Protein AF-A0A951SKN6-F1 (afdb_monomer)

Mean predicted aligned error: 19.15 Å

Sequence (991 aa):
MGFTPLGQYPLPTGVQTASGVGGSKLGESAAPRDVTASQDKLKFALVDSGMGGGMTAAFLKGEVRQLGSYFCLPIGDKQPAVAEAYTAAMALWPLIMPLADDSGATDGRVAENVIIACNSASVRKEGAVALMVDFVLNAKKNEFNEIDVGGERLKIPESVKNGLTALYAAVQEKHSDVSEKVLTDHFDEHVKEIVSITAQKGAQDAVGLLSARGAGDDPLLVRIDSTNGTAGSRSYPEKMLAALRNELGKENAARLATMRTATAGEPSYTITHDVIALTIKGVERTLVIEGRGNPPWVGAIEAGEKDKKPLVEESNAKSVEALENAINNVTLQDGNGETAKKALTALQSRERKAPDLTMLCCTHYPAMTAAMKESYGADARFLNQATVVEEIVDQLGAKNSGPLRLVLTVGSMNYGGAAGTIRPSIADGDATAEALGKVLEQTMNSQGSNVERSLGSVKVFAQGGPRGATQPEIDAYDNLDTHQRSFELLHRMMVTAEKARSTFYADQNLKANPSFTPGSDEPPFLFAANERRKEPVRPDLSRLSPRAQEIRKTLTDNLGQKLERLGVLMTLGETRGIDRIAPLNDQGAQLTAATAHLMDVIKSNEEKEEGAKQRVGILTGFTVVNADRKRVQGENDGPPGAVIMGKAIAEQGSPVVFVTDRSAEASLVCSLVGGGLAEIKPGSINKLWRDLTAEDVEPVEGVPIQILIADVQVPAEPPKALSTDNPGERARTISKRHEETRGKVLELVGKLQTANVGTMISIERPSVTQLDGGIYSMIGVDVAPYNPDLSPALGFFDKEDFKEGPAPDFRPFTIGIGDGGNELGTGGIQFMTAEGRDHKLLPFVHGGSVIGASTSRSTDVMLLSSVSNNGGVAVAMALQAGLAGEKNRDLETKLTDTIIGYNEIIVKLHENGMSIDGVNKKNLLTVDGRALGEWEDPRQPGNKTAPVPPGVEPSPGAVADGKPKDGEHTHNDTFLKFWNALRETPAGRQL

pLDDT: mean 70.31, std 23.69, range [24.89, 98.81]

Nearest PDB structures (foldseek):
  5lt2-assembly5_E  TM=2.999E-01  e=6.293E-01  Homo sapiens
  5hnx-assembly1_K  TM=2.688E-01  e=7.909E-01  Drosophila melanogaster
  5hnz-assembly1_K  TM=2.255E-01  e=1.369E+00  Drosophila melanogaster
  3ako-assembly4_G  TM=4.112E-01  e=8.520E+00  Plant transformation vector pSITEII-4C1
  6h01-assembly2_D  TM=4.173E-01  e=9.772E+00  Aequorea victoria

Foldseek 3Di:
DDDDDDDDDDDDDDDDDDDDDDDDDDDDDDDDDDPPDPPVVPPPDQAQAQLCPLVVVCVVVPNDFDDSQPDDDDLVPDDQLRLLLVLLCQLLVCLLVFDQDPVRDGDSPLSNQPSLQASCQPDRNQSNLLVNLVLLVCLVVVVQCFDQQPNDTHGAFVSNSVSSVSSNVVLCVVPVDSDSVSSSCVSVVSNLVLLLLLLLVVLVVLLVVVVPDDLDDAAAEEEEEGALVCLVPCSNVVSNQVSLCVVQNVVFKAWLDKDKDDQPPDPQWIKIWIWMWGQRPNGIHIYIYIYIHHFPLVVCLSVVPDDSQVSVVVVVVSVLVRLVVVLVPQDCVPVSSVVVNVNSVSCNPPPQNAGQEYEYRHRSPPSVVVSSCVRRHVNYHYDYVSVSSVVVSVVVVSDDDDDHQDDNPPDDDPPDDDPPPDDDDDDDRPDDPVNVVVQVVVLSPDPDDPVVSVVDDDDDDDPDDDPPDDVVNVVVCVVVVSVVVSVVSSVVSVCVLVVVVVVVCVVLVFDDFCVLRPDDPDDDDDQPDVVVDVAAAAFQPVPADPQLVVLLVVCCVFPQQLLQLLLLLQAAQFDQFVPVNSVRHSSSRLLSSLLSRLLVLLVVQVVDDPQPRAEEEEEFWDFFADPVRDTLAIAQFTLLLSLLLLCLSQVSVHAYEYEYEPRCQLLNVLNCVLLQQKDFDPVCPPPQSRPDGLVRIDGDPSRRYHYDYLHDDQDPDRDDFQDSPDLPSNLVVLVVLLVVSVVSLLVRLVVCVVSNHQEYEYFHAFAQAQRRRFTADLSLRTRCSSHPHNLVVQVLDDPVCCVDGPCNPNHHQYEYEEAQQRTQASLSCLCLQQNNADPSRARSRHVSVRRHHHVSRHGSRYRYGNTRSSVSLSSSLSNLLSVQGDDHPCSLVSLLVSLVSSLSSLVSCLVSFRNQASCLRGSDCAHVLAHQDDDDSCPDDPPPPPDPDPPQHADDDHDNPSDDDDRNQHNNNSSVSSSCSSNDDPVPPDD

Secondary structure (DSSP, 8-state):
-----------------------------------TTSGGG-S-SS-SSTTHHHHHHHHHHT---SGGGS-----TT--HHHHHHHHHHHHHHHHHSPPB-TTS-B-HHHHHHHHHHHHHTSS-HHHHHHHHHHHHHHHHTT-TTEEEETTEEEEPPHHHHHHHHHHHHHHHHH-S---HHHHHHHHHHHHHHHHHHHHHHHHHHHHHHHHTS-TTPPPEEEEEE--HHHHHT-HHHHHHHHHHHHHH-GGGEEEEEEEEEEPTT-TT-EEEEEEEEEEETTEEEEEEEEEE---HHHHHHHTT-S--HHHHHHHHHHHHHHHHHHHHH---TTSHHHHHHHHHHHHHH-SS---SEEEE-SS-HHHHHHHHHHHH-TT--EE-HHHHHHHHHHHTT----SPP----------S-PPTT-----PPPTT--HHHHHHHHHHHHT----HHHHTT-----------S---HHHHHGGGGTHHHHHHHHHHHHHHHHHHHHHHHHHHHTT----TT--TTSSS-TT----TTTTSS-B---GGGS-HHHHHHHHHHHHHHHHHHHHHHHHTTTT--SSHHHHGGGB-HHHHHHHHHHHHHHHHHHHHTS-GGGPPEEEEEE--EEE-TT--EEEE-SSSHHHHHHHHHHHHTTT--EEEEEETTTHHHHHHHHHHTTSEEE-TTTTTS-GGG--TTSEEEPTT--EEEEEE-PPPPSSPPPPP-SS-HHHHHHHHHHHHHHHHHHHHHHHHHHHHTTEEEEEEES-B-BBTTTS-BB-TTS-B-TTTS---GGGGT---TTHHHH-S-TT---EEEEEESSS-BTBBGGGHHHHHT-B-TTS-BSSTTHHHHSBPGGGB-SEEEE-SSHHHHHHHHHHHHHHHHH-TT-TTHHHHHHHHHHHHHHHHHHHHHTT--B-TTT-SB-SEETTEE------TTSTT-------TT-PPPS---TTSPPPTT---HHHHHHHHHHHHH--GGG---

Radius of gyration: 37.58 Å; Cα contacts (8 Å, |Δi|>4): 1492; chains: 1; bounding box: 78×112×114 Å

Structure (mmCIF, N/CA/C/O backbone):
data_AF-A0A951SKN6-F1
#
_entry.id   AF-A0A951SKN6-F1
#
loop_
_atom_site.group_PDB
_atom_site.id
_atom_site.type_symbol
_atom_site.label_atom_id
_atom_site.label_alt_id
_atom_site.label_comp_id
_atom_site.label_asym_id
_atom_site.label_entity_id
_atom_site.label_seq_id
_atom_site.pdbx_PDB_ins_code
_atom_site.Cartn_x
_atom_site.Cartn_y
_atom_site.Cartn_z
_atom_site.occupancy
_atom_site.B_iso_or_equiv
_atom_site.auth_seq_id
_atom_site.auth_comp_id
_atom_site.auth_asym_id
_atom_site.auth_atom_id
_atom_site.pdbx_PDB_model_num
ATOM 1 N N . MET A 1 1 ? 26.639 -48.464 12.535 1.00 32.00 1 MET A N 1
ATOM 2 C CA . MET A 1 1 ? 26.993 -49.879 12.801 1.00 32.00 1 MET A CA 1
ATOM 3 C C . MET A 1 1 ? 25.678 -50.619 13.019 1.00 32.00 1 MET A C 1
ATOM 5 O O . MET A 1 1 ? 24.885 -50.097 13.785 1.00 32.00 1 MET A O 1
ATOM 9 N N . GLY A 1 2 ? 25.344 -51.729 12.356 1.00 29.44 2 GLY A N 1
ATOM 10 C CA . GLY A 1 2 ? 26.024 -52.451 11.267 1.00 29.44 2 GLY A CA 1
ATOM 11 C C . GLY A 1 2 ? 25.008 -53.215 10.386 1.00 29.44 2 GLY A C 1
ATOM 12 O O . GLY A 1 2 ? 23.815 -53.171 10.664 1.00 29.44 2 GLY A O 1
ATOM 13 N N . PHE A 1 3 ? 25.476 -53.870 9.317 1.00 32.69 3 PHE A N 1
ATOM 14 C CA . PHE A 1 3 ? 24.664 -54.720 8.414 1.00 32.69 3 PHE A CA 1
ATOM 15 C C . PHE A 1 3 ? 24.357 -56.092 9.085 1.00 32.69 3 PHE A C 1
ATOM 17 O O . PHE A 1 3 ? 24.809 -56.317 10.205 1.00 32.69 3 PHE A O 1
ATOM 24 N N . THR A 1 4 ? 23.599 -57.073 8.561 1.00 35.28 4 THR A N 1
ATOM 25 C CA . THR A 1 4 ? 23.628 -57.835 7.269 1.00 35.28 4 THR A CA 1
ATOM 26 C C . THR A 1 4 ? 22.553 -58.974 7.378 1.00 35.28 4 THR A C 1
ATOM 28 O O . THR A 1 4 ? 21.972 -59.075 8.459 1.00 35.28 4 THR A O 1
ATOM 31 N N . PRO A 1 5 ? 22.345 -59.947 6.445 1.00 56.03 5 PRO A N 1
ATOM 32 C CA . PRO A 1 5 ? 22.453 -59.984 4.973 1.00 56.03 5 PRO A CA 1
ATOM 33 C C . PRO A 1 5 ? 21.266 -60.691 4.223 1.00 56.03 5 PRO A C 1
ATOM 35 O O . PRO A 1 5 ? 20.368 -61.281 4.809 1.00 56.03 5 PRO A O 1
ATOM 38 N N . LEU A 1 6 ? 21.368 -60.658 2.886 1.00 35.06 6 LEU A N 1
ATOM 39 C CA . LEU A 1 6 ? 20.820 -61.493 1.784 1.00 35.06 6 LEU A CA 1
ATOM 40 C C . LEU A 1 6 ? 20.207 -62.907 2.024 1.00 35.06 6 LEU A C 1
ATOM 42 O O . LEU A 1 6 ? 20.683 -63.687 2.843 1.00 35.06 6 LEU A O 1
ATOM 46 N N . GLY A 1 7 ? 19.304 -63.296 1.100 1.00 26.56 7 GLY A N 1
ATOM 47 C CA . GLY A 1 7 ? 18.894 -64.675 0.744 1.00 26.56 7 GLY A CA 1
ATOM 48 C C . GLY A 1 7 ? 18.439 -64.768 -0.737 1.00 26.56 7 GLY A C 1
ATOM 49 O O . GLY A 1 7 ? 18.127 -63.733 -1.323 1.00 26.56 7 GLY A O 1
ATOM 50 N N . GLN A 1 8 ? 18.448 -65.953 -1.379 1.00 29.39 8 GLN A N 1
ATOM 51 C CA . GLN A 1 8 ? 18.344 -66.115 -2.855 1.00 29.39 8 GLN A CA 1
ATOM 52 C C . GLN A 1 8 ? 17.224 -67.063 -3.372 1.00 29.39 8 GLN A C 1
ATOM 54 O O . GLN A 1 8 ? 16.643 -67.836 -2.618 1.00 29.39 8 GLN A O 1
ATOM 59 N N . TYR A 1 9 ? 16.972 -66.977 -4.692 1.00 30.19 9 TYR A N 1
ATOM 60 C CA . TYR A 1 9 ? 16.092 -67.785 -5.573 1.00 30.19 9 TYR A CA 1
ATOM 61 C C . TYR A 1 9 ? 16.214 -69.326 -5.454 1.00 30.19 9 TYR A C 1
ATOM 63 O O . TYR A 1 9 ? 17.263 -69.827 -5.047 1.00 30.19 9 TYR A O 1
ATOM 71 N N . PRO A 1 10 ? 15.192 -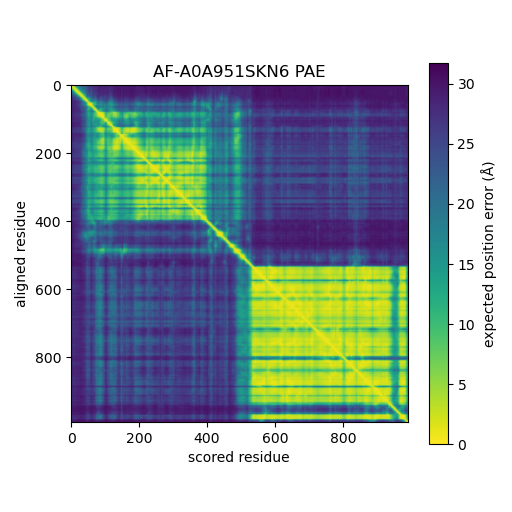70.092 -5.915 1.00 45.06 10 PRO A N 1
ATOM 72 C CA . PRO A 1 10 ? 15.306 -70.756 -7.238 1.00 45.06 10 PRO A CA 1
ATOM 73 C C . PRO A 1 10 ? 14.012 -70.825 -8.105 1.00 45.06 10 PRO A C 1
ATOM 75 O O . PRO A 1 10 ? 12.921 -70.480 -7.661 1.00 45.06 10 PRO A O 1
ATOM 78 N N . LEU A 1 11 ? 14.163 -71.291 -9.359 1.00 34.41 11 LEU A N 1
ATOM 79 C CA . LEU A 1 11 ? 13.118 -71.575 -10.377 1.00 34.41 11 LEU A CA 1
ATOM 80 C C . LEU A 1 11 ? 12.686 -73.064 -10.390 1.00 34.41 11 LEU A C 1
ATOM 82 O O . LEU A 1 11 ? 13.401 -73.902 -9.837 1.00 34.41 11 LEU A O 1
ATOM 86 N N . PRO A 1 12 ? 11.549 -73.409 -11.038 1.00 43.09 12 PRO A N 1
ATOM 87 C CA . PRO A 1 12 ? 11.559 -74.200 -12.302 1.00 43.09 12 PRO A CA 1
ATOM 88 C C . PRO A 1 12 ? 10.517 -73.682 -13.349 1.00 43.09 12 PRO A C 1
ATOM 90 O O . PRO A 1 12 ? 9.553 -73.030 -12.966 1.00 43.09 12 PRO A O 1
ATOM 93 N N . THR A 1 13 ? 10.687 -73.705 -14.689 1.00 31.55 13 THR A N 1
ATOM 94 C CA . THR A 1 13 ? 10.673 -74.822 -15.691 1.00 31.55 13 THR A CA 1
ATOM 95 C C . THR A 1 13 ? 9.455 -75.773 -15.586 1.00 31.55 13 THR A C 1
ATOM 97 O O . THR A 1 13 ? 9.144 -76.216 -14.491 1.00 31.55 13 THR A O 1
ATOM 100 N N . GLY A 1 14 ? 8.692 -76.174 -16.625 1.00 31.94 14 GLY A N 1
ATOM 101 C CA . GLY A 1 14 ? 8.595 -75.938 -18.096 1.00 31.94 14 GLY A CA 1
ATOM 102 C C . GLY A 1 14 ? 7.346 -76.717 -18.641 1.00 31.94 14 GLY A C 1
ATOM 103 O O . GLY A 1 14 ? 6.537 -77.106 -17.807 1.00 31.94 14 GLY A O 1
ATOM 104 N N . VAL A 1 15 ? 7.042 -77.058 -19.917 1.00 30.16 15 VAL A N 1
ATOM 105 C CA . VAL A 1 15 ? 7.544 -76.878 -21.317 1.00 30.16 15 VAL A CA 1
ATOM 106 C C . VAL A 1 15 ? 6.343 -77.201 -22.293 1.00 30.16 15 VAL A C 1
ATOM 108 O O . VAL A 1 15 ? 5.303 -77.622 -21.803 1.00 30.16 15 VAL A O 1
ATOM 111 N N . GLN A 1 16 ? 6.501 -77.116 -23.637 1.00 28.02 16 GLN A N 1
ATOM 112 C CA . GLN A 1 16 ? 5.636 -77.659 -24.745 1.00 28.02 16 GLN A CA 1
ATOM 113 C C . GLN A 1 16 ? 4.350 -76.855 -25.125 1.00 28.02 16 GLN A C 1
ATOM 115 O O . GLN A 1 16 ? 3.588 -76.511 -24.234 1.00 28.02 16 GLN A O 1
ATOM 120 N N . THR A 1 17 ? 4.036 -76.366 -26.356 1.00 30.95 17 THR A N 1
ATOM 121 C CA . THR A 1 17 ? 4.117 -76.748 -27.817 1.00 30.95 17 THR A CA 1
ATOM 122 C C . THR A 1 17 ? 2.807 -77.353 -28.379 1.00 30.95 17 THR A C 1
ATOM 124 O O . THR A 1 17 ? 2.241 -78.198 -27.704 1.00 30.95 17 THR A O 1
ATOM 127 N N . ALA A 1 18 ? 2.304 -77.084 -29.606 1.00 31.78 18 ALA A N 1
ATOM 128 C CA . ALA A 1 18 ? 2.609 -76.089 -30.668 1.00 31.78 18 ALA A CA 1
ATOM 129 C C . ALA A 1 18 ? 1.544 -76.109 -31.823 1.00 31.78 18 ALA A C 1
ATOM 131 O O . ALA A 1 18 ? 0.764 -77.053 -31.907 1.00 31.78 18 ALA A O 1
ATOM 132 N N . SER A 1 19 ? 1.621 -75.153 -32.776 1.00 31.72 19 SER A N 1
ATOM 133 C CA . SER A 1 19 ? 0.962 -75.089 -34.123 1.00 31.72 19 SER A CA 1
ATOM 134 C C . SER A 1 19 ? -0.575 -74.871 -34.216 1.00 31.72 19 SER A C 1
ATOM 136 O O . SER A 1 19 ? -1.301 -75.283 -33.324 1.00 31.72 19 SER A O 1
ATOM 138 N N . GLY A 1 20 ? -1.141 -74.235 -35.268 1.00 29.95 20 GLY A N 1
ATOM 139 C CA . GLY A 1 20 ? -0.523 -73.427 -36.345 1.00 29.95 20 GLY A CA 1
ATOM 140 C C . GLY A 1 20 ? -1.434 -73.048 -37.551 1.00 29.95 20 GLY A C 1
ATOM 141 O O . GLY A 1 20 ? -2.481 -73.646 -37.745 1.00 29.95 20 GLY A O 1
ATOM 142 N N . VAL A 1 21 ? -0.936 -72.114 -38.390 1.00 33.25 21 VAL A N 1
ATOM 143 C CA . VAL A 1 21 ? -1.123 -71.951 -39.869 1.00 33.25 21 VAL A CA 1
ATOM 144 C C . VAL A 1 21 ? -2.480 -71.505 -40.493 1.00 33.25 21 VAL A C 1
ATOM 146 O O . VAL A 1 21 ? -3.486 -72.193 -40.392 1.00 33.25 21 VAL A O 1
ATOM 149 N N . GLY A 1 22 ? -2.422 -70.448 -41.337 1.00 27.84 22 GLY A N 1
ATOM 150 C CA . GLY A 1 22 ? -3.359 -70.140 -42.454 1.00 27.84 22 GLY A CA 1
ATOM 151 C C . GLY A 1 22 ? -4.082 -68.771 -42.381 1.00 27.84 22 GLY A C 1
ATOM 152 O O . GLY A 1 22 ? -4.514 -68.386 -41.305 1.00 27.84 22 GLY A O 1
ATOM 153 N N . GLY A 1 23 ? -4.264 -67.977 -43.457 1.00 28.20 23 GLY A N 1
ATOM 154 C CA . GLY A 1 23 ? -3.710 -68.064 -44.824 1.00 28.20 23 GLY A CA 1
ATOM 155 C C . GLY A 1 23 ? -4.190 -66.964 -45.818 1.00 28.20 23 GLY A C 1
ATOM 156 O O . GLY A 1 23 ? -5.344 -66.565 -45.796 1.00 28.20 23 GLY A O 1
ATOM 157 N N . SER A 1 24 ? -3.285 -66.531 -46.714 1.00 30.38 24 SER A N 1
ATOM 158 C CA . SER A 1 24 ? -3.466 -65.985 -48.093 1.00 30.38 24 SER A CA 1
ATOM 159 C C . SER A 1 24 ? -4.473 -64.864 -48.493 1.00 30.38 24 SER A C 1
ATOM 161 O O . SER A 1 24 ? -5.677 -65.075 -48.482 1.00 30.38 24 SER A O 1
ATOM 163 N N . LYS A 1 25 ? -3.909 -63.838 -49.172 1.00 33.56 25 LYS A N 1
ATOM 164 C CA . LYS A 1 25 ? -4.378 -63.108 -50.393 1.00 33.56 25 LYS A CA 1
ATOM 165 C C . LYS A 1 25 ? -5.675 -62.261 -50.407 1.00 33.56 25 LYS A C 1
ATOM 167 O O . LYS A 1 25 ? -6.766 -62.807 -50.350 1.00 33.56 25 LYS A O 1
ATOM 172 N N . LEU A 1 26 ? -5.509 -60.975 -50.763 1.00 30.52 26 LEU A N 1
ATOM 173 C CA . LEU A 1 26 ? -6.216 -60.133 -51.775 1.00 30.52 26 LEU A CA 1
ATOM 174 C C . LEU A 1 26 ? -5.571 -58.712 -51.728 1.00 30.52 26 LEU A C 1
ATOM 176 O O . LEU A 1 26 ? -4.857 -58.429 -50.771 1.00 30.52 26 LEU A O 1
ATOM 180 N N . GLY A 1 27 ? -5.705 -57.783 -52.686 1.00 29.48 27 GLY A N 1
ATOM 181 C CA . GLY A 1 27 ? -6.326 -57.836 -54.016 1.00 29.48 27 GLY A CA 1
ATOM 182 C C . GLY A 1 27 ? -6.710 -56.439 -54.561 1.00 29.48 27 GLY A C 1
ATOM 183 O O . GLY A 1 27 ? -7.672 -55.866 -54.080 1.00 29.48 27 GLY A O 1
ATOM 184 N N . GLU A 1 28 ? -5.987 -55.962 -55.584 1.00 30.98 28 GLU A N 1
ATOM 185 C CA . GLU A 1 28 ? -6.382 -54.954 -56.607 1.00 30.98 28 GLU A CA 1
ATOM 186 C C . GLU A 1 28 ? -6.587 -53.439 -56.284 1.00 30.98 28 GLU A C 1
ATOM 188 O O . GLU A 1 28 ? -7.466 -53.014 -55.548 1.00 30.98 28 GLU A O 1
ATOM 193 N N . SER A 1 29 ? -5.800 -52.627 -57.015 1.00 31.67 29 SER A N 1
ATOM 194 C CA . SER A 1 29 ? -6.116 -51.353 -57.711 1.00 31.67 29 SER A CA 1
ATOM 195 C C . SER A 1 29 ? -6.759 -50.125 -57.026 1.00 31.67 29 SER A C 1
ATOM 197 O O . SER A 1 29 ? -7.933 -50.129 -56.669 1.00 31.67 29 SER A O 1
ATOM 199 N N . ALA A 1 30 ? -6.070 -48.979 -57.156 1.00 29.48 30 ALA A N 1
ATOM 200 C CA . ALA A 1 30 ? -6.651 -47.701 -57.603 1.00 29.48 30 ALA A CA 1
ATOM 201 C C . ALA A 1 30 ? -5.574 -46.823 -58.294 1.00 29.48 30 ALA A C 1
ATOM 203 O O . ALA A 1 30 ? -4.381 -47.015 -58.068 1.00 29.48 30 ALA A O 1
ATOM 204 N N . ALA A 1 31 ? -5.989 -45.893 -59.162 1.00 32.25 31 ALA A N 1
ATOM 205 C CA . ALA A 1 31 ? -5.108 -45.026 -59.963 1.00 32.25 31 ALA A CA 1
ATOM 206 C C . ALA A 1 31 ? -4.565 -43.804 -59.175 1.00 32.25 31 ALA A C 1
ATOM 208 O O . ALA A 1 31 ? -5.192 -43.401 -58.190 1.00 32.25 31 ALA A O 1
ATOM 209 N N . PRO A 1 32 ? -3.440 -43.181 -59.594 1.00 37.31 32 PRO A N 1
ATOM 210 C CA . PRO A 1 32 ? -2.909 -41.985 -58.936 1.00 37.31 32 PRO A CA 1
ATOM 211 C C . PRO A 1 32 ? -3.858 -40.784 -59.060 1.00 37.31 32 PRO A C 1
ATOM 213 O O . PRO A 1 32 ? -4.588 -40.646 -60.042 1.00 37.31 32 PRO A O 1
ATOM 216 N N . ARG A 1 33 ? -3.803 -39.885 -58.072 1.00 31.06 33 ARG A N 1
ATOM 217 C CA . ARG A 1 33 ? -4.414 -38.549 -58.117 1.00 31.06 33 ARG A CA 1
ATOM 218 C C . ARG A 1 33 ? -3.352 -37.486 -57.874 1.00 31.06 33 ARG A C 1
ATOM 220 O O . ARG A 1 33 ? -2.438 -37.704 -57.081 1.00 31.06 33 ARG A O 1
ATOM 227 N N . ASP A 1 34 ? -3.501 -36.357 -58.554 1.00 43.56 34 ASP A N 1
ATOM 228 C CA . ASP A 1 34 ? -2.598 -35.214 -58.479 1.00 43.56 34 ASP A CA 1
ATOM 229 C C . ASP A 1 34 ? -2.379 -34.690 -57.057 1.00 43.56 34 ASP A C 1
ATOM 231 O O . ASP A 1 34 ? -3.322 -34.493 -56.289 1.00 43.56 34 ASP A O 1
ATOM 235 N N . VAL A 1 35 ? -1.120 -34.361 -56.755 1.00 31.11 35 VAL A N 1
ATOM 236 C CA . VAL A 1 35 ? -0.733 -33.511 -55.616 1.00 31.11 35 VAL A CA 1
ATOM 237 C C . VAL A 1 35 ? 0.167 -32.368 -56.110 1.00 31.11 35 VAL A C 1
ATOM 239 O O . VAL A 1 35 ? 1.162 -31.994 -55.498 1.00 31.11 35 VAL A O 1
ATOM 242 N N . THR A 1 36 ? -0.207 -31.760 -57.234 1.00 36.97 36 THR A N 1
ATOM 243 C CA . THR A 1 36 ? 0.401 -30.543 -57.808 1.00 36.97 36 THR A CA 1
ATOM 244 C C . THR A 1 36 ? -0.108 -29.254 -57.135 1.00 36.97 36 THR A C 1
ATOM 246 O O . THR A 1 36 ? -0.149 -28.195 -57.752 1.00 36.97 36 THR A O 1
ATOM 249 N N . ALA A 1 37 ? -0.517 -29.335 -55.860 1.00 38.69 37 ALA A N 1
ATOM 250 C CA . ALA A 1 37 ? -1.223 -28.264 -55.144 1.00 38.69 37 ALA A CA 1
ATOM 251 C C . ALA A 1 37 ? -0.799 -28.049 -53.670 1.00 38.69 37 ALA A C 1
ATOM 253 O O . ALA A 1 37 ? -1.414 -27.238 -52.977 1.00 38.69 37 ALA A O 1
ATOM 254 N N . SER A 1 38 ? 0.222 -28.755 -53.159 1.00 32.03 38 SER A N 1
ATOM 255 C CA . SER A 1 38 ? 0.662 -28.642 -51.751 1.00 32.03 38 SER A CA 1
ATOM 256 C C . SER A 1 38 ? 1.982 -27.887 -51.535 1.00 32.03 38 SER A C 1
ATOM 258 O O . SER A 1 38 ? 2.203 -27.377 -50.437 1.00 32.03 38 SER A O 1
ATOM 260 N N . GLN A 1 39 ? 2.842 -27.757 -52.553 1.00 31.48 39 GLN A N 1
ATOM 261 C CA . GLN A 1 39 ? 4.179 -27.161 -52.387 1.00 31.48 39 GLN A CA 1
ATOM 262 C C . GLN A 1 39 ? 4.166 -25.645 -52.101 1.00 31.48 39 GLN A C 1
ATOM 264 O O . GLN A 1 39 ? 5.071 -25.146 -51.435 1.00 31.48 39 GLN A O 1
ATOM 269 N N . ASP A 1 40 ? 3.126 -24.908 -52.503 1.00 32.03 40 ASP A N 1
ATOM 270 C CA . ASP A 1 40 ? 3.053 -23.453 -52.278 1.00 32.03 40 ASP A CA 1
ATOM 271 C C . ASP A 1 40 ? 2.521 -23.018 -50.905 1.00 32.03 40 ASP A C 1
ATOM 273 O O . ASP A 1 40 ? 2.492 -21.823 -50.612 1.00 32.03 40 ASP A O 1
ATOM 277 N N . LYS A 1 41 ? 2.147 -23.956 -50.023 1.00 31.39 41 LYS A N 1
ATOM 278 C CA . LYS A 1 41 ? 1.677 -23.633 -48.661 1.00 31.39 41 LYS A CA 1
ATOM 279 C C . LYS A 1 41 ? 2.689 -23.915 -47.547 1.00 31.39 41 LYS A C 1
ATOM 281 O O . LYS A 1 41 ? 2.402 -23.607 -46.396 1.00 31.39 41 LYS A O 1
ATOM 286 N N . LEU A 1 42 ? 3.889 -24.407 -47.869 1.00 31.17 42 LEU A N 1
ATOM 287 C CA . LEU A 1 42 ? 4.931 -24.737 -46.882 1.00 31.17 42 LEU A CA 1
ATOM 288 C C . LEU A 1 42 ? 5.999 -23.634 -46.686 1.00 31.17 42 LEU A C 1
ATOM 290 O O . LEU A 1 42 ? 7.143 -23.925 -46.354 1.00 31.17 42 LEU A O 1
ATOM 294 N N . LYS A 1 43 ? 5.640 -22.359 -46.900 1.00 30.88 43 LYS A N 1
ATOM 295 C CA . LYS A 1 43 ? 6.542 -21.189 -46.762 1.00 30.88 43 LYS A CA 1
ATOM 296 C C . LYS A 1 43 ? 6.318 -20.368 -45.473 1.00 30.88 43 LYS A C 1
ATOM 298 O O . LYS A 1 43 ? 6.939 -19.326 -45.305 1.00 30.88 43 LYS A O 1
ATOM 303 N N . PHE A 1 44 ? 5.444 -20.822 -44.568 1.00 34.62 44 PHE A N 1
ATOM 304 C CA . PHE A 1 44 ? 5.032 -20.100 -43.351 1.00 34.62 44 PHE A CA 1
ATOM 305 C C . PHE A 1 44 ? 5.159 -20.976 -42.088 1.00 34.62 44 PHE A C 1
ATOM 307 O O . PHE A 1 44 ? 4.181 -21.569 -41.639 1.00 34.62 44 PHE A O 1
ATOM 314 N N . ALA A 1 45 ? 6.372 -21.061 -41.523 1.00 28.72 45 ALA A N 1
ATOM 315 C CA . ALA A 1 45 ? 6.626 -21.673 -40.204 1.00 28.72 45 ALA A CA 1
ATOM 316 C C . ALA A 1 45 ? 7.943 -21.231 -39.507 1.00 28.72 45 ALA A C 1
ATOM 318 O O . ALA A 1 45 ? 8.280 -21.775 -38.462 1.00 28.72 45 ALA A O 1
ATOM 319 N N . LEU A 1 46 ? 8.706 -20.279 -40.069 1.00 29.16 46 LEU A N 1
ATOM 320 C CA . LEU A 1 46 ? 10.043 -19.877 -39.580 1.00 29.16 46 LEU A CA 1
ATOM 321 C C . LEU A 1 46 ? 10.236 -18.345 -39.558 1.00 29.16 46 LEU A C 1
ATOM 323 O O . LEU A 1 46 ? 11.301 -17.827 -39.883 1.00 29.16 46 LEU A O 1
ATOM 327 N N . VAL A 1 47 ? 9.184 -17.598 -39.207 1.00 32.44 47 VAL A N 1
ATOM 328 C CA . VAL A 1 47 ? 9.220 -16.126 -39.133 1.00 32.44 47 VAL A CA 1
ATOM 329 C C . VAL A 1 47 ? 8.493 -15.646 -37.878 1.00 32.44 47 VAL A C 1
ATOM 331 O O . VAL A 1 47 ? 7.324 -15.287 -37.948 1.00 32.44 47 VAL A O 1
ATOM 334 N N . ASP A 1 48 ? 9.204 -15.634 -36.749 1.00 29.28 48 ASP A N 1
ATOM 335 C CA . ASP A 1 48 ? 8.772 -14.920 -35.531 1.00 29.28 48 ASP A CA 1
ATOM 336 C C . ASP A 1 48 ? 9.953 -14.299 -34.748 1.00 29.28 48 ASP A C 1
ATOM 338 O O . ASP A 1 48 ? 9.891 -14.028 -33.556 1.00 29.28 48 ASP A O 1
ATOM 342 N N . SER A 1 49 ? 11.081 -14.065 -35.432 1.00 33.75 49 SER A N 1
ATOM 343 C CA . SER A 1 49 ? 12.111 -13.108 -35.004 1.00 33.75 49 SER A CA 1
ATOM 344 C C . SER A 1 49 ? 12.859 -12.561 -36.228 1.00 33.75 49 SER A C 1
ATOM 346 O O . SER A 1 49 ? 13.235 -13.311 -37.132 1.00 33.75 49 SER A O 1
ATOM 348 N N . GLY A 1 50 ? 13.040 -11.236 -36.302 1.00 38.72 50 GLY A N 1
ATOM 349 C CA . GLY A 1 50 ? 13.427 -10.546 -37.547 1.00 38.72 50 GLY A CA 1
ATOM 350 C C . GLY A 1 50 ? 14.769 -10.974 -38.155 1.00 38.72 50 GLY A C 1
ATOM 351 O O . GLY A 1 50 ? 14.908 -11.056 -39.374 1.00 38.72 50 GLY A O 1
ATOM 352 N N . MET A 1 51 ? 15.752 -11.318 -37.318 1.00 38.03 51 MET A N 1
ATOM 353 C CA . MET A 1 51 ? 17.100 -11.699 -37.773 1.00 38.03 51 MET A CA 1
ATOM 354 C C . MET A 1 51 ? 17.120 -13.007 -38.582 1.00 38.03 51 MET A C 1
ATOM 356 O O . MET A 1 51 ? 18.003 -13.194 -39.420 1.00 38.03 51 MET A O 1
ATOM 360 N N . GLY A 1 52 ? 16.139 -13.896 -38.381 1.00 38.59 52 GLY A N 1
ATOM 361 C CA . GLY A 1 52 ? 16.114 -15.206 -39.032 1.00 38.59 52 GLY A CA 1
ATOM 362 C C . GLY A 1 52 ? 16.040 -15.136 -40.561 1.00 38.59 52 GLY A C 1
ATOM 363 O O . GLY A 1 52 ? 16.649 -15.963 -41.231 1.00 38.59 52 GLY A O 1
ATOM 364 N N . GLY A 1 53 ? 15.347 -14.141 -41.130 1.00 38.16 53 GLY A N 1
ATOM 365 C CA . GLY A 1 53 ? 15.047 -14.092 -42.568 1.00 38.16 53 GLY A CA 1
ATOM 366 C C . GLY A 1 53 ? 16.284 -13.997 -43.468 1.00 38.16 53 GLY A C 1
ATOM 367 O O . GLY A 1 53 ? 16.509 -14.871 -44.304 1.00 38.16 53 GLY A O 1
ATOM 368 N N . GLY A 1 54 ? 17.102 -12.955 -43.281 1.00 38.56 54 GLY A N 1
ATOM 369 C CA . GLY A 1 54 ? 18.308 -12.740 -44.093 1.00 38.56 54 GLY A CA 1
ATOM 370 C C . GLY A 1 54 ? 19.378 -13.808 -43.854 1.00 38.56 54 GLY A C 1
ATOM 371 O O . GLY A 1 54 ? 19.973 -14.318 -44.801 1.00 38.56 54 GLY A O 1
ATOM 372 N N . MET A 1 55 ? 19.569 -14.221 -42.597 1.00 42.41 55 MET A N 1
ATOM 373 C CA . MET A 1 55 ? 20.567 -15.241 -42.265 1.00 42.41 55 MET A CA 1
ATOM 374 C C . MET A 1 55 ? 20.167 -16.631 -42.776 1.00 42.41 55 MET A C 1
ATOM 376 O O . MET A 1 55 ? 21.034 -17.372 -43.227 1.00 42.41 55 MET A O 1
ATOM 380 N N . THR A 1 56 ? 18.871 -16.965 -42.804 1.00 39.88 56 THR A N 1
ATOM 381 C CA . THR A 1 56 ? 18.379 -18.215 -43.414 1.00 39.88 56 THR A CA 1
ATOM 382 C C . THR A 1 56 ? 18.554 -18.207 -44.932 1.00 39.88 56 THR A C 1
ATOM 384 O O . THR A 1 56 ? 18.955 -19.225 -45.489 1.00 39.88 56 THR A O 1
ATOM 387 N N . ALA A 1 57 ? 18.323 -17.078 -45.614 1.00 39.28 57 ALA A N 1
ATOM 388 C CA . ALA A 1 57 ? 18.581 -16.968 -47.054 1.00 39.28 57 ALA A CA 1
ATOM 389 C C . ALA A 1 57 ? 20.063 -17.229 -47.387 1.00 39.28 57 ALA A C 1
ATOM 391 O O . ALA A 1 57 ? 20.366 -18.029 -48.273 1.00 39.28 57 ALA A O 1
ATOM 392 N N . ALA A 1 58 ? 20.979 -16.640 -46.613 1.00 42.09 58 ALA A N 1
ATOM 393 C CA . ALA A 1 58 ? 22.417 -16.854 -46.752 1.00 42.09 58 ALA A CA 1
ATOM 394 C C . ALA A 1 58 ? 22.868 -18.289 -46.394 1.00 42.09 58 ALA A C 1
ATOM 396 O O . ALA A 1 58 ? 23.695 -18.872 -47.099 1.00 42.09 58 ALA A O 1
ATOM 397 N N . PHE A 1 59 ? 22.301 -18.891 -45.339 1.00 39.94 59 PHE A N 1
ATOM 398 C CA . PHE A 1 59 ? 22.580 -20.284 -44.957 1.00 39.94 59 PHE A CA 1
ATOM 399 C C . PHE A 1 59 ? 22.082 -21.290 -46.003 1.00 39.94 59 PHE A C 1
ATOM 401 O O . PHE A 1 59 ? 22.786 -22.253 -46.296 1.00 39.94 59 PHE A O 1
ATOM 408 N N . LEU A 1 60 ? 20.899 -21.073 -46.591 1.00 38.84 60 LEU A N 1
ATOM 409 C CA . LEU A 1 60 ? 20.317 -21.972 -47.598 1.00 38.84 60 LEU A CA 1
ATOM 410 C C . LEU A 1 60 ? 21.058 -21.942 -48.945 1.00 38.84 60 LEU A C 1
ATOM 412 O O . LEU A 1 60 ? 20.962 -22.911 -49.697 1.00 38.84 60 LEU A O 1
ATOM 416 N N . LYS A 1 61 ? 21.805 -20.872 -49.241 1.00 40.06 61 LYS A N 1
ATOM 417 C CA . LYS A 1 61 ? 22.753 -20.824 -50.370 1.00 40.06 61 LYS A CA 1
ATOM 418 C C . LYS A 1 61 ? 24.139 -21.389 -50.021 1.00 40.06 61 LYS A C 1
ATOM 420 O O . LYS A 1 61 ? 24.852 -21.834 -50.913 1.00 40.06 61 LYS A O 1
ATOM 425 N N . GLY A 1 62 ? 24.502 -21.410 -48.735 1.00 37.75 62 GLY A N 1
ATOM 426 C CA . GLY A 1 62 ? 25.792 -21.906 -48.234 1.00 37.75 62 GLY A CA 1
ATOM 427 C C . GLY A 1 62 ? 26.933 -20.880 -48.261 1.00 37.75 62 GLY A C 1
ATOM 428 O O . GLY A 1 62 ? 28.095 -21.267 -48.163 1.00 37.75 62 GLY A O 1
ATOM 429 N N . GLU A 1 63 ? 26.622 -19.588 -48.405 1.00 42.53 63 GLU A N 1
ATOM 430 C CA . GLU A 1 63 ? 27.597 -18.562 -48.821 1.00 42.53 63 GLU A CA 1
ATOM 431 C C . GLU A 1 63 ? 28.110 -17.658 -47.681 1.00 42.53 63 GLU A C 1
ATOM 433 O O . GLU A 1 63 ? 29.149 -17.020 -47.833 1.00 42.53 63 GLU A O 1
ATOM 438 N N . VAL A 1 64 ? 27.468 -17.645 -46.502 1.00 40.41 64 VAL A N 1
ATOM 439 C CA . VAL A 1 64 ? 27.973 -16.917 -45.316 1.00 40.41 64 VAL A CA 1
ATOM 440 C C . VAL A 1 64 ? 28.646 -17.873 -44.331 1.00 40.41 64 VAL A C 1
ATOM 442 O O . VAL A 1 64 ? 27.994 -18.654 -43.637 1.00 40.41 64 VAL A O 1
ATOM 445 N N . ARG A 1 65 ? 29.977 -17.779 -44.235 1.00 42.50 65 ARG A N 1
ATOM 446 C CA . ARG A 1 65 ? 30.787 -18.527 -43.263 1.00 42.50 65 ARG A CA 1
ATOM 447 C C . ARG A 1 65 ? 30.689 -17.902 -41.861 1.00 42.50 65 ARG A C 1
ATOM 449 O O . ARG A 1 65 ? 30.890 -16.703 -41.702 1.00 42.50 65 ARG A O 1
ATOM 456 N N . GLN A 1 66 ? 30.440 -18.745 -40.853 1.00 37.84 66 GLN A N 1
ATOM 457 C CA . GLN A 1 66 ? 30.564 -18.521 -39.393 1.00 37.84 66 GLN A CA 1
ATOM 458 C C . GLN A 1 66 ? 29.747 -17.396 -38.711 1.00 37.84 66 GLN A C 1
ATOM 460 O O . GLN A 1 66 ? 29.276 -17.612 -37.596 1.00 37.84 66 GLN A O 1
ATOM 465 N N . LEU A 1 67 ? 29.548 -16.223 -39.320 1.00 37.66 67 LEU A N 1
ATOM 466 C CA . LEU A 1 67 ? 29.026 -15.028 -38.630 1.00 37.66 67 LEU A CA 1
ATOM 467 C C . LEU A 1 67 ? 27.580 -15.157 -38.111 1.00 37.66 67 LEU A C 1
ATOM 469 O O . LEU A 1 67 ? 27.280 -14.710 -37.005 1.00 37.66 67 LEU A O 1
ATOM 473 N N . GLY A 1 68 ? 26.678 -15.763 -38.889 1.00 36.59 68 GLY A N 1
ATOM 474 C CA . GLY A 1 68 ? 25.234 -15.706 -38.611 1.00 36.59 68 GLY A CA 1
ATOM 475 C C . GLY A 1 68 ? 24.727 -16.589 -37.461 1.00 36.59 68 GLY A C 1
ATOM 476 O O . GLY A 1 68 ? 23.644 -16.345 -36.938 1.00 36.59 68 GLY A O 1
ATOM 477 N N . SER A 1 69 ? 25.471 -17.619 -37.046 1.00 35.06 69 SER A N 1
ATOM 478 C CA . SER A 1 69 ? 24.975 -18.622 -36.085 1.00 35.06 69 SER A CA 1
ATOM 479 C C . SER A 1 69 ? 25.192 -18.279 -34.607 1.00 35.06 69 SER A C 1
ATOM 481 O O . SER A 1 69 ? 24.654 -18.976 -33.752 1.00 35.06 69 SER A O 1
ATOM 483 N N . TYR A 1 70 ? 25.961 -17.232 -34.292 1.00 32.62 70 TYR A N 1
ATOM 484 C CA . TYR A 1 70 ? 26.300 -16.865 -32.906 1.00 32.62 70 TYR A CA 1
ATOM 485 C C . TYR A 1 70 ? 25.405 -15.776 -32.294 1.00 32.62 70 TYR A C 1
ATOM 487 O O . TYR A 1 70 ? 25.355 -15.643 -31.073 1.00 32.62 70 TYR A O 1
ATOM 495 N N . PHE A 1 71 ? 24.689 -15.000 -33.113 1.00 41.69 71 PHE A N 1
ATOM 496 C CA . PHE A 1 71 ? 24.047 -13.759 -32.671 1.00 41.69 71 PHE A CA 1
ATOM 497 C C . PHE A 1 71 ? 22.555 -13.709 -33.023 1.00 41.69 71 PHE A C 1
ATOM 499 O O . PHE A 1 71 ? 22.143 -13.137 -34.028 1.00 41.69 71 PHE A O 1
ATOM 506 N N . CYS A 1 72 ? 21.729 -14.287 -32.148 1.00 34.66 72 CYS A N 1
ATOM 507 C CA . CYS A 1 72 ? 20.272 -14.139 -32.165 1.00 34.66 72 CYS A CA 1
ATOM 508 C C . CYS A 1 72 ? 19.739 -13.896 -30.747 1.00 34.66 72 CYS A C 1
ATOM 510 O O . CYS A 1 72 ? 19.435 -14.834 -30.016 1.00 34.66 72 CYS A O 1
ATOM 512 N N . LEU A 1 73 ? 19.595 -12.624 -30.368 1.00 37.53 73 LEU A N 1
ATOM 513 C CA . LEU A 1 73 ? 18.821 -12.198 -29.198 1.00 37.53 73 LEU A CA 1
ATOM 514 C C . LEU A 1 73 ? 17.874 -11.063 -29.610 1.00 37.53 73 LEU A C 1
ATOM 516 O O . LEU A 1 73 ? 18.340 -10.135 -30.273 1.00 37.53 73 LEU A O 1
ATOM 520 N N . PRO A 1 74 ? 16.587 -11.077 -29.216 1.00 37.19 74 PRO A N 1
ATOM 521 C CA . PRO A 1 74 ? 15.691 -9.960 -29.492 1.00 37.19 74 PRO A CA 1
ATOM 522 C C . PRO A 1 74 ? 16.251 -8.665 -28.882 1.00 37.19 74 PRO A C 1
ATOM 524 O O . PRO A 1 74 ? 16.802 -8.656 -27.775 1.00 37.19 74 PRO A O 1
ATOM 527 N N . ILE A 1 75 ? 16.161 -7.575 -29.646 1.00 39.22 75 ILE A N 1
ATOM 528 C CA . ILE A 1 75 ? 16.567 -6.227 -29.218 1.00 39.22 75 ILE A CA 1
ATOM 529 C C . ILE A 1 75 ? 15.338 -5.360 -28.891 1.00 39.22 75 ILE A C 1
ATOM 531 O O . ILE A 1 75 ? 15.463 -4.450 -28.076 1.00 39.22 75 ILE A O 1
ATOM 535 N N . GLY A 1 76 ? 14.159 -5.679 -29.446 1.00 34.50 76 GLY A N 1
ATOM 536 C CA . GLY A 1 76 ? 12.922 -4.903 -29.269 1.00 34.50 76 GLY A CA 1
ATOM 537 C C . GLY A 1 76 ? 12.526 -4.666 -27.807 1.00 34.50 76 GLY A C 1
ATOM 538 O O . GLY A 1 76 ? 12.154 -3.553 -27.453 1.00 34.50 76 GLY A O 1
ATOM 539 N N . ASP A 1 77 ? 12.711 -5.668 -26.944 1.00 34.16 77 ASP A N 1
ATOM 540 C CA . ASP A 1 77 ? 12.250 -5.638 -25.546 1.00 34.16 77 ASP A CA 1
ATOM 541 C C . ASP A 1 77 ? 13.295 -5.100 -24.544 1.00 34.16 77 ASP A C 1
ATOM 543 O O . ASP A 1 77 ? 13.123 -5.209 -23.328 1.00 34.16 77 ASP A O 1
ATOM 547 N N . LYS A 1 78 ? 14.429 -4.559 -25.018 1.00 36.47 78 LYS A N 1
ATOM 548 C CA . LYS A 1 78 ? 15.544 -4.135 -24.150 1.00 36.47 78 LYS A CA 1
ATOM 549 C C . LYS A 1 78 ? 15.445 -2.660 -23.752 1.00 36.47 78 LYS A C 1
ATOM 551 O O . LYS A 1 78 ? 15.199 -1.784 -24.578 1.00 36.47 78 LYS A O 1
ATOM 556 N N . GLN A 1 79 ? 15.715 -2.379 -22.473 1.00 42.03 79 GLN A N 1
ATOM 557 C CA . GLN A 1 79 ? 15.771 -1.015 -21.927 1.00 42.03 79 GLN A CA 1
ATOM 558 C C . GLN A 1 79 ? 16.735 -0.100 -22.712 1.00 42.03 79 GLN A C 1
ATOM 560 O O . GLN A 1 79 ? 17.743 -0.604 -23.199 1.00 42.03 79 GLN A O 1
ATOM 565 N N . PRO A 1 80 ? 16.511 1.233 -22.744 1.00 45.16 80 PRO A N 1
ATOM 566 C CA . PRO A 1 80 ? 17.352 2.231 -23.420 1.00 45.16 80 PRO A CA 1
ATOM 567 C C . PRO A 1 80 ? 18.865 1.954 -23.421 1.00 45.16 80 PRO A C 1
ATOM 569 O O . PRO A 1 80 ? 19.411 1.514 -24.434 1.00 45.16 80 PRO A O 1
ATOM 572 N N . ALA A 1 81 ? 19.513 2.107 -22.262 1.00 44.25 81 ALA A N 1
ATOM 573 C CA . ALA A 1 81 ? 20.952 1.917 -22.102 1.00 44.25 81 ALA A CA 1
ATOM 574 C C . ALA A 1 81 ? 21.401 0.464 -22.344 1.00 44.25 81 ALA A C 1
ATOM 576 O O . ALA A 1 81 ? 22.546 0.221 -22.713 1.00 44.25 81 ALA A O 1
ATOM 577 N N . VAL A 1 82 ? 20.506 -0.516 -22.174 1.00 45.88 82 VAL A N 1
ATOM 578 C CA . VAL A 1 82 ? 20.793 -1.932 -22.446 1.00 45.88 82 VAL A CA 1
ATOM 579 C C . VAL A 1 82 ? 20.800 -2.189 -23.954 1.00 45.88 82 VAL A C 1
ATOM 581 O O . VAL A 1 82 ? 21.720 -2.828 -24.447 1.00 45.88 82 VAL A O 1
ATOM 584 N N . ALA A 1 83 ? 19.837 -1.664 -24.712 1.00 50.28 83 ALA A N 1
ATOM 585 C CA . ALA A 1 83 ? 19.823 -1.742 -26.172 1.00 50.28 83 ALA A CA 1
ATOM 586 C C . ALA A 1 83 ? 21.014 -0.986 -26.790 1.00 50.28 83 ALA A C 1
ATOM 588 O O . ALA A 1 83 ? 21.641 -1.490 -27.722 1.00 50.28 83 ALA A O 1
ATOM 589 N N . GLU A 1 84 ? 21.370 0.174 -26.233 1.00 53.00 84 GLU A N 1
ATOM 590 C CA . GLU A 1 84 ? 22.554 0.959 -26.610 1.00 53.00 84 GLU A CA 1
ATOM 591 C C . GLU A 1 84 ? 23.858 0.195 -26.317 1.00 53.00 84 GLU A C 1
ATOM 593 O O . GLU A 1 84 ? 24.688 0.045 -27.215 1.00 53.00 84 GLU A O 1
ATOM 598 N N . ALA A 1 85 ? 24.010 -0.389 -25.122 1.00 52.69 85 ALA A N 1
ATOM 599 C CA . ALA A 1 85 ? 25.185 -1.183 -24.750 1.00 52.69 85 ALA A CA 1
ATOM 600 C C . ALA A 1 85 ? 25.301 -2.507 -25.525 1.00 52.69 85 ALA A C 1
ATOM 602 O O . ALA A 1 85 ? 26.395 -2.848 -25.968 1.00 52.69 85 ALA A O 1
ATOM 603 N N . TYR A 1 86 ? 24.199 -3.234 -25.753 1.00 56.12 86 TYR A N 1
ATOM 604 C CA . TYR A 1 86 ? 24.190 -4.411 -26.635 1.00 56.12 86 TYR A CA 1
ATOM 605 C C . TYR A 1 86 ? 24.564 -4.022 -28.073 1.00 56.12 86 TYR A C 1
ATOM 607 O O . TYR A 1 86 ? 25.330 -4.739 -28.712 1.00 56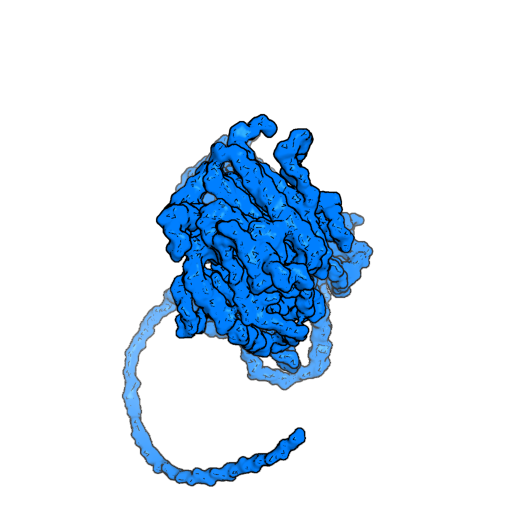.12 86 TYR A O 1
ATOM 615 N N . THR A 1 87 ? 24.065 -2.888 -28.578 1.00 56.19 87 THR A N 1
ATOM 616 C CA . THR A 1 87 ? 24.391 -2.393 -29.926 1.00 56.19 87 THR A CA 1
ATOM 617 C C . THR A 1 87 ? 25.870 -2.042 -30.046 1.00 56.19 87 THR A C 1
ATOM 619 O O . THR A 1 87 ? 26.519 -2.518 -30.974 1.00 56.19 87 THR A O 1
ATOM 622 N N . ALA A 1 88 ? 26.417 -1.279 -29.096 1.00 57.62 88 ALA A N 1
ATOM 623 C CA . ALA A 1 88 ? 27.836 -0.934 -29.051 1.00 57.62 88 ALA A CA 1
ATOM 624 C C . ALA A 1 88 ? 28.725 -2.181 -28.907 1.00 57.62 88 ALA A C 1
ATOM 626 O O . ALA A 1 88 ? 29.668 -2.347 -29.674 1.00 57.62 88 ALA A O 1
ATOM 627 N N . ALA A 1 89 ? 28.397 -3.103 -27.996 1.00 58.09 89 ALA A N 1
ATOM 628 C CA . ALA A 1 89 ? 29.151 -4.343 -27.813 1.00 58.09 89 ALA A CA 1
ATOM 629 C C . ALA A 1 89 ? 29.133 -5.226 -29.072 1.00 58.09 89 ALA A C 1
ATOM 631 O O . ALA A 1 89 ? 30.179 -5.725 -29.478 1.00 58.09 89 ALA A O 1
ATOM 632 N N . MET A 1 90 ? 27.977 -5.381 -29.728 1.00 56.50 90 MET A N 1
ATOM 633 C CA . MET A 1 90 ? 27.873 -6.134 -30.983 1.00 56.50 90 MET A CA 1
ATOM 634 C C . MET A 1 90 ? 28.581 -5.445 -32.152 1.00 56.50 90 MET A C 1
ATOM 636 O O . MET A 1 90 ? 29.152 -6.142 -32.978 1.00 56.50 90 MET A O 1
ATOM 640 N N . ALA A 1 91 ? 28.567 -4.113 -32.240 1.00 56.72 91 ALA A N 1
ATOM 641 C CA . ALA A 1 91 ? 29.265 -3.375 -33.296 1.00 56.72 91 ALA A CA 1
ATOM 642 C C . ALA A 1 91 ? 30.792 -3.338 -33.091 1.00 56.72 91 ALA A C 1
ATOM 644 O O . ALA A 1 91 ? 31.537 -3.324 -34.066 1.00 56.72 91 ALA A O 1
ATOM 645 N N . LEU A 1 92 ? 31.266 -3.375 -31.840 1.00 58.25 92 LEU A N 1
ATOM 646 C CA . LEU A 1 92 ? 32.691 -3.438 -31.503 1.00 58.25 92 LEU A CA 1
ATOM 647 C C . LEU A 1 92 ? 33.274 -4.848 -31.580 1.00 58.25 92 LEU A C 1
ATOM 649 O O . LEU A 1 92 ? 34.417 -4.999 -32.000 1.00 58.25 92 LEU A O 1
ATOM 653 N N . TRP A 1 93 ? 32.530 -5.884 -31.180 1.00 59.38 93 TRP A N 1
ATOM 654 C CA . TRP A 1 93 ? 33.023 -7.269 -31.148 1.00 59.38 93 TRP A CA 1
ATOM 655 C C . TRP A 1 93 ? 33.764 -7.724 -32.425 1.00 59.38 93 TRP A C 1
ATOM 657 O O . TRP A 1 93 ? 34.825 -8.323 -32.274 1.00 59.38 93 TRP A O 1
ATOM 667 N N . PRO A 1 94 ? 33.324 -7.407 -33.661 1.00 53.16 94 PRO A N 1
ATOM 668 C CA . PRO A 1 94 ? 33.997 -7.837 -34.888 1.00 53.16 94 PRO A CA 1
ATOM 669 C C . PRO A 1 94 ? 35.235 -6.994 -35.230 1.00 53.16 94 PRO A C 1
ATOM 671 O O . PRO A 1 94 ? 36.130 -7.468 -35.923 1.00 53.16 94 PRO A O 1
ATOM 674 N N . LEU A 1 95 ? 35.303 -5.761 -34.718 1.00 53.22 95 LEU A N 1
ATOM 675 C CA . LEU A 1 95 ? 36.477 -4.884 -34.795 1.00 53.22 95 LEU A CA 1
ATOM 676 C C . LEU A 1 95 ? 37.543 -5.294 -33.765 1.00 53.22 95 LEU A C 1
ATOM 678 O O . LEU A 1 95 ? 38.739 -5.115 -33.981 1.00 53.22 95 LEU A O 1
ATOM 682 N N . ILE A 1 96 ? 37.094 -5.851 -32.637 1.00 52.91 96 ILE A N 1
ATOM 683 C CA . ILE A 1 96 ? 37.924 -6.333 -31.531 1.00 52.91 96 ILE A CA 1
ATOM 684 C C . ILE A 1 96 ? 38.436 -7.762 -31.784 1.00 52.91 96 ILE A C 1
ATOM 686 O O . ILE A 1 96 ? 39.570 -8.089 -31.440 1.00 52.91 96 ILE A O 1
ATOM 690 N N . MET A 1 97 ? 37.605 -8.617 -32.377 1.00 54.72 97 MET A N 1
ATOM 691 C CA . MET A 1 97 ? 37.907 -10.005 -32.737 1.00 54.72 97 MET A CA 1
ATOM 692 C C . MET A 1 97 ? 37.846 -10.150 -34.266 1.00 54.72 97 MET A C 1
ATOM 694 O O . MET A 1 97 ? 36.908 -10.764 -34.782 1.00 54.72 97 MET A O 1
ATOM 698 N N . PRO A 1 98 ? 38.806 -9.561 -35.009 1.00 51.81 98 PRO A N 1
ATOM 699 C CA . PRO A 1 98 ? 38.805 -9.625 -36.463 1.00 51.81 98 PRO A CA 1
ATOM 700 C C . PRO A 1 98 ? 38.972 -11.074 -36.922 1.00 51.81 98 PRO A C 1
ATOM 702 O O . PRO A 1 98 ? 39.857 -11.796 -36.456 1.00 51.81 98 PRO A O 1
ATOM 705 N N . LEU A 1 99 ? 38.108 -11.502 -37.841 1.00 50.25 99 LEU A N 1
ATOM 706 C CA . LEU A 1 99 ? 38.092 -12.876 -38.325 1.00 50.25 99 LEU A CA 1
ATOM 707 C C . LEU A 1 99 ? 39.345 -13.152 -39.158 1.00 50.25 99 LEU A C 1
ATOM 709 O O . LEU A 1 99 ? 39.598 -12.487 -40.163 1.00 50.25 99 LEU A O 1
ATOM 713 N N . ALA A 1 100 ? 40.122 -14.144 -38.732 1.00 44.78 100 ALA A N 1
ATOM 714 C CA . ALA A 1 100 ? 41.191 -14.703 -39.540 1.00 44.78 100 ALA A CA 1
ATOM 715 C C . ALA A 1 100 ? 40.596 -15.576 -40.656 1.00 44.78 100 ALA A C 1
ATOM 717 O O . ALA A 1 100 ? 39.709 -16.394 -40.404 1.00 44.78 100 ALA A O 1
ATOM 718 N N . ASP A 1 101 ? 41.089 -15.401 -41.878 1.00 48.44 101 ASP A N 1
ATOM 719 C CA . ASP A 1 101 ? 40.766 -16.258 -43.013 1.00 48.44 101 ASP A CA 1
ATOM 720 C C . ASP A 1 101 ? 41.439 -17.642 -42.903 1.00 48.44 101 ASP A C 1
ATOM 722 O O . ASP A 1 101 ? 42.178 -17.937 -41.958 1.00 48.44 101 ASP A O 1
ATOM 726 N N . ASP A 1 102 ? 41.224 -18.498 -43.907 1.00 42.19 102 ASP A N 1
ATOM 727 C CA . ASP A 1 102 ? 41.809 -19.847 -43.965 1.00 42.19 102 ASP A CA 1
ATOM 728 C C . ASP A 1 102 ? 43.365 -19.848 -44.001 1.00 42.19 102 ASP A C 1
ATOM 730 O O . ASP A 1 102 ? 43.977 -20.913 -43.893 1.00 42.19 102 ASP A O 1
ATOM 734 N N . SER A 1 103 ? 44.017 -18.684 -44.155 1.00 45.91 103 SER A N 1
ATOM 735 C CA . SER A 1 103 ? 45.477 -18.497 -44.112 1.00 45.91 103 SER A CA 1
ATOM 736 C C . SER A 1 103 ? 45.996 -17.900 -42.793 1.00 45.91 103 SER A C 1
ATOM 738 O O . SER A 1 103 ? 47.210 -17.848 -42.581 1.00 45.91 103 SER A O 1
ATOM 740 N N . GLY A 1 104 ? 45.102 -17.480 -41.892 1.00 45.50 104 GLY A N 1
ATOM 741 C CA . GLY A 1 104 ? 45.439 -16.769 -40.657 1.00 45.50 104 GLY A CA 1
ATOM 742 C C . GLY A 1 104 ? 45.500 -15.242 -40.803 1.00 45.50 104 GLY A C 1
ATOM 743 O O . GLY A 1 104 ? 45.882 -14.563 -39.850 1.00 45.50 104 GLY A O 1
ATOM 744 N N . ALA A 1 105 ? 45.140 -14.687 -41.964 1.00 47.00 105 ALA A N 1
ATOM 745 C CA . ALA A 1 105 ? 45.126 -13.249 -42.211 1.00 47.00 105 ALA A CA 1
ATOM 746 C C . ALA A 1 105 ? 43.785 -12.639 -41.776 1.00 47.00 105 ALA A C 1
ATOM 748 O O . ALA A 1 105 ? 42.718 -13.100 -42.166 1.00 47.00 105 ALA A O 1
ATOM 749 N N . THR A 1 106 ? 43.830 -11.591 -40.956 1.00 45.34 106 THR A N 1
ATOM 750 C CA . THR A 1 106 ? 42.636 -10.938 -40.399 1.00 45.34 106 THR A CA 1
ATOM 751 C C . THR A 1 106 ? 41.948 -10.027 -41.418 1.00 45.34 106 THR A C 1
ATOM 753 O O . THR A 1 106 ? 42.450 -8.930 -41.679 1.00 45.34 106 THR A O 1
ATOM 756 N N . ASP A 1 107 ? 40.778 -10.419 -41.933 1.00 49.66 107 ASP A N 1
ATOM 757 C CA . ASP A 1 107 ? 39.911 -9.520 -42.708 1.00 49.66 107 ASP A CA 1
ATOM 758 C C . ASP A 1 107 ? 38.816 -8.917 -41.818 1.00 49.66 107 ASP A C 1
ATOM 760 O O . ASP A 1 107 ? 37.712 -9.445 -41.668 1.00 49.66 107 ASP A O 1
ATOM 764 N N . GLY A 1 108 ? 39.126 -7.763 -41.225 1.00 47.16 108 GLY A N 1
ATOM 765 C CA . GLY A 1 108 ? 38.156 -7.005 -40.434 1.00 47.16 108 GLY A CA 1
ATOM 766 C C . GLY A 1 108 ? 36.977 -6.455 -41.248 1.00 47.16 108 GLY A C 1
ATOM 767 O O . GLY A 1 108 ? 35.918 -6.204 -40.675 1.00 47.16 108 GLY A O 1
ATOM 768 N N . ARG A 1 109 ? 37.107 -6.295 -42.575 1.00 49.31 109 ARG A N 1
ATOM 769 C CA . ARG A 1 109 ? 36.187 -5.476 -43.391 1.00 49.31 109 ARG A CA 1
ATOM 770 C C . ARG A 1 109 ? 34.809 -6.106 -43.555 1.00 49.31 109 ARG A C 1
ATOM 772 O O . ARG A 1 109 ? 33.803 -5.396 -43.553 1.00 49.31 109 ARG A O 1
ATOM 779 N N . VAL A 1 110 ? 34.747 -7.432 -43.680 1.00 44.94 110 VAL A N 1
ATOM 780 C CA . VAL A 1 110 ? 33.475 -8.173 -43.775 1.00 44.94 110 VAL A CA 1
ATOM 781 C C . VAL A 1 110 ? 32.687 -8.043 -42.469 1.00 44.94 110 VAL A C 1
ATOM 783 O O . VAL A 1 110 ? 31.477 -7.816 -42.476 1.00 44.94 110 VAL A O 1
ATOM 786 N N . ALA A 1 111 ? 33.382 -8.158 -41.338 1.00 48.00 111 ALA A N 1
ATOM 787 C CA . ALA A 1 111 ? 32.774 -8.208 -40.016 1.00 48.00 111 ALA A CA 1
ATOM 788 C C . ALA A 1 111 ? 32.340 -6.807 -39.523 1.00 48.00 111 ALA A C 1
ATOM 790 O O . ALA A 1 111 ? 31.260 -6.659 -38.948 1.00 48.00 111 ALA A O 1
ATOM 791 N N . GLU A 1 112 ? 33.141 -5.783 -39.841 1.00 48.25 112 GLU A N 1
ATOM 792 C CA . GLU A 1 112 ? 32.861 -4.347 -39.689 1.00 48.25 112 GLU A CA 1
ATOM 793 C C . GLU A 1 112 ? 31.548 -3.942 -40.383 1.00 48.25 112 GLU A C 1
ATOM 795 O O . GLU A 1 112 ? 30.644 -3.397 -39.748 1.00 48.25 112 GLU A O 1
ATOM 800 N N . ASN A 1 113 ? 31.380 -4.281 -41.665 1.00 47.34 113 ASN A N 1
ATOM 801 C CA . ASN A 1 113 ? 30.218 -3.837 -42.443 1.00 47.34 113 ASN A CA 1
ATOM 802 C C . ASN A 1 113 ? 28.902 -4.548 -42.072 1.00 47.34 113 ASN A C 1
ATOM 804 O O . ASN A 1 113 ? 27.850 -3.909 -42.015 1.00 47.34 113 ASN A O 1
ATOM 808 N N . VAL A 1 114 ? 28.924 -5.861 -41.812 1.00 47.03 114 VAL A N 1
ATOM 809 C CA . VAL A 1 114 ? 27.685 -6.653 -41.655 1.00 47.03 114 VAL A CA 1
ATOM 810 C C . VAL A 1 114 ? 26.964 -6.389 -40.327 1.00 47.03 114 VAL A C 1
ATOM 812 O O . VAL A 1 114 ? 25.732 -6.356 -40.298 1.00 47.03 114 VAL A O 1
ATOM 815 N N . ILE A 1 115 ? 27.689 -6.185 -39.222 1.00 50.19 115 ILE A N 1
ATOM 816 C CA . ILE A 1 115 ? 27.062 -6.088 -37.888 1.00 50.19 115 ILE A CA 1
ATOM 817 C C . ILE A 1 115 ? 26.724 -4.639 -37.507 1.00 50.19 115 ILE A C 1
ATOM 819 O O . ILE A 1 115 ? 25.700 -4.403 -36.857 1.00 50.19 115 ILE A O 1
ATOM 823 N N . ILE A 1 116 ? 27.476 -3.653 -38.013 1.00 49.53 116 ILE A N 1
ATOM 824 C CA . ILE A 1 116 ? 27.059 -2.244 -37.954 1.00 49.53 116 ILE A CA 1
ATOM 825 C C . ILE A 1 116 ? 25.702 -2.067 -38.666 1.00 49.53 116 ILE A C 1
ATOM 827 O O . ILE A 1 116 ? 24.837 -1.355 -38.148 1.00 49.53 116 ILE A O 1
ATOM 831 N N . ALA A 1 117 ? 25.466 -2.762 -39.788 1.00 47.31 117 ALA A N 1
ATOM 832 C CA . ALA A 1 117 ? 24.256 -2.623 -40.606 1.00 47.31 117 ALA A CA 1
ATOM 833 C C . ALA A 1 117 ? 22.940 -2.874 -39.850 1.00 47.31 117 ALA A C 1
ATOM 835 O O . ALA A 1 117 ? 22.007 -2.080 -39.964 1.00 47.31 117 ALA A O 1
ATOM 836 N N . CYS A 1 118 ? 22.854 -3.963 -39.078 1.00 49.44 118 CYS A N 1
ATOM 837 C CA . CYS A 1 118 ? 21.591 -4.373 -38.456 1.00 49.44 118 CYS A CA 1
ATOM 838 C C . CYS A 1 118 ? 21.224 -3.534 -37.225 1.00 49.44 118 CYS A C 1
ATOM 840 O O . CYS A 1 118 ? 20.060 -3.171 -37.058 1.00 49.44 118 CYS A O 1
ATOM 842 N N . ASN A 1 119 ? 22.195 -3.210 -36.365 1.00 48.16 119 ASN A N 1
ATOM 843 C CA . ASN A 1 119 ? 21.890 -2.592 -35.071 1.00 48.16 119 ASN A CA 1
ATOM 844 C C . ASN A 1 119 ? 21.871 -1.054 -35.127 1.00 48.16 119 ASN A C 1
ATOM 846 O O . ASN A 1 119 ? 21.043 -0.423 -34.473 1.00 48.16 119 ASN A O 1
ATOM 850 N N . SER A 1 120 ? 22.731 -0.421 -35.933 1.00 44.44 120 SER A N 1
ATOM 851 C CA . SER A 1 120 ? 22.852 1.050 -35.953 1.00 44.44 120 SER A CA 1
ATOM 852 C C . SER A 1 120 ? 21.687 1.784 -36.638 1.00 44.44 120 SER A C 1
ATOM 854 O O . SER A 1 120 ? 21.488 2.977 -36.407 1.00 44.44 120 SER A O 1
ATOM 856 N N . ALA A 1 121 ? 20.881 1.077 -37.439 1.00 43.38 121 ALA A N 1
ATOM 857 C CA . ALA A 1 121 ? 19.634 1.590 -38.014 1.00 43.38 121 ALA A CA 1
ATOM 858 C C . ALA A 1 121 ? 18.460 1.620 -37.005 1.00 43.38 121 ALA A C 1
ATOM 860 O O . ALA A 1 121 ? 17.400 2.184 -37.298 1.00 43.38 121 ALA A O 1
ATOM 861 N N . SER A 1 122 ? 18.634 1.015 -35.822 1.00 51.19 122 SER A N 1
ATOM 862 C CA . SER A 1 122 ? 17.575 0.778 -34.839 1.00 51.19 122 SER A CA 1
ATOM 863 C C . SER A 1 122 ? 17.571 1.807 -33.702 1.00 51.19 122 SER A C 1
ATOM 865 O O . SER A 1 122 ? 18.126 1.576 -32.631 1.00 51.19 122 SER A O 1
ATOM 867 N N . VAL A 1 123 ? 16.844 2.912 -33.912 1.00 44.34 123 VAL A N 1
ATOM 868 C CA . VAL A 1 123 ? 16.265 3.811 -32.880 1.00 44.34 123 VAL A CA 1
ATOM 869 C C . VAL A 1 123 ? 17.238 4.607 -31.977 1.00 44.34 123 VAL A C 1
ATOM 871 O O . VAL A 1 123 ? 16.850 5.676 -31.514 1.00 44.34 123 VAL A O 1
ATOM 874 N N . ARG A 1 124 ? 18.465 4.139 -31.706 1.00 56.41 124 ARG A N 1
ATOM 875 C CA . ARG A 1 124 ? 19.354 4.643 -30.630 1.00 56.41 124 ARG A CA 1
ATOM 876 C C . ARG A 1 124 ? 20.822 4.791 -31.063 1.00 56.41 124 ARG A C 1
ATOM 878 O O . ARG A 1 124 ? 21.742 4.429 -30.326 1.00 56.41 124 ARG A O 1
ATOM 885 N N . LYS A 1 125 ? 21.049 5.284 -32.284 1.00 62.72 125 LYS A N 1
ATOM 886 C CA . LYS A 1 125 ? 22.383 5.352 -32.908 1.00 62.72 125 LYS A CA 1
ATOM 887 C C . LYS A 1 125 ? 23.382 6.142 -32.057 1.00 62.72 125 LYS A C 1
ATOM 889 O O . LYS A 1 125 ? 24.518 5.713 -31.887 1.00 62.72 125 LYS A O 1
ATOM 894 N N . GLU A 1 126 ? 22.959 7.284 -31.534 1.00 63.91 126 GLU A N 1
ATOM 895 C CA . GLU A 1 126 ? 23.810 8.282 -30.889 1.00 63.91 126 GLU A CA 1
ATOM 896 C C . GLU A 1 126 ? 24.410 7.753 -29.579 1.00 63.91 126 GLU A C 1
ATOM 898 O O . GLU A 1 126 ? 25.617 7.860 -29.374 1.00 63.91 126 GLU A O 1
ATOM 903 N N . GLY A 1 127 ? 23.595 7.111 -28.732 1.00 61.47 127 GLY A N 1
ATOM 904 C CA . GLY A 1 127 ? 24.055 6.499 -27.479 1.00 61.47 127 GLY A CA 1
ATOM 905 C C . GLY A 1 127 ? 24.999 5.317 -27.711 1.00 61.47 127 GLY A C 1
ATOM 906 O O . GLY A 1 127 ? 26.015 5.190 -27.031 1.00 61.47 127 GLY A O 1
ATOM 907 N N . ALA A 1 128 ? 24.726 4.494 -28.729 1.00 61.41 128 ALA A N 1
ATOM 908 C CA . ALA A 1 128 ? 25.635 3.418 -29.110 1.00 61.41 128 ALA A CA 1
ATOM 909 C C . ALA A 1 128 ? 26.970 3.948 -29.666 1.00 61.41 128 ALA A C 1
ATOM 911 O O . ALA A 1 128 ? 28.022 3.438 -29.289 1.00 61.41 128 ALA A O 1
ATOM 912 N N . VAL A 1 129 ? 26.957 4.984 -30.515 1.00 70.19 129 VAL A N 1
ATOM 913 C CA . VAL A 1 129 ? 28.190 5.620 -31.016 1.00 70.19 129 VAL A CA 1
ATOM 914 C C . VAL A 1 129 ? 28.993 6.236 -29.871 1.00 70.19 129 VAL A C 1
ATOM 916 O O . VAL A 1 129 ? 30.190 5.979 -29.802 1.00 70.19 129 VAL A O 1
ATOM 919 N N . ALA A 1 130 ? 28.362 6.956 -28.939 1.00 70.00 130 ALA A N 1
ATOM 920 C CA . ALA A 1 130 ? 29.044 7.510 -27.766 1.00 70.00 130 ALA A CA 1
ATOM 921 C C . ALA A 1 130 ? 29.753 6.418 -26.941 1.00 70.00 130 ALA A C 1
ATOM 923 O O . ALA A 1 130 ? 30.947 6.530 -26.671 1.00 70.00 130 ALA A O 1
ATOM 924 N N . LEU A 1 131 ? 29.067 5.304 -26.652 1.00 63.06 131 LEU A N 1
ATOM 925 C CA . LEU A 1 131 ? 29.675 4.153 -25.974 1.00 63.06 131 LEU A CA 1
ATOM 926 C C . LEU A 1 131 ? 30.863 3.573 -26.761 1.00 63.06 131 LEU A C 1
ATOM 928 O O . LEU A 1 131 ? 31.888 3.254 -26.164 1.00 63.06 131 LEU A O 1
ATOM 932 N N . MET A 1 132 ? 30.774 3.457 -28.092 1.00 74.62 132 MET A N 1
ATOM 933 C CA . MET A 1 132 ? 31.900 2.988 -28.917 1.00 74.62 132 MET A CA 1
ATOM 934 C C . MET A 1 132 ? 33.096 3.946 -28.897 1.00 74.62 132 MET A C 1
ATOM 936 O O . MET A 1 132 ? 34.243 3.497 -28.858 1.00 74.62 132 MET A O 1
ATOM 940 N N . VAL A 1 133 ? 32.844 5.255 -28.880 1.00 78.38 133 VAL A N 1
ATOM 941 C CA . VAL A 1 133 ? 33.878 6.289 -28.740 1.00 78.38 133 VAL A CA 1
ATOM 942 C C . VAL A 1 133 ? 34.565 6.171 -27.379 1.00 78.38 133 VAL A C 1
ATOM 944 O O . VAL A 1 133 ? 35.794 6.114 -27.334 1.00 78.38 133 VAL A O 1
ATOM 947 N N . ASP A 1 134 ? 33.808 6.024 -26.289 1.00 73.50 134 ASP A N 1
ATOM 948 C CA . ASP A 1 134 ? 34.352 5.780 -24.947 1.00 73.50 134 ASP A CA 1
ATOM 949 C C . ASP A 1 134 ? 35.178 4.486 -24.877 1.00 73.50 134 ASP A C 1
ATOM 951 O O . ASP A 1 134 ? 36.261 4.471 -24.281 1.00 73.50 134 ASP A O 1
ATOM 955 N N . PHE A 1 135 ? 34.726 3.404 -25.520 1.00 72.69 135 PHE A N 1
ATOM 956 C CA . PHE A 1 135 ? 35.479 2.147 -25.579 1.00 72.69 135 PHE A CA 1
ATOM 957 C C . PHE A 1 135 ? 36.815 2.278 -26.336 1.00 72.69 135 PHE A C 1
ATOM 959 O O . PHE A 1 135 ? 37.779 1.589 -26.001 1.00 72.69 135 PHE A O 1
ATOM 966 N N . VAL A 1 136 ? 36.936 3.178 -27.313 1.00 75.81 136 VAL A N 1
ATOM 967 C CA . VAL A 1 136 ? 38.209 3.394 -28.027 1.00 75.81 136 VAL A CA 1
ATOM 968 C C . VAL A 1 136 ? 39.093 4.444 -27.335 1.00 75.81 136 VAL A C 1
ATOM 970 O O . VAL A 1 136 ? 40.310 4.263 -27.233 1.00 75.81 136 VAL A O 1
ATOM 973 N N . LEU A 1 137 ? 38.512 5.506 -26.768 1.00 79.56 137 LEU A N 1
ATOM 974 C CA . LEU A 1 137 ? 39.255 6.531 -26.022 1.00 79.56 137 LEU A CA 1
ATOM 975 C C . LEU A 1 137 ? 39.855 6.008 -24.715 1.00 79.56 137 LEU A C 1
ATOM 977 O O . LEU A 1 137 ? 40.978 6.377 -24.373 1.00 79.56 137 LEU A O 1
ATOM 981 N N . ASN A 1 138 ? 39.149 5.156 -23.973 1.00 70.31 138 ASN A N 1
ATOM 982 C CA . ASN A 1 138 ? 39.671 4.621 -22.711 1.00 70.31 138 ASN A CA 1
ATOM 983 C C . ASN A 1 138 ? 40.688 3.482 -22.936 1.00 70.31 138 ASN A C 1
ATOM 985 O O . ASN A 1 138 ? 41.582 3.285 -22.108 1.00 70.31 138 ASN A O 1
ATOM 989 N N . ALA A 1 139 ? 40.657 2.826 -24.106 1.00 68.06 139 ALA A N 1
ATOM 990 C CA . ALA A 1 139 ? 41.733 1.944 -24.563 1.00 68.06 139 ALA A CA 1
ATOM 991 C C . ALA A 1 139 ? 43.027 2.725 -24.861 1.00 68.06 139 ALA A C 1
ATOM 993 O O . ALA A 1 139 ? 44.081 2.376 -24.331 1.00 68.06 139 ALA A O 1
ATOM 994 N N . LYS A 1 140 ? 42.945 3.841 -25.608 1.00 73.75 140 LYS A N 1
ATOM 995 C CA . LYS A 1 140 ? 44.078 4.751 -25.912 1.00 73.75 140 LYS A CA 1
ATOM 996 C C . LYS A 1 140 ? 44.870 5.174 -24.667 1.00 73.75 140 LYS A C 1
ATOM 998 O O . LYS A 1 140 ? 46.091 5.298 -24.729 1.00 73.75 140 LYS A O 1
ATOM 1003 N N . LYS A 1 141 ? 44.189 5.411 -23.542 1.00 76.25 141 LYS A N 1
ATOM 1004 C CA . LYS A 1 141 ? 44.812 5.833 -22.272 1.00 76.25 141 LYS A CA 1
ATOM 1005 C C . LYS A 1 141 ? 45.513 4.698 -21.511 1.00 76.25 141 LYS A C 1
ATOM 1007 O O . LYS A 1 141 ? 46.208 4.968 -20.538 1.00 76.25 141 LYS A O 1
ATOM 1012 N N . ASN A 1 142 ? 45.316 3.441 -21.918 1.00 61.94 142 ASN A N 1
ATOM 1013 C CA . ASN A 1 142 ? 45.740 2.239 -21.188 1.00 61.94 142 ASN A CA 1
ATOM 1014 C C . ASN A 1 142 ? 45.102 2.094 -19.780 1.00 61.94 142 ASN A C 1
ATOM 1016 O O . ASN A 1 142 ? 45.567 1.320 -18.942 1.00 61.94 142 ASN A O 1
ATOM 1020 N N . GLU A 1 143 ? 44.009 2.825 -19.520 1.00 61.12 143 GLU A N 1
ATOM 1021 C CA . GLU A 1 143 ? 43.246 2.795 -18.259 1.00 61.12 143 GLU A CA 1
ATOM 1022 C C . GLU A 1 143 ? 42.387 1.522 -18.140 1.00 61.12 143 GLU A C 1
ATOM 1024 O O . GLU A 1 143 ? 42.087 1.057 -17.040 1.00 61.12 143 GLU A O 1
ATOM 1029 N N . PHE A 1 144 ? 42.081 0.895 -19.278 1.00 62.09 144 PHE A N 1
ATOM 1030 C CA . PHE A 1 144 ? 41.295 -0.331 -19.442 1.00 62.09 144 PHE A CA 1
ATOM 1031 C C . PHE A 1 144 ? 41.997 -1.632 -18.998 1.00 62.09 144 PHE A C 1
ATOM 1033 O O . PHE A 1 144 ? 41.926 -2.680 -19.642 1.00 62.09 144 PHE A O 1
ATOM 1040 N N . ASN A 1 145 ? 42.629 -1.605 -17.826 1.00 61.34 145 ASN A N 1
ATOM 1041 C CA . ASN A 1 145 ? 42.907 -2.838 -17.091 1.00 61.34 145 ASN A CA 1
ATOM 1042 C C . ASN A 1 145 ? 41.633 -3.413 -16.457 1.00 61.34 145 ASN A C 1
ATOM 1044 O O . ASN A 1 145 ? 41.493 -4.633 -16.401 1.00 61.34 145 ASN A O 1
ATOM 1048 N N . GLU A 1 146 ? 40.702 -2.552 -16.036 1.00 63.38 146 GLU A N 1
ATOM 1049 C CA . GLU A 1 146 ? 39.421 -2.896 -15.407 1.00 63.38 146 GLU A CA 1
ATOM 1050 C C . GLU A 1 146 ? 38.305 -1.965 -15.921 1.00 63.38 146 GLU A C 1
ATOM 1052 O O . GLU A 1 146 ? 38.563 -0.796 -16.202 1.00 63.38 146 GLU A O 1
ATOM 1057 N N . ILE A 1 147 ? 37.068 -2.464 -16.018 1.00 55.09 147 ILE A N 1
ATOM 1058 C CA . ILE A 1 147 ? 35.851 -1.659 -16.235 1.00 55.09 147 ILE A CA 1
ATOM 1059 C C . ILE A 1 147 ? 35.045 -1.656 -14.943 1.00 55.09 147 ILE A C 1
ATOM 1061 O O . ILE A 1 147 ? 34.779 -2.721 -14.390 1.00 55.09 147 ILE A O 1
ATOM 1065 N N . ASP A 1 148 ? 34.634 -0.478 -14.483 1.00 48.19 148 ASP A N 1
ATOM 1066 C CA . ASP A 1 148 ? 33.674 -0.341 -13.389 1.00 48.19 148 ASP A CA 1
ATOM 1067 C C . ASP A 1 148 ? 32.254 -0.613 -13.912 1.00 48.19 148 ASP A C 1
ATOM 1069 O O . ASP A 1 148 ? 31.724 0.147 -14.725 1.00 48.19 148 ASP A O 1
ATOM 1073 N N . VAL A 1 149 ? 31.654 -1.728 -13.489 1.00 47.44 149 VAL A N 1
ATOM 1074 C CA . VAL A 1 149 ? 30.285 -2.116 -13.854 1.00 47.44 149 VAL A CA 1
ATOM 1075 C C . VAL A 1 149 ? 29.438 -2.155 -12.586 1.00 47.44 149 VAL A C 1
ATOM 1077 O O . VAL A 1 149 ? 29.277 -3.195 -11.949 1.00 47.44 149 VAL A O 1
ATOM 1080 N N . GLY A 1 150 ? 28.915 -0.990 -12.199 1.00 43.19 150 GLY A N 1
ATOM 1081 C CA . GLY A 1 150 ? 28.067 -0.842 -11.011 1.00 43.19 150 GLY A CA 1
ATOM 1082 C C . GLY A 1 150 ? 28.820 -0.977 -9.682 1.00 43.19 150 GLY A C 1
ATOM 1083 O O . GLY A 1 150 ? 28.231 -1.417 -8.698 1.00 43.19 150 GLY A O 1
ATOM 1084 N N . GLY A 1 151 ? 30.108 -0.628 -9.647 1.00 48.53 151 GLY A N 1
ATOM 1085 C CA . GLY A 1 151 ? 30.987 -0.730 -8.480 1.00 48.53 151 GLY A CA 1
ATOM 1086 C C . GLY A 1 151 ? 31.888 -1.970 -8.465 1.00 48.53 151 GLY A C 1
ATOM 1087 O O . GLY A 1 151 ? 32.849 -2.001 -7.696 1.00 48.53 151 GLY A O 1
ATOM 1088 N N . GLU A 1 152 ? 31.641 -2.980 -9.311 1.00 42.19 152 GLU A N 1
ATOM 1089 C CA . GLU A 1 152 ? 32.584 -4.092 -9.501 1.00 42.19 152 GLU A CA 1
ATOM 1090 C C . GLU A 1 152 ? 33.555 -3.778 -10.648 1.00 42.19 152 GLU A C 1
ATOM 1092 O O . GLU A 1 152 ? 33.145 -3.576 -11.791 1.00 42.19 152 GLU A O 1
ATOM 1097 N N . ARG A 1 153 ? 34.860 -3.771 -10.348 1.00 58.66 153 ARG A N 1
ATOM 1098 C CA . ARG A 1 153 ? 35.931 -3.569 -11.333 1.00 58.66 153 ARG A CA 1
ATOM 1099 C C . ARG A 1 153 ? 36.330 -4.884 -12.002 1.00 58.66 153 ARG A C 1
ATOM 1101 O O . ARG A 1 153 ? 37.005 -5.723 -11.408 1.00 58.66 153 ARG A O 1
ATOM 1108 N N . LEU A 1 154 ? 35.910 -5.062 -13.251 1.00 55.78 154 LEU A N 1
ATOM 1109 C CA . LEU A 1 154 ? 36.058 -6.300 -14.018 1.00 55.78 154 LEU A CA 1
ATOM 1110 C C . LEU A 1 154 ? 37.221 -6.205 -15.010 1.00 55.78 154 LEU A C 1
ATOM 1112 O O . LEU A 1 154 ? 37.240 -5.326 -15.870 1.00 55.78 154 LEU A O 1
ATOM 1116 N N . LYS A 1 155 ? 38.197 -7.116 -14.903 1.00 65.19 155 LYS A N 1
ATOM 1117 C CA . LYS A 1 155 ? 39.410 -7.109 -15.740 1.00 65.19 155 LYS A CA 1
ATOM 1118 C C . LYS A 1 155 ? 39.131 -7.497 -17.187 1.00 65.19 155 LYS A C 1
ATOM 1120 O O . LYS A 1 155 ? 38.645 -8.596 -17.438 1.00 65.19 155 LYS A O 1
ATOM 1125 N N . ILE A 1 156 ? 39.509 -6.632 -18.126 1.00 61.31 156 ILE A N 1
ATOM 1126 C CA . ILE A 1 156 ? 39.328 -6.870 -19.565 1.00 61.31 156 ILE A CA 1
ATOM 1127 C C . ILE A 1 156 ? 40.324 -7.943 -20.057 1.00 61.31 156 ILE A C 1
ATOM 1129 O O . ILE A 1 156 ? 41.503 -7.868 -19.693 1.00 61.31 156 ILE A O 1
ATOM 1133 N N . PRO A 1 157 ? 39.911 -8.913 -20.901 1.00 66.69 157 PRO A N 1
ATOM 1134 C CA . PRO A 1 157 ? 40.813 -9.898 -21.492 1.00 66.69 157 PRO A CA 1
ATOM 1135 C C . PRO A 1 157 ? 41.814 -9.237 -22.441 1.00 66.69 157 PRO A C 1
ATOM 1137 O O . PRO A 1 157 ? 41.461 -8.326 -23.189 1.00 66.69 157 PRO A O 1
ATOM 1140 N N . GLU A 1 158 ? 43.047 -9.737 -22.486 1.00 68.69 158 GLU A N 1
ATOM 1141 C CA . GLU A 1 158 ? 44.095 -9.130 -23.318 1.00 68.69 158 GLU A CA 1
ATOM 1142 C C . GLU A 1 158 ? 43.756 -9.166 -24.820 1.00 68.69 158 GLU A C 1
ATOM 1144 O O . GLU A 1 158 ? 44.087 -8.236 -25.546 1.00 68.69 158 GLU A O 1
ATOM 1149 N N . SER A 1 159 ? 43.004 -10.174 -25.282 1.00 62.19 159 SER A N 1
ATOM 1150 C CA . SER A 1 159 ? 42.450 -10.218 -26.645 1.00 62.19 159 SER A CA 1
ATOM 1151 C C . SER A 1 159 ? 41.518 -9.037 -26.941 1.00 62.19 159 SER A C 1
ATOM 1153 O O . SER A 1 159 ? 41.613 -8.439 -28.010 1.00 62.19 159 SER A O 1
ATOM 1155 N N . VAL A 1 160 ? 40.681 -8.638 -25.978 1.00 63.66 160 VAL A N 1
ATOM 1156 C CA . VAL A 1 160 ? 39.767 -7.493 -26.115 1.00 63.66 160 VAL A CA 1
ATOM 1157 C C . VAL A 1 160 ? 40.533 -6.166 -26.106 1.00 63.66 160 VAL A C 1
ATOM 1159 O O . VAL A 1 160 ? 40.236 -5.283 -26.911 1.00 63.66 160 VAL A O 1
ATOM 1162 N N . LYS A 1 161 ? 41.569 -6.034 -25.265 1.00 70.12 161 LYS A N 1
ATOM 1163 C CA . LYS A 1 161 ? 42.461 -4.858 -25.287 1.00 70.12 161 LYS A CA 1
ATOM 1164 C C . LYS A 1 161 ? 43.223 -4.745 -26.607 1.00 70.12 161 LYS A C 1
ATOM 1166 O O . LYS A 1 161 ? 43.289 -3.657 -27.177 1.00 70.12 161 LYS A O 1
ATOM 1171 N N . ASN A 1 162 ? 43.770 -5.855 -27.105 1.00 72.19 162 ASN A N 1
ATOM 1172 C CA . ASN A 1 162 ? 44.499 -5.905 -28.372 1.00 72.19 162 ASN A CA 1
ATOM 1173 C C . ASN A 1 162 ? 43.592 -5.512 -29.543 1.00 72.19 162 ASN A C 1
ATOM 1175 O O . ASN A 1 162 ? 44.003 -4.715 -30.380 1.00 72.19 162 ASN A O 1
ATOM 1179 N N . GLY A 1 163 ? 42.346 -5.990 -29.553 1.00 70.94 163 GLY A N 1
ATOM 1180 C CA . GLY A 1 163 ? 41.328 -5.596 -30.523 1.00 70.94 163 GLY A CA 1
ATOM 1181 C C . GLY A 1 163 ? 40.994 -4.102 -30.493 1.00 70.94 163 GLY A C 1
ATOM 1182 O O . GLY A 1 163 ? 41.086 -3.428 -31.515 1.00 70.94 163 GLY A O 1
ATOM 1183 N N . LEU A 1 164 ? 40.691 -3.546 -29.314 1.00 69.44 164 LEU A N 1
ATOM 1184 C CA . LEU A 1 164 ? 40.459 -2.100 -29.154 1.00 69.44 164 LEU A CA 1
ATOM 1185 C C . LEU A 1 164 ? 41.687 -1.259 -29.548 1.00 69.44 164 LEU A C 1
ATOM 1187 O O . LEU A 1 164 ? 41.540 -0.179 -30.118 1.00 69.44 164 LEU A O 1
ATOM 1191 N N . THR A 1 165 ? 42.897 -1.761 -29.288 1.00 74.44 165 THR A N 1
ATOM 1192 C CA . THR A 1 165 ? 44.160 -1.109 -29.673 1.00 74.44 165 THR A CA 1
ATOM 1193 C C . THR A 1 165 ? 44.394 -1.168 -31.186 1.00 74.44 165 THR A C 1
ATOM 1195 O O . THR A 1 165 ? 44.833 -0.181 -31.772 1.00 74.44 165 THR A O 1
ATOM 1198 N N . ALA A 1 166 ? 44.060 -2.286 -31.839 1.00 73.62 166 ALA A N 1
ATOM 1199 C CA . ALA A 1 166 ? 44.129 -2.432 -33.291 1.00 73.62 166 ALA A CA 1
ATOM 1200 C C . ALA A 1 166 ? 43.106 -1.530 -34.000 1.00 73.62 166 ALA A C 1
ATOM 1202 O O . ALA A 1 166 ? 43.465 -0.833 -34.946 1.00 73.62 166 ALA A O 1
ATOM 1203 N N . LEU A 1 167 ? 41.870 -1.464 -33.493 1.00 72.81 167 LEU A N 1
ATOM 1204 C CA . LEU A 1 167 ? 40.846 -0.525 -33.957 1.00 72.81 167 LEU A CA 1
ATOM 1205 C C . LEU A 1 167 ? 41.312 0.930 -33.799 1.00 72.81 167 LEU A C 1
ATOM 1207 O O . LEU A 1 167 ? 41.254 1.701 -34.755 1.00 72.81 167 LEU A O 1
ATOM 1211 N N . TYR A 1 168 ? 41.847 1.299 -32.630 1.00 79.25 168 TYR A N 1
ATOM 1212 C CA . TYR A 1 168 ? 42.427 2.625 -32.407 1.00 79.25 168 TYR A CA 1
ATOM 1213 C C . TYR A 1 168 ? 43.534 2.950 -33.427 1.00 79.25 168 TYR A C 1
ATOM 1215 O O . TYR A 1 168 ? 43.536 4.035 -34.010 1.00 79.25 168 TYR A O 1
ATOM 1223 N N . ALA A 1 169 ? 44.443 2.005 -33.690 1.00 77.81 169 ALA A N 1
ATOM 1224 C CA . ALA A 1 169 ? 45.519 2.169 -34.667 1.00 77.81 169 ALA A CA 1
ATOM 1225 C C . ALA A 1 169 ? 44.999 2.295 -36.113 1.00 77.81 169 ALA A C 1
ATOM 1227 O O . ALA A 1 169 ? 45.496 3.133 -36.861 1.00 77.81 169 ALA A O 1
ATOM 1228 N N . ALA A 1 170 ? 43.965 1.539 -36.495 1.00 75.06 170 ALA A N 1
ATOM 1229 C CA . ALA A 1 170 ? 43.337 1.622 -37.818 1.00 75.06 170 ALA A CA 1
ATOM 1230 C C . ALA A 1 170 ? 42.602 2.958 -38.047 1.00 75.06 170 ALA A C 1
ATOM 1232 O O . ALA A 1 170 ? 42.581 3.479 -39.165 1.00 75.06 170 ALA A O 1
ATOM 1233 N N . VAL A 1 171 ? 42.034 3.557 -36.992 1.00 77.19 171 VAL A N 1
ATOM 1234 C CA . VAL A 1 171 ? 41.537 4.943 -37.043 1.00 77.19 171 VAL A CA 1
ATOM 1235 C C . VAL A 1 171 ? 42.711 5.924 -37.136 1.00 77.19 171 VAL A C 1
ATOM 1237 O O . VAL A 1 171 ? 42.650 6.849 -37.941 1.00 77.19 171 VAL A O 1
ATOM 1240 N N . GLN A 1 172 ? 43.798 5.708 -36.386 1.00 82.69 172 GLN A N 1
ATOM 1241 C CA . GLN A 1 172 ? 44.982 6.580 -36.386 1.00 82.69 172 GLN A CA 1
ATOM 1242 C C . GLN A 1 172 ? 45.759 6.581 -37.717 1.00 82.69 172 GLN A C 1
ATOM 1244 O O . GLN A 1 172 ? 46.358 7.591 -38.077 1.00 82.69 172 GLN A O 1
ATOM 1249 N N . GLU A 1 173 ? 45.739 5.484 -38.478 1.00 83.38 173 GLU A N 1
ATOM 1250 C CA . GLU A 1 173 ? 46.308 5.437 -39.834 1.00 83.38 173 GLU A CA 1
ATOM 1251 C C . GLU A 1 173 ? 45.516 6.324 -40.811 1.00 83.38 173 GLU A C 1
ATOM 1253 O O . GLU A 1 173 ? 46.097 6.997 -41.663 1.00 83.38 173 GLU A O 1
ATOM 1258 N N . LYS A 1 174 ? 44.185 6.369 -40.656 1.00 81.12 174 LYS A N 1
ATOM 1259 C CA . LYS A 1 174 ? 43.278 7.199 -41.465 1.00 81.12 174 LYS A CA 1
ATOM 1260 C C . LYS A 1 174 ? 43.240 8.669 -41.000 1.00 81.12 174 LYS A C 1
ATOM 1262 O O . LYS A 1 174 ? 42.982 9.546 -41.821 1.00 81.12 174 LYS A O 1
ATOM 1267 N N . HIS A 1 175 ? 43.488 8.946 -39.714 1.00 83.81 175 HIS A N 1
ATOM 1268 C CA . HIS A 1 175 ? 43.306 10.263 -39.082 1.00 83.81 175 HIS A CA 1
ATOM 1269 C C . HIS A 1 175 ? 44.478 10.629 -38.153 1.00 83.81 175 HIS A C 1
ATOM 1271 O O . HIS A 1 175 ? 44.731 9.961 -37.153 1.00 83.81 175 HIS A O 1
ATOM 1277 N N . SER A 1 176 ? 45.175 11.737 -38.440 1.00 79.75 176 SER A N 1
ATOM 1278 C CA . SER A 1 176 ? 46.401 12.145 -37.720 1.00 79.75 176 SER A CA 1
ATOM 1279 C C . SER A 1 176 ? 46.201 12.556 -36.252 1.00 79.75 176 SER A C 1
ATOM 1281 O O . SER A 1 176 ? 47.172 12.640 -35.502 1.00 79.75 176 SER A O 1
ATOM 1283 N N . ASP A 1 177 ? 44.961 12.826 -35.848 1.00 85.56 177 ASP A N 1
ATOM 1284 C CA . ASP A 1 177 ? 44.524 12.843 -34.453 1.00 85.56 177 ASP A CA 1
ATOM 1285 C C . ASP A 1 177 ? 43.327 11.898 -34.309 1.00 85.56 177 ASP A C 1
ATOM 1287 O O . ASP A 1 177 ? 42.525 11.753 -35.228 1.00 85.56 177 ASP A O 1
ATOM 1291 N N . VAL A 1 178 ? 43.201 11.285 -33.135 1.00 85.81 178 VAL A N 1
ATOM 1292 C CA . VAL A 1 178 ? 42.086 10.408 -32.769 1.00 85.81 178 VAL A CA 1
ATOM 1293 C C . VAL A 1 178 ? 41.489 10.935 -31.468 1.00 85.81 178 VAL A C 1
ATOM 1295 O O . VAL A 1 178 ? 41.768 10.440 -30.368 1.00 85.81 178 VAL A O 1
ATOM 1298 N N . SER A 1 179 ? 40.730 12.014 -31.609 1.00 90.00 179 SER A N 1
ATOM 1299 C CA . SER A 1 179 ? 39.907 12.627 -30.570 1.00 90.00 179 SER A CA 1
ATOM 1300 C C . SER A 1 179 ? 38.483 12.062 -30.583 1.00 90.00 179 SER A C 1
ATOM 1302 O O . SER A 1 179 ? 38.068 11.386 -31.524 1.00 90.00 179 SER A O 1
ATOM 1304 N N . GLU A 1 180 ? 37.719 12.364 -29.532 1.00 87.12 180 GLU A N 1
ATOM 1305 C CA . GLU A 1 180 ? 36.304 11.995 -29.376 1.00 87.12 180 GLU A CA 1
ATOM 1306 C C . GLU A 1 180 ? 35.471 12.328 -30.619 1.00 87.12 180 GLU A C 1
ATOM 1308 O O . GLU A 1 180 ? 34.738 11.479 -31.126 1.00 87.12 180 GLU A O 1
ATOM 1313 N N . LYS A 1 181 ? 35.661 13.533 -31.176 1.00 89.38 181 LYS A N 1
ATOM 1314 C CA . LYS A 1 181 ? 34.975 13.955 -32.398 1.00 89.38 181 LYS A CA 1
ATOM 1315 C C . LYS A 1 181 ? 35.373 13.099 -33.601 1.00 89.38 181 LYS A C 1
ATOM 1317 O O . LYS A 1 181 ? 34.488 12.664 -34.321 1.00 89.38 181 LYS A O 1
ATOM 1322 N N . VAL A 1 182 ? 36.665 12.818 -33.800 1.00 88.38 182 VAL A N 1
ATOM 1323 C CA . VAL A 1 182 ? 37.134 11.999 -34.934 1.00 88.38 182 VAL A CA 1
ATOM 1324 C C . VAL A 1 182 ? 36.565 10.583 -34.859 1.00 88.38 182 VAL A C 1
ATOM 1326 O O . VAL A 1 182 ? 36.108 10.067 -35.870 1.00 88.38 182 VAL A O 1
ATOM 1329 N N . LEU A 1 183 ? 36.526 9.967 -33.675 1.00 82.12 183 LEU A N 1
ATOM 1330 C CA . LEU A 1 183 ? 35.903 8.650 -33.492 1.00 82.12 183 LEU A CA 1
ATOM 1331 C C . LEU A 1 183 ? 34.383 8.697 -33.699 1.00 82.12 183 LEU A C 1
ATOM 1333 O O . LEU A 1 183 ? 33.828 7.806 -34.339 1.00 82.12 183 LEU A O 1
ATOM 1337 N N . THR A 1 184 ? 33.719 9.747 -33.207 1.00 81.31 184 THR A N 1
ATOM 1338 C CA . THR A 1 184 ? 32.279 9.967 -33.418 1.00 81.31 184 THR A CA 1
ATOM 1339 C C . THR A 1 184 ? 31.971 10.083 -34.907 1.00 81.31 184 THR A C 1
ATOM 1341 O O . THR A 1 184 ? 31.121 9.349 -35.404 1.00 81.31 184 THR A O 1
ATOM 1344 N N . ASP A 1 185 ? 32.700 10.948 -35.620 1.00 81.25 185 ASP A N 1
ATOM 1345 C CA . ASP A 1 185 ? 32.599 11.134 -37.068 1.00 81.25 185 ASP A CA 1
ATOM 1346 C C . ASP A 1 185 ? 32.851 9.800 -37.793 1.00 81.25 185 ASP A C 1
ATOM 1348 O O . ASP A 1 185 ? 32.056 9.407 -38.638 1.00 81.25 185 ASP A O 1
ATOM 1352 N N . HIS A 1 186 ? 33.901 9.060 -37.419 1.00 81.88 186 HIS A N 1
ATOM 1353 C CA . HIS A 1 186 ? 34.298 7.797 -38.047 1.00 81.88 186 HIS A CA 1
ATOM 1354 C C . HIS A 1 186 ? 33.223 6.706 -37.946 1.00 81.88 186 HIS A C 1
ATOM 1356 O O . HIS A 1 186 ? 32.888 6.068 -38.947 1.00 81.88 186 HIS A O 1
ATOM 1362 N N . PHE A 1 187 ? 32.664 6.483 -36.753 1.00 77.38 187 PHE A N 1
ATOM 1363 C CA . PHE A 1 187 ? 31.591 5.503 -36.558 1.00 77.38 187 PHE A CA 1
ATOM 1364 C C . PHE A 1 187 ? 30.269 5.980 -37.178 1.00 77.38 187 PHE A C 1
ATOM 1366 O O . PHE A 1 187 ? 29.549 5.190 -37.791 1.00 77.38 187 PHE A O 1
ATOM 1373 N N . ASP A 1 188 ? 29.950 7.273 -37.076 1.00 72.44 188 ASP A N 1
ATOM 1374 C CA . ASP A 1 188 ? 28.780 7.874 -37.721 1.00 72.44 188 ASP A CA 1
ATOM 1375 C C . ASP A 1 188 ? 28.851 7.747 -39.256 1.00 72.44 188 ASP A C 1
ATOM 1377 O O . ASP A 1 188 ? 27.835 7.416 -39.879 1.00 72.44 188 ASP A O 1
ATOM 1381 N N . GLU A 1 189 ? 30.039 7.919 -39.848 1.00 73.06 189 GLU A N 1
ATOM 1382 C CA . GLU A 1 189 ? 30.331 7.729 -41.274 1.00 73.06 189 GLU A CA 1
ATOM 1383 C C . GLU A 1 189 ? 30.188 6.274 -41.731 1.00 73.06 189 GLU A C 1
ATOM 1385 O O . GLU A 1 189 ? 29.484 6.060 -42.715 1.00 73.06 189 GLU A O 1
ATOM 1390 N N . HIS A 1 190 ? 30.717 5.272 -41.014 1.00 69.44 190 HIS A N 1
ATOM 1391 C CA . HIS A 1 190 ? 30.518 3.856 -41.390 1.00 69.44 190 HIS A CA 1
ATOM 1392 C C . HIS A 1 190 ? 29.030 3.460 -41.355 1.00 69.44 190 HIS A C 1
ATOM 1394 O O . HIS A 1 190 ? 28.519 2.823 -42.278 1.00 69.44 190 HIS A O 1
ATOM 1400 N N . VAL A 1 191 ? 28.270 3.934 -40.359 1.00 63.72 191 VAL A N 1
ATOM 1401 C CA . VAL A 1 191 ? 26.805 3.756 -40.345 1.00 63.72 191 VAL A CA 1
ATOM 1402 C C . VAL A 1 191 ? 26.140 4.465 -41.537 1.00 63.72 191 VAL A C 1
ATOM 1404 O O . VAL A 1 191 ? 25.202 3.942 -42.142 1.00 63.72 191 VAL A O 1
ATOM 1407 N N . LYS A 1 192 ? 26.615 5.661 -41.909 1.00 67.06 192 LYS A N 1
ATOM 1408 C CA . LYS A 1 192 ? 26.136 6.391 -43.096 1.00 67.06 192 LYS A CA 1
ATOM 1409 C C . LYS A 1 192 ? 26.553 5.715 -44.408 1.00 67.06 192 LYS A C 1
ATOM 1411 O O . LYS A 1 192 ? 25.871 5.933 -45.409 1.00 67.06 192 LYS A O 1
ATOM 1416 N N . GLU A 1 193 ? 27.628 4.934 -44.450 1.00 68.31 193 GLU A N 1
ATOM 1417 C CA . GLU A 1 193 ? 28.112 4.229 -45.644 1.00 68.31 193 GLU A CA 1
ATOM 1418 C C . GLU A 1 193 ? 27.173 3.082 -46.029 1.00 68.31 193 GLU A C 1
ATOM 1420 O O . GLU A 1 193 ? 26.702 3.030 -47.162 1.00 68.31 193 GLU A O 1
ATOM 1425 N N . ILE A 1 194 ? 26.735 2.269 -45.070 1.00 62.00 194 ILE A N 1
ATOM 1426 C CA . ILE A 1 194 ? 25.761 1.187 -45.310 1.00 62.00 194 ILE A CA 1
ATOM 1427 C C . ILE A 1 194 ? 24.396 1.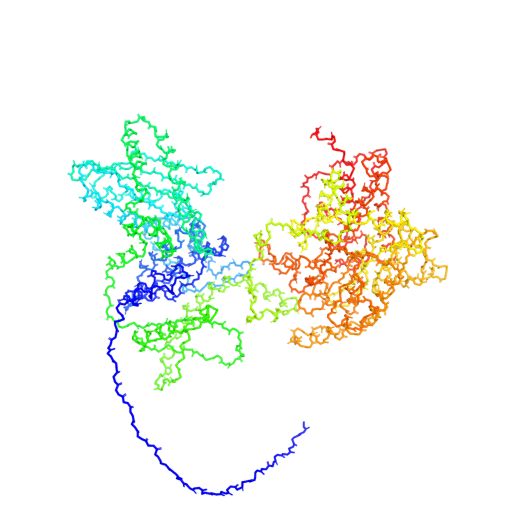744 -45.771 1.00 62.00 194 ILE A C 1
ATOM 1429 O O . ILE A 1 194 ? 23.760 1.215 -46.693 1.00 62.00 194 ILE A O 1
ATOM 1433 N N . VAL A 1 195 ? 23.972 2.883 -45.206 1.00 64.62 195 VAL A N 1
ATOM 1434 C CA . VAL A 1 195 ? 22.813 3.654 -45.703 1.00 64.62 195 VAL A CA 1
ATOM 1435 C C . VAL A 1 195 ? 23.065 4.197 -47.118 1.00 64.62 195 VAL A C 1
ATOM 1437 O O . VAL A 1 195 ? 22.129 4.277 -47.912 1.00 64.62 195 VAL A O 1
ATOM 1440 N N . SER A 1 196 ? 24.316 4.518 -47.474 1.00 69.38 196 SER A N 1
ATOM 1441 C CA . SER A 1 196 ? 24.693 4.936 -48.835 1.00 69.38 196 SER A CA 1
ATOM 1442 C C . SER A 1 196 ? 24.533 3.806 -49.838 1.00 69.38 196 SER A C 1
ATOM 1444 O O . SER A 1 196 ? 23.946 4.046 -50.883 1.00 69.38 196 SER A O 1
ATOM 1446 N N . ILE A 1 197 ? 24.988 2.590 -49.524 1.00 70.94 197 ILE A N 1
ATOM 1447 C CA . ILE A 1 197 ? 24.882 1.438 -50.436 1.00 70.94 197 ILE A CA 1
ATOM 1448 C C . ILE A 1 197 ? 23.405 1.059 -50.638 1.00 70.94 197 ILE A C 1
ATOM 1450 O O . ILE A 1 197 ? 22.945 0.891 -51.767 1.00 70.94 197 ILE A O 1
ATOM 1454 N N . THR A 1 198 ? 22.618 1.047 -49.555 1.00 70.12 198 THR A N 1
ATOM 1455 C CA . THR A 1 198 ? 21.162 0.814 -49.617 1.00 70.12 198 THR A CA 1
ATOM 1456 C C . THR A 1 198 ? 20.450 1.882 -50.462 1.00 70.12 198 THR A C 1
ATOM 1458 O O . THR A 1 198 ? 19.586 1.564 -51.280 1.00 70.12 198 THR A O 1
ATOM 1461 N N . ALA A 1 199 ? 20.828 3.157 -50.309 1.00 73.62 199 ALA A N 1
ATOM 1462 C CA . ALA A 1 199 ? 20.295 4.250 -51.120 1.00 73.62 199 ALA A CA 1
ATOM 1463 C C . ALA A 1 199 ? 20.795 4.220 -52.576 1.00 73.62 199 ALA A C 1
ATOM 1465 O O . ALA A 1 199 ? 20.038 4.567 -53.476 1.00 73.62 199 ALA A O 1
ATOM 1466 N N . GLN A 1 200 ? 22.025 3.767 -52.828 1.00 79.38 200 GLN A N 1
ATOM 1467 C CA . GLN A 1 200 ? 22.586 3.613 -54.169 1.00 79.38 200 GLN A CA 1
ATOM 1468 C C . GLN A 1 200 ? 21.844 2.542 -54.960 1.00 79.38 200 GLN A C 1
ATOM 1470 O O . GLN A 1 200 ? 21.458 2.794 -56.100 1.00 79.38 200 GLN A O 1
ATOM 1475 N N . LYS A 1 201 ? 21.551 1.392 -54.344 1.00 79.75 201 LYS A N 1
ATOM 1476 C CA . LYS A 1 201 ? 20.729 0.368 -54.991 1.00 79.75 201 LYS A CA 1
ATOM 1477 C C . LYS A 1 201 ? 19.316 0.879 -55.288 1.00 79.75 201 LYS A C 1
ATOM 1479 O O . LYS A 1 201 ? 18.828 0.715 -56.402 1.00 79.75 201 LYS A O 1
ATOM 1484 N N . GLY A 1 202 ? 18.699 1.589 -54.338 1.00 80.06 202 GLY A N 1
ATOM 1485 C CA . GLY A 1 202 ? 17.402 2.243 -54.552 1.00 80.06 202 GLY A CA 1
ATOM 1486 C C . GLY A 1 202 ? 17.421 3.282 -55.683 1.00 80.06 202 GLY A C 1
ATOM 1487 O O . GLY A 1 202 ? 16.457 3.375 -56.441 1.00 80.06 202 GLY A O 1
ATOM 1488 N N . ALA A 1 203 ? 18.526 4.017 -55.848 1.00 81.19 203 ALA A N 1
ATOM 1489 C CA . ALA A 1 203 ? 18.718 4.967 -56.943 1.00 81.19 203 ALA A CA 1
ATOM 1490 C C . ALA A 1 203 ? 18.831 4.257 -58.297 1.00 81.19 203 ALA A C 1
ATOM 1492 O O . ALA A 1 203 ? 18.193 4.680 -59.260 1.00 81.19 203 ALA A O 1
ATOM 1493 N N . GLN A 1 204 ? 19.593 3.165 -58.367 1.00 84.38 204 GLN A N 1
ATOM 1494 C CA . GLN A 1 204 ? 19.764 2.362 -59.580 1.00 84.38 204 GLN A CA 1
ATOM 1495 C C . GLN A 1 204 ? 18.450 1.697 -60.010 1.00 84.38 204 GLN A C 1
ATOM 1497 O O . GLN A 1 204 ? 18.063 1.804 -61.176 1.00 84.38 204 GLN A O 1
ATOM 1502 N N . ASP A 1 205 ? 17.700 1.116 -59.071 1.00 83.88 205 ASP A N 1
ATOM 1503 C CA . ASP A 1 205 ? 16.372 0.552 -59.337 1.00 83.88 205 ASP A CA 1
ATOM 1504 C C . ASP A 1 205 ? 15.378 1.639 -59.797 1.00 83.88 205 ASP A C 1
ATOM 1506 O O . ASP A 1 205 ? 14.624 1.429 -60.752 1.00 83.88 205 ASP A O 1
ATOM 1510 N N . ALA A 1 206 ? 15.407 2.831 -59.187 1.00 83.06 206 ALA A N 1
ATOM 1511 C CA . ALA A 1 206 ? 14.583 3.973 -59.594 1.00 83.06 206 ALA A CA 1
ATOM 1512 C C . ALA A 1 206 ? 14.951 4.512 -60.992 1.00 83.06 206 ALA A C 1
ATOM 1514 O O . ALA A 1 206 ? 14.059 4.797 -61.796 1.00 83.06 206 ALA A O 1
ATOM 1515 N N . VAL A 1 207 ? 16.243 4.608 -61.322 1.00 84.25 207 VAL A N 1
ATOM 1516 C CA . VAL A 1 207 ? 16.733 4.992 -62.660 1.00 84.25 207 VAL A CA 1
ATOM 1517 C C . VAL A 1 207 ? 16.367 3.937 -63.702 1.00 84.25 207 VAL A C 1
ATOM 1519 O O . VAL A 1 207 ? 15.965 4.300 -64.809 1.00 84.25 207 VAL A O 1
ATOM 1522 N N . GLY A 1 208 ? 16.431 2.648 -63.360 1.00 85.06 208 GLY A N 1
ATOM 1523 C CA . GLY A 1 208 ? 15.973 1.549 -64.212 1.00 85.06 208 GLY A CA 1
ATOM 1524 C C . GLY A 1 208 ? 14.471 1.627 -64.502 1.00 85.06 208 GLY A C 1
ATOM 1525 O O . GLY A 1 208 ? 14.064 1.572 -65.664 1.00 85.06 208 GLY A O 1
ATOM 1526 N N . LEU A 1 209 ? 13.652 1.843 -63.467 1.00 84.38 209 LEU A N 1
ATOM 1527 C CA . LEU A 1 209 ? 12.202 2.045 -63.585 1.00 84.38 209 LEU A CA 1
ATOM 1528 C C . LEU A 1 209 ? 11.856 3.266 -64.452 1.00 84.38 209 LEU A C 1
ATOM 1530 O O . LEU A 1 209 ? 11.041 3.156 -65.367 1.00 84.38 209 LEU A O 1
ATOM 1534 N N . LEU A 1 210 ? 12.499 4.414 -64.221 1.00 81.69 210 LEU A N 1
ATOM 1535 C CA . LEU A 1 210 ? 12.291 5.635 -65.011 1.00 81.69 210 LEU A CA 1
ATOM 1536 C C . LEU A 1 210 ? 12.807 5.516 -66.453 1.00 81.69 210 LEU A C 1
ATOM 1538 O O . LEU A 1 210 ? 12.212 6.093 -67.362 1.00 81.69 210 LEU A O 1
ATOM 1542 N N . SER A 1 211 ? 13.876 4.746 -66.681 1.00 82.69 211 SER A N 1
ATOM 1543 C CA . SER A 1 211 ? 14.430 4.465 -68.015 1.00 82.69 211 SER A CA 1
ATOM 1544 C C . SER A 1 211 ? 13.544 3.558 -68.871 1.00 82.69 211 SER A C 1
ATOM 1546 O O . SER A 1 211 ? 13.726 3.526 -70.089 1.00 82.69 211 SER A O 1
ATOM 1548 N N . ALA A 1 212 ? 12.624 2.819 -68.247 1.00 82.94 212 ALA A N 1
ATOM 1549 C CA . ALA A 1 212 ? 11.616 1.998 -68.914 1.00 82.94 212 ALA A CA 1
ATOM 1550 C C . ALA A 1 212 ? 10.287 2.745 -69.160 1.00 82.94 212 ALA A C 1
ATOM 1552 O O . ALA A 1 212 ? 9.426 2.220 -69.864 1.00 82.94 212 ALA A O 1
ATOM 1553 N N . ARG A 1 213 ? 10.117 3.954 -68.598 1.00 82.06 213 ARG A N 1
ATOM 1554 C CA . ARG A 1 213 ? 8.907 4.783 -68.729 1.00 82.06 213 ARG A CA 1
ATOM 1555 C C . ARG A 1 213 ? 8.927 5.695 -69.956 1.00 82.06 213 ARG A C 1
ATOM 1557 O O . ARG A 1 213 ? 9.961 6.272 -70.318 1.00 82.06 213 ARG A O 1
ATOM 1564 N N . GLY A 1 214 ? 7.753 5.864 -70.555 1.00 78.06 214 GLY A N 1
ATOM 1565 C CA . GLY A 1 214 ? 7.491 6.753 -71.680 1.00 78.06 214 GLY A CA 1
ATOM 1566 C C . GLY A 1 214 ? 7.747 8.228 -71.361 1.00 78.06 214 GLY A C 1
ATOM 1567 O O . GLY A 1 214 ? 7.948 8.640 -70.219 1.00 78.06 214 GLY A O 1
ATOM 1568 N N . ALA A 1 215 ? 7.790 9.051 -72.411 1.00 70.12 215 ALA A N 1
ATOM 1569 C CA . ALA A 1 215 ? 8.179 10.462 -72.323 1.00 70.12 215 ALA A CA 1
ATOM 1570 C C . ALA A 1 215 ? 7.119 11.397 -71.700 1.00 70.12 215 ALA A C 1
ATOM 1572 O O . ALA A 1 215 ? 7.346 12.602 -71.658 1.00 70.12 215 ALA A O 1
ATOM 1573 N N . GLY A 1 216 ? 5.991 10.858 -71.227 1.00 68.38 216 GLY A N 1
ATOM 1574 C CA . GLY A 1 216 ? 4.918 11.602 -70.558 1.00 68.38 216 GLY A CA 1
ATOM 1575 C C . GLY A 1 216 ? 4.288 10.839 -69.389 1.00 68.38 216 GLY A C 1
ATOM 1576 O O . GLY A 1 216 ? 3.145 11.115 -69.043 1.00 68.38 216 GLY A O 1
ATOM 1577 N N . ASP A 1 217 ? 5.000 9.856 -68.832 1.00 71.81 217 ASP A N 1
ATOM 1578 C CA . ASP A 1 217 ? 4.508 9.005 -67.746 1.00 71.81 217 ASP A CA 1
ATOM 1579 C C . ASP A 1 217 ? 4.580 9.718 -66.383 1.00 71.81 217 ASP A C 1
ATOM 1581 O O . ASP A 1 217 ? 5.420 10.595 -66.165 1.00 71.81 217 ASP A O 1
ATOM 1585 N N . ASP A 1 218 ? 3.739 9.279 -65.441 1.00 76.50 218 ASP A N 1
ATOM 1586 C CA . ASP A 1 218 ? 3.684 9.805 -64.074 1.00 76.50 218 ASP A CA 1
ATOM 1587 C C . ASP A 1 218 ? 5.042 9.772 -63.337 1.00 76.50 218 ASP A C 1
ATOM 1589 O O . ASP A 1 218 ? 5.847 8.845 -63.538 1.00 76.50 218 ASP A O 1
ATOM 1593 N N . PRO A 1 219 ? 5.269 10.718 -62.399 1.00 81.62 219 PRO A N 1
ATOM 1594 C CA . PRO A 1 219 ? 6.424 10.694 -61.506 1.00 81.62 219 PRO A CA 1
ATOM 1595 C C . PRO A 1 219 ? 6.546 9.363 -60.752 1.00 81.62 219 PRO A C 1
ATOM 1597 O O . PRO A 1 219 ? 5.551 8.748 -60.351 1.00 81.62 219 PRO A O 1
ATOM 1600 N N . LEU A 1 220 ? 7.790 8.925 -60.544 1.00 85.38 220 LEU A N 1
ATOM 1601 C CA . LEU A 1 220 ? 8.082 7.718 -59.773 1.00 85.38 220 LEU A CA 1
ATOM 1602 C C . LEU A 1 220 ? 7.957 8.022 -58.277 1.00 85.38 220 LEU A C 1
ATOM 1604 O O . LEU A 1 220 ? 8.602 8.950 -57.789 1.00 85.38 220 LEU A O 1
ATOM 1608 N N . LEU A 1 221 ? 7.177 7.225 -57.549 1.00 83.56 221 LEU A N 1
ATOM 1609 C CA . LEU A 1 221 ? 7.082 7.279 -56.092 1.00 83.56 221 LEU A CA 1
ATOM 1610 C C . LEU A 1 221 ? 7.944 6.176 -55.468 1.00 83.56 221 LEU A C 1
ATOM 1612 O O . LEU A 1 221 ? 7.605 4.994 -55.550 1.00 83.56 221 LEU A O 1
ATOM 1616 N N . VAL A 1 222 ? 9.031 6.573 -54.808 1.00 84.19 222 VAL A N 1
ATOM 1617 C CA . VAL A 1 222 ? 9.826 5.704 -53.930 1.00 84.19 222 VAL A CA 1
ATOM 1618 C C . VAL A 1 222 ? 9.381 5.955 -52.492 1.00 84.19 222 VAL A C 1
ATOM 1620 O O . VAL A 1 222 ? 9.468 7.079 -52.007 1.00 84.19 222 VAL A O 1
ATOM 1623 N N . ARG A 1 223 ? 8.911 4.923 -51.792 1.00 83.81 223 ARG A N 1
ATOM 1624 C CA . ARG A 1 223 ? 8.531 5.001 -50.373 1.00 83.81 223 ARG A CA 1
ATOM 1625 C C . ARG A 1 223 ? 9.613 4.372 -49.508 1.00 83.81 223 ARG A C 1
ATOM 1627 O O . ARG A 1 223 ? 10.071 3.274 -49.804 1.00 83.81 223 ARG A O 1
ATOM 1634 N N . ILE A 1 224 ? 10.004 5.054 -48.439 1.00 79.56 224 ILE A N 1
ATOM 1635 C CA . ILE A 1 224 ? 10.996 4.596 -47.466 1.00 79.56 224 ILE A CA 1
ATOM 1636 C C . ILE A 1 224 ? 10.296 4.485 -46.111 1.00 79.56 224 ILE A C 1
ATOM 1638 O O . ILE A 1 224 ? 10.060 5.488 -45.436 1.00 79.56 224 ILE A O 1
ATOM 1642 N N . ASP A 1 225 ? 9.944 3.256 -45.739 1.00 71.69 225 ASP A N 1
ATOM 1643 C CA . ASP A 1 225 ? 9.366 2.936 -44.434 1.00 71.69 225 ASP A CA 1
ATOM 1644 C C . ASP A 1 225 ? 10.512 2.669 -43.442 1.00 71.69 225 ASP A C 1
ATOM 1646 O O . ASP A 1 225 ? 11.351 1.784 -43.653 1.00 71.69 225 ASP A O 1
ATOM 1650 N N . SER A 1 226 ? 10.593 3.492 -42.390 1.00 65.06 226 SER A N 1
ATOM 1651 C CA . SER A 1 226 ? 11.761 3.556 -41.505 1.00 65.06 226 SER A CA 1
ATOM 1652 C C . SER A 1 226 ? 11.422 3.829 -40.040 1.00 65.06 226 SER A C 1
ATOM 1654 O O . SER A 1 226 ? 10.377 4.391 -39.717 1.00 65.06 226 SER A O 1
ATOM 1656 N N . THR A 1 227 ? 12.334 3.461 -39.135 1.00 58.09 227 THR A N 1
ATOM 1657 C CA . THR A 1 227 ? 12.207 3.829 -37.718 1.00 58.09 227 THR A CA 1
ATOM 1658 C C . THR A 1 227 ? 12.400 5.341 -37.532 1.00 58.09 227 THR A C 1
ATOM 1660 O O . THR A 1 227 ? 13.028 6.022 -38.348 1.00 58.09 227 THR A O 1
ATOM 1663 N N . ASN A 1 228 ? 11.867 5.905 -36.443 1.00 51.69 228 ASN A N 1
ATOM 1664 C CA . ASN A 1 228 ? 11.808 7.363 -36.256 1.00 51.69 228 ASN A CA 1
ATOM 1665 C C . ASN A 1 228 ? 13.173 8.078 -36.304 1.00 51.69 228 ASN A C 1
ATOM 1667 O O . ASN A 1 228 ? 13.247 9.206 -36.794 1.00 51.69 228 ASN A O 1
ATOM 1671 N N . GLY A 1 229 ? 14.257 7.418 -35.880 1.00 51.50 229 GLY A N 1
ATOM 1672 C CA . GLY A 1 229 ? 15.614 7.970 -35.979 1.00 51.50 229 GLY A CA 1
ATOM 1673 C C . GLY A 1 229 ? 16.112 8.131 -37.425 1.00 51.50 229 GLY A C 1
ATOM 1674 O O . GLY A 1 229 ? 16.828 9.083 -37.740 1.00 51.50 229 GLY A O 1
ATOM 1675 N N . THR A 1 230 ? 15.704 7.251 -38.347 1.00 54.53 230 THR A N 1
ATOM 1676 C CA . THR A 1 230 ? 16.121 7.333 -39.758 1.00 54.53 230 THR A CA 1
ATOM 1677 C C . THR A 1 230 ? 15.258 8.292 -40.574 1.00 54.53 230 THR A C 1
ATOM 1679 O O . THR A 1 230 ? 15.812 9.044 -41.377 1.00 54.53 230 THR A O 1
ATOM 1682 N N . ALA A 1 231 ? 13.947 8.359 -40.317 1.00 47.44 231 ALA A N 1
ATOM 1683 C CA . ALA A 1 231 ? 13.066 9.353 -40.941 1.00 47.44 231 ALA A CA 1
ATOM 1684 C C . ALA A 1 231 ? 13.443 10.796 -40.551 1.00 47.44 231 ALA A C 1
ATOM 1686 O O . ALA A 1 231 ? 13.480 11.691 -41.396 1.00 47.44 231 ALA A O 1
ATOM 1687 N N . GLY A 1 232 ? 13.779 11.030 -39.276 1.00 52.88 232 GLY A N 1
ATOM 1688 C CA . GLY A 1 232 ? 14.153 12.358 -38.779 1.00 52.88 232 GLY A CA 1
ATOM 1689 C C . GLY A 1 232 ? 15.483 12.897 -39.325 1.00 52.88 232 GLY A C 1
ATOM 1690 O O . GLY A 1 232 ? 15.628 14.110 -39.473 1.00 52.88 232 GLY A O 1
ATOM 1691 N N . SER A 1 233 ? 16.444 12.025 -39.654 1.00 59.62 233 SER A N 1
ATOM 1692 C CA . SER A 1 233 ? 17.825 12.427 -39.977 1.00 59.62 233 SER A CA 1
ATOM 1693 C C . SER A 1 233 ? 18.075 12.824 -41.439 1.00 59.62 233 SER A C 1
ATOM 1695 O O . SER A 1 233 ? 19.197 13.197 -41.775 1.00 59.62 233 SER A O 1
ATOM 1697 N N . ARG A 1 234 ? 17.072 12.722 -42.329 1.00 68.12 234 ARG A N 1
ATOM 1698 C CA . ARG A 1 234 ? 17.187 12.904 -43.801 1.00 68.12 234 ARG A CA 1
ATOM 1699 C C . ARG A 1 234 ? 18.224 12.011 -44.508 1.00 68.12 234 ARG A C 1
ATOM 1701 O O . ARG A 1 234 ? 18.433 12.161 -45.712 1.00 68.12 234 ARG A O 1
ATOM 1708 N N . SER A 1 235 ? 18.847 11.061 -43.806 1.00 70.19 235 SER A N 1
ATOM 1709 C CA . SER A 1 235 ? 19.997 10.301 -44.319 1.00 70.19 235 SER A CA 1
ATOM 1710 C C . SER A 1 235 ? 19.692 9.575 -45.634 1.00 70.19 235 SER A C 1
ATOM 1712 O O . SER A 1 235 ? 20.484 9.653 -46.570 1.00 70.19 235 SER A O 1
ATOM 1714 N N . TYR A 1 236 ? 18.526 8.927 -45.742 1.00 74.25 236 TYR A N 1
ATOM 1715 C CA . TYR A 1 236 ? 18.124 8.230 -46.967 1.00 74.25 236 TYR A CA 1
ATOM 1716 C C . TYR A 1 236 ? 17.871 9.184 -48.156 1.00 74.25 236 TYR A C 1
ATOM 1718 O O . TYR A 1 236 ? 18.539 8.999 -49.173 1.00 74.25 236 TYR A O 1
ATOM 1726 N N . PRO A 1 237 ? 17.007 10.223 -48.076 1.00 79.69 237 PRO A N 1
ATOM 1727 C CA . PRO A 1 237 ? 16.833 11.185 -49.173 1.00 79.69 237 PRO A CA 1
ATOM 1728 C C . PRO A 1 237 ? 18.117 11.885 -49.643 1.00 79.69 237 PRO A C 1
ATOM 1730 O O . PRO A 1 237 ? 18.282 12.103 -50.844 1.00 79.69 237 PRO A O 1
ATOM 1733 N N . GLU A 1 238 ? 19.047 12.219 -48.739 1.00 83.50 238 GLU A N 1
ATOM 1734 C CA . GLU A 1 238 ? 20.319 12.846 -49.131 1.00 83.50 238 GLU A CA 1
ATOM 1735 C C . GLU A 1 238 ? 21.277 11.858 -49.810 1.00 83.50 238 GLU A C 1
ATOM 1737 O O . GLU A 1 238 ? 21.866 12.184 -50.843 1.00 83.50 238 GLU A O 1
ATOM 1742 N N . LYS A 1 239 ? 21.407 10.627 -49.293 1.00 81.94 239 LYS A N 1
ATOM 1743 C CA . LYS A 1 239 ? 22.232 9.589 -49.933 1.00 81.94 239 LYS A CA 1
ATOM 1744 C C . LYS A 1 239 ? 21.636 9.117 -51.266 1.00 81.94 239 LYS A C 1
ATOM 1746 O O . LYS A 1 239 ? 22.391 8.884 -52.204 1.00 81.94 239 LYS A O 1
ATOM 1751 N N . MET A 1 240 ? 20.308 9.077 -51.389 1.00 83.56 240 MET A N 1
ATOM 1752 C CA . MET A 1 240 ? 19.594 8.798 -52.641 1.00 83.56 240 MET A CA 1
ATOM 1753 C C . MET A 1 240 ? 19.897 9.869 -53.698 1.00 83.56 240 MET A C 1
ATOM 1755 O O . MET A 1 240 ? 20.307 9.544 -54.809 1.00 83.56 240 MET A O 1
ATOM 1759 N N . LEU A 1 241 ? 19.789 11.157 -53.345 1.00 88.31 241 LEU A N 1
ATOM 1760 C CA . LEU A 1 241 ? 20.148 12.264 -54.240 1.00 88.31 241 LEU A CA 1
ATOM 1761 C C . LEU A 1 241 ? 21.638 12.250 -54.624 1.00 88.31 241 LEU A C 1
ATOM 1763 O O . LEU A 1 241 ? 21.976 12.571 -55.763 1.00 88.31 241 LEU A O 1
ATOM 1767 N N . ALA A 1 242 ? 22.532 11.879 -53.703 1.00 86.44 242 ALA A N 1
ATOM 1768 C CA . ALA A 1 242 ? 23.956 11.723 -53.998 1.00 86.44 242 ALA A CA 1
ATOM 1769 C C . ALA A 1 242 ? 24.217 10.574 -54.988 1.00 86.44 242 ALA A C 1
ATOM 1771 O O . ALA A 1 242 ? 24.931 10.771 -55.969 1.00 86.44 242 ALA A O 1
ATOM 1772 N N . ALA A 1 243 ? 23.591 9.411 -54.791 1.00 83.75 243 ALA A N 1
ATOM 1773 C CA . ALA A 1 243 ? 23.706 8.283 -55.710 1.00 83.75 243 ALA A CA 1
ATOM 1774 C C . ALA A 1 243 ? 23.150 8.608 -57.107 1.00 83.75 243 ALA A C 1
ATOM 1776 O O . ALA A 1 243 ? 23.829 8.364 -58.098 1.00 83.75 243 ALA A O 1
ATOM 1777 N N . LEU A 1 244 ? 21.980 9.250 -57.197 1.00 87.62 244 LEU A N 1
ATOM 1778 C CA . LEU A 1 244 ? 21.392 9.692 -58.472 1.00 87.62 244 LEU A CA 1
ATOM 1779 C C . LEU A 1 244 ? 22.312 10.657 -59.240 1.00 87.62 244 LEU A C 1
ATOM 1781 O O . LEU A 1 244 ? 22.407 10.574 -60.461 1.00 87.62 244 LEU A O 1
ATOM 1785 N N . ARG A 1 245 ? 23.033 11.538 -58.533 1.00 91.69 245 ARG A N 1
ATOM 1786 C CA . ARG A 1 245 ? 24.041 12.440 -59.124 1.00 91.69 245 ARG A CA 1
ATOM 1787 C C . ARG A 1 245 ? 25.305 11.722 -59.590 1.00 91.69 245 ARG A C 1
ATOM 1789 O O . ARG A 1 245 ? 25.925 12.183 -60.543 1.00 91.69 245 ARG A O 1
ATOM 1796 N N . ASN A 1 246 ? 25.683 10.626 -58.940 1.00 88.38 246 ASN A N 1
ATOM 1797 C CA . ASN A 1 246 ? 26.817 9.802 -59.360 1.00 88.38 246 ASN A CA 1
ATOM 1798 C C . ASN A 1 246 ? 26.454 8.933 -60.579 1.00 88.38 246 ASN A C 1
ATOM 1800 O O . ASN A 1 246 ? 27.262 8.801 -61.490 1.00 88.38 246 ASN A O 1
ATOM 1804 N N . GLU A 1 247 ? 25.234 8.389 -60.610 1.00 86.31 247 GLU A N 1
ATOM 1805 C CA . GLU A 1 247 ? 24.724 7.509 -61.672 1.00 86.31 247 GLU A CA 1
ATOM 1806 C C . GLU A 1 247 ? 24.372 8.278 -62.964 1.00 86.31 247 GLU A C 1
ATOM 1808 O O . GLU A 1 247 ? 24.598 7.778 -64.064 1.00 86.31 247 GLU A O 1
ATOM 1813 N N . LEU A 1 248 ? 23.829 9.501 -62.853 1.00 88.69 248 LEU A N 1
ATOM 1814 C CA . LEU A 1 248 ? 23.356 10.298 -64.000 1.00 88.69 248 LEU A CA 1
ATOM 1815 C C . LEU A 1 248 ? 24.231 11.511 -64.355 1.00 88.69 248 LEU A C 1
ATOM 1817 O O . LEU A 1 248 ? 24.050 12.083 -65.428 1.00 88.69 248 LEU A O 1
ATOM 1821 N N . GLY A 1 249 ? 25.134 11.944 -63.475 1.00 91.31 249 GLY A N 1
ATOM 1822 C CA . GLY A 1 249 ? 25.786 13.257 -63.548 1.00 91.31 249 GLY A CA 1
ATOM 1823 C C . GLY A 1 249 ? 25.112 14.294 -62.639 1.00 91.31 249 GLY A C 1
ATOM 1824 O O . GLY A 1 249 ? 23.903 14.267 -62.394 1.00 91.31 249 GLY A O 1
ATOM 1825 N N . LYS A 1 250 ? 25.906 15.225 -62.098 1.00 90.12 250 LYS A N 1
ATOM 1826 C CA . LYS A 1 250 ? 25.484 16.148 -61.025 1.00 90.12 250 LYS A CA 1
ATOM 1827 C C . LYS A 1 250 ? 24.431 17.157 -61.491 1.00 90.12 250 LYS A C 1
ATOM 1829 O O . LYS A 1 250 ? 23.565 17.552 -60.713 1.00 90.12 250 LYS A O 1
ATOM 1834 N N . GLU A 1 251 ? 24.533 17.568 -62.745 1.00 90.12 251 GLU A N 1
ATOM 1835 C CA . GLU A 1 251 ? 23.616 18.444 -63.471 1.00 90.12 251 GLU A CA 1
ATOM 1836 C C . GLU A 1 251 ? 22.298 17.753 -63.854 1.00 90.12 251 GLU A C 1
ATOM 1838 O O . GLU A 1 251 ? 21.283 18.426 -64.002 1.00 90.12 251 GLU A O 1
ATOM 1843 N N . ASN A 1 252 ? 22.288 16.418 -63.928 1.00 90.88 252 ASN A N 1
ATOM 1844 C CA . ASN A 1 252 ? 21.125 15.615 -64.318 1.00 90.88 252 ASN A CA 1
ATOM 1845 C C . ASN A 1 252 ? 20.295 15.122 -63.119 1.00 90.88 252 ASN A C 1
ATOM 1847 O O . ASN A 1 252 ? 19.374 14.330 -63.311 1.00 90.88 252 ASN A O 1
ATOM 1851 N N . ALA A 1 253 ? 20.596 15.574 -61.894 1.00 91.88 253 ALA A N 1
ATOM 1852 C CA . ALA A 1 253 ? 19.823 15.254 -60.693 1.00 91.88 253 ALA A CA 1
ATOM 1853 C C . ALA A 1 253 ? 19.782 16.421 -59.682 1.00 91.88 253 ALA A C 1
ATOM 1855 O O . ALA A 1 253 ? 20.767 16.745 -59.003 1.00 91.88 253 ALA A O 1
ATOM 1856 N N . ALA A 1 254 ? 18.610 17.045 -59.539 1.00 91.00 254 ALA A N 1
ATOM 1857 C CA . ALA A 1 254 ? 18.394 18.227 -58.705 1.00 91.00 254 ALA A CA 1
ATOM 1858 C C . ALA A 1 254 ? 17.132 18.101 -57.839 1.00 91.00 254 ALA A C 1
ATOM 1860 O O . ALA A 1 254 ? 16.042 17.844 -58.339 1.00 91.00 254 ALA A O 1
ATOM 1861 N N . ARG A 1 255 ? 17.260 18.328 -56.526 1.00 91.69 255 ARG A N 1
ATOM 1862 C CA . ARG A 1 255 ? 16.104 18.453 -55.627 1.00 91.69 255 ARG A CA 1
ATOM 1863 C C . ARG A 1 255 ? 15.361 19.758 -55.927 1.00 91.69 255 ARG A C 1
ATOM 1865 O O . ARG A 1 255 ? 15.972 20.821 -55.885 1.00 91.69 255 ARG A O 1
ATOM 1872 N N . LEU A 1 256 ? 14.059 19.661 -56.187 1.00 87.06 256 LEU A N 1
ATOM 1873 C CA . LEU A 1 256 ? 13.157 20.797 -56.395 1.00 87.06 256 LEU A CA 1
ATOM 1874 C C . LEU A 1 256 ? 12.537 21.292 -55.081 1.00 87.06 256 LEU A C 1
ATOM 1876 O O . LEU A 1 256 ? 12.357 22.493 -54.911 1.00 87.06 256 LEU A O 1
ATOM 1880 N N . ALA A 1 257 ? 12.195 20.376 -54.166 1.00 86.44 257 ALA A N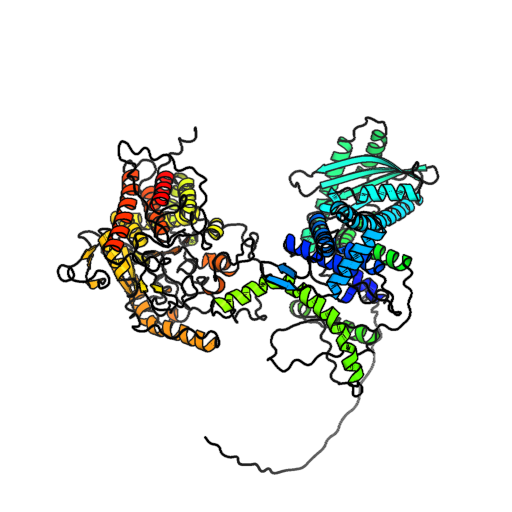 1
ATOM 1881 C CA . ALA A 1 257 ? 11.567 20.696 -52.883 1.00 86.44 257 ALA A CA 1
ATOM 1882 C C . ALA A 1 257 ? 11.779 19.579 -51.843 1.00 86.44 257 ALA A C 1
ATOM 1884 O O . ALA A 1 257 ? 11.843 18.405 -52.203 1.00 86.44 257 ALA A O 1
ATOM 1885 N N . THR A 1 258 ? 11.794 19.949 -50.558 1.00 85.81 258 THR A N 1
ATOM 1886 C CA . THR A 1 258 ? 11.577 19.040 -49.417 1.00 85.81 258 THR A CA 1
ATOM 1887 C C . THR A 1 258 ? 10.402 19.577 -48.608 1.00 85.81 258 THR A C 1
ATOM 1889 O O . THR A 1 258 ? 10.413 20.745 -48.221 1.00 85.81 258 THR A O 1
ATOM 1892 N N . MET A 1 259 ? 9.418 18.737 -48.304 1.00 85.88 259 MET A N 1
ATOM 1893 C CA . MET A 1 259 ? 8.296 19.052 -47.418 1.00 85.88 259 MET A CA 1
ATOM 1894 C C . MET A 1 259 ? 8.298 18.092 -46.229 1.00 85.88 259 MET A C 1
ATOM 1896 O O . MET A 1 259 ? 8.668 16.926 -46.360 1.00 85.88 259 MET A O 1
ATOM 1900 N N . ARG A 1 260 ? 7.896 18.585 -45.056 1.00 80.75 260 ARG A N 1
ATOM 1901 C CA . ARG A 1 260 ? 7.746 17.795 -43.828 1.00 80.75 260 ARG A CA 1
ATOM 1902 C C . ARG A 1 260 ? 6.364 18.070 -43.253 1.00 80.75 260 ARG A C 1
ATOM 1904 O O . ARG A 1 260 ? 6.112 19.194 -42.826 1.00 80.75 260 ARG A O 1
ATOM 1911 N N . THR A 1 261 ? 5.521 17.047 -43.192 1.00 75.38 261 THR A N 1
ATOM 1912 C CA . THR A 1 261 ? 4.201 17.123 -42.562 1.00 75.38 261 THR A CA 1
ATOM 1913 C C . THR A 1 261 ? 4.224 16.282 -41.288 1.00 75.38 261 THR A C 1
ATOM 1915 O O . THR A 1 261 ? 4.496 15.081 -41.322 1.00 75.38 261 THR A O 1
ATOM 1918 N N . ALA A 1 262 ? 3.960 16.920 -40.148 1.00 66.62 262 ALA A N 1
ATOM 1919 C CA . ALA A 1 262 ? 3.590 16.216 -38.925 1.00 66.62 262 ALA A CA 1
ATOM 1920 C C . ALA A 1 262 ? 2.090 15.909 -38.991 1.00 66.62 262 ALA A C 1
ATOM 1922 O O . ALA A 1 262 ? 1.304 16.809 -39.291 1.00 66.62 262 ALA A O 1
ATOM 1923 N N . THR A 1 263 ? 1.686 14.668 -38.730 1.00 65.38 263 THR A N 1
ATOM 1924 C CA . THR A 1 263 ? 0.261 14.322 -38.629 1.00 65.38 263 THR A CA 1
ATOM 1925 C C . THR A 1 263 ? -0.324 14.878 -37.335 1.00 65.38 263 THR A C 1
ATOM 1927 O O . THR A 1 263 ? 0.331 14.853 -36.290 1.00 65.38 263 THR A O 1
ATOM 1930 N N . ALA A 1 264 ? -1.557 15.384 -37.384 1.00 48.66 264 ALA A N 1
ATOM 1931 C CA . ALA A 1 264 ? -2.184 16.009 -36.225 1.00 48.66 264 ALA A CA 1
ATOM 1932 C C . ALA A 1 264 ? -2.343 15.014 -35.055 1.00 48.66 264 ALA A C 1
ATOM 1934 O O . ALA A 1 264 ? -2.973 13.971 -35.198 1.00 48.66 264 ALA A O 1
ATOM 1935 N N . GLY A 1 265 ? -1.785 15.361 -33.890 1.00 56.88 265 GLY A N 1
ATOM 1936 C CA . GLY A 1 265 ? -1.942 14.618 -32.631 1.00 56.88 265 GLY A CA 1
ATOM 1937 C C . GLY A 1 265 ? -0.766 13.724 -32.215 1.00 56.88 265 GLY A C 1
ATOM 1938 O O . GLY A 1 265 ? -0.615 13.478 -31.022 1.00 56.88 265 GLY A O 1
ATOM 1939 N N . GLU A 1 266 ? 0.105 13.296 -33.136 1.00 60.09 266 GLU A N 1
ATOM 1940 C CA . GLU A 1 266 ? 1.171 12.313 -32.856 1.00 60.09 266 GLU A CA 1
ATOM 1941 C C . GLU A 1 266 ? 2.572 12.876 -33.192 1.00 60.09 266 GLU A C 1
ATOM 1943 O O . GLU A 1 266 ? 3.033 12.733 -34.325 1.00 60.09 266 GLU A O 1
ATOM 1948 N N . PRO A 1 267 ? 3.307 13.488 -32.232 1.00 55.12 267 PRO A N 1
ATOM 1949 C CA . PRO A 1 267 ? 4.639 14.067 -32.481 1.00 55.12 267 PRO A CA 1
ATOM 1950 C C . PRO A 1 267 ? 5.694 13.067 -32.982 1.00 55.12 267 PRO A C 1
ATOM 1952 O O . PRO A 1 267 ? 6.715 13.462 -33.546 1.00 55.12 267 PRO A O 1
ATOM 1955 N N . SER A 1 268 ? 5.458 11.774 -32.756 1.00 59.78 268 SER A N 1
ATOM 1956 C CA . SER A 1 268 ? 6.301 10.656 -33.176 1.00 59.78 268 SER A CA 1
ATOM 1957 C C . SER A 1 268 ? 6.112 10.256 -34.642 1.00 59.78 268 SER A C 1
ATOM 1959 O O . SER A 1 268 ? 7.043 9.694 -35.213 1.00 59.78 268 SER A O 1
ATOM 1961 N N . TYR A 1 269 ? 4.966 10.541 -35.273 1.00 70.50 269 TYR A N 1
ATOM 1962 C CA . TYR A 1 269 ? 4.695 10.150 -36.661 1.00 70.50 269 TYR A CA 1
ATOM 1963 C C . TYR A 1 269 ? 4.891 11.351 -37.600 1.00 70.50 269 TYR A C 1
ATOM 1965 O O . TYR A 1 269 ? 4.084 12.275 -37.687 1.00 70.50 269 TYR A O 1
ATOM 1973 N N . THR A 1 270 ? 6.035 11.369 -38.288 1.00 74.38 270 THR A N 1
ATOM 1974 C CA . THR A 1 270 ? 6.365 12.374 -39.311 1.00 74.38 270 THR A CA 1
ATOM 1975 C C . THR A 1 270 ? 6.401 11.717 -40.688 1.00 74.38 270 THR A C 1
ATOM 1977 O O . THR A 1 270 ? 7.007 10.654 -40.843 1.00 74.38 270 THR A O 1
ATOM 1980 N N . ILE A 1 271 ? 5.851 12.398 -41.696 1.00 84.38 271 ILE A N 1
ATOM 1981 C CA . ILE A 1 271 ? 6.031 12.057 -43.112 1.00 84.38 271 ILE A CA 1
ATOM 1982 C C . ILE A 1 271 ? 6.797 13.191 -43.815 1.00 84.38 271 ILE A C 1
ATOM 1984 O O . ILE A 1 271 ? 6.572 14.377 -43.556 1.00 84.38 271 ILE A O 1
ATOM 1988 N N . THR A 1 272 ? 7.733 12.833 -44.692 1.00 84.81 272 THR A N 1
ATOM 1989 C CA . THR A 1 272 ? 8.536 13.771 -45.491 1.00 84.81 272 THR A CA 1
ATOM 1990 C C . THR A 1 272 ? 8.473 13.427 -46.969 1.00 84.81 272 THR A C 1
ATOM 1992 O O . THR A 1 272 ? 8.672 12.268 -47.326 1.00 84.81 272 THR A O 1
ATOM 1995 N N . HIS A 1 273 ? 8.299 14.435 -47.823 1.00 89.88 273 HIS A N 1
ATOM 1996 C CA . HIS A 1 273 ? 8.336 14.295 -49.280 1.00 89.88 273 HIS A CA 1
ATOM 1997 C C . HIS A 1 273 ? 9.526 15.067 -49.852 1.00 89.88 273 HIS A C 1
ATOM 1999 O O . HIS A 1 273 ? 9.615 16.283 -49.691 1.00 89.88 273 HIS A O 1
ATOM 2005 N N . ASP A 1 274 ? 10.420 14.376 -50.551 1.00 87.88 274 ASP A N 1
ATOM 2006 C CA . ASP A 1 274 ? 11.552 14.955 -51.278 1.00 87.88 274 ASP A CA 1
ATOM 2007 C C . ASP A 1 274 ? 11.329 14.799 -52.785 1.00 87.88 274 ASP A C 1
ATOM 2009 O O . ASP A 1 274 ? 11.259 13.683 -53.297 1.00 87.88 274 ASP A O 1
ATOM 2013 N N . VAL A 1 275 ? 11.213 15.915 -53.506 1.00 89.38 275 VAL A N 1
ATOM 2014 C CA . VAL A 1 275 ? 10.964 15.933 -54.956 1.00 89.38 275 VAL A CA 1
ATOM 2015 C C . VAL A 1 275 ? 12.267 16.214 -55.693 1.00 89.38 275 VAL A C 1
ATOM 2017 O O . VAL A 1 275 ? 12.916 17.233 -55.448 1.00 89.38 275 VAL A O 1
ATOM 2020 N N . ILE A 1 276 ? 12.641 15.333 -56.618 1.00 88.81 276 ILE A N 1
ATOM 2021 C CA . ILE A 1 276 ? 13.896 15.371 -57.374 1.00 88.81 276 ILE A CA 1
ATOM 2022 C C . ILE A 1 276 ? 13.586 15.352 -58.875 1.00 88.81 276 ILE A C 1
ATOM 2024 O O . ILE A 1 276 ? 12.982 14.408 -59.383 1.00 88.81 276 ILE A O 1
ATOM 2028 N N . ALA A 1 277 ? 14.025 16.384 -59.594 1.00 89.56 277 ALA A N 1
ATOM 2029 C CA . ALA A 1 277 ? 14.100 16.383 -61.049 1.00 89.56 277 ALA A CA 1
ATOM 2030 C C . ALA A 1 277 ? 15.311 15.567 -61.513 1.00 89.56 277 ALA A C 1
ATOM 2032 O O . ALA A 1 277 ? 16.402 15.684 -60.945 1.00 89.56 277 ALA A O 1
ATOM 2033 N N . LEU A 1 278 ? 15.107 14.757 -62.550 1.00 89.31 278 LEU A N 1
ATOM 2034 C CA . LEU A 1 278 ? 16.112 13.878 -63.141 1.00 89.31 278 LEU A CA 1
ATOM 2035 C C . LEU A 1 278 ? 16.106 14.037 -64.665 1.00 89.31 278 LEU A C 1
ATOM 2037 O O . LEU A 1 278 ? 15.038 14.035 -65.273 1.00 89.31 278 LEU A O 1
ATOM 2041 N N . THR A 1 279 ? 17.280 14.103 -65.289 1.00 88.62 279 THR A N 1
ATOM 2042 C CA . THR A 1 279 ? 17.425 14.128 -66.754 1.00 88.62 279 THR A CA 1
ATOM 2043 C C . THR A 1 279 ? 17.969 12.787 -67.218 1.00 88.62 279 THR A C 1
ATOM 2045 O O . THR A 1 279 ? 19.155 12.499 -67.079 1.00 88.62 279 THR A O 1
ATOM 2048 N N . ILE A 1 280 ? 17.107 11.939 -67.778 1.00 88.12 280 ILE A N 1
ATOM 2049 C CA . ILE A 1 280 ? 17.473 10.581 -68.197 1.00 88.12 280 ILE A CA 1
ATOM 2050 C C . ILE A 1 280 ? 17.418 10.517 -69.722 1.00 88.12 280 ILE A C 1
ATOM 2052 O O . ILE A 1 280 ? 16.368 10.715 -70.330 1.00 88.12 280 ILE A O 1
ATOM 2056 N N . LYS A 1 281 ? 18.574 10.261 -70.353 1.00 86.69 281 LYS A N 1
ATOM 2057 C CA . LYS A 1 281 ? 18.743 10.205 -71.823 1.00 86.69 281 LYS A CA 1
ATOM 2058 C C . LYS A 1 281 ? 18.223 11.465 -72.546 1.00 86.69 281 LYS A C 1
ATOM 2060 O O . LYS A 1 281 ? 17.696 11.379 -73.651 1.00 86.69 281 LYS A O 1
ATOM 2065 N N . GLY A 1 282 ? 18.372 12.632 -71.913 1.00 85.00 282 GLY A N 1
ATOM 2066 C CA . GLY A 1 282 ? 17.929 13.924 -72.451 1.00 85.00 282 GLY A CA 1
ATOM 2067 C C . GLY A 1 282 ? 16.433 14.220 -72.293 1.00 85.00 282 GLY A C 1
ATOM 2068 O O . GLY A 1 282 ? 15.956 15.180 -72.890 1.00 85.00 282 GLY A O 1
ATOM 2069 N N . VAL A 1 283 ? 15.692 13.428 -71.508 1.00 85.19 283 VAL A N 1
ATOM 2070 C CA . VAL A 1 283 ? 14.280 13.690 -71.190 1.00 85.19 283 VAL A CA 1
ATOM 2071 C C . VAL A 1 283 ? 14.123 13.922 -69.690 1.00 85.19 283 VAL A C 1
ATOM 2073 O O . VAL A 1 283 ? 14.651 13.157 -68.880 1.00 85.19 283 VAL A O 1
ATOM 2076 N N . GLU A 1 284 ? 13.386 14.966 -69.320 1.00 86.75 284 GLU A N 1
ATOM 2077 C CA . GLU A 1 284 ? 13.078 15.260 -67.921 1.00 86.75 284 GLU A CA 1
ATOM 2078 C C . GLU A 1 284 ? 12.150 14.194 -67.313 1.00 86.75 284 GLU A C 1
ATOM 2080 O O . GLU A 1 284 ? 11.287 13.600 -67.975 1.00 86.75 284 GLU A O 1
ATOM 2085 N N . ARG A 1 285 ? 12.356 13.934 -66.026 1.00 89.38 285 ARG A N 1
ATOM 2086 C CA . ARG A 1 285 ? 11.591 13.032 -65.164 1.00 89.38 285 ARG A CA 1
ATOM 2087 C C . ARG A 1 285 ? 11.505 13.638 -63.769 1.00 89.38 285 ARG A C 1
ATOM 2089 O O . ARG A 1 285 ? 12.328 14.469 -63.382 1.00 89.38 285 ARG A O 1
ATOM 2096 N N . THR A 1 286 ? 10.546 13.172 -62.978 1.00 89.69 286 THR A N 1
ATOM 2097 C CA . THR A 1 286 ? 10.480 13.505 -61.554 1.00 89.69 286 THR A CA 1
ATOM 2098 C C . THR A 1 286 ? 10.368 12.240 -60.716 1.00 89.69 286 THR A C 1
ATOM 2100 O O . THR A 1 286 ? 9.582 11.338 -61.007 1.00 89.69 286 THR A O 1
ATOM 2103 N N . LEU A 1 287 ? 11.186 12.197 -59.674 1.00 89.19 287 LEU A N 1
ATOM 2104 C CA . LEU A 1 287 ? 11.173 11.227 -58.594 1.00 89.19 287 LEU A CA 1
ATOM 2105 C C . LEU A 1 287 ? 10.632 11.928 -57.344 1.00 89.19 287 LEU A C 1
ATOM 2107 O O . LEU A 1 287 ? 11.036 13.051 -57.040 1.00 89.19 287 LEU A O 1
ATOM 2111 N N . VAL A 1 288 ? 9.754 11.261 -56.605 1.00 89.75 288 VAL A N 1
ATOM 2112 C CA . VAL A 1 288 ? 9.330 11.679 -55.267 1.00 89.75 288 VAL A CA 1
ATOM 2113 C C . VAL A 1 288 ? 9.716 10.585 -54.284 1.00 89.75 288 VAL A C 1
ATOM 2115 O O . VAL A 1 288 ? 9.360 9.423 -54.470 1.00 89.75 288 VAL A O 1
ATOM 2118 N N . ILE A 1 289 ? 10.453 10.964 -53.245 1.00 88.62 289 ILE A N 1
ATOM 2119 C CA . ILE A 1 289 ? 10.815 10.096 -52.129 1.00 88.62 289 ILE A CA 1
ATOM 2120 C C . ILE A 1 289 ? 9.883 10.432 -50.966 1.00 88.62 289 ILE A C 1
ATOM 2122 O O . ILE A 1 289 ? 9.908 11.555 -50.466 1.00 88.62 289 ILE A O 1
ATOM 2126 N N . GLU A 1 290 ? 9.072 9.475 -50.528 1.00 88.75 290 GLU A N 1
ATOM 2127 C CA . GLU A 1 290 ? 8.250 9.591 -49.323 1.00 88.75 290 GLU A CA 1
ATOM 2128 C C . GLU A 1 290 ? 8.910 8.826 -48.173 1.00 88.75 290 GLU A C 1
ATOM 2130 O O . GLU A 1 290 ? 8.902 7.597 -48.149 1.00 88.75 290 GLU A O 1
ATOM 2135 N N . GLY A 1 291 ? 9.491 9.550 -47.220 1.00 85.56 291 GLY A N 1
ATOM 2136 C CA . GLY A 1 291 ? 9.996 8.987 -45.968 1.00 85.56 291 GLY A CA 1
ATOM 2137 C C . GLY A 1 291 ? 8.902 8.962 -44.904 1.00 85.56 291 GLY A C 1
ATOM 2138 O O . GLY A 1 291 ? 8.287 9.998 -44.642 1.00 85.56 291 GLY A O 1
ATOM 2139 N N . ARG A 1 292 ? 8.674 7.808 -44.270 1.00 82.62 292 ARG A N 1
ATOM 2140 C CA . ARG A 1 292 ? 7.759 7.666 -43.126 1.00 82.62 292 ARG A CA 1
ATOM 2141 C C . ARG A 1 292 ? 8.540 7.252 -41.879 1.00 82.62 292 ARG A C 1
ATOM 2143 O O . ARG A 1 292 ? 9.341 6.314 -41.928 1.00 82.62 292 ARG A O 1
ATOM 2150 N N . GLY A 1 293 ? 8.320 7.978 -40.780 1.00 71.25 293 GLY A N 1
ATOM 2151 C CA . GLY A 1 293 ? 8.667 7.520 -39.431 1.00 71.25 293 GLY A CA 1
ATOM 2152 C C . GLY A 1 293 ? 7.745 6.381 -38.992 1.00 71.25 293 GLY A C 1
ATOM 2153 O O . GLY A 1 293 ? 6.717 6.168 -39.622 1.00 71.25 293 GLY A O 1
ATOM 2154 N N . ASN A 1 294 ? 8.117 5.665 -37.931 1.00 69.06 294 ASN A N 1
ATOM 2155 C CA . ASN A 1 294 ? 7.588 4.359 -37.530 1.00 69.06 294 ASN A CA 1
ATOM 2156 C C . ASN A 1 294 ? 6.042 4.330 -37.491 1.00 69.06 294 ASN A C 1
ATOM 2158 O O . ASN A 1 294 ? 5.462 4.849 -36.532 1.00 69.06 294 ASN A O 1
ATOM 2162 N N . PRO A 1 295 ? 5.357 3.768 -38.510 1.00 68.81 295 PRO A N 1
ATOM 2163 C CA . PRO A 1 295 ? 3.900 3.791 -38.554 1.00 68.81 295 PRO A CA 1
ATOM 2164 C C . PRO A 1 295 ? 3.274 2.799 -37.556 1.00 68.81 295 PRO A C 1
ATOM 2166 O O . PRO A 1 295 ? 3.888 1.772 -37.258 1.00 68.81 295 PRO A O 1
ATOM 2169 N N . PRO A 1 296 ? 2.027 3.031 -37.088 1.00 70.38 296 PRO A N 1
ATOM 2170 C CA . PRO A 1 296 ? 1.377 2.184 -36.077 1.00 70.38 296 PRO A CA 1
ATOM 2171 C C . PRO A 1 296 ? 1.333 0.685 -36.417 1.00 70.38 296 PRO A C 1
ATOM 2173 O O . PRO A 1 296 ? 1.473 -0.158 -35.532 1.00 70.38 296 PRO A O 1
ATOM 2176 N N . TRP A 1 297 ? 1.222 0.335 -37.705 1.00 76.25 297 TRP A N 1
ATOM 2177 C CA . TRP A 1 297 ? 1.224 -1.060 -38.157 1.00 76.25 297 TRP A CA 1
ATOM 2178 C C . TRP A 1 297 ? 2.551 -1.798 -37.931 1.00 76.25 297 TRP A C 1
ATOM 2180 O O . TRP A 1 297 ? 2.550 -3.026 -37.951 1.00 76.25 297 TRP A O 1
ATOM 2190 N N . VAL A 1 298 ? 3.673 -1.105 -37.698 1.00 69.38 298 VAL A N 1
ATOM 2191 C CA . VAL A 1 298 ? 4.949 -1.760 -37.356 1.00 69.38 298 VAL A CA 1
ATOM 2192 C C . VAL A 1 298 ? 4.896 -2.308 -35.933 1.00 69.38 298 VAL A C 1
ATOM 2194 O O . VAL A 1 298 ? 5.156 -3.491 -35.741 1.00 69.38 298 VAL A O 1
ATOM 2197 N N . GLY A 1 299 ? 4.430 -1.503 -34.972 1.00 67.12 299 GLY A N 1
ATOM 2198 C CA . GLY A 1 299 ? 4.226 -1.951 -33.591 1.00 67.12 299 GLY A CA 1
ATOM 2199 C C . GLY A 1 299 ? 3.213 -3.097 -33.494 1.00 67.12 299 GLY A C 1
ATOM 2200 O O . GLY A 1 299 ? 3.469 -4.084 -32.816 1.00 67.12 299 GLY A O 1
ATOM 2201 N N . ALA A 1 300 ? 2.115 -3.040 -34.255 1.00 69.81 300 ALA A N 1
ATOM 2202 C CA . ALA A 1 300 ? 1.154 -4.148 -34.346 1.00 69.81 300 ALA A CA 1
ATOM 2203 C C . ALA A 1 300 ? 1.728 -5.403 -35.045 1.00 69.81 300 ALA A C 1
ATOM 2205 O O . ALA A 1 300 ? 1.325 -6.533 -34.755 1.00 69.81 300 ALA A O 1
ATOM 2206 N N . ILE A 1 301 ? 2.691 -5.240 -35.965 1.00 63.03 301 ILE A N 1
ATOM 2207 C CA . ILE A 1 301 ? 3.437 -6.367 -36.538 1.00 63.03 301 ILE A CA 1
ATOM 2208 C C . ILE A 1 301 ? 4.328 -7.025 -35.487 1.00 63.03 301 ILE A C 1
ATOM 2210 O O . ILE A 1 301 ? 4.330 -8.255 -35.424 1.00 63.03 301 ILE A O 1
ATOM 2214 N N . GLU A 1 302 ? 5.042 -6.217 -34.705 1.00 57.53 302 GLU A N 1
ATOM 2215 C CA . GLU A 1 302 ? 5.962 -6.625 -33.636 1.00 57.53 302 GLU A CA 1
ATOM 2216 C C . GLU A 1 302 ? 5.209 -7.257 -32.450 1.00 57.53 302 GLU A C 1
ATOM 2218 O O . GLU A 1 302 ? 5.659 -8.260 -31.908 1.00 57.53 302 GLU A O 1
ATOM 2223 N N . ALA A 1 303 ? 4.006 -6.769 -32.131 1.00 63.06 303 ALA A N 1
ATOM 2224 C CA . ALA A 1 303 ? 3.101 -7.326 -31.119 1.00 63.06 303 ALA A CA 1
ATOM 2225 C C . ALA A 1 303 ? 2.320 -8.584 -31.572 1.00 63.06 303 ALA A C 1
ATOM 2227 O O . ALA A 1 303 ? 1.482 -9.098 -30.828 1.00 63.06 303 ALA A O 1
ATOM 2228 N N . GLY A 1 304 ? 2.555 -9.090 -32.789 1.00 66.62 304 GLY A N 1
ATOM 2229 C CA . GLY A 1 304 ? 1.936 -10.329 -33.280 1.00 66.62 304 GLY A CA 1
ATOM 2230 C C . GLY A 1 304 ? 0.434 -10.239 -33.599 1.00 66.62 304 GLY A C 1
ATOM 2231 O O . GLY A 1 304 ? -0.237 -11.273 -33.673 1.00 66.62 304 GLY A O 1
ATOM 2232 N N . GLU A 1 305 ? -0.118 -9.037 -33.802 1.00 74.69 305 GLU A N 1
ATOM 2233 C CA . GLU A 1 305 ? -1.549 -8.850 -34.086 1.00 74.69 305 GLU A CA 1
ATOM 2234 C C . GLU A 1 305 ? -1.985 -9.543 -35.387 1.00 74.69 305 GLU A C 1
ATOM 2236 O O . GLU A 1 305 ? -1.216 -9.664 -36.337 1.00 74.69 305 GLU A O 1
ATOM 2241 N N . LYS A 1 306 ? -3.230 -10.030 -35.455 1.00 65.81 306 LYS A N 1
ATOM 2242 C CA . LYS A 1 306 ? -3.659 -10.930 -36.545 1.00 65.81 306 LYS A CA 1
ATOM 2243 C C . LYS A 1 306 ? -4.244 -10.238 -37.773 1.00 65.81 306 LYS A C 1
ATOM 2245 O O . LYS A 1 306 ? -4.177 -10.827 -38.848 1.00 65.81 306 LYS A O 1
ATOM 2250 N N . ASP A 1 307 ? -4.787 -9.030 -37.634 1.00 73.06 307 ASP A N 1
ATOM 2251 C CA . ASP A 1 307 ? -5.328 -8.257 -38.756 1.00 73.06 307 ASP A CA 1
ATOM 2252 C C . ASP A 1 307 ? -4.541 -6.954 -38.935 1.00 73.06 307 ASP A C 1
ATOM 2254 O O . ASP A 1 307 ? -4.778 -5.942 -38.282 1.00 73.06 307 ASP A O 1
ATOM 2258 N N . LYS A 1 308 ? -3.534 -7.024 -39.805 1.00 74.69 308 LYS A N 1
ATOM 2259 C CA . LYS A 1 308 ? -2.534 -5.967 -40.011 1.00 74.69 308 LYS A CA 1
ATOM 2260 C C . LYS A 1 308 ? -2.949 -4.978 -41.105 1.00 74.69 308 LYS A C 1
ATOM 2262 O O . LYS A 1 308 ? -2.348 -3.912 -41.237 1.00 74.69 308 LYS A O 1
ATOM 2267 N N . LYS A 1 309 ? -3.963 -5.324 -41.904 1.00 78.19 309 LYS A N 1
ATOM 2268 C CA . LYS A 1 309 ? -4.341 -4.598 -43.120 1.00 78.19 309 LYS A CA 1
ATOM 2269 C C . LYS A 1 309 ? -5.002 -3.237 -42.840 1.00 78.19 309 LYS A C 1
ATOM 2271 O O . LYS A 1 309 ? -4.523 -2.262 -43.422 1.00 78.19 309 LYS A O 1
ATOM 2276 N N . PRO A 1 310 ? -5.984 -3.100 -41.921 1.00 81.69 310 PRO A N 1
ATOM 2277 C CA . PRO A 1 310 ? -6.582 -1.800 -41.601 1.00 81.69 310 PRO A CA 1
ATOM 2278 C C . PRO A 1 310 ? -5.556 -0.756 -41.146 1.00 81.69 310 PRO A C 1
ATOM 2280 O O . PRO A 1 310 ? -5.664 0.412 -41.502 1.00 81.69 310 PRO A O 1
ATOM 2283 N N . LEU A 1 311 ? -4.516 -1.176 -40.419 1.00 77.19 311 LEU A N 1
ATOM 2284 C CA . LEU A 1 311 ? -3.463 -0.288 -39.914 1.00 77.19 311 LEU A CA 1
ATOM 2285 C C . LEU A 1 311 ? -2.507 0.185 -41.030 1.00 77.19 311 LEU A C 1
ATOM 2287 O O . LEU A 1 311 ? -2.009 1.314 -40.998 1.00 77.19 311 LEU A O 1
ATOM 2291 N N . VAL A 1 312 ? -2.267 -0.650 -42.050 1.00 78.94 312 VAL A N 1
ATOM 2292 C CA . VAL A 1 312 ? -1.546 -0.246 -43.272 1.00 78.94 312 VAL A CA 1
ATOM 2293 C C . VAL A 1 312 ? -2.413 0.696 -44.116 1.00 78.94 312 VAL A C 1
ATOM 2295 O O . VAL A 1 312 ? -1.909 1.696 -44.630 1.00 78.94 312 VAL A O 1
ATOM 2298 N N . GLU A 1 313 ? -3.716 0.433 -44.226 1.00 82.38 313 GLU A N 1
ATOM 2299 C CA . GLU A 1 313 ? -4.681 1.305 -44.911 1.00 82.38 313 GLU A CA 1
ATOM 2300 C C . GLU A 1 313 ? -4.814 2.679 -44.218 1.00 82.38 313 GLU A C 1
ATOM 2302 O O . GLU A 1 313 ? -4.752 3.704 -44.900 1.00 82.38 313 GLU A O 1
ATOM 2307 N N . GLU A 1 314 ? -4.857 2.738 -42.883 1.00 82.19 314 GLU A N 1
ATOM 2308 C CA . GLU A 1 314 ? -4.835 3.987 -42.099 1.00 82.19 314 GLU A CA 1
ATOM 2309 C C . GLU A 1 314 ? -3.521 4.764 -42.288 1.00 82.19 314 GLU A C 1
ATOM 2311 O O . GLU A 1 314 ? -3.532 5.964 -42.572 1.00 82.19 314 GLU A O 1
ATOM 2316 N N . SER A 1 315 ? -2.368 4.088 -42.205 1.00 80.94 315 SER A N 1
ATOM 2317 C CA . SER A 1 315 ? -1.057 4.705 -42.463 1.00 80.94 315 SER A CA 1
ATOM 2318 C C . SER A 1 315 ? -0.965 5.277 -43.883 1.00 80.94 315 SER A C 1
ATOM 2320 O O . SER A 1 315 ? -0.389 6.352 -44.083 1.00 80.94 315 SER A O 1
ATOM 2322 N N . ASN A 1 316 ? -1.589 4.621 -44.867 1.00 82.62 316 ASN A N 1
ATOM 2323 C CA . ASN A 1 316 ? -1.720 5.144 -46.225 1.00 82.62 316 ASN A CA 1
ATOM 2324 C C . ASN A 1 316 ? -2.673 6.347 -46.302 1.00 82.62 316 ASN A C 1
ATOM 2326 O O . ASN A 1 316 ? -2.333 7.313 -46.981 1.00 82.62 316 ASN A O 1
ATOM 2330 N N . ALA A 1 317 ? -3.795 6.359 -45.577 1.00 83.50 317 ALA A N 1
ATOM 2331 C CA . ALA A 1 317 ? -4.679 7.527 -45.492 1.00 83.50 317 ALA A CA 1
ATOM 2332 C C . ALA A 1 317 ? -3.956 8.752 -44.894 1.00 83.50 317 ALA A C 1
ATOM 2334 O O . ALA A 1 317 ? -3.950 9.817 -45.512 1.00 83.50 317 ALA A O 1
ATOM 2335 N N . LYS A 1 318 ? -3.226 8.574 -43.782 1.00 81.69 318 LYS A N 1
ATOM 2336 C CA . LYS A 1 318 ? -2.340 9.605 -43.202 1.00 81.69 318 LYS A CA 1
ATOM 2337 C C . LYS A 1 318 ? -1.242 10.059 -44.186 1.00 81.69 318 LYS A C 1
ATOM 2339 O O . LYS A 1 318 ? -0.843 11.220 -44.176 1.00 81.69 318 LYS A O 1
ATOM 2344 N N . SER A 1 319 ? -0.779 9.178 -45.082 1.00 81.81 319 SER A N 1
ATOM 2345 C CA . SER A 1 319 ? 0.178 9.534 -46.151 1.00 81.81 319 SER A CA 1
ATOM 2346 C C . SER A 1 319 ? -0.460 10.402 -47.250 1.00 81.81 319 SER A C 1
ATOM 2348 O O . SER A 1 319 ? 0.189 11.310 -47.766 1.00 81.81 319 SER A O 1
ATOM 2350 N N . VAL A 1 320 ? -1.743 10.188 -47.576 1.00 83.69 320 VAL A N 1
ATOM 2351 C CA . VAL A 1 320 ? -2.504 11.055 -48.500 1.00 83.69 320 VAL A CA 1
ATOM 2352 C C . VAL A 1 320 ? -2.710 12.445 -47.904 1.00 83.69 320 VAL A C 1
ATOM 2354 O O . VAL A 1 320 ? -2.432 13.434 -48.576 1.00 83.69 320 VAL A O 1
ATOM 2357 N N . GLU A 1 321 ? -3.120 12.528 -46.638 1.00 83.81 321 GLU A N 1
ATOM 2358 C CA . GLU A 1 321 ? -3.248 13.801 -45.917 1.00 83.81 321 GLU A CA 1
ATOM 2359 C C . GLU A 1 321 ? -1.903 14.553 -45.869 1.00 83.81 321 GLU A C 1
ATOM 2361 O O . GLU A 1 321 ? -1.838 15.765 -46.098 1.00 83.81 321 GLU A O 1
ATOM 2366 N N . ALA A 1 322 ? -0.796 13.837 -45.641 1.00 82.12 322 ALA A N 1
ATOM 2367 C CA . ALA A 1 322 ? 0.542 14.419 -45.669 1.00 82.12 322 ALA A CA 1
ATOM 2368 C C . ALA A 1 322 ? 0.929 14.972 -47.053 1.00 82.12 322 ALA A C 1
ATOM 2370 O O . ALA A 1 322 ? 1.514 16.056 -47.119 1.00 82.12 322 ALA A O 1
ATOM 2371 N N . LEU A 1 323 ? 0.577 14.266 -48.136 1.00 83.06 323 LEU A N 1
ATOM 2372 C CA . LEU A 1 323 ? 0.792 14.691 -49.525 1.00 83.06 323 LEU A CA 1
ATOM 2373 C C . LEU A 1 323 ? -0.054 15.922 -49.894 1.00 83.06 323 LEU A C 1
ATOM 2375 O O . LEU A 1 323 ? 0.444 16.838 -50.544 1.00 83.06 323 LEU A O 1
ATOM 2379 N N . GLU A 1 324 ? -1.308 15.991 -49.451 1.00 84.75 324 GLU A N 1
ATOM 2380 C CA . GLU A 1 324 ? -2.188 17.147 -49.680 1.00 84.75 324 GLU A CA 1
ATOM 2381 C C . GLU A 1 324 ? -1.676 18.396 -48.952 1.00 84.75 324 GLU A C 1
ATOM 2383 O O . GLU A 1 324 ? -1.588 19.482 -49.534 1.00 84.75 324 GLU A O 1
ATOM 2388 N N . ASN A 1 325 ? -1.214 18.229 -47.713 1.00 81.81 325 ASN A N 1
ATOM 2389 C CA . ASN A 1 325 ? -0.505 19.275 -46.985 1.00 81.81 325 ASN A CA 1
ATOM 2390 C C . ASN A 1 325 ? 0.815 19.673 -47.671 1.00 81.81 325 ASN A C 1
ATOM 2392 O O . ASN A 1 325 ? 1.128 20.864 -47.723 1.00 81.81 325 ASN A O 1
ATOM 2396 N N . ALA A 1 326 ? 1.562 18.735 -48.262 1.00 81.56 326 ALA A N 1
ATOM 2397 C CA . ALA A 1 326 ? 2.764 19.049 -49.037 1.00 81.56 326 ALA A CA 1
ATOM 2398 C C . ALA A 1 326 ? 2.436 19.903 -50.280 1.00 81.56 326 ALA A C 1
ATOM 2400 O O . ALA A 1 326 ? 3.027 20.968 -50.456 1.00 81.56 326 ALA A O 1
ATOM 2401 N N . ILE A 1 327 ? 1.434 19.512 -51.082 1.00 84.69 327 ILE A N 1
ATOM 2402 C CA . ILE A 1 327 ? 0.947 20.248 -52.271 1.00 84.69 327 ILE A CA 1
ATOM 2403 C C . ILE A 1 327 ? 0.546 21.688 -51.926 1.00 84.69 327 ILE A C 1
ATOM 2405 O O . ILE A 1 327 ? 0.815 22.618 -52.696 1.00 84.69 327 ILE A O 1
ATOM 2409 N N . ASN A 1 328 ? -0.098 21.891 -50.777 1.00 83.44 328 ASN A N 1
ATOM 2410 C CA . ASN A 1 328 ? -0.533 23.211 -50.326 1.00 83.44 328 ASN A CA 1
ATOM 2411 C C . ASN A 1 328 ? 0.626 24.095 -49.842 1.00 83.44 328 ASN A C 1
ATOM 2413 O O . ASN A 1 328 ? 0.587 25.302 -50.073 1.00 83.44 328 ASN A O 1
ATOM 2417 N N . ASN A 1 329 ? 1.673 23.507 -49.256 1.00 79.88 329 ASN A N 1
ATOM 2418 C CA . ASN A 1 329 ? 2.809 24.233 -48.679 1.00 79.88 329 ASN A CA 1
ATOM 2419 C C . ASN A 1 329 ? 4.024 24.405 -49.622 1.00 79.88 329 ASN A C 1
ATOM 2421 O O . ASN A 1 329 ? 5.042 24.948 -49.193 1.00 79.88 329 ASN A O 1
ATOM 2425 N N . VAL A 1 330 ? 3.948 23.998 -50.899 1.00 81.81 330 VAL A N 1
ATOM 2426 C CA . VAL A 1 330 ? 5.021 24.269 -51.882 1.00 81.81 330 VAL A CA 1
ATOM 2427 C C . VAL A 1 330 ? 5.165 25.777 -52.128 1.00 81.81 330 VAL A C 1
ATOM 2429 O O . VAL A 1 330 ? 4.353 26.387 -52.829 1.00 81.81 330 VAL A O 1
ATOM 2432 N N . THR A 1 331 ? 6.229 26.386 -51.604 1.00 73.25 331 THR A N 1
ATOM 2433 C CA . THR A 1 331 ? 6.588 27.781 -51.888 1.00 73.25 331 THR A CA 1
ATOM 2434 C C . THR A 1 331 ? 7.147 27.922 -53.308 1.00 73.25 331 THR A C 1
ATOM 2436 O O . THR A 1 331 ? 8.133 27.299 -53.687 1.00 73.25 331 THR A O 1
ATOM 2439 N N . LEU A 1 332 ? 6.521 28.776 -54.123 1.00 66.56 332 LEU A N 1
ATOM 2440 C CA . LEU A 1 332 ? 6.829 28.922 -55.556 1.00 66.56 332 LEU A CA 1
ATOM 2441 C C . LEU A 1 332 ? 8.027 29.850 -55.866 1.00 66.56 332 LEU A C 1
ATOM 2443 O O . LEU A 1 332 ? 8.167 30.301 -57.000 1.00 66.56 332 LEU A O 1
ATOM 2447 N N . GLN A 1 333 ? 8.863 30.185 -54.877 1.00 48.75 333 GLN A N 1
ATOM 2448 C CA . GLN A 1 333 ? 9.743 31.365 -54.943 1.00 48.75 333 GLN A CA 1
ATOM 2449 C C . GLN A 1 333 ? 10.841 31.296 -56.022 1.00 48.75 333 GLN A C 1
ATOM 2451 O O . GLN A 1 333 ? 11.148 32.330 -56.608 1.00 48.75 333 GLN A O 1
ATOM 2456 N N . ASP A 1 334 ? 11.342 30.102 -56.355 1.00 56.25 334 ASP A N 1
ATOM 2457 C CA . ASP A 1 334 ? 12.446 29.907 -57.315 1.00 56.25 334 ASP A CA 1
ATOM 2458 C C . ASP A 1 334 ? 12.011 29.241 -58.641 1.00 56.25 334 ASP A C 1
ATOM 2460 O O . ASP A 1 334 ? 12.816 28.610 -59.326 1.00 56.25 334 ASP A O 1
ATOM 2464 N N . GLY A 1 335 ? 10.719 29.296 -58.996 1.00 64.75 335 GLY A N 1
ATOM 2465 C CA . GLY A 1 335 ? 10.151 28.705 -60.226 1.00 64.75 335 GLY A CA 1
ATOM 2466 C C . GLY A 1 335 ? 10.020 27.172 -60.212 1.00 64.75 335 GLY A C 1
ATOM 2467 O O . GLY A 1 335 ? 8.976 26.634 -60.580 1.00 64.75 335 GLY A O 1
ATOM 2468 N N . ASN A 1 336 ? 11.017 26.465 -59.672 1.00 77.75 336 ASN A N 1
ATOM 2469 C CA . ASN A 1 336 ? 11.038 25.007 -59.469 1.00 77.75 336 ASN A CA 1
ATOM 2470 C C . ASN A 1 336 ? 9.819 24.468 -58.692 1.00 77.75 336 ASN A C 1
ATOM 2472 O O . ASN A 1 336 ? 9.425 23.311 -58.865 1.00 77.75 336 ASN A O 1
ATOM 2476 N N . GLY A 1 337 ? 9.199 25.311 -57.859 1.00 80.12 337 GLY A N 1
ATOM 2477 C CA . GLY A 1 337 ? 8.004 24.969 -57.089 1.00 80.12 337 GLY A CA 1
ATOM 2478 C C . GLY A 1 337 ? 6.786 24.612 -57.950 1.00 80.12 337 GLY A C 1
ATOM 2479 O O . GLY A 1 337 ? 5.978 23.790 -57.524 1.00 80.12 337 GLY A O 1
ATOM 2480 N N . GLU A 1 338 ? 6.648 25.146 -59.171 1.00 82.25 338 GLU A N 1
ATOM 2481 C CA . GLU A 1 338 ? 5.521 24.775 -60.042 1.00 82.25 338 GLU A CA 1
ATOM 2482 C C . GLU A 1 338 ? 5.668 23.332 -60.553 1.00 82.25 338 GLU A C 1
ATOM 2484 O O . GLU A 1 338 ? 4.712 22.556 -60.511 1.00 82.25 338 GLU A O 1
ATOM 2489 N N . THR A 1 339 ? 6.879 22.938 -60.958 1.00 82.88 339 THR A N 1
ATOM 2490 C CA . THR A 1 339 ? 7.204 21.559 -61.360 1.00 82.88 339 THR A CA 1
ATOM 2491 C C . THR A 1 339 ? 7.037 20.587 -60.191 1.00 82.88 339 THR A C 1
ATOM 2493 O O . THR A 1 339 ? 6.411 19.538 -60.351 1.00 82.88 339 THR A O 1
ATOM 2496 N N . ALA A 1 340 ? 7.499 20.959 -58.991 1.00 84.69 340 ALA A N 1
ATOM 2497 C CA . ALA A 1 340 ? 7.294 20.149 -57.790 1.00 84.69 340 ALA A CA 1
ATOM 2498 C C . ALA A 1 340 ? 5.802 19.976 -57.453 1.00 84.69 340 ALA A C 1
ATOM 2500 O O . ALA A 1 340 ? 5.344 18.857 -57.218 1.00 84.69 340 ALA A O 1
ATOM 2501 N N . LYS A 1 341 ? 5.016 21.060 -57.500 1.00 85.75 341 LYS A N 1
ATOM 2502 C CA . LYS A 1 341 ? 3.571 21.015 -57.238 1.00 85.75 341 LYS A CA 1
ATOM 2503 C C . LYS A 1 341 ? 2.820 20.179 -58.278 1.00 85.75 341 LYS A C 1
ATOM 2505 O O . LYS A 1 341 ? 1.944 19.407 -57.894 1.00 85.75 341 LYS A O 1
ATOM 2510 N N . LYS A 1 342 ? 3.188 20.257 -59.564 1.00 86.06 342 LYS A N 1
ATOM 2511 C CA . LYS A 1 342 ? 2.643 19.389 -60.628 1.00 86.06 342 LYS A CA 1
ATOM 2512 C C . LYS A 1 342 ? 2.908 17.909 -60.348 1.00 86.06 342 LYS A C 1
ATOM 2514 O O . LYS A 1 342 ? 1.969 17.121 -60.397 1.00 86.06 342 LYS A O 1
ATOM 2519 N N . ALA A 1 343 ? 4.140 17.539 -59.993 1.00 85.31 343 ALA A N 1
ATOM 2520 C CA . ALA A 1 343 ? 4.492 16.149 -59.699 1.00 85.31 343 ALA A CA 1
ATOM 2521 C C . ALA A 1 343 ? 3.724 15.585 -58.488 1.00 85.31 343 ALA A C 1
ATOM 2523 O O . ALA A 1 343 ? 3.178 14.485 -58.557 1.00 85.31 343 ALA A O 1
ATOM 2524 N N . LEU A 1 344 ? 3.616 16.351 -57.398 1.00 85.81 344 LEU A N 1
ATOM 2525 C CA . LEU A 1 344 ? 2.850 15.934 -56.217 1.00 85.81 344 LEU A CA 1
ATOM 2526 C C . LEU A 1 344 ? 1.342 15.827 -56.519 1.00 85.81 344 LEU A C 1
ATOM 2528 O O . LEU A 1 344 ? 0.698 14.876 -56.083 1.00 85.81 344 LEU A O 1
ATOM 2532 N N . THR A 1 345 ? 0.794 16.745 -57.325 1.00 86.94 345 THR A N 1
ATOM 2533 C CA . THR A 1 345 ? -0.611 16.695 -57.776 1.00 86.94 345 THR A CA 1
ATOM 2534 C C . THR A 1 345 ? -0.884 15.451 -58.631 1.00 86.94 345 THR A C 1
ATOM 2536 O O . THR A 1 345 ? -1.891 14.780 -58.421 1.00 86.94 345 THR A O 1
ATOM 2539 N N . ALA A 1 346 ? 0.031 15.089 -59.540 1.00 86.00 346 ALA A N 1
ATOM 2540 C CA . ALA A 1 346 ? -0.080 13.868 -60.341 1.00 86.00 346 ALA A CA 1
ATOM 2541 C C . ALA A 1 346 ? -0.098 12.601 -59.462 1.00 86.00 346 ALA A C 1
ATOM 2543 O O . ALA A 1 346 ? -0.939 11.724 -59.657 1.00 86.00 346 ALA A O 1
ATOM 2544 N N . LEU A 1 347 ? 0.752 12.532 -58.426 1.00 84.75 347 LEU A N 1
ATOM 2545 C CA . LEU A 1 347 ? 0.703 11.437 -57.446 1.00 84.75 347 LEU A CA 1
ATOM 2546 C C . LEU A 1 347 ? -0.621 11.391 -56.670 1.00 84.75 347 LEU A C 1
ATOM 2548 O O . LEU A 1 347 ? -1.145 10.302 -56.436 1.00 84.75 347 LEU A O 1
ATOM 2552 N N . GLN A 1 348 ? -1.189 12.543 -56.300 1.00 84.75 348 GLN A N 1
ATOM 2553 C CA . GLN A 1 348 ? -2.485 12.604 -55.614 1.00 84.75 348 GLN A CA 1
ATOM 2554 C C . GLN A 1 348 ? -3.621 12.032 -56.482 1.00 84.75 348 GLN A C 1
ATOM 2556 O O . GLN A 1 348 ? -4.532 11.401 -55.939 1.00 84.75 348 GLN A O 1
ATOM 2561 N N . SER A 1 349 ? -3.555 12.217 -57.808 1.00 81.38 349 SER A N 1
ATOM 2562 C CA . SER A 1 349 ? -4.563 11.748 -58.770 1.00 81.38 349 SER A CA 1
ATOM 2563 C C . SER A 1 349 ? -4.405 10.296 -59.241 1.00 81.38 349 SER A C 1
ATOM 2565 O O . SER A 1 349 ? -5.282 9.807 -59.953 1.00 81.38 349 SER A O 1
ATOM 2567 N N . ARG A 1 350 ? -3.334 9.579 -58.864 1.00 80.50 350 ARG A N 1
ATOM 2568 C CA . ARG A 1 350 ? -3.154 8.164 -59.244 1.00 80.50 350 ARG A CA 1
ATOM 2569 C C . ARG A 1 350 ? -4.222 7.282 -58.583 1.00 80.50 350 ARG A C 1
ATOM 2571 O O . ARG A 1 350 ? -4.312 7.210 -57.359 1.00 80.50 350 ARG A O 1
ATOM 2578 N N . GLU A 1 351 ? -4.985 6.559 -59.408 1.00 64.38 351 GLU A N 1
ATOM 2579 C CA . GLU A 1 351 ? -6.089 5.671 -58.991 1.00 64.38 351 GLU A CA 1
ATOM 2580 C C . GLU A 1 351 ? -5.639 4.579 -57.998 1.00 64.38 351 GLU A C 1
ATOM 2582 O O . GLU A 1 351 ? -6.374 4.215 -57.081 1.00 64.38 351 GLU A O 1
ATOM 2587 N N . ARG A 1 352 ? -4.383 4.122 -58.112 1.00 60.62 352 ARG A N 1
ATOM 2588 C CA . ARG A 1 352 ? -3.675 3.387 -57.054 1.00 60.62 352 ARG A CA 1
ATOM 2589 C C . ARG A 1 352 ? -2.535 4.236 -56.498 1.00 60.62 352 ARG A C 1
ATOM 2591 O O . ARG A 1 352 ? -1.535 4.451 -57.180 1.00 60.62 352 ARG A O 1
ATOM 2598 N N . LYS A 1 353 ? -2.637 4.613 -55.222 1.00 67.00 353 LYS A N 1
ATOM 2599 C CA . LYS A 1 353 ? -1.608 5.352 -54.460 1.00 67.00 353 LYS A CA 1
ATOM 2600 C C . LYS A 1 353 ? -0.521 4.435 -53.867 1.00 67.00 353 LYS A C 1
ATOM 2602 O O . LYS A 1 353 ? 0.001 4.686 -52.783 1.00 67.00 353 LYS A O 1
ATOM 2607 N N . ALA A 1 354 ? -0.226 3.335 -54.561 1.00 77.75 354 ALA A N 1
ATOM 2608 C CA . ALA A 1 354 ? 0.850 2.418 -54.205 1.00 77.75 354 ALA A CA 1
ATOM 2609 C C . ALA A 1 354 ? 2.204 2.989 -54.672 1.00 77.75 354 ALA A C 1
ATOM 2611 O O . ALA A 1 354 ? 2.261 3.588 -55.750 1.00 77.75 354 ALA A O 1
ATOM 2612 N N . PRO A 1 355 ? 3.290 2.809 -53.901 1.00 83.00 355 PRO A N 1
ATOM 2613 C CA . PRO A 1 355 ? 4.626 3.192 -54.339 1.00 83.00 355 PRO A CA 1
ATOM 2614 C C . PRO A 1 355 ? 5.105 2.301 -55.492 1.00 83.00 355 PRO A C 1
ATOM 2616 O O . PRO A 1 355 ? 4.802 1.110 -55.548 1.00 83.00 355 PRO A O 1
ATOM 2619 N N . ASP A 1 356 ? 5.896 2.876 -56.395 1.00 86.19 356 ASP A N 1
ATOM 2620 C CA . ASP A 1 356 ? 6.521 2.145 -57.502 1.00 86.19 356 ASP A CA 1
ATOM 2621 C C . ASP A 1 356 ? 7.735 1.316 -57.028 1.00 86.19 356 ASP A C 1
ATOM 2623 O O . ASP A 1 356 ? 8.104 0.319 -57.654 1.00 86.19 356 ASP A O 1
ATOM 2627 N N . LEU A 1 357 ? 8.336 1.724 -55.904 1.00 83.88 357 LEU A N 1
ATOM 2628 C CA . LEU A 1 357 ? 9.380 1.011 -55.167 1.00 83.88 357 LEU A CA 1
ATOM 2629 C C . LEU A 1 357 ? 9.241 1.304 -53.664 1.00 83.88 357 LEU A C 1
ATOM 2631 O O . LEU A 1 357 ? 9.190 2.466 -53.263 1.00 83.88 357 LEU A O 1
ATOM 2635 N N . THR A 1 358 ? 9.234 0.264 -52.833 1.00 82.44 358 THR A N 1
ATOM 2636 C CA . THR A 1 358 ? 9.286 0.371 -51.368 1.00 82.44 358 THR A CA 1
ATOM 2637 C C . THR A 1 358 ? 10.663 -0.048 -50.864 1.00 82.44 358 THR A C 1
ATOM 2639 O O . THR A 1 358 ? 11.145 -1.132 -51.191 1.00 82.44 358 THR A O 1
ATOM 2642 N N . MET A 1 359 ? 11.278 0.778 -50.025 1.00 79.62 359 MET A N 1
ATOM 2643 C CA . MET A 1 359 ? 12.494 0.471 -49.276 1.00 79.62 359 MET A CA 1
ATOM 2644 C C . MET A 1 359 ? 12.141 0.256 -47.803 1.00 79.62 359 MET A C 1
ATOM 2646 O O . MET A 1 359 ? 11.429 1.070 -47.212 1.00 79.62 359 MET A O 1
ATOM 2650 N N . LEU A 1 360 ? 12.655 -0.823 -47.211 1.00 71.00 360 LEU A N 1
ATOM 2651 C CA . LEU A 1 360 ? 12.498 -1.145 -45.788 1.00 71.00 360 LEU A CA 1
ATOM 2652 C C . LEU A 1 360 ? 13.838 -0.998 -45.058 1.00 71.00 360 LEU A C 1
ATOM 2654 O O . LEU A 1 360 ? 14.841 -1.546 -45.514 1.00 71.00 360 LEU A O 1
ATOM 2658 N N . CYS A 1 361 ? 13.859 -0.279 -43.929 1.00 59.03 361 CYS A N 1
ATOM 2659 C CA . CYS A 1 361 ? 15.108 0.049 -43.224 1.00 59.03 361 CYS A CA 1
ATOM 2660 C C . CYS A 1 361 ? 15.511 -0.910 -42.082 1.00 59.03 361 CYS A C 1
ATOM 2662 O O . CYS A 1 361 ? 16.557 -0.685 -41.468 1.00 59.03 361 CYS A O 1
ATOM 2664 N N . CYS A 1 362 ? 14.682 -1.899 -41.732 1.00 55.50 362 CYS A N 1
ATOM 2665 C CA . CYS A 1 362 ? 14.848 -2.717 -40.525 1.00 55.50 362 CYS A CA 1
ATOM 2666 C C . CYS A 1 362 ? 14.358 -4.170 -40.689 1.00 55.50 362 CYS A C 1
ATOM 2668 O O . CYS A 1 362 ? 13.674 -4.526 -41.646 1.00 55.50 362 CYS A O 1
ATOM 2670 N N . THR A 1 363 ? 14.738 -5.025 -39.736 1.00 49.44 363 THR A N 1
ATOM 2671 C CA . THR A 1 363 ? 14.822 -6.490 -39.867 1.00 49.44 363 THR A CA 1
ATOM 2672 C C . THR A 1 363 ? 13.503 -7.274 -39.893 1.00 49.44 363 THR A C 1
ATOM 2674 O O . THR A 1 363 ? 13.539 -8.481 -40.122 1.00 49.44 363 THR A O 1
ATOM 2677 N N . HIS A 1 364 ? 12.328 -6.660 -39.738 1.00 53.75 364 HIS A N 1
ATOM 2678 C CA . HIS A 1 364 ? 11.029 -7.367 -39.662 1.00 53.75 364 HIS A CA 1
ATOM 2679 C C . HIS A 1 364 ? 10.467 -7.814 -41.039 1.00 53.75 364 HIS A C 1
ATOM 2681 O O . HIS A 1 364 ? 9.257 -7.901 -41.274 1.00 53.75 364 HIS A O 1
ATOM 2687 N N . TYR A 1 365 ? 11.374 -8.148 -41.963 1.00 62.06 365 TYR A N 1
ATOM 2688 C CA . TYR A 1 365 ? 11.162 -8.204 -43.408 1.00 62.06 365 TYR A CA 1
ATOM 2689 C C . TYR A 1 365 ? 9.969 -9.036 -43.905 1.00 62.06 365 TYR A C 1
ATOM 2691 O O . TYR A 1 365 ? 9.181 -8.481 -44.678 1.00 62.06 365 TYR A O 1
ATOM 2699 N N . PRO A 1 366 ? 9.779 -10.325 -43.548 1.00 59.50 366 PRO A N 1
ATOM 2700 C CA . PRO A 1 366 ? 8.797 -11.144 -44.260 1.00 59.50 366 PRO A CA 1
ATOM 2701 C C . PRO A 1 366 ? 7.357 -10.805 -43.853 1.00 59.50 366 PRO A C 1
ATOM 2703 O O . PRO A 1 366 ? 6.479 -10.759 -44.712 1.00 59.50 366 PRO A O 1
ATOM 2706 N N . ALA A 1 367 ? 7.125 -10.486 -42.574 1.00 58.62 367 ALA A N 1
ATOM 2707 C CA . ALA A 1 367 ? 5.814 -10.082 -42.066 1.00 58.62 367 ALA A CA 1
ATOM 2708 C C . ALA A 1 367 ? 5.377 -8.716 -42.627 1.00 58.62 367 ALA A C 1
ATOM 2710 O O . ALA A 1 367 ? 4.248 -8.582 -43.101 1.00 58.62 367 ALA A O 1
ATOM 2711 N N . MET A 1 368 ? 6.285 -7.731 -42.651 1.00 67.25 368 MET A N 1
ATOM 2712 C CA . MET A 1 368 ? 6.032 -6.422 -43.272 1.00 67.25 368 MET A CA 1
ATOM 2713 C C . MET A 1 368 ? 5.784 -6.556 -44.780 1.00 67.25 368 MET A C 1
ATOM 2715 O O . MET A 1 368 ? 4.824 -5.995 -45.306 1.00 67.25 368 MET A O 1
ATOM 2719 N N . THR A 1 369 ? 6.606 -7.343 -45.482 1.00 72.06 369 THR A N 1
ATOM 2720 C CA . THR A 1 369 ? 6.462 -7.561 -46.932 1.00 72.06 369 THR A CA 1
ATOM 2721 C C . THR A 1 369 ? 5.148 -8.267 -47.275 1.00 72.06 369 THR A C 1
ATOM 2723 O O . THR A 1 369 ? 4.530 -7.925 -48.280 1.00 72.06 369 THR A O 1
ATOM 2726 N N . ALA A 1 370 ? 4.687 -9.216 -46.454 1.00 71.44 370 ALA A N 1
ATOM 2727 C CA . ALA A 1 370 ? 3.400 -9.883 -46.650 1.00 71.44 370 ALA A CA 1
ATOM 2728 C C . ALA A 1 370 ? 2.222 -8.902 -46.512 1.00 71.44 370 ALA A C 1
ATOM 2730 O O . ALA A 1 370 ? 1.453 -8.748 -47.461 1.00 71.44 370 ALA A O 1
ATOM 2731 N N . ALA A 1 371 ? 2.134 -8.175 -45.391 1.00 69.62 371 ALA A N 1
ATOM 2732 C CA . ALA A 1 371 ? 1.061 -7.204 -45.144 1.00 69.62 371 ALA A CA 1
ATOM 2733 C C . ALA A 1 371 ? 1.026 -6.083 -46.202 1.00 69.62 371 ALA A C 1
ATOM 2735 O O . ALA A 1 371 ? -0.041 -5.676 -46.668 1.00 69.62 371 ALA A O 1
ATOM 2736 N N . MET A 1 372 ? 2.195 -5.616 -46.653 1.00 74.44 372 MET A N 1
ATOM 2737 C CA . MET A 1 372 ? 2.283 -4.619 -47.721 1.00 74.44 372 MET A CA 1
ATOM 2738 C C . MET A 1 372 ? 1.937 -5.175 -49.109 1.00 74.44 372 MET A C 1
ATOM 2740 O O . MET A 1 372 ? 1.321 -4.456 -49.889 1.00 74.44 372 MET A O 1
ATOM 2744 N N . LYS A 1 373 ? 2.267 -6.432 -49.438 1.00 79.88 373 LYS A N 1
ATOM 2745 C CA . LYS A 1 373 ? 1.826 -7.060 -50.703 1.00 79.88 373 LYS A CA 1
ATOM 2746 C C . LYS A 1 373 ? 0.324 -7.317 -50.738 1.00 79.88 373 LYS A C 1
ATOM 2748 O O . LYS A 1 373 ? -0.283 -7.193 -51.797 1.00 79.88 373 LYS A O 1
ATOM 2753 N N . GLU A 1 374 ? -0.284 -7.622 -49.596 1.00 78.38 374 GLU A N 1
ATOM 2754 C CA . GLU A 1 374 ? -1.742 -7.709 -49.477 1.00 78.38 374 GLU A CA 1
ATOM 2755 C C . GLU A 1 374 ? -2.419 -6.337 -49.661 1.00 78.38 374 GLU A C 1
ATOM 2757 O O . GLU A 1 374 ? -3.473 -6.249 -50.289 1.00 78.38 374 GLU A O 1
ATOM 2762 N N . SER A 1 375 ? -1.789 -5.266 -49.167 1.00 73.31 375 SER A N 1
ATOM 2763 C CA . SER A 1 375 ? -2.346 -3.904 -49.190 1.00 73.31 375 SER A CA 1
ATOM 2764 C C . SER A 1 375 ? -2.118 -3.154 -50.512 1.00 73.31 375 SER A C 1
ATOM 2766 O O . SER A 1 375 ? -3.010 -2.457 -50.989 1.00 73.31 375 SER A O 1
ATOM 2768 N N . TYR A 1 376 ? -0.935 -3.278 -51.125 1.00 76.06 376 TYR A N 1
ATOM 2769 C CA . TYR A 1 376 ? -0.582 -2.599 -52.384 1.00 76.06 376 TYR A CA 1
ATOM 2770 C C . TYR A 1 376 ? -0.826 -3.459 -53.638 1.00 76.06 376 TYR A C 1
ATOM 2772 O O . TYR A 1 376 ? -0.852 -2.930 -54.751 1.00 76.06 376 TYR A O 1
ATOM 2780 N N . GLY A 1 377 ? -1.000 -4.774 -53.472 1.00 74.88 377 GLY A N 1
ATOM 2781 C CA . GLY A 1 377 ? -1.050 -5.754 -54.556 1.00 74.88 377 GLY A CA 1
ATOM 2782 C C . GLY A 1 377 ? 0.302 -6.425 -54.837 1.00 74.88 377 GLY A C 1
ATOM 2783 O O . GLY A 1 377 ? 1.364 -5.980 -54.398 1.00 74.88 377 GLY A O 1
ATOM 2784 N N . ALA A 1 378 ? 0.254 -7.524 -55.596 1.00 76.06 378 ALA A N 1
ATOM 2785 C CA . ALA A 1 378 ? 1.410 -8.385 -55.862 1.00 76.06 378 ALA A CA 1
ATOM 2786 C C . ALA A 1 378 ? 2.544 -7.702 -56.654 1.00 76.06 378 ALA A C 1
ATOM 2788 O O . ALA A 1 378 ? 3.696 -8.124 -56.546 1.00 76.06 378 ALA A O 1
ATOM 2789 N N . ASP A 1 379 ? 2.223 -6.650 -57.413 1.00 71.69 379 ASP A N 1
ATOM 2790 C CA . ASP A 1 379 ? 3.146 -5.921 -58.294 1.00 71.69 379 ASP A CA 1
ATOM 2791 C C . ASP A 1 379 ? 4.128 -5.003 -57.538 1.00 71.69 379 ASP A C 1
ATOM 2793 O O . ASP A 1 379 ? 5.093 -4.505 -58.124 1.00 71.69 379 ASP A O 1
ATOM 2797 N N . ALA A 1 380 ? 3.893 -4.766 -56.241 1.00 75.06 380 ALA A N 1
ATOM 2798 C CA . ALA A 1 380 ? 4.724 -3.895 -55.419 1.00 75.06 380 ALA A CA 1
ATOM 2799 C C . ALA A 1 380 ? 6.164 -4.435 -55.294 1.00 75.06 380 ALA A C 1
ATOM 2801 O O . ALA A 1 380 ? 6.402 -5.578 -54.882 1.00 75.06 380 ALA A O 1
ATOM 2802 N N . ARG A 1 381 ? 7.140 -3.587 -55.642 1.00 80.69 381 ARG A N 1
ATOM 2803 C CA . ARG A 1 381 ? 8.575 -3.898 -55.584 1.00 80.69 381 ARG A CA 1
ATOM 2804 C C . ARG A 1 381 ? 9.143 -3.517 -54.224 1.00 80.69 381 ARG A C 1
ATOM 2806 O O . ARG A 1 381 ? 8.916 -2.406 -53.757 1.00 80.69 381 ARG A O 1
ATOM 2813 N N . PHE A 1 382 ? 9.907 -4.422 -53.617 1.00 79.44 382 PHE A N 1
ATOM 2814 C CA . PHE A 1 382 ? 10.514 -4.222 -52.301 1.00 79.44 382 PHE A CA 1
ATOM 2815 C C . PHE A 1 382 ? 12.024 -4.394 -52.390 1.00 79.44 382 PHE A C 1
ATOM 2817 O O . PHE A 1 382 ? 12.495 -5.496 -52.671 1.00 79.44 382 PHE A O 1
ATOM 2824 N N . LEU A 1 383 ? 12.763 -3.327 -52.097 1.00 74.94 383 LEU A N 1
ATOM 2825 C CA . LEU A 1 383 ? 14.189 -3.397 -51.813 1.00 74.94 383 LEU A CA 1
ATOM 2826 C C . LEU A 1 383 ? 14.362 -3.568 -50.299 1.00 74.94 383 LEU A C 1
ATOM 2828 O O . LEU A 1 383 ? 14.012 -2.686 -49.511 1.00 74.94 383 LEU A O 1
ATOM 2832 N N . ASN A 1 384 ? 14.864 -4.732 -49.895 1.00 67.56 384 ASN A N 1
ATOM 2833 C CA . ASN A 1 384 ? 15.184 -5.056 -48.507 1.00 67.56 384 ASN A CA 1
ATOM 2834 C C . ASN A 1 384 ? 16.709 -5.075 -48.314 1.00 67.56 384 ASN A C 1
ATOM 2836 O O . ASN A 1 384 ? 17.452 -5.312 -49.267 1.00 67.56 384 ASN A O 1
ATOM 2840 N N . GLN A 1 385 ? 17.189 -4.854 -47.085 1.00 60.09 385 GLN A N 1
ATOM 2841 C CA . GLN A 1 385 ? 18.635 -4.849 -46.831 1.00 60.09 385 GLN A CA 1
ATOM 2842 C C . GLN A 1 385 ? 19.282 -6.228 -47.009 1.00 60.09 385 GLN A C 1
ATOM 2844 O O . GLN A 1 385 ? 20.481 -6.270 -47.239 1.00 60.09 385 GLN A O 1
ATOM 2849 N N . ALA A 1 386 ? 18.543 -7.345 -46.953 1.00 56.81 386 ALA A N 1
ATOM 2850 C CA . ALA A 1 386 ? 19.137 -8.663 -47.199 1.00 56.81 386 ALA A CA 1
ATOM 2851 C C . ALA A 1 386 ? 19.655 -8.778 -48.644 1.00 56.81 386 ALA A C 1
ATOM 2853 O O . ALA A 1 386 ? 20.794 -9.178 -48.842 1.00 56.81 386 ALA A O 1
ATOM 2854 N N . THR A 1 387 ? 18.894 -8.303 -49.637 1.00 61.34 387 THR A N 1
ATOM 2855 C CA . THR A 1 387 ? 19.352 -8.208 -51.036 1.00 61.34 387 THR A CA 1
ATOM 2856 C C . THR A 1 387 ? 20.568 -7.286 -51.189 1.00 61.34 387 THR A C 1
ATOM 2858 O O . THR A 1 387 ? 21.471 -7.586 -51.961 1.00 61.34 387 THR A O 1
ATOM 2861 N N . VAL A 1 388 ? 20.628 -6.191 -50.424 1.00 59.72 388 VAL A N 1
ATOM 2862 C CA . VAL A 1 388 ? 21.781 -5.271 -50.430 1.00 59.72 388 VAL A CA 1
ATOM 2863 C C . VAL A 1 388 ? 23.016 -5.915 -49.785 1.00 59.72 388 VAL A C 1
ATOM 2865 O O . VAL A 1 388 ? 24.117 -5.765 -50.300 1.00 59.72 388 VAL A O 1
ATOM 2868 N N . VAL A 1 389 ? 22.850 -6.670 -48.694 1.00 56.50 389 VAL A N 1
ATOM 2869 C CA . VAL A 1 389 ? 23.935 -7.416 -48.032 1.00 56.50 389 VAL A CA 1
ATOM 2870 C C . VAL A 1 389 ? 24.437 -8.564 -48.911 1.00 56.50 389 VAL A C 1
ATOM 2872 O O . VAL A 1 389 ? 25.646 -8.753 -48.999 1.00 56.50 389 VAL A O 1
ATOM 2875 N N . GLU A 1 390 ? 23.552 -9.277 -49.615 1.00 59.72 390 GLU A N 1
ATOM 2876 C CA . GLU A 1 390 ? 23.939 -10.271 -50.627 1.00 59.72 390 GLU A CA 1
ATOM 2877 C C . GLU A 1 390 ? 24.814 -9.628 -51.724 1.00 59.72 390 GLU A C 1
ATOM 2879 O O . GLU A 1 390 ? 25.916 -10.109 -51.982 1.00 59.72 390 GLU A O 1
ATOM 2884 N N . GLU A 1 391 ? 24.407 -8.483 -52.288 1.00 59.38 391 GLU A N 1
ATOM 2885 C CA . GLU A 1 391 ? 25.207 -7.776 -53.304 1.00 59.38 391 GLU A CA 1
ATOM 2886 C C . GLU A 1 391 ? 26.517 -7.167 -52.764 1.00 59.38 391 GLU A C 1
ATOM 2888 O O . GLU A 1 391 ? 27.474 -7.028 -53.528 1.00 59.38 391 GLU A O 1
ATOM 2893 N N . ILE A 1 392 ? 26.603 -6.824 -51.472 1.00 55.44 392 ILE A N 1
ATOM 2894 C CA . ILE A 1 392 ? 27.861 -6.412 -50.818 1.00 55.44 392 ILE A CA 1
ATOM 2895 C C . ILE A 1 392 ? 28.820 -7.606 -50.698 1.00 55.44 392 ILE A C 1
ATOM 2897 O O . ILE A 1 392 ? 29.999 -7.476 -51.024 1.00 55.44 392 ILE A O 1
ATOM 2901 N N . VAL A 1 393 ? 28.330 -8.776 -50.274 1.00 52.50 393 VAL A N 1
ATOM 2902 C CA . VAL A 1 393 ? 29.143 -10.002 -50.159 1.00 52.50 393 VAL A CA 1
ATOM 2903 C C . VAL A 1 393 ? 29.667 -10.452 -51.529 1.00 52.50 393 VAL A C 1
ATOM 2905 O O . VAL A 1 393 ? 30.846 -10.795 -51.646 1.00 52.50 393 VAL A O 1
ATOM 2908 N N . ASP A 1 394 ? 28.844 -10.363 -52.579 1.00 56.19 394 ASP A N 1
ATOM 2909 C CA . ASP A 1 394 ? 29.266 -10.616 -53.964 1.00 56.19 394 ASP A CA 1
ATOM 2910 C C . ASP A 1 394 ? 30.357 -9.635 -54.436 1.00 56.19 394 ASP A C 1
ATOM 2912 O O . ASP A 1 394 ? 31.354 -10.055 -55.031 1.00 56.19 394 ASP A O 1
ATOM 2916 N N . GLN A 1 395 ? 30.208 -8.335 -54.149 1.00 56.84 395 GLN A N 1
ATOM 2917 C CA . GLN A 1 395 ? 31.189 -7.300 -54.517 1.00 56.84 395 GLN A CA 1
ATOM 2918 C C . GLN A 1 395 ? 32.529 -7.445 -53.783 1.00 56.84 395 GLN A C 1
ATOM 2920 O O . GLN A 1 395 ? 33.574 -7.136 -54.357 1.00 56.84 395 GLN A O 1
ATOM 2925 N N . LEU A 1 396 ? 32.517 -7.957 -52.549 1.00 51.59 396 LEU A N 1
ATOM 2926 C CA . LEU A 1 396 ? 33.727 -8.293 -51.790 1.00 51.59 396 LEU A CA 1
ATOM 2927 C C . LEU A 1 396 ? 34.446 -9.547 -52.331 1.00 51.59 396 LEU A C 1
ATOM 2929 O O . LEU A 1 396 ? 35.576 -9.824 -51.936 1.00 51.59 396 LEU A O 1
ATOM 2933 N N . GLY A 1 397 ? 33.837 -10.287 -53.266 1.00 46.31 397 GLY A N 1
ATOM 2934 C CA . GLY A 1 397 ? 34.507 -11.342 -54.031 1.00 46.31 397 GLY A CA 1
ATOM 2935 C C . GLY A 1 397 ? 34.811 -12.622 -53.247 1.00 46.31 397 GLY A C 1
ATOM 2936 O O . GLY A 1 397 ? 35.687 -13.383 -53.660 1.00 46.31 397 GLY A O 1
ATOM 2937 N N . ALA A 1 398 ? 34.094 -12.879 -52.148 1.00 49.00 398 ALA A N 1
ATOM 2938 C CA . ALA A 1 398 ? 34.360 -13.925 -51.149 1.00 49.00 398 ALA A CA 1
ATOM 2939 C C . ALA A 1 398 ? 34.094 -15.383 -51.617 1.00 49.00 398 ALA A C 1
ATOM 2941 O O . ALA A 1 398 ? 33.450 -16.179 -50.933 1.00 49.00 398 ALA A O 1
ATOM 2942 N N . LYS A 1 399 ? 34.602 -15.772 -52.792 1.00 41.47 399 LYS A N 1
ATOM 2943 C CA . LYS A 1 399 ? 34.423 -17.107 -53.388 1.00 41.47 399 LYS A CA 1
ATOM 2944 C C . LYS A 1 399 ? 35.476 -18.090 -52.884 1.00 41.47 399 LYS A C 1
ATOM 2946 O O . LYS A 1 399 ? 36.593 -18.117 -53.395 1.00 41.47 399 LYS A O 1
ATOM 2951 N N . ASN A 1 400 ? 35.112 -18.934 -51.919 1.00 40.12 400 ASN A N 1
ATOM 2952 C CA . ASN A 1 400 ? 36.029 -19.913 -51.331 1.00 40.12 400 ASN A CA 1
ATOM 2953 C C . ASN A 1 400 ? 35.345 -21.282 -51.108 1.00 40.12 400 ASN A C 1
ATOM 2955 O O . ASN A 1 400 ? 34.375 -21.397 -50.359 1.00 40.12 400 ASN A O 1
ATOM 2959 N N . SER A 1 401 ? 35.865 -22.322 -51.767 1.00 34.34 401 SER A N 1
ATOM 2960 C CA . SER A 1 401 ? 35.176 -23.589 -52.076 1.00 34.34 401 SER A CA 1
ATOM 2961 C C . SER A 1 401 ? 35.555 -24.801 -51.203 1.00 34.34 401 SER A C 1
ATOM 2963 O O . SER A 1 401 ? 35.305 -25.943 -51.591 1.00 34.34 401 SER A O 1
ATOM 2965 N N . GLY A 1 402 ? 36.154 -24.581 -50.029 1.00 36.72 402 GLY A N 1
ATOM 2966 C CA . GLY A 1 402 ? 36.416 -25.639 -49.041 1.00 36.72 402 GLY A CA 1
ATOM 2967 C C . GLY A 1 402 ? 35.175 -26.058 -48.222 1.00 36.72 402 GLY A C 1
ATOM 2968 O O . GLY A 1 402 ? 34.256 -25.253 -48.056 1.00 36.72 402 GLY A O 1
ATOM 2969 N N . PRO A 1 403 ? 35.131 -27.293 -47.679 1.00 30.89 403 PRO A N 1
ATOM 2970 C CA . PRO A 1 403 ? 34.044 -27.751 -46.810 1.00 30.89 403 PRO A CA 1
ATOM 2971 C C . PRO A 1 403 ? 34.022 -26.996 -45.468 1.00 30.89 403 PRO A C 1
ATOM 2973 O O . PRO A 1 403 ? 35.064 -26.783 -44.846 1.00 30.89 403 PRO A O 1
ATOM 2976 N N . LEU A 1 404 ? 32.829 -26.613 -44.999 1.00 29.91 404 LEU A N 1
ATOM 2977 C CA . LEU A 1 404 ? 32.663 -25.866 -43.747 1.00 29.91 404 LEU A CA 1
ATOM 2978 C C . LEU A 1 404 ? 32.961 -26.721 -42.506 1.00 29.91 404 LEU A C 1
ATOM 2980 O O . LEU A 1 404 ? 32.253 -27.684 -42.225 1.00 29.91 404 LEU A O 1
ATOM 2984 N N . ARG A 1 405 ? 33.906 -26.270 -41.673 1.00 31.02 405 ARG A N 1
ATOM 2985 C CA . ARG A 1 405 ? 33.998 -26.678 -40.260 1.00 31.02 405 ARG A CA 1
ATOM 2986 C C . ARG A 1 405 ? 33.038 -25.834 -39.417 1.00 31.02 405 ARG A C 1
ATOM 2988 O O . ARG A 1 405 ? 33.405 -24.775 -38.909 1.00 31.02 405 ARG A O 1
ATOM 2995 N N . LEU A 1 406 ? 31.790 -26.286 -39.318 1.00 30.39 406 LEU A N 1
ATOM 2996 C CA . LEU A 1 406 ? 30.707 -25.565 -38.645 1.00 30.39 406 LEU A CA 1
ATOM 2997 C C . LEU A 1 406 ? 30.636 -25.909 -37.144 1.00 30.39 406 LEU A C 1
ATOM 2999 O O . LEU A 1 406 ? 29.967 -26.860 -36.746 1.00 30.39 406 LEU A O 1
ATOM 3003 N N . VAL A 1 407 ? 31.290 -25.114 -36.292 1.00 30.06 407 VAL A N 1
ATOM 3004 C CA . VAL A 1 407 ? 31.136 -25.228 -34.829 1.00 30.06 407 VAL A CA 1
ATOM 3005 C C . VAL A 1 407 ? 29.840 -24.528 -34.402 1.00 30.06 407 VAL A C 1
ATOM 3007 O O . VAL A 1 407 ? 29.797 -23.313 -34.236 1.00 30.06 407 VAL A O 1
ATOM 3010 N N . LEU A 1 408 ? 28.760 -25.299 -34.257 1.00 26.94 408 LEU A N 1
ATOM 3011 C CA . LEU A 1 408 ? 27.447 -24.816 -33.813 1.00 26.94 408 LEU A CA 1
ATOM 3012 C C . LEU A 1 408 ? 27.312 -24.893 -32.281 1.00 26.94 408 LEU A C 1
ATOM 3014 O O . LEU A 1 408 ? 26.845 -25.893 -31.734 1.00 26.94 408 LEU A O 1
ATOM 3018 N N . THR A 1 409 ? 27.681 -23.824 -31.574 1.00 29.33 409 THR A N 1
ATOM 3019 C CA . THR A 1 409 ? 27.521 -23.732 -30.108 1.00 29.33 409 THR A CA 1
ATOM 3020 C C . THR A 1 409 ? 26.093 -23.310 -29.719 1.00 29.33 409 THR A C 1
ATOM 3022 O O . THR A 1 409 ? 25.861 -22.194 -29.258 1.00 29.33 409 THR A O 1
ATOM 3025 N N . VAL A 1 410 ? 25.106 -24.196 -29.900 1.00 25.52 410 VAL A N 1
ATOM 3026 C CA . VAL A 1 410 ? 23.701 -23.932 -29.517 1.00 25.52 410 VAL A CA 1
ATOM 3027 C C . VAL A 1 410 ? 23.510 -24.116 -28.006 1.00 25.52 410 VAL A C 1
ATOM 3029 O O . VAL A 1 410 ? 23.263 -25.216 -27.512 1.00 25.52 410 VAL A O 1
ATOM 3032 N N . GLY A 1 411 ? 23.634 -23.024 -27.251 1.00 25.64 411 GLY A N 1
ATOM 3033 C CA . GLY A 1 411 ? 23.530 -23.031 -25.791 1.00 25.64 411 GLY A CA 1
ATOM 3034 C C . GLY A 1 411 ? 22.096 -23.009 -25.253 1.00 25.64 411 GLY A C 1
ATOM 3035 O O . GLY A 1 411 ? 21.565 -21.939 -24.976 1.00 25.64 411 GLY A O 1
ATOM 3036 N N . SER A 1 412 ? 21.496 -24.176 -24.991 1.00 28.58 412 SER A N 1
ATOM 3037 C CA . SER A 1 412 ? 20.304 -24.290 -24.129 1.00 28.58 412 SER A CA 1
ATOM 3038 C C . SER A 1 412 ? 20.688 -24.747 -22.712 1.00 28.58 412 SER A C 1
ATOM 3040 O O . SER A 1 412 ? 20.647 -25.942 -22.400 1.00 28.58 412 SER A O 1
ATOM 3042 N N . MET A 1 413 ? 21.079 -23.817 -21.834 1.00 28.41 413 MET A N 1
ATOM 3043 C CA . MET A 1 413 ? 21.398 -24.140 -20.434 1.00 28.41 413 MET A CA 1
ATOM 3044 C C . MET A 1 413 ? 20.137 -24.288 -19.570 1.00 28.41 413 MET A C 1
ATOM 3046 O O . MET A 1 413 ? 19.762 -23.393 -18.816 1.00 28.41 413 MET A O 1
ATOM 3050 N N . ASN A 1 414 ? 19.515 -25.469 -19.623 1.00 29.03 414 ASN A N 1
ATOM 3051 C CA . ASN A 1 414 ? 18.582 -25.899 -18.580 1.00 29.03 414 ASN A CA 1
ATOM 3052 C C . ASN A 1 414 ? 19.354 -26.154 -17.274 1.00 29.03 414 ASN A C 1
ATOM 3054 O O . ASN A 1 414 ? 19.996 -27.196 -17.110 1.00 29.03 414 ASN A O 1
ATOM 3058 N N . TYR A 1 415 ? 19.270 -25.218 -16.327 1.00 29.55 415 TYR A N 1
ATOM 3059 C CA . TYR A 1 415 ? 19.846 -25.349 -14.987 1.00 29.55 415 TYR A CA 1
ATOM 3060 C C . TYR A 1 415 ? 19.079 -26.380 -14.138 1.00 29.55 415 TYR A C 1
ATOM 3062 O O . TYR A 1 415 ? 18.235 -26.037 -13.317 1.00 29.55 415 TYR A O 1
ATOM 3070 N N . GLY A 1 416 ? 19.388 -27.665 -14.341 1.00 29.47 416 GLY A N 1
ATOM 3071 C CA . GLY A 1 416 ? 18.807 -28.784 -13.580 1.00 29.47 416 GLY A CA 1
ATOM 3072 C C . GLY A 1 416 ? 19.728 -29.997 -13.377 1.00 29.47 416 GLY A C 1
ATOM 3073 O O . GLY A 1 416 ? 19.303 -31.000 -12.811 1.00 29.47 416 GLY A O 1
ATOM 3074 N N . GLY A 1 417 ? 20.982 -29.939 -13.840 1.00 27.88 417 GLY A N 1
ATOM 3075 C CA . GLY A 1 417 ? 21.966 -31.010 -13.652 1.00 27.88 417 GLY A CA 1
ATOM 3076 C C . GLY A 1 417 ? 22.733 -30.871 -12.335 1.00 27.88 417 GLY A C 1
ATOM 3077 O O . GLY A 1 417 ? 23.261 -29.802 -12.038 1.00 27.88 417 GLY A O 1
ATOM 3078 N N . ALA A 1 418 ? 22.838 -31.954 -11.560 1.00 29.55 418 ALA A N 1
ATOM 3079 C CA . ALA A 1 418 ? 23.651 -31.971 -10.345 1.00 29.55 418 ALA A CA 1
ATOM 3080 C C . ALA A 1 418 ? 25.147 -31.766 -10.661 1.00 29.55 418 ALA A C 1
ATOM 3082 O O . ALA A 1 418 ? 25.668 -32.267 -11.663 1.00 29.55 418 ALA A O 1
ATOM 3083 N N . ALA A 1 419 ? 25.852 -31.039 -9.790 1.00 30.27 419 ALA A N 1
ATOM 3084 C CA . ALA A 1 419 ? 27.271 -30.745 -9.967 1.00 30.27 419 ALA A CA 1
ATOM 3085 C C . ALA A 1 419 ? 28.103 -32.041 -10.051 1.00 30.27 419 ALA A C 1
ATOM 3087 O O . ALA A 1 419 ? 28.119 -32.836 -9.113 1.00 30.27 419 ALA A O 1
ATOM 3088 N N . GLY A 1 420 ? 28.794 -32.239 -11.180 1.00 31.06 420 GLY A N 1
ATOM 3089 C CA . GLY A 1 420 ? 29.655 -33.404 -11.432 1.00 31.06 420 GLY A CA 1
ATOM 3090 C C . GLY A 1 420 ? 29.287 -34.273 -12.643 1.00 31.06 420 GLY A C 1
ATOM 3091 O O . GLY A 1 420 ? 30.039 -35.194 -12.949 1.00 31.06 420 GLY A O 1
ATOM 3092 N N . THR A 1 421 ? 28.183 -34.006 -13.358 1.00 29.78 421 THR A N 1
ATOM 3093 C CA . THR A 1 421 ? 27.767 -34.822 -14.528 1.00 29.78 421 THR A CA 1
ATOM 3094 C C . THR A 1 421 ? 27.806 -34.114 -15.887 1.00 29.78 421 THR A C 1
ATOM 3096 O O . THR A 1 421 ? 27.401 -34.707 -16.886 1.00 29.78 421 THR A O 1
ATOM 3099 N N . ILE A 1 422 ? 28.311 -32.878 -15.967 1.00 30.52 422 ILE A N 1
ATOM 3100 C CA . ILE A 1 422 ? 28.527 -32.197 -17.254 1.00 30.52 422 ILE A CA 1
ATOM 3101 C C . ILE A 1 422 ? 29.699 -32.874 -17.978 1.00 30.52 422 ILE A C 1
ATOM 3103 O O . ILE A 1 422 ? 30.823 -32.878 -17.480 1.00 30.52 422 ILE A O 1
ATOM 3107 N N . ARG A 1 423 ? 29.439 -33.434 -19.164 1.00 28.88 423 ARG A N 1
ATOM 3108 C CA . ARG A 1 423 ? 30.475 -33.814 -20.137 1.00 28.88 423 ARG A CA 1
ATOM 3109 C C . ARG A 1 423 ? 30.451 -32.805 -21.289 1.00 28.88 423 ARG A C 1
ATOM 3111 O O . ARG A 1 423 ? 29.350 -32.433 -21.695 1.00 28.88 423 ARG A O 1
ATOM 3118 N N . PRO A 1 424 ? 31.607 -32.378 -21.823 1.00 29.00 424 PRO A N 1
ATOM 3119 C CA . PRO A 1 424 ? 31.637 -31.474 -22.966 1.00 29.00 424 PRO A CA 1
ATOM 3120 C C . PRO A 1 424 ? 31.050 -32.150 -24.211 1.00 29.00 424 PRO A C 1
ATOM 3122 O O . PRO A 1 424 ? 31.286 -33.333 -24.468 1.00 29.00 424 PRO A O 1
ATOM 3125 N N . SER A 1 425 ? 30.296 -31.382 -24.993 1.00 29.44 425 SER A N 1
ATOM 3126 C CA . SER A 1 425 ? 29.859 -31.760 -26.335 1.00 29.44 425 SER A CA 1
ATOM 3127 C C . SER A 1 425 ? 31.010 -31.571 -27.322 1.00 29.44 425 SER A C 1
ATOM 3129 O O . SER A 1 425 ? 31.448 -30.445 -27.547 1.00 29.44 425 SER A O 1
ATOM 3131 N N . ILE A 1 426 ? 31.484 -32.662 -27.921 1.00 30.34 426 ILE A N 1
ATOM 3132 C CA . ILE A 1 426 ? 32.438 -32.615 -29.035 1.00 30.34 426 ILE A CA 1
ATOM 3133 C C . ILE A 1 426 ? 31.651 -32.305 -30.314 1.00 30.34 426 ILE A C 1
ATOM 3135 O O . ILE A 1 426 ? 30.638 -32.953 -30.577 1.00 30.34 426 ILE A O 1
ATOM 3139 N N . ALA A 1 427 ? 32.108 -31.328 -31.098 1.00 33.31 427 ALA A N 1
ATOM 3140 C CA . ALA A 1 427 ? 31.562 -31.070 -32.426 1.00 33.31 427 ALA A CA 1
ATOM 3141 C C . ALA A 1 427 ? 32.029 -32.162 -33.403 1.00 33.31 427 ALA A C 1
ATOM 3143 O O . ALA A 1 427 ? 33.228 -32.415 -33.516 1.00 33.31 427 ALA A O 1
ATOM 3144 N N . ASP A 1 428 ? 31.091 -32.795 -34.106 1.00 34.50 428 ASP A N 1
ATOM 3145 C CA . ASP A 1 428 ? 31.408 -33.698 -35.213 1.00 34.50 428 ASP A CA 1
ATOM 3146 C C . ASP A 1 428 ? 31.737 -32.867 -36.466 1.00 34.50 428 ASP A C 1
ATOM 3148 O O . ASP A 1 428 ? 30.995 -31.948 -36.822 1.00 34.50 428 ASP A O 1
ATOM 3152 N N . GLY A 1 429 ? 32.871 -33.159 -37.104 1.00 35.75 429 GLY A N 1
ATOM 3153 C CA . GLY A 1 429 ? 33.368 -32.412 -38.259 1.00 35.75 429 GLY A CA 1
ATOM 3154 C C . GLY A 1 429 ? 32.668 -32.752 -39.577 1.00 35.75 429 GLY A C 1
ATOM 3155 O O . GLY A 1 429 ? 32.734 -31.947 -40.504 1.00 35.75 429 GLY A O 1
ATOM 3156 N N . ASP A 1 430 ? 31.983 -33.898 -39.653 1.00 36.53 430 ASP A N 1
ATOM 3157 C CA . ASP A 1 430 ? 31.492 -34.483 -40.912 1.00 36.53 430 ASP A CA 1
ATOM 3158 C C . ASP A 1 430 ? 29.967 -34.313 -41.122 1.00 36.53 430 ASP A C 1
ATOM 3160 O O . ASP A 1 430 ? 29.342 -34.997 -41.940 1.00 36.53 430 ASP A O 1
ATOM 3164 N N . ALA A 1 431 ? 29.332 -33.384 -40.397 1.00 37.41 431 ALA A N 1
ATOM 3165 C CA . ALA A 1 431 ? 27.893 -33.123 -40.472 1.00 37.41 431 ALA A CA 1
ATOM 3166 C C . ALA A 1 431 ? 27.464 -32.516 -41.830 1.00 37.41 431 ALA A C 1
ATOM 3168 O O . ALA A 1 431 ? 27.538 -31.308 -42.056 1.00 37.41 431 ALA A O 1
ATOM 3169 N N . THR A 1 432 ? 26.976 -33.358 -42.746 1.00 45.09 432 THR A N 1
ATOM 3170 C CA . THR A 1 432 ? 26.565 -32.934 -44.098 1.00 45.09 432 THR A CA 1
ATOM 3171 C C . THR A 1 432 ? 25.238 -32.161 -44.131 1.00 45.09 432 THR A C 1
ATOM 3173 O O . THR A 1 432 ? 24.326 -32.394 -43.333 1.00 45.09 432 THR A O 1
ATOM 3176 N N . ALA A 1 433 ? 25.078 -31.291 -45.136 1.00 40.19 433 ALA A N 1
ATOM 3177 C CA . ALA A 1 433 ? 23.841 -30.535 -45.368 1.00 40.19 433 ALA A CA 1
ATOM 3178 C C . ALA A 1 433 ? 22.597 -31.433 -45.562 1.00 40.19 433 ALA A C 1
ATOM 3180 O O . ALA A 1 433 ? 21.492 -31.057 -45.173 1.00 40.19 433 ALA A O 1
ATOM 3181 N N . GLU A 1 434 ? 22.770 -32.644 -46.105 1.00 42.22 434 GLU A N 1
ATOM 3182 C CA . GLU A 1 434 ? 21.688 -33.624 -46.273 1.00 42.22 434 GLU A CA 1
ATOM 3183 C C . GLU A 1 434 ? 21.172 -34.161 -44.923 1.00 42.22 434 GLU A C 1
ATOM 3185 O O . GLU A 1 434 ? 19.970 -34.383 -44.758 1.00 42.22 434 GLU A O 1
ATOM 3190 N N . ALA A 1 435 ? 22.057 -34.336 -43.934 1.00 42.56 435 ALA A N 1
ATOM 3191 C CA . ALA A 1 435 ? 21.665 -34.736 -42.584 1.00 42.56 435 ALA A CA 1
ATOM 3192 C C . ALA A 1 435 ? 20.864 -33.625 -41.884 1.00 42.56 435 ALA A C 1
ATOM 3194 O O . ALA A 1 435 ? 19.820 -33.900 -41.290 1.00 42.56 435 ALA A O 1
ATOM 3195 N N . LEU A 1 436 ? 21.305 -32.369 -42.019 1.00 42.16 436 LEU A N 1
ATOM 3196 C CA . LEU A 1 436 ? 20.611 -31.205 -41.458 1.00 42.16 436 LEU A CA 1
ATOM 3197 C C . LEU A 1 436 ? 19.214 -31.016 -42.080 1.00 42.16 436 LEU A C 1
ATOM 3199 O O . LEU A 1 436 ? 18.239 -30.796 -41.359 1.00 42.16 436 LEU A O 1
ATOM 3203 N N . GLY A 1 437 ? 19.094 -31.185 -43.403 1.00 43.62 437 GLY A N 1
ATOM 3204 C CA . GLY A 1 437 ? 17.816 -31.106 -44.118 1.00 43.62 437 GLY A CA 1
ATOM 3205 C C . GLY A 1 437 ? 16.774 -32.114 -43.619 1.00 43.62 437 GLY A C 1
ATOM 3206 O O . GLY A 1 437 ? 15.628 -31.741 -43.372 1.00 43.62 437 GLY A O 1
ATOM 3207 N N . LYS A 1 438 ? 17.173 -33.371 -43.379 1.00 42.41 438 LYS A N 1
ATOM 3208 C CA . LYS A 1 438 ? 16.265 -34.433 -42.896 1.00 42.41 438 LYS A CA 1
ATOM 3209 C C . LYS A 1 438 ? 15.740 -34.184 -41.477 1.00 42.41 438 LYS A C 1
ATOM 3211 O O . LYS A 1 438 ? 14.594 -34.522 -41.185 1.00 42.41 438 LYS A O 1
ATOM 3216 N N . VAL A 1 439 ? 16.540 -33.567 -40.604 1.00 41.72 439 VAL A N 1
ATOM 3217 C CA . VAL A 1 439 ? 16.108 -33.185 -39.243 1.00 41.72 439 VAL A CA 1
ATOM 3218 C C . VAL A 1 439 ? 15.054 -32.072 -39.294 1.00 41.72 439 VAL A C 1
ATOM 3220 O O . VAL A 1 439 ? 14.035 -32.145 -38.600 1.00 41.72 439 VAL A O 1
ATOM 3223 N N . LEU A 1 440 ? 15.250 -31.071 -40.157 1.00 41.62 440 LEU A N 1
ATOM 3224 C CA . LEU A 1 440 ? 14.270 -30.002 -40.383 1.00 41.62 440 LEU A CA 1
ATOM 3225 C C . LEU A 1 440 ? 12.968 -30.552 -40.989 1.00 41.62 440 LEU A C 1
ATOM 3227 O O . LEU A 1 440 ? 11.879 -30.229 -40.513 1.00 41.62 440 LEU A O 1
ATOM 3231 N N . GLU A 1 441 ? 13.069 -31.441 -41.980 1.00 42.53 441 GLU A N 1
ATOM 3232 C CA . GLU A 1 441 ? 11.919 -32.085 -42.627 1.00 42.53 441 GLU A CA 1
ATOM 3233 C C . GLU A 1 441 ? 11.080 -32.922 -41.644 1.00 42.53 441 GLU A C 1
ATOM 3235 O O . GLU A 1 441 ? 9.851 -32.834 -41.655 1.00 42.53 441 GLU A O 1
ATOM 3240 N N . GLN A 1 442 ? 11.707 -33.680 -40.737 1.00 42.28 442 GLN A N 1
ATOM 3241 C CA . GLN A 1 442 ? 10.974 -34.407 -39.691 1.00 42.28 442 GLN A CA 1
ATOM 3242 C C . GLN A 1 442 ? 10.298 -33.471 -38.680 1.00 42.28 442 GLN A C 1
ATOM 3244 O O . GLN A 1 442 ? 9.166 -33.731 -38.271 1.00 42.28 442 GLN A O 1
ATOM 3249 N N . THR A 1 443 ? 10.949 -32.363 -38.313 1.00 40.31 443 THR A N 1
ATOM 3250 C CA . THR A 1 443 ? 10.412 -31.398 -37.336 1.00 40.31 443 THR A CA 1
ATOM 3251 C C . THR A 1 443 ? 9.128 -30.729 -37.849 1.00 40.31 443 THR A C 1
ATOM 3253 O O . THR A 1 443 ? 8.135 -30.644 -37.122 1.00 40.31 443 THR A O 1
ATOM 3256 N N . MET A 1 444 ? 9.103 -30.328 -39.126 1.00 41.09 444 MET A N 1
ATOM 3257 C CA . MET A 1 444 ? 7.963 -29.630 -39.743 1.00 41.09 444 MET A CA 1
ATOM 3258 C C . MET A 1 444 ? 6.716 -30.504 -39.981 1.00 41.09 444 MET A C 1
ATOM 3260 O O . MET A 1 444 ? 5.625 -29.965 -40.153 1.00 41.09 444 MET A O 1
ATOM 3264 N N . ASN A 1 445 ? 6.842 -31.835 -39.989 1.00 41.41 445 ASN A N 1
ATOM 3265 C CA . ASN A 1 445 ? 5.757 -32.754 -40.371 1.00 41.41 445 ASN A CA 1
ATOM 3266 C C . ASN A 1 445 ? 4.883 -33.263 -39.200 1.00 41.41 445 ASN A C 1
ATOM 3268 O O . ASN A 1 445 ? 3.992 -34.090 -39.404 1.00 41.41 445 ASN A O 1
ATOM 3272 N N . SER A 1 446 ? 5.097 -32.784 -37.970 1.00 38.59 446 SER A N 1
ATOM 3273 C CA . SER A 1 446 ? 4.336 -33.224 -36.789 1.00 38.59 446 SER A CA 1
ATOM 3274 C C . SER A 1 446 ? 2.968 -32.525 -36.653 1.00 38.59 446 SER A C 1
ATOM 3276 O O . SER A 1 446 ? 2.848 -31.304 -36.780 1.00 38.59 446 SER A O 1
ATOM 3278 N N . GLN A 1 447 ? 1.905 -33.290 -36.363 1.00 36.84 447 GLN A N 1
ATOM 3279 C CA . GLN A 1 447 ? 0.524 -32.783 -36.222 1.00 36.84 447 GLN A CA 1
ATOM 3280 C C . GLN A 1 447 ? 0.130 -32.439 -34.770 1.00 36.84 447 GLN A C 1
ATOM 3282 O O . GLN A 1 447 ? -1.021 -32.609 -34.377 1.00 36.84 447 GLN A O 1
ATOM 3287 N N . GLY A 1 448 ? 1.092 -31.957 -33.977 1.00 36.91 448 GLY A N 1
ATOM 3288 C CA . GLY A 1 448 ? 0.842 -31.420 -32.636 1.00 36.91 448 GLY A CA 1
ATOM 3289 C C . GLY A 1 448 ? 0.121 -30.067 -32.651 1.00 36.91 448 GLY A C 1
ATOM 3290 O O . GLY A 1 448 ? 0.054 -29.375 -33.674 1.00 36.91 448 GLY A O 1
ATOM 3291 N N . SER A 1 449 ? -0.410 -29.688 -31.494 1.00 36.25 449 SER A N 1
ATOM 3292 C CA . SER A 1 449 ? -1.065 -28.402 -31.244 1.00 36.25 449 SER A CA 1
ATOM 3293 C C . SER A 1 449 ? -0.074 -27.227 -31.253 1.00 36.25 449 SER A C 1
ATOM 3295 O O . SER A 1 449 ? 1.142 -27.404 -31.171 1.00 36.25 449 SER A O 1
ATOM 3297 N N . ASN A 1 450 ? -0.579 -25.989 -31.319 1.00 33.16 450 ASN A N 1
ATOM 3298 C CA . ASN A 1 450 ? 0.287 -24.801 -31.367 1.00 33.16 450 ASN A CA 1
ATOM 3299 C C . ASN A 1 450 ? 1.182 -24.630 -30.121 1.00 33.16 450 ASN A C 1
ATOM 3301 O O . ASN A 1 450 ? 2.244 -24.032 -30.245 1.00 33.16 450 ASN A O 1
ATOM 3305 N N . VAL A 1 451 ? 0.804 -25.190 -28.963 1.00 33.00 451 VAL A N 1
ATOM 3306 C CA . VAL A 1 451 ? 1.611 -25.149 -27.725 1.00 33.00 451 VAL A CA 1
ATOM 3307 C C . VAL A 1 451 ? 2.804 -26.115 -27.791 1.00 33.00 451 VAL A C 1
ATOM 3309 O O . VAL A 1 451 ? 3.883 -25.815 -27.287 1.00 33.00 451 VAL A O 1
ATOM 3312 N N . GLU A 1 452 ? 2.659 -27.248 -28.482 1.00 33.28 452 GLU A N 1
ATOM 3313 C CA . GLU A 1 452 ? 3.765 -28.191 -28.713 1.00 33.28 452 GLU A CA 1
ATOM 3314 C C . GLU A 1 452 ? 4.775 -27.651 -29.738 1.00 33.28 452 GLU A C 1
ATOM 3316 O O . GLU A 1 452 ? 5.952 -28.006 -29.703 1.00 33.28 452 GLU A O 1
ATOM 3321 N N . ARG A 1 453 ? 4.340 -26.755 -30.634 1.00 34.97 453 ARG A N 1
ATOM 3322 C CA . ARG A 1 453 ? 5.190 -26.162 -31.680 1.00 34.97 453 ARG A CA 1
ATOM 3323 C C . ARG A 1 453 ? 6.095 -25.038 -31.169 1.00 34.97 453 ARG A C 1
ATOM 3325 O O . ARG A 1 453 ? 7.201 -24.890 -31.680 1.00 34.97 453 ARG A O 1
ATOM 3332 N N . SER A 1 454 ? 5.696 -24.316 -30.122 1.00 32.66 454 SER A N 1
ATOM 3333 C CA . SER A 1 454 ? 6.538 -23.308 -29.452 1.00 32.66 454 SER A CA 1
ATOM 3334 C C . SER A 1 454 ? 7.681 -23.892 -28.604 1.00 32.66 454 SER A C 1
ATOM 3336 O O . SER A 1 454 ? 8.552 -23.148 -28.166 1.00 32.66 454 SER A O 1
ATOM 3338 N N . LEU A 1 455 ? 7.728 -25.216 -28.405 1.00 29.53 455 LEU A N 1
ATOM 3339 C CA . LEU A 1 455 ? 8.828 -25.926 -27.726 1.00 29.53 455 LEU A CA 1
ATOM 3340 C C . LEU A 1 455 ? 9.810 -26.604 -28.710 1.00 29.53 455 LEU A C 1
ATOM 3342 O O . LEU A 1 455 ? 10.660 -27.397 -28.305 1.00 29.53 455 LEU A O 1
ATOM 3346 N N . GLY A 1 456 ? 9.698 -26.300 -30.007 1.00 27.30 456 GLY A N 1
ATOM 3347 C CA . GLY A 1 456 ? 10.405 -26.964 -31.106 1.00 27.30 456 GLY A CA 1
ATOM 3348 C C . GLY A 1 456 ? 11.774 -26.392 -31.496 1.00 27.30 456 GLY A C 1
ATOM 3349 O O . GLY A 1 456 ? 12.041 -26.270 -32.690 1.00 27.30 456 GLY A O 1
ATOM 3350 N N . SER A 1 457 ? 12.658 -26.058 -30.548 1.00 24.89 457 SER A N 1
ATOM 3351 C CA . SER A 1 457 ? 14.082 -25.840 -30.872 1.00 24.89 457 SER A CA 1
ATOM 3352 C C . SER A 1 457 ? 14.841 -27.177 -30.906 1.00 24.89 457 SER A C 1
ATOM 3354 O O . SER A 1 457 ? 14.561 -28.104 -30.143 1.00 24.89 457 SER A O 1
ATOM 3356 N N . VAL A 1 458 ? 15.754 -27.334 -31.871 1.00 27.33 458 VAL A N 1
ATOM 3357 C CA . VAL A 1 458 ? 16.203 -28.664 -32.322 1.00 27.33 458 VAL A CA 1
ATOM 3358 C C . VAL A 1 458 ? 17.064 -29.391 -31.282 1.00 27.33 458 VAL A C 1
ATOM 3360 O O . VAL A 1 458 ? 18.211 -29.025 -31.030 1.00 27.33 458 VAL A O 1
ATOM 3363 N N . LYS A 1 459 ? 16.561 -30.524 -30.774 1.00 27.77 459 LYS A N 1
ATOM 3364 C CA . LYS A 1 459 ? 17.391 -31.571 -30.160 1.00 27.77 459 LYS A CA 1
ATOM 3365 C C . LYS A 1 459 ? 18.019 -32.446 -31.245 1.00 27.77 459 LYS A C 1
ATOM 3367 O O . LYS A 1 459 ? 17.317 -33.243 -31.861 1.00 27.77 459 LYS A O 1
ATOM 3372 N N . VAL A 1 460 ? 19.343 -32.398 -31.386 1.00 26.27 460 VAL A N 1
ATOM 3373 C CA . VAL A 1 460 ? 20.107 -33.493 -32.007 1.00 26.27 460 VAL A CA 1
ATOM 3374 C C . VAL A 1 460 ? 20.771 -34.310 -30.902 1.00 26.27 460 VAL A C 1
ATOM 3376 O O . VAL A 1 460 ? 21.678 -33.835 -30.225 1.00 26.27 460 VAL A O 1
ATOM 3379 N N . PHE A 1 461 ? 20.332 -35.557 -30.723 1.00 29.77 461 PHE A N 1
ATOM 3380 C CA . PHE A 1 461 ? 21.091 -36.560 -29.976 1.00 29.77 461 PHE A CA 1
ATOM 3381 C C . PHE A 1 461 ? 21.879 -37.426 -30.960 1.00 29.77 461 PHE A C 1
ATOM 3383 O O . PHE A 1 461 ? 21.280 -38.141 -31.759 1.00 29.77 461 PHE A O 1
ATOM 3390 N N . ALA A 1 462 ? 23.206 -37.445 -30.832 1.00 26.12 462 ALA A N 1
ATOM 3391 C CA . ALA A 1 462 ? 24.049 -38.482 -31.418 1.00 26.12 462 ALA A CA 1
ATOM 3392 C C . ALA A 1 462 ? 24.495 -39.457 -30.313 1.00 26.12 462 ALA A C 1
ATOM 3394 O O . ALA A 1 462 ? 25.415 -39.178 -29.544 1.00 26.12 462 ALA A O 1
ATOM 3395 N N . GLN A 1 463 ? 23.830 -40.613 -30.203 1.00 31.25 463 GLN A N 1
ATOM 3396 C CA . GLN A 1 463 ? 24.336 -41.720 -29.386 1.00 31.25 463 GLN A CA 1
ATOM 3397 C C . GLN A 1 463 ? 25.394 -42.499 -30.176 1.00 31.25 463 GLN A C 1
ATOM 3399 O O . GLN A 1 463 ? 25.067 -43.387 -30.958 1.00 31.25 463 GLN A O 1
ATOM 3404 N N . GLY A 1 464 ? 26.667 -42.184 -29.949 1.00 33.41 464 GLY A N 1
ATOM 3405 C CA . GLY A 1 464 ? 27.787 -42.901 -30.560 1.00 33.41 464 GLY A CA 1
ATOM 3406 C C . GLY A 1 464 ? 29.084 -42.113 -30.439 1.00 33.41 464 GLY A C 1
ATOM 3407 O O . GLY A 1 464 ? 29.347 -41.235 -31.246 1.00 33.41 464 GLY A O 1
ATOM 3408 N N . GLY A 1 465 ? 29.892 -42.404 -29.417 1.00 31.06 465 GLY A N 1
ATOM 3409 C CA . GLY A 1 465 ? 31.174 -41.719 -29.235 1.00 31.06 465 GLY A CA 1
ATOM 3410 C C . GLY A 1 465 ? 32.217 -42.171 -30.271 1.00 31.06 465 GLY A C 1
ATOM 3411 O O . GLY A 1 465 ? 32.375 -43.385 -30.453 1.00 31.06 465 GLY A O 1
ATOM 3412 N N . PRO A 1 466 ? 32.965 -41.253 -30.910 1.00 33.31 466 PRO A N 1
ATOM 3413 C CA . PRO A 1 466 ? 34.018 -41.620 -31.847 1.00 33.31 466 PRO A CA 1
ATOM 3414 C C . PRO A 1 466 ? 35.189 -42.285 -31.112 1.00 33.31 466 PRO A C 1
ATOM 3416 O O . PRO A 1 466 ? 35.859 -41.681 -30.275 1.00 33.31 466 PRO A O 1
ATOM 3419 N N . ARG A 1 467 ? 35.485 -43.541 -31.463 1.00 42.22 467 ARG A N 1
ATOM 3420 C CA . ARG A 1 467 ? 36.786 -44.157 -31.164 1.00 42.22 467 ARG A CA 1
ATOM 3421 C C . ARG A 1 467 ? 37.813 -43.597 -32.153 1.00 42.22 467 ARG A C 1
ATOM 3423 O O . ARG A 1 467 ? 37.969 -44.168 -33.227 1.00 42.22 467 ARG A O 1
ATOM 3430 N N . GLY A 1 468 ? 38.485 -42.498 -31.816 1.00 40.97 468 GLY A N 1
ATOM 3431 C CA . GLY A 1 468 ? 39.487 -41.915 -32.717 1.00 40.97 468 GLY A CA 1
ATOM 3432 C C . GLY A 1 468 ? 40.325 -40.784 -32.130 1.00 40.97 468 GLY A C 1
ATOM 3433 O O . GLY A 1 468 ? 41.546 -40.876 -32.185 1.00 40.97 468 GLY A O 1
ATOM 3434 N N . ALA A 1 469 ? 39.684 -39.760 -31.556 1.00 37.16 469 ALA A N 1
ATOM 3435 C CA . ALA A 1 469 ? 40.370 -38.541 -31.122 1.00 37.16 469 ALA A CA 1
ATOM 3436 C C . ALA A 1 469 ? 41.471 -38.813 -30.082 1.00 37.16 469 ALA A C 1
ATOM 3438 O O . ALA A 1 469 ? 41.251 -39.498 -29.077 1.00 37.16 469 ALA A O 1
ATOM 3439 N N . THR A 1 470 ? 42.654 -38.261 -30.331 1.00 48.38 470 THR A N 1
ATOM 3440 C CA . THR A 1 470 ? 43.835 -38.366 -29.473 1.00 48.38 470 THR A CA 1
ATOM 3441 C C . THR A 1 470 ? 43.939 -37.167 -28.529 1.00 48.38 470 THR A C 1
ATOM 3443 O O . THR A 1 470 ? 43.440 -36.083 -28.822 1.00 48.38 470 THR A O 1
ATOM 3446 N N . GLN A 1 471 ? 44.607 -37.338 -27.383 1.00 43.50 471 GLN A N 1
ATOM 3447 C CA . GLN A 1 471 ? 44.742 -36.255 -26.401 1.00 43.50 471 GLN A CA 1
ATOM 3448 C C . GLN A 1 471 ? 45.375 -34.972 -26.990 1.00 43.50 471 GLN A C 1
ATOM 3450 O O . GLN A 1 471 ? 44.799 -33.917 -26.762 1.00 43.50 471 GLN A O 1
ATOM 3455 N N . PRO A 1 472 ? 46.430 -35.016 -27.836 1.00 44.88 472 PRO A N 1
ATOM 3456 C CA . PRO A 1 472 ? 46.982 -33.802 -28.450 1.00 44.88 472 PRO A CA 1
ATOM 3457 C C . PRO A 1 472 ? 46.022 -33.060 -29.392 1.00 44.88 472 PRO A C 1
ATOM 3459 O O . PRO A 1 472 ? 46.182 -31.860 -29.594 1.00 44.88 472 PRO A O 1
ATOM 3462 N N . GLU A 1 473 ? 45.031 -33.744 -29.974 1.00 44.41 473 GLU A N 1
ATOM 3463 C CA . GLU A 1 473 ? 43.975 -33.079 -30.749 1.00 44.41 473 GLU A CA 1
ATOM 3464 C C . GLU A 1 473 ? 43.002 -32.347 -29.821 1.00 44.41 473 GLU A C 1
ATOM 3466 O O . GLU A 1 473 ? 42.576 -31.250 -30.157 1.00 44.41 473 GLU A O 1
ATOM 3471 N N . ILE A 1 474 ? 42.705 -32.904 -28.640 1.00 42.25 474 ILE A N 1
ATOM 3472 C CA . ILE A 1 474 ? 41.908 -32.246 -27.590 1.00 42.25 474 ILE A CA 1
ATOM 3473 C C . ILE A 1 474 ? 42.670 -31.038 -27.025 1.00 42.25 474 ILE A C 1
ATOM 3475 O O . ILE A 1 474 ? 42.115 -29.945 -26.970 1.00 42.25 474 ILE A O 1
ATOM 3479 N N . ASP A 1 475 ? 43.951 -31.209 -26.690 1.00 44.56 475 ASP A N 1
ATOM 3480 C CA . ASP A 1 475 ? 44.820 -30.157 -26.142 1.00 44.56 475 ASP A CA 1
ATOM 3481 C C . ASP A 1 475 ? 45.006 -28.983 -27.132 1.00 44.56 475 ASP A C 1
ATOM 3483 O O . ASP A 1 475 ? 45.254 -27.848 -26.728 1.00 44.56 475 ASP A O 1
ATOM 3487 N N . ALA A 1 476 ? 44.845 -29.219 -28.441 1.00 43.72 476 ALA A N 1
ATOM 3488 C CA . ALA A 1 476 ? 44.868 -28.163 -29.453 1.00 43.72 476 ALA A CA 1
ATOM 3489 C C . ALA A 1 476 ? 43.625 -27.245 -29.421 1.00 43.72 476 ALA A C 1
ATOM 3491 O O . ALA A 1 476 ? 43.709 -26.102 -29.884 1.00 43.72 476 ALA A O 1
ATOM 3492 N N . TYR A 1 477 ? 42.493 -27.697 -28.861 1.00 40.16 477 TYR A N 1
ATOM 3493 C CA . TYR A 1 477 ? 41.274 -26.884 -28.732 1.00 40.16 477 TYR A CA 1
ATOM 3494 C C . TYR A 1 477 ? 41.326 -25.871 -27.574 1.00 40.16 477 TYR A C 1
ATOM 3496 O O . TYR A 1 477 ? 40.574 -24.896 -27.619 1.00 40.16 477 TYR A O 1
ATOM 3504 N N . ASP A 1 478 ? 42.243 -26.002 -26.606 1.00 37.78 478 ASP A N 1
ATOM 3505 C CA . ASP A 1 478 ? 42.377 -25.063 -25.469 1.00 37.78 478 ASP A CA 1
ATOM 3506 C C . ASP A 1 478 ? 42.678 -23.610 -25.902 1.00 37.78 478 ASP A C 1
ATOM 3508 O O . ASP A 1 478 ? 42.440 -22.670 -25.148 1.00 37.78 478 ASP A O 1
ATOM 3512 N N . ASN A 1 479 ? 43.136 -23.369 -27.137 1.00 41.88 479 ASN A N 1
ATOM 3513 C CA . ASN A 1 479 ? 43.304 -22.001 -27.645 1.00 41.88 479 ASN A CA 1
ATOM 3514 C C . ASN A 1 479 ? 41.970 -21.289 -27.962 1.00 41.88 479 ASN A C 1
ATOM 3516 O O . ASN A 1 479 ? 41.897 -20.061 -27.857 1.00 41.88 479 ASN A O 1
ATOM 3520 N N . LEU A 1 480 ? 40.900 -22.026 -28.295 1.00 42.25 480 LEU A N 1
ATOM 3521 C CA . LEU A 1 480 ? 39.562 -21.459 -28.558 1.00 42.25 480 LEU A CA 1
ATOM 3522 C C . LEU A 1 480 ? 38.860 -20.983 -27.275 1.00 42.25 480 LEU A C 1
ATOM 3524 O O . LEU A 1 480 ? 38.028 -20.073 -27.319 1.00 42.25 480 LEU A O 1
ATOM 3528 N N . ASP A 1 481 ? 39.266 -21.523 -26.125 1.00 48.59 481 ASP A N 1
ATOM 3529 C CA . ASP A 1 481 ? 38.819 -21.135 -24.783 1.00 48.59 481 ASP A CA 1
ATOM 3530 C C . ASP A 1 481 ? 39.017 -19.626 -24.518 1.00 48.59 481 ASP A C 1
ATOM 3532 O O . ASP A 1 481 ? 38.217 -18.990 -23.839 1.00 48.59 481 ASP A O 1
ATOM 3536 N N . THR A 1 482 ? 40.023 -18.989 -25.130 1.00 49.16 482 THR A N 1
ATOM 3537 C CA . THR A 1 482 ? 40.223 -17.529 -25.019 1.00 49.16 482 THR A CA 1
ATOM 3538 C C . THR A 1 482 ? 39.081 -16.701 -25.615 1.00 49.16 482 THR A C 1
ATOM 3540 O O . THR A 1 482 ? 38.729 -15.662 -25.058 1.00 49.16 482 THR A O 1
ATOM 3543 N N . HIS A 1 483 ? 38.490 -17.144 -26.727 1.00 47.28 483 HIS A N 1
ATOM 3544 C CA . HIS A 1 483 ? 37.428 -16.411 -27.424 1.00 47.28 483 HIS A CA 1
ATOM 3545 C C . HIS A 1 483 ? 36.083 -16.649 -26.726 1.00 47.28 483 HIS A C 1
ATOM 3547 O O . HIS A 1 483 ? 35.351 -15.697 -26.445 1.00 47.28 483 HIS A O 1
ATOM 3553 N N . GLN A 1 484 ? 35.829 -17.908 -26.344 1.00 48.75 484 GLN A N 1
ATOM 3554 C CA . GLN A 1 484 ? 34.729 -18.321 -25.470 1.00 48.75 484 GLN A CA 1
ATOM 3555 C C . GLN A 1 484 ? 34.732 -17.497 -24.167 1.00 48.75 484 GLN A C 1
ATOM 3557 O O . GLN A 1 484 ? 33.735 -16.852 -23.850 1.00 48.75 484 GLN A O 1
ATOM 3562 N N . ARG A 1 485 ? 35.867 -17.416 -23.456 1.00 47.16 485 ARG A N 1
ATOM 3563 C CA . ARG A 1 485 ? 36.003 -16.638 -22.209 1.00 47.16 485 ARG A CA 1
ATOM 3564 C C . ARG A 1 485 ? 35.849 -15.133 -22.402 1.00 47.16 485 ARG A C 1
ATOM 3566 O O . ARG A 1 485 ? 35.309 -14.485 -21.510 1.00 47.16 485 ARG A O 1
ATOM 3573 N N . SER A 1 486 ? 36.288 -14.558 -23.523 1.00 48.44 486 SER A N 1
ATOM 3574 C CA . SER A 1 486 ? 36.051 -13.133 -23.809 1.00 48.44 486 SER A CA 1
ATOM 3575 C C . SER A 1 486 ? 34.567 -12.829 -24.022 1.00 48.44 486 SER A C 1
ATOM 3577 O O . SER A 1 486 ? 34.067 -11.837 -23.490 1.00 48.44 486 SER A O 1
ATOM 3579 N N . PHE A 1 487 ? 33.847 -13.706 -24.728 1.00 47.16 487 PHE A N 1
ATOM 3580 C CA . PHE A 1 487 ? 32.397 -13.601 -24.903 1.00 47.16 487 PHE A CA 1
ATOM 3581 C C . PHE A 1 487 ? 31.655 -13.815 -23.574 1.00 47.16 487 PHE A C 1
ATOM 3583 O O . PHE A 1 487 ? 30.812 -13.004 -23.194 1.00 47.16 487 PHE A O 1
ATOM 3590 N N . GLU A 1 488 ? 32.022 -14.849 -22.813 1.00 47.53 488 GLU A N 1
ATOM 3591 C CA . GLU A 1 488 ? 31.474 -15.122 -21.480 1.00 47.53 488 GLU A CA 1
ATOM 3592 C C . GLU A 1 488 ? 31.787 -14.014 -20.467 1.00 47.53 488 GLU A C 1
ATOM 3594 O O . GLU A 1 488 ? 30.987 -13.796 -19.559 1.00 47.53 488 GLU A O 1
ATOM 3599 N N . LEU A 1 489 ? 32.903 -13.284 -20.601 1.00 47.47 489 LEU A N 1
ATOM 3600 C CA . LEU A 1 489 ? 33.186 -12.134 -19.743 1.00 47.47 489 LEU A CA 1
ATOM 3601 C C . LEU A 1 489 ? 32.332 -10.918 -20.115 1.00 47.47 489 LEU A C 1
ATOM 3603 O O . LEU A 1 489 ? 31.770 -10.305 -19.214 1.00 47.47 489 LEU A O 1
ATOM 3607 N N . LEU A 1 490 ? 32.180 -10.592 -21.402 1.00 45.91 490 LEU A N 1
ATOM 3608 C CA . LEU A 1 490 ? 31.252 -9.540 -21.841 1.00 45.91 490 LEU A CA 1
ATOM 3609 C C . LEU A 1 490 ? 29.821 -9.860 -21.390 1.00 45.91 490 LEU A C 1
ATOM 3611 O O . LEU A 1 490 ? 29.182 -9.047 -20.724 1.00 45.91 490 LEU A O 1
ATOM 3615 N N . HIS A 1 491 ? 29.372 -11.097 -21.614 1.00 44.84 491 HIS A N 1
ATOM 3616 C CA . HIS A 1 491 ? 28.101 -11.594 -21.094 1.00 44.84 491 HIS A CA 1
ATOM 3617 C C . HIS A 1 491 ? 28.034 -11.515 -19.557 1.00 44.84 491 HIS A C 1
ATOM 3619 O O . HIS A 1 491 ? 27.007 -11.130 -19.006 1.00 44.84 491 HIS A O 1
ATOM 3625 N N . ARG A 1 492 ? 29.125 -11.804 -18.833 1.00 42.81 492 ARG A N 1
ATOM 3626 C CA . ARG A 1 492 ? 29.194 -11.625 -17.372 1.00 42.81 492 ARG A CA 1
ATOM 3627 C C . ARG A 1 492 ? 29.102 -10.170 -16.942 1.00 42.81 492 ARG A C 1
ATOM 3629 O O . ARG A 1 492 ? 28.380 -9.927 -15.991 1.00 42.81 492 ARG A O 1
ATOM 3636 N N . MET A 1 493 ? 29.751 -9.223 -17.620 1.00 42.97 493 MET A N 1
ATOM 3637 C CA . MET A 1 493 ? 29.593 -7.786 -17.345 1.00 42.97 493 MET A CA 1
ATOM 3638 C C . MET A 1 493 ? 28.119 -7.379 -17.471 1.00 42.97 493 MET A C 1
ATOM 3640 O O . MET A 1 493 ? 27.588 -6.695 -16.602 1.00 42.97 493 MET A O 1
ATOM 3644 N N . MET A 1 494 ? 27.432 -7.881 -18.500 1.00 43.62 494 MET A N 1
ATOM 3645 C CA . MET A 1 494 ? 25.996 -7.667 -18.717 1.00 43.62 494 MET A CA 1
ATOM 3646 C C . MET A 1 494 ? 25.117 -8.384 -17.667 1.00 43.62 494 MET A C 1
ATOM 3648 O O . MET A 1 494 ? 24.040 -7.897 -17.333 1.00 43.62 494 MET A O 1
ATOM 3652 N N . VAL A 1 495 ? 25.588 -9.499 -17.097 1.00 39.59 495 VAL A N 1
ATOM 3653 C CA . VAL A 1 495 ? 24.941 -10.265 -16.010 1.00 39.59 495 VAL A CA 1
ATOM 3654 C C . VAL A 1 495 ? 25.352 -9.781 -14.606 1.00 39.59 495 VAL A C 1
ATOM 3656 O O . VAL A 1 495 ? 24.730 -10.175 -13.621 1.00 39.59 495 VAL A O 1
ATOM 3659 N N . THR A 1 496 ? 26.322 -8.872 -14.447 1.00 40.12 496 THR A N 1
ATOM 3660 C CA . THR A 1 496 ? 26.732 -8.368 -13.118 1.00 40.12 496 THR A CA 1
ATOM 3661 C C . THR A 1 496 ? 25.593 -7.639 -12.396 1.00 40.12 496 THR A C 1
ATOM 3663 O O . THR A 1 496 ? 25.495 -7.728 -11.173 1.00 40.12 496 THR A O 1
ATOM 3666 N N . ALA A 1 497 ? 24.647 -7.044 -13.132 1.00 37.72 497 ALA A N 1
ATOM 3667 C CA . ALA A 1 497 ? 23.393 -6.524 -12.576 1.00 37.72 497 ALA A CA 1
ATOM 3668 C C . ALA A 1 497 ? 22.552 -7.607 -11.860 1.00 37.72 497 ALA A C 1
ATOM 3670 O O . ALA A 1 497 ? 21.918 -7.343 -10.841 1.00 37.72 497 ALA A O 1
ATOM 3671 N N . GLU A 1 498 ? 22.588 -8.853 -12.339 1.00 36.44 498 GLU A N 1
ATOM 3672 C CA . GLU A 1 498 ? 21.958 -10.006 -11.685 1.00 36.44 498 GLU A CA 1
ATOM 3673 C C . GLU A 1 498 ? 22.872 -10.649 -10.626 1.00 36.44 498 GLU A C 1
ATOM 3675 O O . GLU A 1 498 ? 22.406 -11.153 -9.603 1.00 36.44 498 GLU A O 1
ATOM 3680 N N . LYS A 1 499 ? 24.194 -10.567 -10.798 1.00 36.16 499 LYS A N 1
ATOM 3681 C CA . LYS A 1 499 ? 25.175 -10.991 -9.790 1.00 36.16 499 LYS A CA 1
ATOM 3682 C C . LYS A 1 499 ? 25.090 -10.140 -8.518 1.00 36.16 499 LYS A C 1
ATOM 3684 O O . LYS A 1 499 ? 25.186 -10.699 -7.430 1.00 36.16 499 LYS A O 1
ATOM 3689 N N . ALA A 1 500 ? 24.803 -8.841 -8.631 1.00 39.19 500 ALA A N 1
ATOM 3690 C CA . ALA A 1 500 ? 24.486 -7.972 -7.496 1.00 39.19 500 ALA A CA 1
ATOM 3691 C C . ALA A 1 500 ? 23.303 -8.515 -6.669 1.00 39.19 500 ALA A C 1
ATOM 3693 O O . ALA A 1 500 ? 23.371 -8.528 -5.442 1.00 39.19 500 ALA A O 1
ATOM 3694 N N . ARG A 1 501 ? 22.273 -9.077 -7.326 1.00 37.91 501 ARG A N 1
ATOM 3695 C CA . ARG A 1 501 ? 21.153 -9.786 -6.674 1.00 37.91 501 ARG A CA 1
ATOM 3696 C C . ARG A 1 501 ? 21.631 -11.032 -5.913 1.00 37.91 501 ARG A C 1
ATOM 3698 O O . ARG A 1 501 ? 21.119 -11.324 -4.837 1.00 37.91 501 ARG A O 1
ATOM 3705 N N . SER A 1 502 ? 22.620 -11.758 -6.442 1.00 37.19 502 SER A N 1
ATOM 3706 C CA . SER A 1 502 ? 23.209 -12.937 -5.784 1.00 37.19 502 SER A CA 1
ATOM 3707 C C . SER A 1 502 ? 24.084 -12.583 -4.579 1.00 37.19 502 SER A C 1
ATOM 3709 O O . SER A 1 502 ? 23.990 -13.263 -3.558 1.00 37.19 502 SER A O 1
ATOM 3711 N N . THR A 1 503 ? 24.926 -11.550 -4.680 1.00 40.47 503 THR A N 1
ATOM 3712 C CA . THR A 1 503 ? 25.749 -11.065 -3.558 1.00 40.47 503 THR A CA 1
ATOM 3713 C C . THR A 1 503 ? 24.854 -10.517 -2.450 1.00 40.47 503 THR A C 1
ATOM 3715 O O . THR A 1 503 ? 24.997 -10.918 -1.303 1.00 40.47 503 THR A O 1
ATOM 3718 N N . PHE A 1 504 ? 23.836 -9.726 -2.809 1.00 40.66 504 PHE A N 1
ATOM 3719 C CA . PHE A 1 504 ? 22.809 -9.245 -1.885 1.00 40.66 504 PHE A CA 1
ATOM 3720 C C . PHE A 1 504 ? 22.147 -10.377 -1.079 1.00 40.66 504 PHE A C 1
ATOM 3722 O O . PHE A 1 504 ? 22.093 -10.303 0.148 1.00 40.66 504 PHE A O 1
ATOM 3729 N N . TYR A 1 505 ? 21.676 -11.444 -1.740 1.00 39.72 505 TYR A N 1
ATOM 3730 C CA . TYR A 1 505 ? 21.088 -12.582 -1.026 1.00 39.72 505 TYR A CA 1
ATOM 3731 C C . TYR A 1 505 ? 22.100 -13.255 -0.082 1.00 39.72 505 TYR A C 1
ATOM 3733 O O . TYR A 1 505 ? 21.756 -13.540 1.066 1.00 39.72 505 TYR A O 1
ATOM 3741 N N . ALA A 1 506 ? 23.349 -13.448 -0.522 1.00 42.28 506 ALA A N 1
ATOM 3742 C CA . ALA A 1 506 ? 24.404 -14.041 0.302 1.00 42.28 506 ALA A CA 1
ATOM 3743 C C . ALA A 1 506 ? 24.736 -13.195 1.548 1.00 42.28 506 ALA A C 1
ATOM 3745 O O . ALA A 1 506 ? 24.794 -13.744 2.649 1.00 42.28 506 ALA A O 1
ATOM 3746 N N . ASP A 1 507 ? 24.874 -11.875 1.398 1.00 40.81 507 ASP A N 1
ATOM 3747 C CA . ASP A 1 507 ? 25.195 -10.946 2.490 1.00 40.81 507 ASP A CA 1
ATOM 3748 C C . ASP A 1 507 ? 24.065 -10.848 3.531 1.00 40.81 507 ASP A C 1
ATOM 3750 O O . ASP A 1 507 ? 24.328 -10.661 4.718 1.00 40.81 507 ASP A O 1
ATOM 3754 N N . GLN A 1 508 ? 22.806 -11.039 3.117 1.00 36.25 508 GLN A N 1
ATOM 3755 C CA . GLN A 1 508 ? 21.653 -11.144 4.027 1.00 36.25 508 GLN A CA 1
ATOM 3756 C C . GLN A 1 508 ? 21.424 -12.566 4.578 1.00 36.25 508 GLN A C 1
ATOM 3758 O O . GLN A 1 508 ? 20.472 -12.796 5.327 1.00 36.25 508 GLN A O 1
ATOM 3763 N N . ASN A 1 509 ? 22.279 -13.536 4.229 1.00 37.28 509 ASN A N 1
ATOM 3764 C CA . ASN A 1 509 ? 22.137 -14.953 4.587 1.00 37.28 509 ASN A CA 1
ATOM 3765 C C . ASN A 1 509 ? 20.769 -15.547 4.168 1.00 37.28 509 ASN A C 1
ATOM 3767 O O . ASN A 1 509 ? 20.168 -16.377 4.858 1.00 37.28 509 ASN A O 1
ATOM 3771 N N . LEU A 1 510 ? 20.269 -15.085 3.019 1.00 34.19 510 LEU A N 1
ATOM 3772 C CA . LEU A 1 510 ? 19.075 -15.565 2.334 1.00 34.19 510 LEU A CA 1
ATOM 3773 C C . LEU A 1 510 ? 19.503 -16.386 1.109 1.00 34.19 510 LEU A C 1
ATOM 3775 O O . LEU A 1 510 ? 20.528 -16.122 0.486 1.00 34.19 510 LEU A O 1
ATOM 3779 N N . LYS A 1 511 ? 18.697 -17.375 0.716 1.00 36.16 511 LYS A N 1
ATOM 3780 C CA . LYS A 1 511 ? 18.851 -18.037 -0.587 1.00 36.16 511 LYS A CA 1
ATOM 3781 C C . LYS A 1 511 ? 17.773 -17.550 -1.542 1.00 36.16 511 LYS A C 1
ATOM 3783 O O . LYS A 1 511 ? 16.639 -17.318 -1.127 1.00 36.16 511 LYS A O 1
ATOM 3788 N N . ALA A 1 512 ? 18.140 -17.402 -2.816 1.00 37.38 512 ALA A N 1
ATOM 3789 C CA . ALA A 1 512 ? 17.189 -17.091 -3.874 1.00 37.38 512 ALA A CA 1
ATOM 3790 C C . ALA A 1 512 ? 16.066 -18.144 -3.889 1.00 37.38 512 ALA A C 1
ATOM 3792 O O . ALA A 1 512 ? 16.329 -19.341 -3.755 1.00 37.38 512 ALA A O 1
ATOM 3793 N N . ASN A 1 513 ? 14.822 -17.682 -4.007 1.00 37.00 513 ASN A N 1
ATOM 3794 C CA . ASN A 1 513 ? 13.641 -18.519 -3.833 1.00 37.00 513 ASN A CA 1
ATOM 3795 C C . ASN A 1 513 ? 13.567 -19.657 -4.884 1.00 37.00 513 ASN A C 1
ATOM 3797 O O . ASN A 1 513 ? 13.480 -19.359 -6.077 1.00 37.00 513 ASN A O 1
ATOM 3801 N N . PRO A 1 514 ? 13.513 -20.941 -4.474 1.00 35.50 514 PRO A N 1
ATOM 3802 C CA . PRO A 1 514 ? 13.428 -22.066 -5.401 1.00 35.50 514 PRO A CA 1
ATOM 3803 C C . PRO A 1 514 ? 12.070 -22.227 -6.100 1.00 35.50 514 PRO A C 1
ATOM 3805 O O . PRO A 1 514 ? 12.029 -22.949 -7.094 1.00 35.50 514 PRO A O 1
ATOM 3808 N N . SER A 1 515 ? 10.979 -21.582 -5.654 1.00 35.25 515 SER A N 1
ATOM 3809 C CA . SER A 1 515 ? 9.697 -21.621 -6.387 1.00 35.25 515 SER A CA 1
ATOM 3810 C C . SER A 1 515 ? 9.664 -20.734 -7.640 1.00 35.25 515 SER A C 1
ATOM 3812 O O . SER A 1 515 ? 8.750 -20.878 -8.443 1.00 35.25 515 SER A O 1
ATOM 3814 N N . PHE A 1 516 ? 10.715 -19.945 -7.913 1.00 38.69 516 PHE A N 1
ATOM 3815 C CA . PHE A 1 516 ? 11.027 -19.472 -9.273 1.00 38.69 516 PHE A CA 1
ATOM 3816 C C . PHE A 1 516 ? 11.722 -20.575 -10.100 1.00 38.69 516 PHE A C 1
ATOM 3818 O O . PHE A 1 516 ? 12.784 -20.363 -10.686 1.00 38.69 516 PHE A O 1
ATOM 3825 N N . THR A 1 517 ? 11.154 -21.784 -10.121 1.00 34.94 517 THR A N 1
ATOM 3826 C CA . THR A 1 517 ? 11.664 -22.894 -10.939 1.00 34.94 517 THR A CA 1
ATOM 3827 C C . THR A 1 517 ? 11.120 -22.770 -12.368 1.00 34.94 517 THR A C 1
ATOM 3829 O O . THR A 1 517 ? 9.900 -22.749 -12.532 1.00 34.94 517 THR A O 1
ATOM 3832 N N . PRO A 1 518 ? 11.958 -22.726 -13.423 1.00 31.55 518 PRO A N 1
ATOM 3833 C CA . PRO A 1 518 ? 11.462 -22.714 -14.800 1.00 31.55 518 PRO A CA 1
ATOM 3834 C C . PRO A 1 518 ? 10.684 -24.003 -15.108 1.00 31.55 518 PRO A C 1
ATOM 3836 O O . PRO A 1 518 ? 11.265 -25.089 -15.110 1.00 31.55 518 PRO A O 1
ATOM 3839 N N . GLY A 1 519 ? 9.373 -23.891 -15.344 1.00 34.19 519 GLY A N 1
ATOM 3840 C CA . GLY A 1 519 ? 8.498 -25.046 -15.591 1.00 34.19 519 GLY A CA 1
ATOM 3841 C C . GLY A 1 519 ? 7.026 -24.887 -15.190 1.00 34.19 519 GLY A C 1
ATOM 3842 O O . GLY A 1 519 ? 6.239 -25.781 -15.483 1.00 34.19 519 GLY A O 1
ATOM 3843 N N . SER A 1 520 ? 6.637 -23.787 -14.540 1.00 32.78 520 SER A N 1
ATOM 3844 C CA . SER A 1 520 ? 5.232 -23.372 -14.409 1.00 32.78 520 SER A CA 1
ATOM 3845 C C . SER A 1 520 ? 4.711 -22.743 -15.706 1.00 32.78 520 SER A C 1
ATOM 3847 O O . SER A 1 520 ? 5.453 -22.022 -16.369 1.00 32.78 520 SER A O 1
ATOM 3849 N N . ASP A 1 521 ? 3.422 -22.923 -16.015 1.00 33.56 521 ASP A N 1
ATOM 3850 C CA . ASP A 1 521 ? 2.756 -22.305 -17.180 1.00 33.56 521 ASP A CA 1
ATOM 3851 C C . ASP A 1 521 ? 2.540 -20.774 -17.055 1.00 33.56 521 ASP 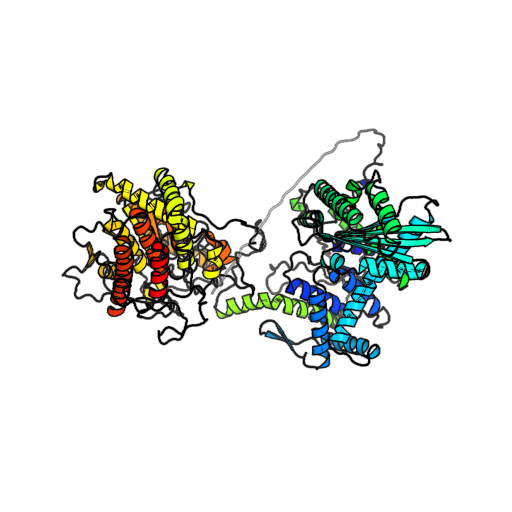A C 1
ATOM 3853 O O . ASP A 1 521 ? 1.978 -20.145 -17.951 1.00 33.56 521 ASP A O 1
ATOM 3857 N N . GLU A 1 522 ? 2.991 -20.154 -15.959 1.00 31.25 522 GLU A N 1
ATOM 3858 C CA . GLU A 1 522 ? 3.010 -18.697 -15.782 1.00 31.25 522 GLU A CA 1
ATOM 3859 C C . GLU A 1 522 ? 4.391 -18.112 -16.154 1.00 31.25 522 GLU A C 1
ATOM 3861 O O . GLU A 1 522 ? 5.412 -18.686 -15.760 1.00 31.25 522 GLU A O 1
ATOM 3866 N N . PRO A 1 523 ? 4.471 -16.985 -16.900 1.00 29.02 523 PRO A N 1
ATOM 3867 C CA . PRO A 1 523 ? 5.742 -16.513 -17.449 1.00 29.02 523 PRO A CA 1
ATOM 3868 C C . PRO A 1 523 ? 6.720 -16.007 -16.374 1.00 29.02 523 PRO A C 1
ATOM 3870 O O . PRO A 1 523 ? 6.391 -15.050 -15.665 1.00 29.02 523 PRO A O 1
ATOM 3873 N N . PRO A 1 524 ? 7.954 -16.543 -16.288 1.00 33.38 524 PRO A N 1
ATOM 3874 C CA . PRO A 1 524 ? 8.984 -15.963 -15.438 1.00 33.38 524 PRO A CA 1
ATOM 3875 C C . PRO A 1 524 ? 9.421 -14.611 -16.019 1.00 33.38 524 PRO A C 1
ATOM 3877 O O . PRO A 1 524 ? 10.073 -14.556 -17.058 1.00 33.38 524 PRO A O 1
ATOM 3880 N N . PHE A 1 525 ? 9.073 -13.531 -15.318 1.00 31.17 525 PHE A N 1
ATOM 3881 C CA . PHE A 1 525 ? 9.362 -12.137 -15.677 1.00 31.17 525 PHE A CA 1
ATOM 3882 C C . PHE A 1 525 ? 8.703 -11.646 -16.979 1.00 31.17 525 PHE A C 1
ATOM 3884 O O . PHE A 1 525 ? 9.373 -11.357 -17.969 1.00 31.17 525 PHE A O 1
ATOM 3891 N N . LEU A 1 526 ? 7.401 -11.346 -16.915 1.00 26.48 526 LEU A N 1
ATOM 3892 C CA . LEU A 1 526 ? 7.012 -10.049 -17.475 1.00 26.48 526 LEU A CA 1
ATOM 3893 C C . LEU A 1 526 ? 7.526 -8.953 -16.536 1.00 26.48 526 LEU A C 1
ATOM 3895 O O . LEU A 1 526 ? 7.427 -9.082 -15.317 1.00 26.48 526 LEU A O 1
ATOM 3899 N N . PHE A 1 527 ? 7.991 -7.834 -17.093 1.00 32.38 527 PHE A N 1
ATOM 3900 C CA . PHE A 1 527 ? 7.917 -6.584 -16.342 1.00 32.38 527 PHE A CA 1
ATOM 3901 C C . PHE A 1 527 ? 6.445 -6.353 -15.978 1.00 32.38 527 PHE A C 1
ATOM 3903 O O . PHE A 1 527 ? 5.568 -6.415 -16.847 1.00 32.38 527 PHE A O 1
ATOM 3910 N N . ALA A 1 528 ? 6.166 -6.052 -14.709 1.00 32.59 528 ALA A N 1
ATOM 3911 C CA . ALA A 1 528 ? 4.889 -5.486 -14.297 1.00 32.59 528 ALA A CA 1
ATOM 3912 C C . ALA A 1 528 ? 4.772 -4.072 -14.893 1.00 32.59 528 ALA A C 1
ATOM 3914 O O . ALA A 1 528 ? 5.078 -3.073 -14.250 1.00 32.59 528 ALA A O 1
ATOM 3915 N N . ALA A 1 529 ? 4.426 -4.007 -16.179 1.00 33.22 529 ALA A N 1
ATOM 3916 C CA . ALA A 1 529 ? 4.403 -2.772 -16.940 1.00 33.22 529 ALA A CA 1
ATOM 3917 C C . ALA A 1 529 ? 3.370 -1.797 -16.362 1.00 33.22 529 ALA A C 1
ATOM 3919 O O . ALA A 1 529 ? 2.269 -2.205 -15.987 1.00 33.22 529 ALA A O 1
ATOM 3920 N N . ASN A 1 530 ? 3.655 -0.497 -16.461 1.00 36.25 530 ASN A N 1
ATOM 3921 C CA . ASN A 1 530 ? 2.638 0.552 -16.302 1.00 36.25 530 ASN A CA 1
ATOM 3922 C C . ASN A 1 530 ? 1.499 0.423 -17.347 1.00 36.25 530 ASN A C 1
ATOM 3924 O O . ASN A 1 530 ? 0.475 1.087 -17.253 1.00 36.25 530 ASN A O 1
ATOM 3928 N N . GLU A 1 531 ? 1.657 -0.461 -18.336 1.00 38.25 531 GLU A N 1
ATOM 3929 C CA . GLU A 1 531 ? 0.625 -0.860 -19.295 1.00 38.25 531 GLU A CA 1
ATOM 3930 C C . GLU A 1 531 ? -0.263 -2.014 -18.792 1.00 38.25 531 GLU A C 1
ATOM 3932 O O . GLU A 1 531 ? -1.427 -2.100 -19.184 1.00 38.25 531 GLU A O 1
ATOM 3937 N N . ARG A 1 532 ? 0.248 -2.883 -17.898 1.00 40.38 532 ARG A N 1
ATOM 3938 C CA . ARG A 1 532 ? -0.487 -4.042 -17.343 1.00 40.38 532 ARG A CA 1
ATOM 3939 C C . ARG A 1 532 ? -1.641 -3.619 -16.433 1.00 40.38 532 ARG A C 1
ATOM 3941 O O . ARG A 1 532 ? -2.619 -4.354 -16.316 1.00 40.38 532 ARG A O 1
ATOM 3948 N N . ARG A 1 533 ? -1.565 -2.419 -15.850 1.00 47.38 533 ARG A N 1
ATOM 3949 C CA . ARG A 1 533 ? -2.741 -1.639 -15.457 1.00 47.38 533 ARG A CA 1
ATOM 3950 C C . ARG A 1 533 ? -2.549 -0.182 -15.875 1.00 47.38 533 ARG A C 1
ATOM 3952 O O . ARG A 1 533 ? -1.788 0.539 -15.244 1.00 47.38 533 ARG A O 1
ATOM 3959 N N . LYS A 1 534 ? -3.323 0.267 -16.868 1.00 56.50 534 LYS A N 1
ATOM 3960 C CA . LYS A 1 534 ? -3.484 1.698 -17.201 1.00 56.50 534 LYS A CA 1
ATOM 3961 C C . LYS A 1 534 ? -4.221 2.496 -16.109 1.00 56.50 534 LYS A C 1
ATOM 3963 O O . LYS A 1 534 ? -4.382 3.704 -16.240 1.00 56.50 534 LYS A O 1
ATOM 3968 N N . GLU A 1 535 ? -4.697 1.822 -15.061 1.00 71.81 535 GLU A N 1
ATOM 3969 C CA . GLU A 1 535 ? -5.481 2.387 -13.966 1.00 71.81 535 GLU A CA 1
ATOM 3970 C C . GLU A 1 535 ? -4.893 1.949 -12.610 1.00 71.81 535 GLU A C 1
ATOM 3972 O O . GLU A 1 535 ? -4.597 0.761 -12.444 1.00 71.81 535 GLU A O 1
ATOM 3977 N N . PRO A 1 536 ? -4.741 2.861 -11.629 1.00 85.19 536 PRO A N 1
ATOM 3978 C CA . PRO A 1 536 ? -4.309 2.510 -10.276 1.00 85.19 536 PRO A CA 1
ATOM 3979 C C . PRO A 1 536 ? -5.205 1.460 -9.598 1.00 85.19 536 PRO A C 1
ATOM 3981 O O . PRO A 1 536 ? -6.372 1.273 -9.952 1.00 85.19 536 PRO A O 1
ATOM 3984 N N . VAL A 1 537 ? -4.673 0.782 -8.578 1.00 88.12 537 VAL A N 1
ATOM 3985 C CA . VAL A 1 537 ? -5.457 -0.110 -7.709 1.00 88.12 537 VAL A CA 1
ATOM 3986 C C . VAL A 1 537 ? -6.540 0.703 -6.997 1.00 88.12 537 VAL A C 1
ATOM 3988 O O . VAL A 1 537 ? -6.263 1.759 -6.440 1.00 88.12 537 VAL A O 1
ATOM 3991 N N . ARG A 1 538 ? -7.782 0.219 -7.021 1.00 93.19 538 ARG A N 1
ATOM 3992 C CA . ARG A 1 538 ? -8.965 0.890 -6.462 1.00 93.19 538 ARG A CA 1
ATOM 3993 C C . ARG A 1 538 ? -9.678 -0.011 -5.448 1.00 93.19 538 ARG A C 1
ATOM 3995 O O . ARG A 1 538 ? -9.505 -1.227 -5.528 1.00 93.19 538 ARG A O 1
ATOM 4002 N N . PRO A 1 539 ? -10.483 0.562 -4.534 1.00 94.94 539 PRO A N 1
ATOM 4003 C CA . PRO A 1 539 ? -11.299 -0.212 -3.597 1.00 94.94 539 PRO A CA 1
ATOM 4004 C C . PRO A 1 539 ? -12.361 -1.053 -4.316 1.00 94.94 539 PRO A C 1
ATOM 4006 O O . PRO A 1 539 ? -12.886 -0.640 -5.358 1.00 94.94 539 PRO A O 1
ATOM 4009 N N . ASP A 1 540 ? -12.754 -2.179 -3.719 1.00 91.50 540 ASP A N 1
ATOM 4010 C CA . ASP A 1 540 ? -13.912 -2.952 -4.168 1.00 91.50 540 ASP A CA 1
ATOM 4011 C C . ASP A 1 540 ? -15.220 -2.264 -3.746 1.00 91.50 540 ASP A C 1
ATOM 4013 O O . ASP A 1 540 ? -15.786 -2.476 -2.671 1.00 91.50 540 ASP A O 1
ATOM 4017 N N . LEU A 1 541 ? -15.732 -1.427 -4.647 1.00 93.44 541 LEU A N 1
ATOM 4018 C CA . LEU A 1 541 ? -17.000 -0.727 -4.459 1.00 93.44 541 LEU A CA 1
ATOM 4019 C C . LEU A 1 541 ? -18.220 -1.666 -4.455 1.00 93.44 541 LEU A C 1
ATOM 4021 O O . LEU A 1 541 ? -19.284 -1.244 -4.001 1.00 93.44 541 LEU A O 1
ATOM 4025 N N . SER A 1 542 ? -18.101 -2.918 -4.922 1.00 94.31 542 SER A N 1
ATOM 4026 C CA . SER A 1 542 ? -19.212 -3.886 -4.922 1.00 94.31 542 SER A CA 1
ATOM 4027 C C . SER A 1 542 ? -19.568 -4.384 -3.519 1.00 94.31 542 SER A C 1
ATOM 4029 O O . SER A 1 542 ? -20.695 -4.819 -3.282 1.00 94.31 542 SER A O 1
ATOM 4031 N N . ARG A 1 543 ? -18.623 -4.266 -2.579 1.00 94.62 543 ARG A N 1
ATOM 4032 C CA . ARG A 1 543 ? -18.753 -4.668 -1.172 1.00 94.62 543 ARG A CA 1
ATOM 4033 C C . ARG A 1 543 ? -19.267 -3.551 -0.258 1.00 94.62 543 ARG A C 1
ATOM 4035 O O . ARG A 1 543 ? -19.662 -3.831 0.871 1.00 94.62 543 ARG A O 1
ATOM 4042 N N . LEU A 1 544 ? -19.320 -2.307 -0.746 1.00 96.56 544 LEU A N 1
ATOM 4043 C CA . LEU A 1 544 ? -19.989 -1.193 -0.065 1.00 96.56 544 LEU A CA 1
ATOM 4044 C C . LEU A 1 544 ? -21.515 -1.363 -0.107 1.00 96.56 544 LEU A C 1
ATOM 4046 O O . LEU A 1 544 ? -22.077 -1.715 -1.145 1.00 96.56 544 LEU A O 1
ATOM 4050 N N . SER A 1 545 ? -22.198 -1.019 0.989 1.00 97.06 545 SER A N 1
ATOM 4051 C CA . SER A 1 545 ? -23.665 -0.948 1.009 1.00 97.06 545 SER A CA 1
ATOM 4052 C C . SER A 1 545 ? -24.191 0.125 0.031 1.00 97.06 545 SER A C 1
ATOM 4054 O O . SER A 1 545 ? -23.472 1.082 -0.273 1.00 97.06 545 SER A O 1
ATOM 4056 N N . PRO A 1 546 ? -25.460 0.060 -0.421 1.00 98.00 546 PRO A N 1
ATOM 4057 C CA . PRO A 1 546 ? -26.050 1.120 -1.246 1.00 98.00 546 PRO A CA 1
ATOM 4058 C C . PRO A 1 546 ? -25.994 2.511 -0.588 1.00 98.00 546 PRO A C 1
ATOM 4060 O O . PRO A 1 546 ? -25.762 3.510 -1.267 1.00 98.00 546 PRO A O 1
ATOM 4063 N N . ARG A 1 547 ? -26.138 2.575 0.744 1.00 97.88 547 ARG A N 1
ATOM 4064 C CA . ARG A 1 547 ? -26.051 3.812 1.536 1.00 97.88 547 ARG A CA 1
ATOM 4065 C C . ARG A 1 547 ? -24.606 4.308 1.636 1.00 97.88 547 ARG A C 1
ATOM 4067 O O . ARG A 1 547 ? -24.360 5.499 1.464 1.00 97.88 547 ARG A O 1
ATOM 4074 N N . ALA A 1 548 ? -23.636 3.406 1.793 1.00 98.00 548 ALA A N 1
ATOM 4075 C CA . ALA A 1 548 ? -22.215 3.736 1.706 1.00 98.00 548 ALA A CA 1
ATOM 4076 C C . ALA A 1 548 ? -21.819 4.227 0.299 1.00 98.00 548 ALA A C 1
ATOM 4078 O O . ALA A 1 548 ? -21.033 5.163 0.184 1.00 98.00 548 ALA A O 1
ATOM 4079 N N . GLN A 1 549 ? -22.385 3.675 -0.780 1.00 98.00 549 GLN A N 1
ATOM 4080 C CA . GLN A 1 549 ? -22.150 4.162 -2.149 1.00 98.00 549 GLN A CA 1
ATOM 4081 C C . GLN A 1 549 ? -22.721 5.577 -2.372 1.00 98.00 549 GLN A C 1
ATOM 4083 O O . GLN A 1 549 ? -22.051 6.417 -2.979 1.00 98.00 549 GLN A O 1
ATOM 4088 N N . GLU A 1 550 ? -23.909 5.879 -1.837 1.00 98.00 550 GLU A N 1
ATOM 4089 C CA . GLU A 1 550 ? -24.491 7.231 -1.863 1.00 98.00 550 GLU A CA 1
ATOM 4090 C C . GLU A 1 550 ? -23.650 8.232 -1.051 1.00 98.00 550 GLU A C 1
ATOM 4092 O O . GLU A 1 550 ? -23.287 9.296 -1.563 1.00 98.00 550 GLU A O 1
ATOM 4097 N N . ILE A 1 551 ? -23.242 7.861 0.170 1.00 97.81 551 ILE A N 1
ATOM 4098 C CA . ILE A 1 551 ? -22.329 8.664 0.999 1.00 97.81 551 ILE A CA 1
ATOM 4099 C C . ILE A 1 551 ? -20.995 8.881 0.271 1.00 97.81 551 ILE A C 1
ATOM 4101 O O . ILE A 1 551 ? -20.513 10.011 0.225 1.00 97.81 551 ILE A O 1
ATOM 4105 N N . ARG A 1 552 ? -20.417 7.848 -0.360 1.00 97.62 552 ARG A N 1
ATOM 4106 C CA . ARG A 1 552 ? -19.170 7.952 -1.138 1.00 97.62 552 ARG A CA 1
ATOM 4107 C C . ARG A 1 552 ? -19.294 8.982 -2.257 1.00 97.62 552 ARG A C 1
ATOM 4109 O O . ARG A 1 552 ? -18.373 9.777 -2.450 1.00 97.62 552 ARG A O 1
ATOM 4116 N N . LYS A 1 553 ? -20.422 8.994 -2.975 1.00 96.94 553 LYS A N 1
ATOM 4117 C CA . LYS A 1 553 ? -20.700 10.016 -3.991 1.00 96.94 553 LYS A CA 1
ATOM 4118 C C . LYS A 1 553 ? -20.744 11.411 -3.361 1.00 96.94 553 LYS A C 1
ATOM 4120 O O . LYS A 1 553 ? -20.018 12.287 -3.810 1.00 96.94 553 LYS A O 1
ATOM 4125 N N . THR A 1 554 ? -21.498 11.596 -2.274 1.00 95.88 554 THR A N 1
ATOM 4126 C CA . THR A 1 554 ? -21.568 12.883 -1.550 1.00 95.88 554 THR A CA 1
ATOM 4127 C C . THR A 1 554 ? -20.195 13.355 -1.040 1.00 95.88 554 THR A C 1
ATOM 4129 O O . THR A 1 554 ? -19.908 14.550 -1.054 1.00 95.88 554 THR A O 1
ATOM 4132 N N . LEU A 1 555 ? -19.321 12.434 -0.621 1.00 95.00 555 LEU A N 1
ATOM 4133 C CA . LEU A 1 555 ? -17.940 12.740 -0.238 1.00 95.00 555 LEU A CA 1
ATOM 4134 C C . LEU A 1 555 ? -17.070 13.113 -1.442 1.00 95.00 555 LEU A C 1
ATOM 4136 O O . LEU A 1 555 ? -16.264 14.027 -1.326 1.00 95.00 555 LEU A O 1
ATOM 4140 N N . THR A 1 556 ? -17.246 12.466 -2.597 1.00 93.31 556 THR A N 1
ATOM 4141 C CA . THR A 1 556 ? -16.556 12.858 -3.840 1.00 93.31 556 THR A CA 1
ATOM 4142 C C . THR A 1 556 ? -16.986 14.260 -4.281 1.00 93.31 556 THR A C 1
ATOM 4144 O O . THR A 1 556 ? -16.125 15.094 -4.552 1.00 93.31 556 THR A O 1
ATOM 4147 N N . ASP A 1 557 ? -18.292 14.541 -4.269 1.00 91.19 557 ASP A N 1
ATOM 4148 C CA . ASP A 1 557 ? -18.866 15.817 -4.710 1.00 91.19 557 ASP A CA 1
ATOM 4149 C C . ASP A 1 557 ? -18.427 17.001 -3.812 1.00 91.19 557 ASP A C 1
ATOM 4151 O O . ASP A 1 557 ? -18.102 18.069 -4.329 1.00 91.19 557 ASP A O 1
ATOM 4155 N N . ASN A 1 558 ? -18.362 16.816 -2.483 1.00 89.25 558 ASN A N 1
ATOM 4156 C CA . ASN A 1 558 ? -18.080 17.902 -1.521 1.00 89.25 558 ASN A CA 1
ATOM 4157 C C . ASN A 1 558 ? -16.628 17.946 -0.997 1.00 89.25 558 ASN A C 1
ATOM 4159 O O . ASN A 1 558 ? -16.127 19.007 -0.628 1.00 89.25 558 ASN A O 1
ATOM 4163 N N . LEU A 1 559 ? -15.954 16.796 -0.893 1.00 91.94 559 LEU A N 1
ATOM 4164 C CA . LEU A 1 559 ? -14.632 16.649 -0.260 1.00 91.94 559 LEU A CA 1
ATOM 4165 C C . LEU A 1 559 ? -13.604 15.933 -1.155 1.00 91.94 559 LEU A C 1
ATOM 4167 O O . LEU A 1 559 ? -12.465 15.769 -0.722 1.00 91.94 559 LEU A O 1
ATOM 4171 N N . GLY A 1 560 ? -13.947 15.539 -2.389 1.00 91.69 560 GLY A N 1
ATOM 4172 C CA . GLY A 1 560 ? -13.124 14.660 -3.233 1.00 91.69 560 GLY A CA 1
ATOM 4173 C C . GLY A 1 560 ? -11.670 15.112 -3.370 1.00 91.69 560 GLY A C 1
ATOM 4174 O O . GLY A 1 560 ? -10.768 14.374 -2.992 1.00 91.69 560 GLY A O 1
ATOM 4175 N N . GLN A 1 561 ? -11.438 16.365 -3.778 1.00 92.06 561 GLN A N 1
ATOM 4176 C CA . GLN A 1 561 ? -10.086 16.940 -3.912 1.00 92.06 561 GLN A CA 1
ATOM 4177 C C . GLN A 1 561 ? -9.305 16.995 -2.583 1.00 92.06 561 GLN A C 1
ATOM 4179 O O . GLN A 1 561 ? -8.074 16.971 -2.576 1.00 92.06 561 GLN A O 1
ATOM 4184 N N . LYS A 1 562 ? -10.005 17.081 -1.442 1.00 93.62 562 LYS A N 1
ATOM 4185 C CA . LYS A 1 562 ? -9.386 17.085 -0.108 1.00 93.62 562 LYS A CA 1
ATOM 4186 C C . LYS A 1 562 ? -8.973 15.680 0.311 1.00 93.62 562 LYS A C 1
ATOM 4188 O O . LYS A 1 562 ? -7.880 15.515 0.839 1.00 93.62 562 LYS A O 1
ATOM 4193 N N . LEU A 1 563 ? -9.824 14.685 0.055 1.00 95.19 563 LEU A N 1
ATOM 4194 C CA . LEU A 1 563 ? -9.554 13.273 0.343 1.00 95.19 563 LEU A CA 1
ATOM 4195 C C . LEU A 1 563 ? -8.486 12.699 -0.601 1.00 95.19 563 LEU A C 1
ATOM 4197 O O . LEU A 1 563 ? -7.609 11.971 -0.152 1.00 95.19 563 LEU A O 1
ATOM 4201 N N . GLU A 1 564 ? -8.488 13.106 -1.871 1.00 93.88 564 GLU A N 1
ATOM 4202 C CA . GLU A 1 564 ? -7.419 12.848 -2.843 1.00 93.88 564 GLU A CA 1
ATOM 4203 C C . GLU A 1 564 ? -6.072 13.390 -2.345 1.00 93.88 564 GLU A C 1
ATOM 4205 O O . GLU A 1 564 ? -5.111 12.635 -2.188 1.00 93.88 564 GLU A O 1
ATOM 4210 N N . ARG A 1 565 ? -6.014 14.681 -1.991 1.00 93.31 565 ARG A N 1
ATOM 4211 C CA . ARG A 1 565 ? -4.801 15.295 -1.435 1.00 93.31 565 ARG A CA 1
ATOM 4212 C C . ARG A 1 565 ? -4.376 14.665 -0.110 1.00 93.31 565 ARG A C 1
ATOM 4214 O O . ARG A 1 565 ? -3.183 14.478 0.094 1.00 93.31 565 ARG A O 1
ATOM 4221 N N . LEU A 1 566 ? -5.311 14.330 0.778 1.00 94.00 566 LEU A N 1
ATOM 4222 C CA . LEU A 1 566 ? -5.022 13.659 2.049 1.00 94.00 566 LEU A CA 1
ATOM 4223 C C . LEU A 1 566 ? -4.424 12.262 1.822 1.00 94.00 566 LEU A C 1
ATOM 4225 O O . LEU A 1 566 ? -3.416 11.936 2.444 1.00 94.00 566 LEU A O 1
ATOM 4229 N N . GLY A 1 567 ? -4.965 11.491 0.875 1.00 92.56 567 GLY A N 1
ATOM 4230 C CA . GLY A 1 567 ? -4.417 10.195 0.468 1.00 92.56 567 GLY A CA 1
ATOM 4231 C C . GLY A 1 567 ? -2.995 10.284 -0.101 1.00 92.56 567 GLY A C 1
ATOM 4232 O O . GLY A 1 567 ? -2.168 9.432 0.206 1.00 92.56 567 GLY A O 1
ATOM 4233 N N . VAL A 1 568 ? -2.671 11.338 -0.859 1.00 90.06 568 VAL A N 1
ATOM 4234 C CA . VAL A 1 568 ? -1.293 11.592 -1.331 1.00 90.06 568 VAL A CA 1
ATOM 4235 C C . VAL A 1 568 ? -0.372 12.027 -0.183 1.00 90.06 568 VAL A C 1
ATOM 4237 O O . VAL A 1 568 ? 0.744 11.521 -0.060 1.00 90.06 568 VAL A O 1
ATOM 4240 N N . LEU A 1 569 ? -0.828 12.937 0.687 1.00 90.88 569 LEU A N 1
ATOM 4241 C CA . LEU A 1 569 ? -0.062 13.417 1.847 1.00 90.88 569 LEU A CA 1
ATOM 4242 C C . LEU A 1 569 ? 0.297 12.282 2.818 1.00 90.88 569 LEU A C 1
ATOM 4244 O O . LEU A 1 569 ? 1.382 12.297 3.395 1.00 90.88 569 LEU A O 1
ATOM 4248 N N . MET A 1 570 ? -0.599 11.306 2.979 1.00 91.81 570 MET A N 1
ATOM 4249 C CA . MET A 1 570 ? -0.448 10.123 3.834 1.00 91.81 570 MET A CA 1
ATOM 4250 C C . MET A 1 570 ? 0.751 9.240 3.449 1.00 91.81 570 MET A C 1
ATOM 4252 O O . MET A 1 570 ? 1.309 8.569 4.316 1.00 91.81 570 MET A O 1
ATOM 4256 N N . THR A 1 571 ? 1.185 9.283 2.186 1.00 88.81 571 THR A N 1
ATOM 4257 C CA . THR A 1 571 ? 2.335 8.523 1.658 1.00 88.81 571 THR A CA 1
ATOM 4258 C C . THR A 1 571 ? 3.637 9.328 1.552 1.00 88.81 571 THR A C 1
ATOM 4260 O O . THR A 1 571 ? 4.657 8.785 1.136 1.00 88.81 571 THR A O 1
ATOM 4263 N N . LEU A 1 572 ? 3.650 10.616 1.924 1.00 83.31 572 LEU A N 1
ATOM 4264 C CA . LEU A 1 572 ? 4.855 11.450 1.815 1.00 83.31 572 LEU A CA 1
ATOM 4265 C C . LEU A 1 572 ? 5.863 11.214 2.950 1.00 83.31 572 LEU A C 1
ATOM 4267 O O . LEU A 1 572 ? 5.511 11.150 4.129 1.00 83.31 572 LEU A O 1
ATOM 4271 N N . GLY A 1 573 ? 7.147 11.210 2.583 1.00 68.75 573 GLY A N 1
ATOM 4272 C CA . GLY A 1 573 ? 8.275 11.061 3.510 1.00 68.75 573 GLY A CA 1
ATOM 4273 C C . GLY A 1 573 ? 8.723 9.615 3.742 1.00 68.75 573 GLY A C 1
ATOM 4274 O O . GLY A 1 573 ? 9.638 9.397 4.527 1.00 68.75 573 GLY A O 1
ATOM 4275 N N . GLU A 1 574 ? 8.106 8.645 3.065 1.00 68.12 574 GLU A N 1
ATOM 4276 C CA . GLU A 1 574 ? 8.581 7.259 3.019 1.00 68.12 574 GLU A CA 1
ATOM 4277 C C . GLU A 1 574 ? 9.845 7.145 2.133 1.00 68.12 574 GLU A C 1
ATOM 4279 O O . GLU A 1 574 ? 10.038 7.948 1.219 1.00 68.12 574 GLU A O 1
ATOM 4284 N N . THR A 1 575 ? 10.729 6.180 2.415 1.00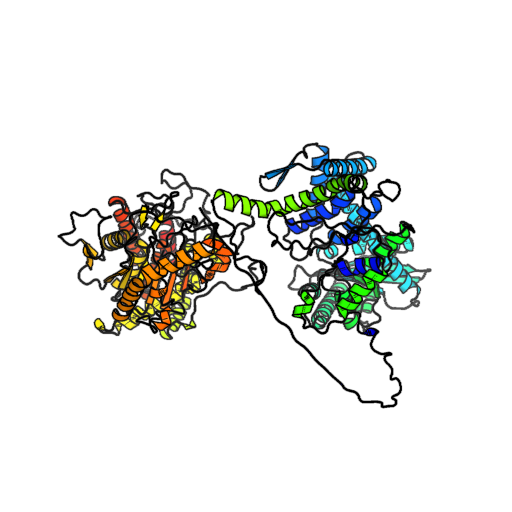 56.78 575 THR A N 1
ATOM 4285 C CA . THR A 1 575 ? 11.984 5.938 1.666 1.00 56.78 575 THR A CA 1
ATOM 4286 C C . THR A 1 575 ? 12.338 4.453 1.452 1.00 56.78 575 THR A C 1
ATOM 4288 O O . THR A 1 575 ? 13.335 4.156 0.788 1.00 56.78 575 THR A O 1
ATOM 4291 N N . ARG A 1 576 ? 11.548 3.514 1.993 1.00 66.75 576 ARG A N 1
ATOM 4292 C CA . ARG A 1 576 ? 11.708 2.049 1.895 1.00 66.75 576 ARG A CA 1
ATOM 4293 C C . ARG A 1 576 ? 11.068 1.455 0.636 1.00 66.75 576 ARG A C 1
ATOM 4295 O O . ARG A 1 576 ? 11.431 0.338 0.264 1.00 66.75 576 ARG A O 1
ATOM 4302 N N . GLY A 1 577 ? 10.155 2.183 -0.010 1.00 71.19 577 GLY A N 1
ATOM 4303 C CA . GLY A 1 577 ? 9.599 1.866 -1.328 1.00 71.19 577 GLY A CA 1
ATOM 4304 C C . GLY A 1 577 ? 8.120 2.195 -1.535 1.00 71.19 577 GLY A C 1
ATOM 4305 O O . GLY A 1 577 ? 7.645 2.138 -2.674 1.00 71.19 577 GLY A O 1
ATOM 4306 N N . ILE A 1 578 ? 7.372 2.519 -0.475 1.00 79.94 578 ILE A N 1
ATOM 4307 C CA . ILE A 1 578 ? 5.937 2.819 -0.592 1.00 79.94 578 ILE A CA 1
ATOM 4308 C C . ILE A 1 578 ? 5.701 4.190 -1.236 1.00 79.94 578 ILE A C 1
ATOM 4310 O O . ILE A 1 578 ? 4.695 4.356 -1.920 1.00 79.94 578 ILE A O 1
ATOM 4314 N N . ASP A 1 579 ? 6.661 5.116 -1.169 1.00 77.50 579 ASP A N 1
ATOM 4315 C CA . ASP A 1 579 ? 6.681 6.362 -1.957 1.00 77.50 579 ASP A CA 1
ATOM 4316 C C . ASP A 1 579 ? 6.499 6.121 -3.472 1.00 77.50 579 ASP A C 1
ATOM 4318 O O . ASP A 1 579 ? 5.782 6.858 -4.150 1.00 77.50 579 ASP A O 1
ATOM 4322 N N . ARG A 1 580 ? 7.114 5.054 -3.999 1.00 81.69 580 ARG A N 1
ATOM 4323 C CA . ARG A 1 580 ? 7.096 4.666 -5.423 1.00 81.69 580 ARG A CA 1
ATOM 4324 C C . ARG A 1 580 ? 5.878 3.833 -5.801 1.00 81.69 580 ARG A C 1
ATOM 4326 O O . ARG A 1 580 ? 5.451 3.861 -6.952 1.00 81.69 580 ARG A O 1
ATOM 4333 N N . ILE A 1 581 ? 5.332 3.089 -4.842 1.00 83.44 581 ILE A N 1
ATOM 4334 C CA . ILE A 1 581 ? 4.143 2.247 -5.018 1.00 83.44 581 ILE A CA 1
ATOM 4335 C C . ILE A 1 581 ? 2.855 3.070 -4.861 1.00 83.44 581 ILE A C 1
ATOM 4337 O O . ILE A 1 581 ? 1.869 2.812 -5.549 1.00 83.44 581 ILE A O 1
ATOM 4341 N N . ALA A 1 582 ? 2.858 4.098 -4.010 1.00 83.56 582 ALA A N 1
ATOM 4342 C CA . ALA A 1 582 ? 1.693 4.915 -3.692 1.00 83.56 582 ALA A CA 1
ATOM 4343 C C . ALA A 1 582 ? 0.963 5.520 -4.908 1.00 83.56 582 ALA A C 1
ATOM 4345 O O . ALA A 1 582 ? -0.263 5.421 -4.917 1.00 83.56 582 ALA A O 1
ATOM 4346 N N . PRO A 1 583 ? 1.627 6.059 -5.956 1.00 84.38 583 PRO A N 1
ATOM 4347 C CA . PRO A 1 583 ? 0.947 6.574 -7.153 1.00 84.38 583 PRO A CA 1
ATOM 4348 C C . PRO A 1 583 ? 0.203 5.506 -7.972 1.00 84.38 583 PRO A C 1
ATOM 4350 O O . PRO A 1 583 ? -0.614 5.841 -8.828 1.00 84.38 583 PRO A O 1
ATOM 4353 N N . LEU A 1 584 ? 0.489 4.222 -7.733 1.00 84.50 584 LEU A N 1
ATOM 4354 C CA . LEU A 1 584 ? -0.155 3.081 -8.386 1.00 84.50 584 LEU A CA 1
ATOM 4355 C C . LEU A 1 584 ? -1.351 2.539 -7.578 1.00 84.50 584 LEU A C 1
ATOM 4357 O O . LEU A 1 584 ? -2.027 1.617 -8.037 1.00 84.50 584 LEU A O 1
ATOM 4361 N N . ASN A 1 585 ? -1.652 3.123 -6.413 1.00 89.88 585 ASN A N 1
ATOM 4362 C CA . ASN A 1 585 ? -2.874 2.904 -5.638 1.00 89.88 585 ASN A CA 1
ATOM 4363 C C . ASN A 1 585 ? -3.681 4.213 -5.590 1.00 89.88 585 ASN A C 1
ATOM 4365 O O . ASN A 1 585 ? -3.142 5.279 -5.312 1.00 89.88 585 ASN A O 1
ATOM 4369 N N . ASP A 1 586 ? -4.984 4.152 -5.844 1.00 94.38 586 ASP A N 1
ATOM 4370 C CA . ASP A 1 586 ? -5.889 5.306 -5.868 1.00 94.38 586 ASP A CA 1
ATOM 4371 C C . ASP A 1 586 ? -6.210 5.751 -4.428 1.00 94.38 586 ASP A C 1
ATOM 4373 O O . ASP A 1 586 ? -7.326 5.569 -3.943 1.00 94.38 586 ASP A O 1
ATOM 4377 N N . GLN A 1 587 ? -5.213 6.275 -3.701 1.00 94.31 587 GLN A N 1
ATOM 4378 C CA . GLN A 1 587 ? -5.324 6.607 -2.269 1.00 94.31 587 GLN A CA 1
ATOM 4379 C C . GLN A 1 587 ? -6.531 7.515 -1.982 1.00 94.31 587 GLN A C 1
ATOM 4381 O O . GLN A 1 587 ? -7.181 7.368 -0.950 1.00 94.31 587 GLN A O 1
ATOM 4386 N N . GLY A 1 588 ? -6.878 8.406 -2.919 1.00 95.75 588 GLY A N 1
ATOM 4387 C CA . GLY A 1 588 ? -8.083 9.231 -2.860 1.00 95.75 588 GLY A CA 1
ATOM 4388 C C . GLY A 1 588 ? -9.373 8.412 -2.901 1.00 95.75 588 GLY A C 1
ATOM 4389 O O . GLY A 1 588 ? -10.217 8.550 -2.010 1.00 95.75 588 GLY A O 1
ATOM 4390 N N . ALA A 1 589 ? -9.544 7.526 -3.889 1.00 96.69 589 ALA A N 1
ATOM 4391 C CA . ALA A 1 589 ? -10.721 6.660 -3.961 1.00 96.69 589 ALA A CA 1
ATOM 4392 C C . ALA A 1 589 ? -10.786 5.650 -2.806 1.00 96.69 589 ALA A C 1
ATOM 4394 O O . ALA A 1 589 ? -11.882 5.419 -2.290 1.00 96.69 589 ALA A O 1
ATOM 4395 N N . GLN A 1 590 ? -9.644 5.082 -2.398 1.00 97.69 590 GLN A N 1
ATOM 4396 C CA . GLN A 1 590 ? -9.508 4.164 -1.261 1.00 97.69 590 GLN A CA 1
ATOM 4397 C C . GLN A 1 590 ? -9.957 4.858 0.035 1.00 97.69 590 GLN A C 1
ATOM 4399 O O . GLN A 1 590 ? -10.891 4.395 0.691 1.00 97.69 590 GLN A O 1
ATOM 4404 N N . LEU A 1 591 ? -9.385 6.024 0.361 1.00 98.19 591 LEU A N 1
ATOM 4405 C CA . LEU A 1 591 ? -9.734 6.786 1.565 1.00 98.19 591 LEU A CA 1
ATOM 4406 C C . LEU A 1 591 ? -11.205 7.212 1.549 1.00 98.19 591 LEU A C 1
ATOM 4408 O O . LEU A 1 591 ? -11.912 7.020 2.535 1.00 98.19 591 LEU A O 1
ATOM 4412 N N . THR A 1 592 ? -11.708 7.685 0.405 1.00 98.31 592 THR A N 1
ATOM 4413 C CA . THR A 1 592 ? -13.128 8.045 0.253 1.00 98.31 592 THR A CA 1
ATOM 4414 C C . THR A 1 592 ? -14.054 6.839 0.466 1.00 98.31 592 THR A C 1
ATOM 4416 O O . THR A 1 592 ? -15.137 7.002 1.025 1.00 98.31 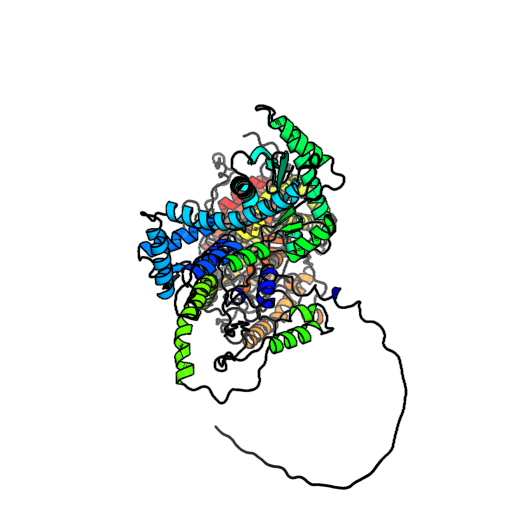592 THR A O 1
ATOM 4419 N N . ALA A 1 593 ? -13.651 5.624 0.071 1.00 98.56 593 ALA A N 1
ATOM 4420 C CA . ALA A 1 593 ? -14.418 4.401 0.324 1.00 98.56 593 ALA A CA 1
ATOM 4421 C C . ALA A 1 593 ? -14.385 3.976 1.806 1.00 98.56 593 ALA A C 1
ATOM 4423 O O . ALA A 1 593 ? -15.444 3.678 2.358 1.00 98.56 593 ALA A O 1
ATOM 4424 N N . ALA A 1 594 ? -13.221 4.023 2.470 1.00 98.62 594 ALA A N 1
ATOM 4425 C CA . ALA A 1 594 ? -13.112 3.783 3.915 1.00 98.62 594 ALA A CA 1
ATOM 4426 C C . ALA A 1 594 ? -13.983 4.763 4.718 1.00 98.62 594 ALA A C 1
ATOM 4428 O O . ALA A 1 594 ? -14.805 4.345 5.534 1.00 98.62 594 ALA A O 1
ATOM 4429 N N . THR A 1 595 ? -13.860 6.066 4.445 1.00 98.56 595 THR A N 1
ATOM 4430 C CA . THR A 1 595 ? -14.663 7.111 5.094 1.00 98.56 595 THR A CA 1
ATOM 4431 C C . THR A 1 595 ? -16.158 6.905 4.850 1.00 98.56 595 THR A C 1
ATOM 4433 O O . THR A 1 595 ? -16.940 6.980 5.796 1.00 98.56 595 THR A O 1
ATOM 4436 N N . ALA A 1 596 ? -16.568 6.589 3.617 1.00 98.62 596 ALA A N 1
ATOM 4437 C CA . ALA A 1 596 ? -17.973 6.350 3.294 1.00 98.62 596 ALA A CA 1
ATOM 4438 C C . ALA A 1 596 ? -18.567 5.149 4.042 1.00 98.62 596 ALA A C 1
ATOM 4440 O O . ALA A 1 596 ? -19.680 5.246 4.559 1.00 98.62 596 ALA A O 1
ATOM 4441 N N . HIS A 1 597 ? -17.820 4.044 4.133 1.00 98.69 597 HIS A N 1
ATOM 4442 C CA . HIS A 1 597 ? -18.239 2.850 4.870 1.00 98.69 597 HIS A CA 1
ATOM 4443 C C . HIS A 1 597 ? -18.356 3.113 6.374 1.00 98.69 597 HIS A C 1
ATOM 4445 O O . HIS A 1 597 ? -19.354 2.755 6.993 1.00 98.69 597 HIS A O 1
ATOM 4451 N N . LEU A 1 598 ? -17.380 3.795 6.979 1.00 98.69 598 LEU A N 1
ATOM 4452 C CA . LEU A 1 598 ? -17.424 4.107 8.412 1.00 98.69 598 LEU A CA 1
ATOM 4453 C C . LEU A 1 598 ? -18.551 5.093 8.758 1.00 98.69 598 LEU A C 1
ATOM 4455 O O . LEU A 1 598 ? -19.230 4.913 9.769 1.00 98.69 598 LEU A O 1
ATOM 4459 N N . MET A 1 599 ? -18.825 6.071 7.891 1.00 98.50 599 MET A N 1
ATOM 4460 C CA . MET A 1 599 ? -20.002 6.940 8.017 1.00 98.50 599 MET A CA 1
ATOM 4461 C C . MET A 1 599 ? -21.328 6.181 7.878 1.00 98.50 599 MET A C 1
ATOM 4463 O O . MET A 1 599 ? -22.302 6.551 8.534 1.00 98.50 599 MET A O 1
ATOM 4467 N N . ASP A 1 600 ? -21.389 5.150 7.032 1.00 98.56 600 ASP A N 1
ATOM 4468 C CA . ASP A 1 600 ? -22.573 4.299 6.882 1.00 98.56 600 ASP A CA 1
ATOM 4469 C C . ASP A 1 600 ? -22.826 3.449 8.133 1.00 98.56 600 ASP A C 1
ATOM 4471 O O . ASP A 1 600 ? -23.949 3.412 8.636 1.00 98.56 600 ASP A O 1
ATOM 4475 N N . VAL A 1 601 ? -21.776 2.838 8.692 1.00 98.31 601 VAL A N 1
ATOM 4476 C CA . VAL A 1 601 ? -21.852 2.071 9.947 1.00 98.31 601 VAL A CA 1
ATOM 4477 C C . VAL A 1 601 ? -22.305 2.953 11.109 1.00 98.31 601 VAL A C 1
ATOM 4479 O O . VAL A 1 601 ? -23.179 2.535 11.865 1.00 98.31 601 VAL A O 1
ATOM 4482 N N . ILE A 1 602 ? -21.774 4.176 11.229 1.00 98.19 602 ILE A N 1
ATOM 4483 C CA . ILE A 1 602 ? -22.151 5.118 12.295 1.00 98.19 602 ILE A CA 1
ATOM 4484 C C . ILE A 1 602 ? -23.628 5.509 12.193 1.00 98.19 602 ILE A C 1
ATOM 4486 O O . ILE A 1 602 ? -24.380 5.284 13.139 1.00 98.19 602 ILE A O 1
ATOM 4490 N N . LYS A 1 603 ? -24.087 5.984 11.030 1.00 97.69 603 LYS A N 1
ATOM 4491 C CA . LYS A 1 603 ? -25.501 6.361 10.826 1.00 97.69 603 LYS A CA 1
ATOM 4492 C C . LYS A 1 603 ? -26.447 5.172 10.995 1.00 97.69 603 LYS A C 1
ATOM 4494 O O . LYS A 1 603 ? -27.503 5.279 11.607 1.00 97.69 603 LYS A O 1
ATOM 4499 N N . SER A 1 604 ? -26.032 3.997 10.529 1.00 97.75 604 SER A N 1
ATOM 4500 C CA . SER A 1 604 ? -26.779 2.751 10.711 1.00 97.75 604 SER A CA 1
ATOM 4501 C C . SER A 1 604 ? -26.675 2.179 12.136 1.00 97.75 604 SER A C 1
ATOM 4503 O O . SER A 1 604 ? -27.278 1.143 12.406 1.00 97.75 604 SER A O 1
ATOM 4505 N N . ASN A 1 605 ? -25.918 2.803 13.045 1.00 97.94 605 ASN A N 1
ATOM 4506 C CA . ASN A 1 605 ? -25.869 2.502 14.480 1.00 97.94 605 ASN A CA 1
ATOM 4507 C C . ASN A 1 605 ? -26.627 3.542 15.323 1.00 97.94 605 ASN A C 1
ATOM 4509 O O . ASN A 1 605 ? -27.140 3.181 16.378 1.00 97.94 605 ASN A O 1
ATOM 4513 N N . GLU A 1 606 ? -26.749 4.792 14.861 1.00 96.62 606 GLU A N 1
ATOM 4514 C CA . GLU A 1 606 ? -27.672 5.801 15.421 1.00 96.62 606 GLU A CA 1
ATOM 4515 C C . GLU A 1 606 ? -29.132 5.303 15.389 1.00 96.62 606 GLU A C 1
ATOM 4517 O O . GLU A 1 606 ? -29.924 5.590 16.282 1.00 96.62 606 GLU A O 1
ATOM 4522 N N . GLU A 1 607 ? -29.466 4.495 14.380 1.00 95.94 607 GLU A N 1
ATOM 4523 C CA . GLU A 1 607 ? -30.780 3.880 14.152 1.00 95.94 607 GLU A CA 1
ATOM 4524 C C . GLU A 1 607 ? -31.046 2.607 14.989 1.00 95.94 607 GLU A C 1
ATOM 4526 O O . GLU A 1 607 ? -32.102 1.989 14.837 1.00 95.94 607 GLU A O 1
ATOM 4531 N N . LYS A 1 608 ? -30.107 2.173 15.847 1.00 96.38 608 LYS A N 1
ATOM 4532 C CA . LYS A 1 608 ? -30.156 0.875 16.549 1.00 96.38 608 LYS A CA 1
ATOM 4533 C C . LYS A 1 608 ? -29.996 0.996 18.064 1.00 96.38 608 LYS A C 1
ATOM 4535 O O . LYS A 1 608 ? -29.186 1.768 18.572 1.00 96.38 608 LYS A O 1
ATOM 4540 N N . GLU A 1 609 ? -30.703 0.130 18.788 1.00 94.62 609 GLU A N 1
ATOM 4541 C CA . GLU A 1 609 ? -30.454 -0.108 20.214 1.00 94.62 609 GLU A CA 1
ATOM 4542 C C . GLU A 1 609 ? -29.040 -0.676 20.443 1.00 94.62 609 GLU A C 1
ATOM 4544 O O . GLU A 1 609 ? -28.504 -1.395 19.600 1.00 94.62 609 GLU A O 1
ATOM 4549 N N . GLU A 1 610 ? -28.439 -0.389 21.603 1.00 89.56 610 GLU A N 1
ATOM 4550 C CA . GLU A 1 610 ? -27.021 -0.676 21.896 1.00 89.56 610 GLU A CA 1
ATOM 4551 C C . GLU A 1 610 ? -26.622 -2.149 21.684 1.00 89.56 610 GLU A C 1
ATOM 4553 O O . GLU A 1 610 ? -25.553 -2.435 21.149 1.00 89.56 610 GLU A O 1
ATOM 4558 N N . GLY A 1 611 ? -27.505 -3.094 22.030 1.00 90.62 611 GLY A N 1
ATOM 4559 C CA . GLY A 1 611 ? -27.277 -4.530 21.821 1.00 90.62 611 GLY A CA 1
ATOM 4560 C C . GLY A 1 611 ? -27.362 -4.995 20.360 1.00 90.62 611 GLY A C 1
ATOM 4561 O O . GLY A 1 611 ? -26.921 -6.099 20.054 1.00 90.62 611 GLY A O 1
ATOM 4562 N N . ALA A 1 612 ? -27.911 -4.173 19.460 1.00 95.50 612 ALA A N 1
ATOM 4563 C CA . ALA A 1 612 ? -28.059 -4.462 18.032 1.00 95.50 612 ALA A CA 1
ATOM 4564 C C . ALA A 1 612 ? -27.047 -3.705 17.147 1.00 95.50 612 ALA A C 1
ATOM 4566 O O . ALA A 1 612 ? -26.932 -4.004 15.954 1.00 95.50 612 ALA A O 1
ATOM 4567 N N . LYS A 1 613 ? -26.309 -2.732 17.701 1.00 97.44 613 LYS A N 1
ATOM 4568 C CA . LYS A 1 613 ? -25.272 -1.986 16.973 1.00 97.44 613 LYS A CA 1
ATOM 4569 C C . LYS A 1 613 ? -24.198 -2.917 16.408 1.00 97.44 613 LYS A C 1
ATOM 4571 O O . LYS A 1 613 ? -23.761 -3.870 17.054 1.00 97.44 613 LYS A O 1
ATOM 4576 N N . GLN A 1 614 ? -23.757 -2.606 15.194 1.00 97.38 614 GLN A N 1
ATOM 4577 C CA . GLN A 1 614 ? -22.624 -3.248 14.536 1.00 97.38 614 GLN A CA 1
ATOM 4578 C C . GLN A 1 614 ? -21.328 -2.694 15.122 1.00 97.38 614 GLN A C 1
ATOM 4580 O O . GLN A 1 614 ? -21.154 -1.475 15.185 1.00 97.38 614 GLN A O 1
ATOM 4585 N N . ARG A 1 615 ? -20.405 -3.573 15.513 1.00 98.31 615 ARG A N 1
ATOM 4586 C CA . ARG A 1 615 ? -19.090 -3.166 16.019 1.00 98.31 615 ARG A CA 1
ATOM 4587 C C . ARG A 1 615 ? -18.081 -3.009 14.884 1.00 98.31 615 ARG A C 1
ATOM 4589 O O . ARG A 1 615 ? -18.130 -3.741 13.890 1.00 98.31 615 ARG A O 1
ATOM 4596 N N . VAL A 1 616 ? -17.152 -2.069 15.052 1.00 98.75 616 VAL A N 1
ATOM 4597 C CA . VAL A 1 616 ? -15.946 -1.958 14.216 1.00 98.75 616 VAL A CA 1
ATOM 4598 C C . VAL A 1 616 ? -14.784 -2.602 14.961 1.00 98.75 616 VAL A C 1
ATOM 4600 O O . VAL A 1 616 ? -14.413 -2.154 16.044 1.00 98.75 616 VAL A O 1
ATOM 4603 N N . GLY A 1 617 ? -14.220 -3.665 14.399 1.00 98.75 617 GLY A N 1
ATOM 4604 C CA . GLY A 1 617 ? -13.004 -4.284 14.902 1.00 98.75 617 GLY A CA 1
ATOM 4605 C C . GLY A 1 617 ? -11.761 -3.588 14.350 1.00 98.75 617 GLY A C 1
ATOM 4606 O O . GLY A 1 617 ? -11.720 -3.246 13.169 1.00 98.75 617 GLY A O 1
ATOM 4607 N N . ILE A 1 618 ? -10.750 -3.378 15.191 1.00 98.81 618 ILE A N 1
ATOM 4608 C CA . ILE A 1 618 ? -9.475 -2.756 14.816 1.00 98.81 618 ILE A CA 1
ATOM 4609 C C . ILE A 1 618 ? -8.339 -3.670 15.277 1.00 98.81 618 ILE A C 1
ATOM 4611 O O . ILE A 1 618 ? -8.045 -3.761 16.468 1.00 98.81 618 ILE A O 1
ATOM 4615 N N . LEU A 1 619 ? -7.735 -4.368 14.322 1.00 98.69 619 LEU A N 1
ATOM 4616 C CA . LEU A 1 619 ? -6.618 -5.288 14.473 1.00 98.69 619 LEU A CA 1
ATOM 4617 C C . LEU A 1 619 ? -5.289 -4.557 14.274 1.00 98.69 619 LEU A C 1
ATOM 4619 O O . LEU A 1 619 ? -5.107 -3.867 13.273 1.00 98.69 619 LEU A O 1
ATOM 4623 N N . THR A 1 620 ? -4.349 -4.728 15.203 1.00 98.50 620 THR A N 1
ATOM 4624 C CA . THR A 1 620 ? -3.053 -4.041 15.133 1.00 98.50 620 THR A CA 1
ATOM 4625 C C . THR A 1 620 ? -1.931 -4.764 15.876 1.00 98.50 620 THR A C 1
ATOM 4627 O O . THR A 1 620 ? -2.184 -5.565 16.782 1.00 98.50 620 THR A O 1
ATOM 4630 N N . GLY A 1 621 ? -0.687 -4.464 15.506 1.00 96.38 621 GLY A N 1
ATOM 4631 C CA . GLY A 1 621 ? 0.519 -4.753 16.269 1.00 96.38 621 GLY A CA 1
ATOM 4632 C C . GLY A 1 621 ? 1.475 -5.720 15.571 1.00 96.38 621 GLY A C 1
ATOM 4633 O O . GLY A 1 621 ? 1.094 -6.841 15.214 1.00 96.38 621 GLY A O 1
ATOM 4634 N N . PHE A 1 622 ? 2.737 -5.301 15.487 1.00 95.81 622 PHE A N 1
ATOM 4635 C CA . PHE A 1 622 ? 3.904 -6.054 15.020 1.00 95.81 622 PHE A CA 1
ATOM 4636 C C . PHE A 1 622 ? 4.893 -6.269 16.185 1.00 95.81 622 PHE A C 1
ATOM 4638 O O . PHE A 1 622 ? 4.927 -5.485 17.137 1.00 95.81 622 PHE A O 1
ATOM 4645 N N . THR A 1 623 ? 5.721 -7.318 16.131 1.00 92.69 623 THR A N 1
ATOM 4646 C CA . THR A 1 623 ? 6.901 -7.474 17.004 1.00 92.69 623 THR A CA 1
ATOM 4647 C C . THR A 1 623 ? 8.189 -6.986 16.327 1.00 92.69 623 THR A C 1
ATOM 4649 O O . THR A 1 623 ? 8.614 -7.537 15.308 1.00 92.69 623 THR A O 1
ATOM 4652 N N . VAL A 1 624 ? 8.909 -6.074 16.991 1.00 90.62 624 VAL A N 1
ATOM 4653 C CA . VAL A 1 624 ? 10.289 -5.717 16.632 1.00 90.62 624 VAL A CA 1
ATOM 4654 C C . VAL A 1 624 ? 11.224 -6.889 16.919 1.00 90.62 624 VAL A C 1
ATOM 4656 O O . VAL A 1 624 ? 11.332 -7.360 18.056 1.00 90.62 624 VAL A O 1
ATOM 4659 N N . VAL A 1 625 ? 11.985 -7.308 15.908 1.00 88.31 625 VAL A N 1
ATOM 4660 C CA . VAL A 1 625 ? 13.071 -8.294 16.031 1.00 88.31 625 VAL A CA 1
ATOM 4661 C C . VAL A 1 625 ? 14.441 -7.670 15.767 1.00 88.31 625 VAL A C 1
ATOM 4663 O O . VAL A 1 625 ? 14.613 -6.844 14.863 1.00 88.31 625 VAL A O 1
ATOM 4666 N N . ASN A 1 626 ? 15.444 -8.062 16.558 1.00 82.94 626 ASN A N 1
ATOM 4667 C CA . ASN A 1 626 ? 16.838 -7.665 16.340 1.00 82.94 626 ASN A CA 1
ATOM 4668 C C . ASN A 1 626 ? 17.532 -8.560 15.285 1.00 82.94 626 ASN A C 1
ATOM 4670 O O . ASN A 1 626 ? 16.950 -9.524 14.788 1.00 82.94 626 ASN A O 1
ATOM 4674 N N . ALA A 1 627 ? 18.792 -8.259 14.946 1.00 74.81 627 ALA A N 1
ATOM 4675 C CA . ALA A 1 627 ? 19.570 -9.056 13.988 1.00 74.81 627 ALA A CA 1
ATOM 4676 C C . ALA A 1 627 ? 19.805 -10.515 14.448 1.00 74.81 627 ALA A C 1
ATOM 4678 O O . ALA A 1 627 ? 19.826 -11.422 13.618 1.00 74.81 627 ALA A O 1
ATOM 4679 N N . ASP A 1 628 ? 19.878 -10.768 15.763 1.00 79.06 628 ASP A N 1
ATOM 4680 C CA . ASP A 1 628 ? 19.934 -12.125 16.340 1.00 79.06 628 ASP A CA 1
ATOM 4681 C C . ASP A 1 628 ? 18.587 -12.878 16.258 1.00 79.06 628 ASP A C 1
ATOM 4683 O O . ASP A 1 628 ? 18.464 -13.975 16.806 1.00 79.06 628 ASP A O 1
ATOM 4687 N N . ARG A 1 629 ? 17.560 -12.282 15.633 1.00 77.00 629 ARG A N 1
ATOM 4688 C CA . ARG A 1 629 ? 16.171 -12.770 15.560 1.00 77.00 629 ARG A CA 1
ATOM 4689 C C . ARG A 1 629 ? 15.463 -12.873 16.917 1.00 77.00 629 ARG A C 1
ATOM 4691 O O . ARG A 1 629 ? 14.435 -13.533 17.030 1.00 77.00 629 ARG A O 1
ATOM 4698 N N . LYS A 1 630 ? 15.975 -12.194 17.947 1.00 82.19 630 LYS A N 1
ATOM 4699 C CA . LYS A 1 630 ? 15.306 -12.061 19.247 1.00 82.19 630 LYS A CA 1
ATOM 4700 C C . LYS A 1 630 ? 14.225 -10.992 19.146 1.00 82.19 630 LYS A C 1
ATOM 4702 O O . LYS A 1 630 ? 14.507 -9.878 18.697 1.00 82.19 630 LYS A O 1
ATOM 4707 N N . ARG A 1 631 ? 13.017 -11.308 19.621 1.00 84.19 631 ARG A N 1
ATOM 4708 C CA . ARG A 1 631 ? 11.998 -10.301 19.944 1.00 84.19 631 ARG A CA 1
ATOM 4709 C C . ARG A 1 631 ? 12.575 -9.275 20.921 1.00 84.19 631 ARG A C 1
ATOM 4711 O O . ARG A 1 631 ? 13.139 -9.649 21.947 1.00 84.19 631 ARG A O 1
ATOM 4718 N N . VAL A 1 632 ? 12.386 -8.000 20.602 1.00 82.25 632 VAL A N 1
ATOM 4719 C CA . VAL A 1 632 ? 12.598 -6.876 21.518 1.00 82.25 632 VAL A CA 1
ATOM 4720 C C . VAL A 1 632 ? 11.290 -6.633 22.271 1.00 82.25 632 VAL A C 1
ATOM 4722 O O . VAL A 1 632 ? 11.198 -6.917 23.462 1.00 82.25 632 VAL A O 1
ATOM 4725 N N . GLN A 1 633 ? 10.253 -6.188 21.559 1.00 86.88 633 GLN A N 1
ATOM 4726 C CA . GLN A 1 633 ? 8.934 -5.858 22.103 1.00 86.88 633 GLN A CA 1
ATOM 4727 C C . GLN A 1 633 ? 7.903 -5.823 20.961 1.00 86.88 633 GLN A C 1
ATOM 4729 O O . GLN A 1 633 ? 8.276 -5.993 19.800 1.00 86.88 633 GLN A O 1
ATOM 4734 N N . GLY A 1 634 ? 6.628 -5.598 21.280 1.00 89.88 634 GLY A N 1
ATOM 4735 C CA . GLY A 1 634 ? 5.692 -5.045 20.298 1.00 89.88 634 GLY A CA 1
ATOM 4736 C C . GLY A 1 634 ? 6.046 -3.585 20.009 1.00 89.88 634 GLY A C 1
ATOM 4737 O O . GLY A 1 634 ? 6.549 -2.905 20.908 1.00 89.88 634 GLY A O 1
ATOM 4738 N N . GLU A 1 635 ? 5.836 -3.130 18.779 1.00 92.62 635 GLU A N 1
ATOM 4739 C CA . GLU A 1 635 ? 6.274 -1.800 18.334 1.00 92.62 635 GLU A CA 1
ATOM 4740 C C . GLU A 1 635 ? 5.251 -0.686 18.586 1.00 92.62 635 GLU A C 1
ATOM 4742 O O . GLU A 1 635 ? 4.169 -0.921 19.141 1.00 92.62 635 GLU A O 1
ATOM 4747 N N . ASN A 1 636 ? 5.640 0.547 18.262 1.00 94.38 636 ASN A N 1
ATOM 4748 C CA . ASN A 1 636 ? 4.831 1.750 18.455 1.00 94.38 636 ASN A CA 1
ATOM 4749 C C . ASN A 1 636 ? 4.170 2.280 17.172 1.00 94.38 636 ASN A C 1
ATOM 4751 O O . ASN A 1 636 ? 3.373 3.217 17.267 1.00 94.38 636 ASN A O 1
ATOM 4755 N N . ASP A 1 637 ? 4.438 1.682 16.008 1.00 97.31 637 ASP A N 1
ATOM 4756 C CA . ASP A 1 637 ? 3.570 1.843 14.844 1.00 97.31 637 ASP A CA 1
ATOM 4757 C C . ASP A 1 637 ? 2.405 0.844 14.884 1.00 97.31 637 ASP A C 1
ATOM 4759 O O . ASP A 1 637 ? 2.544 -0.274 15.382 1.00 97.31 637 ASP A O 1
ATOM 4763 N N . GLY A 1 638 ? 1.232 1.281 14.425 1.00 97.69 638 GLY A N 1
ATOM 4764 C CA . GLY A 1 638 ? -0.040 0.565 14.520 1.00 97.69 638 GLY A CA 1
ATOM 4765 C C . GLY A 1 638 ? -0.928 1.012 15.688 1.00 97.69 638 GLY A C 1
ATOM 4766 O O . GLY A 1 638 ? -1.939 1.683 15.445 1.00 97.69 638 GLY A O 1
ATOM 4767 N N . PRO A 1 639 ? -0.623 0.647 16.954 1.00 97.94 639 PRO A N 1
ATOM 4768 C CA . PRO A 1 639 ? -1.541 0.852 18.070 1.00 97.94 639 PRO A CA 1
ATOM 4769 C C . PRO A 1 639 ? -1.974 2.306 18.330 1.00 97.94 639 PRO A C 1
ATOM 4771 O O . PRO A 1 639 ? -3.162 2.502 18.592 1.00 97.94 639 PRO A O 1
ATOM 4774 N N . PRO A 1 640 ? -1.118 3.340 18.210 1.00 98.31 640 PRO A N 1
ATOM 4775 C CA . PRO A 1 640 ? -1.560 4.733 18.324 1.00 98.31 640 PRO A CA 1
ATOM 4776 C C . PRO A 1 640 ? -2.584 5.137 17.255 1.00 98.31 640 PRO A C 1
ATOM 4778 O O . PRO A 1 640 ? -3.629 5.698 17.585 1.00 98.31 640 PRO A O 1
ATOM 4781 N N . GLY A 1 641 ? -2.340 4.810 15.982 1.00 98.31 641 GLY A N 1
ATOM 4782 C CA . GLY A 1 641 ? -3.265 5.083 14.878 1.00 98.31 641 GLY A CA 1
ATOM 4783 C C . GLY A 1 641 ? -4.573 4.305 15.009 1.00 98.31 641 GLY A C 1
ATOM 4784 O O . GLY A 1 641 ? -5.651 4.861 14.785 1.00 98.31 641 GLY A O 1
ATOM 4785 N N . ALA A 1 642 ? -4.492 3.049 15.455 1.00 98.69 642 ALA A N 1
ATOM 4786 C CA . ALA A 1 642 ? -5.648 2.229 15.799 1.00 98.69 642 ALA A CA 1
ATOM 4787 C C . ALA A 1 642 ? -6.495 2.873 16.905 1.00 98.69 642 ALA A C 1
ATOM 4789 O O . ALA A 1 642 ? -7.711 2.997 16.744 1.00 98.69 642 ALA A O 1
ATOM 4790 N N . VAL A 1 643 ? -5.876 3.329 18.000 1.00 98.69 643 VAL A N 1
ATOM 4791 C CA . VAL A 1 643 ? -6.576 3.982 19.118 1.00 98.69 643 VAL A CA 1
ATOM 4792 C C . VAL A 1 643 ? -7.195 5.314 18.707 1.00 98.69 643 VAL A C 1
ATOM 4794 O O . VAL A 1 643 ? -8.343 5.562 19.066 1.00 98.69 643 VAL A O 1
ATOM 4797 N N . ILE A 1 644 ? -6.511 6.141 17.914 1.00 98.50 644 ILE A N 1
ATOM 4798 C CA . ILE A 1 644 ? -7.058 7.423 17.438 1.00 98.50 644 ILE A CA 1
ATOM 4799 C C . ILE A 1 644 ? -8.258 7.224 16.506 1.00 98.50 644 ILE A C 1
ATOM 4801 O O . ILE A 1 644 ? -9.290 7.876 16.671 1.00 98.50 644 ILE A O 1
ATOM 4805 N N . MET A 1 645 ? -8.176 6.273 15.578 1.00 98.12 645 MET A N 1
ATOM 4806 C CA . MET A 1 645 ? -9.303 5.913 14.716 1.00 98.12 645 MET A CA 1
ATOM 4807 C C . MET A 1 645 ? -10.461 5.294 15.516 1.00 98.12 645 MET A C 1
ATOM 4809 O O . MET A 1 645 ? -11.620 5.644 15.295 1.00 98.12 645 MET A O 1
ATOM 4813 N N . GLY A 1 646 ? -10.167 4.424 16.487 1.00 98.44 646 GLY A N 1
ATOM 4814 C CA . GLY A 1 646 ? -11.170 3.843 17.382 1.00 98.44 646 GLY A CA 1
ATOM 4815 C C . GLY A 1 646 ? -11.850 4.882 18.274 1.00 98.44 646 GLY A C 1
ATOM 4816 O O . GLY A 1 646 ? -13.068 4.839 18.429 1.00 98.44 646 GLY A O 1
ATOM 4817 N N . LYS A 1 647 ? -11.102 5.870 18.779 1.00 98.19 647 LYS A N 1
ATOM 4818 C CA . LYS A 1 647 ? -11.626 7.031 19.511 1.00 98.19 647 LYS A CA 1
ATOM 4819 C C . LYS A 1 647 ? -12.594 7.832 18.644 1.00 98.19 647 LYS A C 1
ATOM 4821 O O . LYS A 1 647 ? -13.741 8.021 19.038 1.00 98.19 647 LYS A O 1
ATOM 4826 N N . ALA A 1 648 ? -12.186 8.186 17.425 1.00 97.31 648 ALA A N 1
ATOM 4827 C CA . ALA A 1 648 ? -13.026 8.927 16.484 1.00 97.31 648 ALA A CA 1
ATOM 4828 C C . ALA A 1 648 ? -14.321 8.188 16.083 1.00 97.31 648 ALA A C 1
ATOM 4830 O O . ALA A 1 648 ? -15.289 8.844 15.708 1.00 97.31 648 ALA A O 1
ATOM 4831 N N . ILE A 1 649 ? -14.371 6.852 16.173 1.00 98.19 649 ILE A N 1
ATOM 4832 C CA . ILE A 1 649 ? -15.588 6.044 15.958 1.00 98.19 649 ILE A CA 1
ATOM 4833 C C . ILE A 1 649 ? -16.436 5.960 17.244 1.00 98.19 649 ILE A C 1
ATOM 4835 O O . ILE A 1 649 ? -17.653 6.163 17.198 1.00 98.19 649 ILE A O 1
ATOM 4839 N N . ALA A 1 650 ? -15.803 5.714 18.395 1.00 97.31 650 ALA A N 1
ATOM 4840 C CA . ALA A 1 650 ? -16.458 5.603 19.700 1.00 97.31 650 ALA A CA 1
ATOM 4841 C C . ALA A 1 650 ? -17.131 6.917 20.140 1.00 97.31 650 ALA A C 1
ATOM 4843 O O . ALA A 1 650 ? -18.250 6.898 20.650 1.00 97.31 650 ALA A O 1
ATOM 4844 N N . GLU A 1 651 ? -16.508 8.064 19.854 1.00 95.12 651 GLU A N 1
ATOM 4845 C CA . GLU A 1 651 ? -17.064 9.409 20.077 1.00 95.12 651 GLU A CA 1
ATOM 4846 C C . GLU A 1 651 ? -18.334 9.693 19.253 1.00 95.12 651 GLU A C 1
ATOM 4848 O O . GLU A 1 651 ? -19.053 10.646 19.545 1.00 95.12 651 GLU A O 1
ATOM 4853 N N . GLN A 1 652 ? -18.625 8.891 18.222 1.00 95.06 652 GLN A N 1
ATOM 4854 C CA . GLN A 1 652 ? -19.876 8.951 17.449 1.00 95.06 652 GLN A CA 1
ATOM 4855 C C . GLN A 1 652 ? -20.865 7.851 17.886 1.00 95.06 652 GLN A C 1
ATOM 4857 O O . GLN A 1 652 ? -21.723 7.422 17.117 1.00 95.06 652 GLN A O 1
ATOM 4862 N N . GLY A 1 653 ? -20.722 7.342 19.116 1.00 94.50 653 GLY A N 1
ATOM 4863 C CA . GLY A 1 653 ? -21.629 6.362 19.717 1.00 94.50 653 GLY A CA 1
ATOM 4864 C C . GLY A 1 653 ? -21.606 4.977 19.065 1.00 94.50 653 GLY A C 1
ATOM 4865 O O . GLY A 1 653 ? -22.508 4.175 19.327 1.00 94.50 653 GLY A O 1
ATOM 4866 N N . SER A 1 654 ? -20.612 4.687 18.216 1.00 97.44 654 SER A N 1
ATOM 4867 C CA . SER A 1 654 ? -20.447 3.382 17.576 1.00 97.44 654 SER A CA 1
ATOM 4868 C C . SER A 1 654 ? -19.445 2.508 18.335 1.00 97.44 654 SER A C 1
ATOM 4870 O O . SER A 1 654 ? -18.304 2.924 18.528 1.00 97.44 654 SER A O 1
ATOM 4872 N N . PRO A 1 655 ? -19.836 1.295 18.758 1.00 98.25 655 PRO A N 1
ATOM 4873 C CA . PRO A 1 655 ? -18.964 0.409 19.520 1.00 98.25 655 PRO A CA 1
ATOM 4874 C C . PRO A 1 655 ? -17.751 -0.104 18.729 1.00 98.25 655 PRO A C 1
ATOM 4876 O O . PRO A 1 655 ? -17.849 -0.452 17.549 1.00 98.25 655 PRO A O 1
ATOM 4879 N N . VAL A 1 656 ? -16.616 -0.227 19.421 1.00 98.69 656 VAL A N 1
ATOM 4880 C CA . VAL A 1 656 ? -15.318 -0.625 18.845 1.00 98.69 656 VAL A CA 1
ATOM 4881 C C . VAL A 1 656 ? -14.757 -1.855 19.564 1.00 98.69 656 VAL A C 1
ATOM 4883 O O . VAL A 1 656 ? -14.914 -2.003 20.775 1.00 98.69 656 VAL A O 1
ATOM 4886 N N . VAL A 1 657 ? -14.093 -2.744 18.825 1.00 98.75 657 VAL A N 1
ATOM 4887 C CA . VAL A 1 657 ? -13.397 -3.922 19.365 1.00 98.75 657 VAL A CA 1
ATOM 4888 C C . VAL A 1 657 ? -11.930 -3.865 18.947 1.00 98.75 657 VAL A C 1
ATOM 4890 O O . VAL A 1 657 ? -11.599 -4.120 17.794 1.00 98.75 657 VAL A O 1
ATOM 4893 N N . PHE A 1 658 ? -11.033 -3.541 19.869 1.00 98.75 658 PHE A N 1
ATOM 4894 C CA . PHE A 1 658 ? -9.598 -3.599 19.609 1.00 98.75 658 PHE A CA 1
ATOM 4895 C C . PHE A 1 658 ? -9.104 -5.044 19.657 1.00 98.75 658 PHE A C 1
ATOM 4897 O O . PHE A 1 658 ? -9.492 -5.809 20.542 1.00 98.75 658 PHE A O 1
ATOM 4904 N N . VAL A 1 659 ? -8.244 -5.413 18.709 1.00 98.56 659 VAL A N 1
ATOM 4905 C CA . VAL A 1 659 ? -7.735 -6.773 18.527 1.00 98.56 659 VAL A CA 1
ATOM 4906 C C . VAL A 1 659 ? -6.217 -6.750 18.391 1.00 98.56 659 VAL A C 1
ATOM 4908 O O . VAL A 1 659 ? -5.665 -5.983 17.604 1.00 98.56 659 VAL A O 1
ATOM 4911 N N . THR A 1 660 ? -5.525 -7.610 19.133 1.00 97.50 660 THR A N 1
ATOM 4912 C CA . THR A 1 660 ? -4.075 -7.819 18.989 1.00 97.50 660 THR A CA 1
ATOM 4913 C C . THR A 1 660 ? -3.665 -9.194 19.533 1.00 97.50 660 THR A C 1
ATOM 4915 O O . THR A 1 660 ? -4.526 -9.997 19.891 1.00 97.50 660 THR A O 1
ATOM 4918 N N . ASP A 1 661 ? -2.369 -9.493 19.592 1.00 95.00 661 ASP A N 1
ATOM 4919 C CA . ASP A 1 661 ? -1.814 -10.698 20.223 1.00 95.00 661 ASP A CA 1
ATOM 4920 C C . ASP A 1 661 ? -0.956 -10.361 21.457 1.00 95.00 661 ASP A C 1
ATOM 4922 O O . ASP A 1 661 ? -0.608 -9.204 21.702 1.00 95.00 661 ASP A O 1
ATOM 4926 N N . ARG A 1 662 ? -0.577 -11.387 22.231 1.00 93.00 662 ARG A N 1
ATOM 4927 C CA . ARG A 1 662 ? 0.268 -11.265 23.438 1.00 93.00 662 ARG A CA 1
ATOM 4928 C C . ARG A 1 662 ? 1.630 -10.587 23.202 1.00 93.00 662 ARG A C 1
ATOM 4930 O O . ARG A 1 662 ? 2.298 -10.218 24.165 1.00 93.00 662 ARG A O 1
ATOM 4937 N N . SER A 1 663 ? 2.081 -10.429 21.956 1.00 90.50 663 SER A N 1
ATOM 4938 C CA . SER A 1 663 ? 3.347 -9.769 21.628 1.00 90.50 663 SER A CA 1
ATOM 4939 C C . SER A 1 663 ? 3.216 -8.248 21.466 1.00 90.50 663 SER A C 1
ATOM 4941 O O . SER A 1 663 ? 4.200 -7.549 21.711 1.00 90.50 663 SER A O 1
ATOM 4943 N N . ALA A 1 664 ? 2.031 -7.730 21.132 1.00 92.88 664 ALA A N 1
ATOM 4944 C CA . ALA A 1 664 ? 1.757 -6.292 21.012 1.00 92.88 664 ALA A CA 1
ATOM 4945 C C . ALA A 1 664 ? 0.716 -5.761 22.022 1.00 92.88 664 ALA A C 1
ATOM 4947 O O . ALA A 1 664 ? 0.577 -4.546 22.163 1.00 92.88 664 ALA A O 1
ATOM 4948 N N . GLU A 1 665 ? 0.070 -6.647 22.793 1.00 94.31 665 GLU A N 1
ATOM 4949 C CA . GLU A 1 665 ? -0.896 -6.348 23.863 1.00 94.31 665 GLU A CA 1
ATOM 4950 C C . GLU A 1 665 ? -0.511 -5.138 24.723 1.00 94.31 665 GLU A C 1
ATOM 4952 O O . GLU A 1 665 ? -1.289 -4.191 24.814 1.00 94.31 665 GLU A O 1
ATOM 4957 N N . ALA A 1 666 ? 0.695 -5.118 25.295 1.00 92.12 666 ALA A N 1
ATOM 4958 C CA . ALA A 1 666 ? 1.122 -4.011 26.146 1.00 92.12 666 ALA A CA 1
ATOM 4959 C C . ALA A 1 666 ? 1.204 -2.670 25.382 1.00 92.12 666 ALA A C 1
ATOM 4961 O O . ALA A 1 666 ? 0.821 -1.644 25.935 1.00 92.12 666 ALA A O 1
ATOM 4962 N N . SER A 1 667 ? 1.637 -2.649 24.113 1.00 93.38 667 SER A N 1
ATOM 4963 C CA . SER A 1 667 ? 1.690 -1.416 23.300 1.00 93.38 667 SER A CA 1
ATOM 4964 C C . SER A 1 667 ? 0.283 -0.862 23.032 1.00 93.38 667 SER A C 1
ATOM 4966 O O . SER A 1 667 ? 0.024 0.331 23.225 1.00 93.38 667 SER A O 1
ATOM 4968 N N . LEU A 1 668 ? -0.672 -1.745 22.713 1.00 96.44 668 LEU A N 1
ATOM 4969 C CA . LEU A 1 668 ? -2.088 -1.391 22.585 1.00 96.44 668 LEU A CA 1
ATOM 4970 C C . LEU A 1 668 ? -2.688 -0.897 23.907 1.00 96.44 668 LEU A C 1
ATOM 4972 O O . LEU A 1 668 ? -3.332 0.146 23.923 1.00 96.44 668 LEU A O 1
ATOM 4976 N N . VAL A 1 669 ? -2.464 -1.603 25.016 1.00 95.75 669 VAL A N 1
ATOM 4977 C CA . VAL A 1 669 ? -2.987 -1.228 26.341 1.00 95.75 669 VAL A CA 1
ATOM 4978 C C . VAL A 1 669 ? -2.453 0.138 26.778 1.00 95.75 669 VAL A C 1
ATOM 4980 O O . VAL A 1 669 ? -3.224 0.989 27.220 1.00 95.75 669 VAL A O 1
ATOM 4983 N N . CYS A 1 670 ? -1.161 0.401 26.573 1.00 94.44 670 CYS A N 1
ATOM 4984 C CA . CYS A 1 670 ? -0.565 1.707 26.852 1.00 94.44 670 CYS A CA 1
ATOM 4985 C C . CYS A 1 670 ? -1.133 2.809 25.945 1.00 94.44 670 CYS A C 1
ATOM 4987 O O . CYS A 1 670 ? -1.387 3.915 26.421 1.00 94.44 670 CYS A O 1
ATOM 4989 N N . SER A 1 671 ? -1.395 2.499 24.671 1.00 97.06 671 SER A N 1
ATOM 4990 C CA . SER A 1 671 ? -2.036 3.428 23.732 1.00 97.06 671 SER A CA 1
ATOM 4991 C C . SER A 1 671 ? -3.481 3.741 24.132 1.00 97.06 671 SER A C 1
ATOM 4993 O O . SER A 1 671 ? -3.880 4.900 24.108 1.00 97.06 671 SER A O 1
ATOM 4995 N N . LEU A 1 672 ? -4.261 2.744 24.566 1.00 97.50 672 LEU A N 1
ATOM 4996 C CA . LEU A 1 672 ? -5.651 2.915 25.012 1.00 97.50 672 LEU A CA 1
ATOM 4997 C C . LEU A 1 672 ? -5.761 3.812 26.251 1.00 97.50 672 LEU A C 1
ATOM 4999 O O . LEU A 1 672 ? -6.670 4.641 26.325 1.00 97.50 672 LEU A O 1
ATOM 5003 N N . VAL A 1 673 ? -4.821 3.676 27.191 1.00 95.62 673 VAL A N 1
ATOM 5004 C CA . VAL A 1 673 ? -4.727 4.552 28.368 1.00 95.62 673 VAL A CA 1
ATOM 5005 C C . VAL A 1 673 ? -4.229 5.948 27.980 1.00 95.62 673 VAL A C 1
ATOM 5007 O O . VAL A 1 673 ? -4.793 6.940 28.431 1.00 95.62 673 VAL A O 1
ATOM 5010 N N . GLY A 1 674 ? -3.229 6.051 27.096 1.00 94.12 674 GLY A N 1
ATOM 5011 C CA . GLY A 1 674 ? -2.737 7.337 26.583 1.00 94.12 674 GLY A CA 1
ATOM 5012 C C . GLY A 1 674 ? -3.792 8.136 25.808 1.00 94.12 674 GLY A C 1
ATOM 5013 O O . GLY A 1 674 ? -3.846 9.352 25.931 1.00 94.12 674 GLY A O 1
ATOM 5014 N N . GLY A 1 675 ? -4.667 7.459 25.058 1.00 95.56 675 GLY A N 1
ATOM 5015 C CA . GLY A 1 675 ? -5.752 8.083 24.294 1.00 95.56 675 GLY A CA 1
ATOM 5016 C C . GLY A 1 675 ? -7.012 8.401 25.106 1.00 95.56 675 GLY A C 1
ATOM 5017 O O . GLY A 1 675 ? -7.943 9.004 24.561 1.00 95.56 675 GLY A O 1
ATOM 5018 N N . GLY A 1 676 ? -7.072 7.994 26.379 1.00 95.69 676 GLY A N 1
ATOM 5019 C CA . GLY A 1 676 ? -8.240 8.177 27.246 1.00 95.69 676 GLY A CA 1
ATOM 5020 C C . GLY A 1 676 ? -9.439 7.292 26.888 1.00 95.69 676 GLY A C 1
ATOM 5021 O O . GLY A 1 676 ? -10.576 7.727 27.042 1.00 95.69 676 GLY A O 1
ATOM 5022 N N . LEU A 1 677 ? -9.208 6.075 26.375 1.00 97.25 677 LEU A N 1
ATOM 5023 C CA . LEU A 1 677 ? -10.267 5.079 26.141 1.00 97.25 677 LEU A CA 1
ATOM 5024 C C . LEU A 1 677 ? -10.348 4.015 27.248 1.00 97.25 677 LEU A C 1
ATOM 5026 O O . LEU A 1 677 ? -11.385 3.368 27.394 1.00 97.25 677 LEU A O 1
ATOM 5030 N N . ALA A 1 678 ? -9.274 3.829 28.020 1.00 97.25 678 ALA A N 1
ATOM 5031 C CA . ALA A 1 678 ? -9.204 2.882 29.129 1.00 97.25 678 ALA A CA 1
ATOM 5032 C C . ALA A 1 678 ? -8.437 3.458 30.332 1.00 97.25 678 ALA A C 1
ATOM 5034 O O . ALA A 1 678 ? -7.575 4.320 30.172 1.00 97.25 678 ALA A O 1
ATOM 5035 N N . GLU A 1 679 ? -8.703 2.936 31.526 1.00 96.88 679 GLU A N 1
ATOM 5036 C CA . GLU A 1 679 ? -7.990 3.250 32.770 1.00 96.88 679 GLU A CA 1
ATOM 5037 C C . GLU A 1 679 ? -7.315 1.998 33.348 1.00 96.88 679 GLU A C 1
ATOM 5039 O O . GLU A 1 679 ? -7.768 0.873 33.130 1.00 96.88 679 GLU A O 1
ATOM 5044 N N . ILE A 1 680 ? -6.214 2.182 34.087 1.00 96.25 680 ILE A N 1
ATOM 5045 C CA . ILE A 1 680 ? -5.527 1.086 34.789 1.00 96.25 680 ILE A CA 1
ATOM 5046 C C . ILE A 1 680 ? -6.272 0.787 36.087 1.00 96.25 680 ILE A C 1
ATOM 5048 O O . ILE A 1 680 ? -6.401 1.655 36.952 1.00 96.25 680 ILE A O 1
ATOM 5052 N N . LYS A 1 681 ? -6.694 -0.469 36.256 1.00 96.88 681 LYS A N 1
ATOM 5053 C CA . LYS A 1 681 ? -7.404 -0.935 37.452 1.00 96.88 681 LYS A CA 1
ATOM 5054 C C . LYS A 1 681 ? -6.583 -0.668 38.717 1.00 96.88 681 LYS A C 1
ATOM 5056 O O . LYS A 1 681 ? -5.370 -0.904 38.710 1.00 96.88 681 LYS A O 1
ATOM 5061 N N . PRO A 1 682 ? -7.210 -0.310 39.856 1.00 95.69 682 PRO A N 1
ATOM 5062 C CA . PRO A 1 682 ? -6.494 -0.006 41.099 1.00 95.69 682 PRO A CA 1
ATOM 5063 C C . PRO A 1 682 ? -5.520 -1.094 41.584 1.00 95.69 682 PRO A C 1
ATOM 5065 O O . PRO A 1 682 ? -4.508 -0.780 42.207 1.00 95.69 682 PRO A O 1
ATOM 5068 N N . GLY A 1 683 ? -5.790 -2.372 41.284 1.00 94.44 683 GLY A N 1
ATOM 5069 C CA . GLY A 1 683 ? -4.894 -3.490 41.611 1.00 94.44 683 GLY A CA 1
ATOM 5070 C C . GLY A 1 683 ? -3.623 -3.576 40.751 1.00 94.44 683 GLY A C 1
ATOM 5071 O O . GLY A 1 683 ? -2.645 -4.188 41.179 1.00 94.44 683 GLY A O 1
ATOM 5072 N N . SER A 1 684 ? -3.612 -2.944 39.575 1.00 94.62 684 SER A N 1
ATOM 5073 C CA . SER A 1 684 ? -2.567 -3.083 38.549 1.00 94.62 684 SER A CA 1
ATOM 5074 C C . SER A 1 684 ? -1.669 -1.851 38.396 1.00 94.62 684 SER A C 1
ATOM 5076 O O . SER A 1 684 ? -0.643 -1.936 37.728 1.00 94.62 684 SER A O 1
ATOM 5078 N N . ILE A 1 685 ? -1.978 -0.744 39.084 1.00 92.19 685 ILE A N 1
ATOM 5079 C CA . ILE A 1 685 ? -1.194 0.513 39.105 1.00 92.19 685 ILE A CA 1
ATOM 5080 C C . ILE A 1 685 ? 0.301 0.307 39.433 1.00 92.19 685 ILE A C 1
ATOM 5082 O O . ILE A 1 685 ? 1.138 1.095 39.005 1.00 92.19 685 ILE A O 1
ATOM 5086 N N . ASN A 1 686 ? 0.653 -0.750 40.173 1.00 90.44 686 ASN A N 1
ATOM 5087 C CA . ASN A 1 686 ? 2.038 -1.057 40.556 1.00 90.44 686 ASN A CA 1
ATOM 5088 C C . ASN A 1 686 ? 2.797 -1.954 39.553 1.00 90.44 686 ASN A C 1
ATOM 5090 O O . ASN A 1 686 ? 3.948 -2.310 39.814 1.00 90.44 686 ASN A O 1
ATOM 5094 N N . LYS A 1 687 ? 2.179 -2.363 38.437 1.00 91.12 687 LYS A N 1
ATOM 5095 C CA . LYS A 1 687 ? 2.873 -3.079 37.355 1.00 91.12 687 LYS A CA 1
ATOM 5096 C C . LYS A 1 687 ? 3.740 -2.118 36.538 1.00 91.12 687 LYS A C 1
ATOM 5098 O O . LYS A 1 687 ? 3.436 -0.934 36.421 1.00 91.12 687 LYS A O 1
ATOM 5103 N N . LEU A 1 688 ? 4.799 -2.638 35.916 1.00 88.88 688 LEU A N 1
ATOM 5104 C CA . LEU A 1 688 ? 5.475 -1.911 34.840 1.00 88.88 688 LEU A CA 1
ATOM 5105 C C . LEU A 1 688 ? 4.566 -1.918 33.605 1.00 88.88 688 LEU A C 1
ATOM 5107 O O . LEU A 1 688 ? 3.907 -2.919 33.337 1.00 88.88 688 LEU A O 1
ATOM 5111 N N . TRP A 1 689 ? 4.566 -0.843 32.817 1.00 87.19 689 TRP A N 1
ATOM 5112 C CA . TRP A 1 689 ? 3.643 -0.697 31.682 1.00 87.19 689 TRP A CA 1
ATOM 5113 C C . TRP A 1 689 ? 3.818 -1.778 30.601 1.00 87.19 689 TRP A C 1
ATOM 5115 O O . TRP A 1 689 ? 2.842 -2.238 30.018 1.00 87.19 689 TRP A O 1
ATOM 5125 N N . ARG A 1 690 ? 5.045 -2.281 30.419 1.00 85.19 690 ARG A N 1
ATOM 5126 C CA . ARG A 1 690 ? 5.358 -3.438 29.555 1.00 85.19 690 ARG A CA 1
ATOM 5127 C C . ARG A 1 690 ? 4.790 -4.782 30.035 1.00 85.19 690 ARG A C 1
ATOM 5129 O O . ARG A 1 690 ? 4.747 -5.724 29.252 1.00 85.19 690 ARG A O 1
ATOM 5136 N N . ASP A 1 691 ? 4.405 -4.858 31.309 1.00 89.56 691 ASP A N 1
ATOM 5137 C CA . ASP A 1 691 ? 3.853 -6.040 31.978 1.00 89.56 691 ASP A CA 1
ATOM 5138 C C . ASP A 1 691 ? 2.320 -5.887 32.199 1.00 89.56 691 ASP A C 1
ATOM 5140 O O . ASP A 1 691 ? 1.701 -6.709 32.888 1.00 89.56 691 ASP A O 1
ATOM 5144 N N . LEU A 1 692 ? 1.703 -4.831 31.636 1.00 91.38 692 LEU A N 1
ATOM 5145 C CA . LEU A 1 692 ? 0.250 -4.630 31.587 1.00 91.38 692 LEU A CA 1
ATOM 5146 C C . LEU A 1 692 ? -0.391 -5.460 30.468 1.00 91.38 692 LEU A C 1
ATOM 5148 O O . LEU A 1 692 ? 0.142 -5.594 29.367 1.00 91.38 692 LEU A O 1
ATOM 5152 N N . THR A 1 693 ? -1.586 -5.958 30.759 1.00 94.31 693 THR A N 1
ATOM 5153 C CA . THR A 1 693 ? -2.426 -6.782 29.883 1.00 94.31 693 THR A CA 1
ATOM 5154 C C . THR A 1 693 ? -3.816 -6.164 29.730 1.00 94.31 693 THR A C 1
ATOM 5156 O O . THR A 1 693 ? -4.192 -5.259 30.478 1.00 94.31 693 THR A O 1
ATOM 5159 N N . ALA A 1 694 ? -4.631 -6.682 28.811 1.00 95.00 694 ALA A N 1
ATOM 5160 C CA . ALA A 1 694 ? -6.041 -6.310 28.686 1.00 95.00 694 ALA A CA 1
ATOM 5161 C C . ALA A 1 694 ? -6.858 -6.607 29.964 1.00 95.00 694 ALA A C 1
ATOM 5163 O O . ALA A 1 694 ? -7.917 -6.022 30.175 1.00 95.00 694 ALA A O 1
ATOM 5164 N N . GLU A 1 695 ? -6.363 -7.488 30.841 1.00 96.25 695 GLU A N 1
ATOM 5165 C CA . GLU A 1 695 ? -6.976 -7.790 32.140 1.00 96.25 695 GLU A CA 1
ATOM 5166 C C . GLU A 1 695 ? -6.687 -6.701 33.192 1.00 96.25 695 GLU A C 1
ATOM 5168 O O . GLU A 1 695 ? -7.479 -6.534 34.122 1.00 96.25 695 GLU A O 1
ATOM 5173 N N . ASP A 1 696 ? -5.614 -5.917 33.022 1.00 96.56 696 ASP A N 1
ATOM 5174 C CA . ASP A 1 696 ? -5.174 -4.852 33.939 1.00 96.56 696 ASP A CA 1
ATOM 5175 C C . ASP A 1 696 ? -5.861 -3.500 33.722 1.00 96.56 696 ASP A C 1
ATOM 5177 O O . ASP A 1 696 ? -5.737 -2.607 34.561 1.00 96.56 696 ASP A O 1
ATOM 5181 N N . VAL A 1 697 ? -6.589 -3.346 32.616 1.00 96.81 697 VAL A N 1
ATOM 5182 C CA . VAL A 1 697 ? -7.320 -2.122 32.269 1.00 96.81 697 VAL A CA 1
ATOM 5183 C C . VAL A 1 697 ? -8.819 -2.364 32.154 1.00 96.81 697 VAL A C 1
ATOM 5185 O O . VAL A 1 697 ? -9.272 -3.494 31.959 1.00 96.81 697 VAL A O 1
ATOM 5188 N N . GLU A 1 698 ? -9.604 -1.304 32.275 1.00 96.69 698 GLU A N 1
ATOM 5189 C CA . GLU A 1 698 ? -11.038 -1.283 31.971 1.00 96.69 698 GLU A CA 1
ATOM 5190 C C . GLU A 1 698 ? -11.401 -0.067 31.109 1.00 96.69 698 GLU A C 1
ATOM 5192 O O . GLU A 1 698 ? -10.693 0.939 31.168 1.00 96.69 698 GLU A O 1
ATOM 5197 N N . PRO A 1 699 ? -12.450 -0.145 30.267 1.00 96.94 699 PRO A N 1
ATOM 5198 C CA . PRO A 1 699 ? -12.928 1.005 29.503 1.00 96.94 699 PRO A CA 1
ATOM 5199 C C . PRO A 1 699 ? -13.294 2.180 30.414 1.00 96.94 699 PRO A C 1
ATOM 5201 O O . PRO A 1 699 ? -13.879 1.974 31.477 1.00 96.94 699 PRO A O 1
ATOM 5204 N N . VAL A 1 700 ? -13.015 3.404 29.962 1.00 96.25 700 VAL A N 1
ATOM 5205 C CA . VAL A 1 700 ? -13.529 4.627 30.605 1.00 96.25 700 VAL A CA 1
ATOM 5206 C C . VAL A 1 700 ? -15.064 4.594 30.612 1.00 96.25 700 VAL A C 1
ATOM 5208 O O . VAL A 1 700 ? -15.686 4.132 29.650 1.00 96.25 700 VAL A O 1
ATOM 5211 N N . GLU A 1 701 ? -15.697 5.073 31.688 1.00 93.81 701 GLU A N 1
ATOM 5212 C CA . GLU A 1 701 ? -17.158 5.024 31.823 1.00 93.81 701 GLU A CA 1
ATOM 5213 C C . GLU A 1 701 ? -17.859 5.724 30.642 1.00 93.81 701 GLU A C 1
ATOM 5215 O O . GLU A 1 701 ? -17.566 6.866 30.293 1.00 93.81 701 GLU A O 1
ATOM 5220 N N . GLY A 1 702 ? -18.789 5.010 29.999 1.00 89.81 702 GLY A N 1
ATOM 5221 C CA . GLY A 1 702 ? -19.513 5.485 28.816 1.00 89.81 702 GLY A CA 1
ATOM 5222 C C . GLY A 1 702 ? -18.791 5.297 27.473 1.00 89.81 702 GLY A C 1
ATOM 5223 O O . GLY A 1 702 ? -19.417 5.516 26.437 1.00 89.81 702 GLY A O 1
ATOM 5224 N N . VAL A 1 703 ? -17.529 4.849 27.448 1.00 91.75 703 VAL A N 1
ATOM 5225 C CA . VAL A 1 703 ? -16.772 4.596 26.208 1.00 91.75 703 VAL A CA 1
ATOM 5226 C C . VAL A 1 703 ? -17.017 3.152 25.721 1.00 91.75 703 VAL A C 1
ATOM 5228 O O . VAL A 1 703 ? -16.603 2.204 26.390 1.00 91.75 703 VAL A O 1
ATOM 5231 N N . PRO A 1 704 ? -17.673 2.927 24.560 1.00 93.81 704 PRO A N 1
ATOM 5232 C CA . PRO A 1 704 ? -18.195 1.611 24.161 1.00 93.81 704 PRO A CA 1
ATOM 5233 C C . PRO A 1 704 ? -17.139 0.688 23.514 1.00 93.81 704 PRO A C 1
ATOM 5235 O O . PRO A 1 704 ? -17.376 0.099 22.452 1.00 93.81 704 PRO A O 1
ATOM 5238 N N . ILE A 1 705 ? -15.964 0.557 24.138 1.00 97.44 705 ILE A N 1
ATOM 5239 C CA . ILE A 1 705 ? -14.856 -0.269 23.636 1.00 97.44 705 ILE A CA 1
ATOM 5240 C C . ILE A 1 705 ? -14.819 -1.670 24.266 1.00 97.44 705 ILE A C 1
ATOM 5242 O O . ILE A 1 705 ? -15.243 -1.893 25.398 1.00 97.44 705 ILE A O 1
ATOM 5246 N N . GLN A 1 706 ? -14.245 -2.618 23.531 1.00 97.56 706 GLN A N 1
ATOM 5247 C CA . GLN A 1 706 ? -13.855 -3.944 24.006 1.00 97.56 706 GLN A CA 1
ATOM 5248 C C . GLN A 1 706 ? -12.414 -4.226 23.563 1.00 97.56 706 GLN A C 1
AT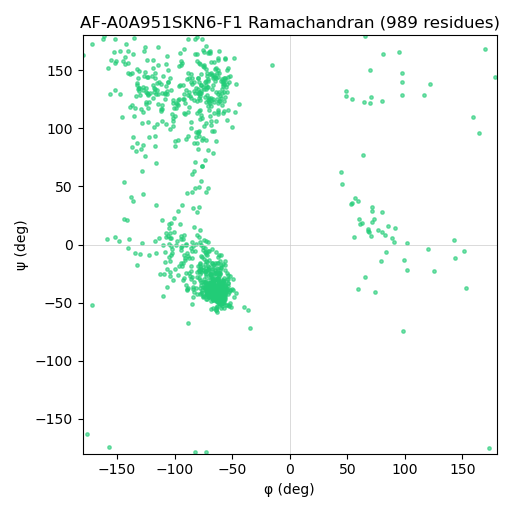OM 5250 O O . GLN A 1 706 ? -11.999 -3.761 22.503 1.00 97.56 706 GLN A O 1
ATOM 5255 N N . ILE A 1 707 ? -11.664 -5.009 24.339 1.00 98.06 707 ILE A N 1
ATOM 5256 C CA . ILE A 1 707 ? -10.338 -5.510 23.955 1.00 98.06 707 ILE A CA 1
ATOM 5257 C C . ILE A 1 707 ? -10.429 -7.033 23.814 1.00 98.06 707 ILE A C 1
ATOM 5259 O O . ILE A 1 707 ? -10.935 -7.709 24.711 1.00 98.06 707 ILE A O 1
ATOM 5263 N N . LEU A 1 708 ? -9.954 -7.577 22.695 1.00 97.75 708 LEU A N 1
ATOM 5264 C CA . LEU A 1 708 ? -9.831 -9.011 22.446 1.00 97.75 708 LEU A CA 1
ATOM 5265 C C . LEU A 1 708 ? -8.381 -9.360 22.109 1.00 97.75 708 LEU A C 1
ATOM 5267 O O . LEU A 1 708 ? -7.776 -8.776 21.214 1.00 97.75 708 LEU A O 1
ATOM 5271 N N . ILE A 1 709 ? -7.839 -10.356 22.804 1.00 96.94 709 ILE A N 1
ATOM 5272 C CA . ILE A 1 709 ? -6.472 -10.827 22.594 1.00 96.94 709 ILE A CA 1
ATOM 5273 C C . ILE A 1 709 ? -6.504 -12.200 21.921 1.00 96.94 709 ILE A C 1
ATOM 5275 O O . ILE A 1 709 ? -7.181 -13.121 22.390 1.00 96.94 709 ILE A O 1
ATOM 5279 N N . ALA A 1 710 ? -5.744 -12.350 20.836 1.00 93.88 710 ALA A N 1
ATOM 5280 C CA . ALA A 1 710 ? -5.319 -13.645 20.330 1.00 93.88 710 ALA A CA 1
ATOM 5281 C C . ALA A 1 710 ? -4.384 -14.269 21.375 1.00 93.88 710 ALA A C 1
ATOM 5283 O O . ALA A 1 710 ? -3.203 -13.929 21.460 1.00 93.88 710 ALA A O 1
ATOM 5284 N N . ASP A 1 711 ? -4.938 -15.153 22.206 1.00 90.81 711 ASP A N 1
ATOM 5285 C CA . ASP A 1 711 ? -4.265 -15.777 23.350 1.00 90.81 711 ASP A CA 1
ATOM 5286 C C . ASP A 1 711 ? -3.308 -16.909 22.914 1.00 90.81 711 ASP A C 1
ATOM 5288 O O . ASP A 1 711 ? -3.402 -18.064 23.326 1.00 90.81 711 ASP A O 1
ATOM 5292 N N . VAL A 1 712 ? -2.393 -16.546 22.017 1.00 89.00 712 VAL A N 1
ATOM 5293 C CA . VAL A 1 712 ? -1.231 -17.318 21.581 1.00 89.00 712 VAL A CA 1
ATOM 5294 C C . VAL A 1 712 ? -0.051 -16.902 22.452 1.00 89.00 712 VAL A C 1
ATOM 5296 O O . VAL A 1 712 ? 0.263 -15.719 22.565 1.00 89.00 712 VAL A O 1
ATOM 5299 N N . GLN A 1 713 ? 0.595 -17.872 23.093 1.00 87.31 713 GLN A N 1
ATOM 5300 C CA . GLN A 1 713 ? 1.690 -17.605 24.023 1.00 87.31 713 GLN A CA 1
ATOM 5301 C C . GLN A 1 713 ? 2.994 -17.311 23.273 1.00 87.31 713 GLN A C 1
ATOM 5303 O O . GLN A 1 713 ? 3.440 -18.107 22.447 1.00 87.31 713 GLN A O 1
ATOM 5308 N N . VAL A 1 714 ? 3.618 -16.174 23.591 1.00 83.12 714 VAL A N 1
ATOM 5309 C CA . VAL A 1 714 ? 4.912 -15.763 23.028 1.00 83.12 714 VAL A CA 1
ATOM 5310 C C . VAL A 1 714 ? 6.002 -16.733 23.518 1.00 83.12 714 VAL A C 1
ATOM 5312 O O . VAL A 1 714 ? 6.150 -16.904 24.731 1.00 83.12 714 VAL A O 1
ATOM 5315 N N . PRO A 1 715 ? 6.786 -17.376 22.631 1.00 83.88 715 PRO A N 1
ATOM 5316 C CA . PRO A 1 715 ? 7.813 -18.325 23.040 1.00 83.88 715 PRO A CA 1
ATOM 5317 C C . PRO A 1 715 ? 8.959 -17.619 23.777 1.00 83.88 715 PRO A C 1
ATOM 5319 O O . PRO A 1 715 ? 9.477 -16.598 23.325 1.00 83.88 715 PRO A O 1
ATOM 5322 N N . ALA A 1 716 ? 9.370 -18.195 24.911 1.00 77.56 716 ALA A N 1
ATOM 5323 C CA . ALA A 1 716 ? 10.402 -17.630 25.786 1.00 77.56 716 ALA A CA 1
ATOM 5324 C C . ALA A 1 716 ? 11.818 -17.648 25.172 1.00 77.56 716 ALA A C 1
ATOM 5326 O O . ALA A 1 716 ? 12.652 -16.815 25.524 1.00 77.56 716 ALA A O 1
ATOM 5327 N N . GLU A 1 717 ? 12.084 -18.570 24.244 1.00 75.25 717 GLU A N 1
ATOM 5328 C CA . GLU A 1 717 ? 13.298 -18.588 23.424 1.00 75.25 717 GLU A CA 1
ATOM 5329 C C . GLU A 1 717 ? 12.954 -18.251 21.962 1.00 75.25 717 GLU A C 1
ATOM 5331 O O . GLU A 1 717 ? 11.903 -18.677 21.472 1.00 75.25 717 GLU A O 1
ATOM 5336 N N . PRO A 1 718 ? 13.829 -17.542 21.220 1.00 69.69 718 PRO A N 1
ATOM 5337 C CA . PRO A 1 718 ? 13.694 -17.427 19.772 1.00 69.69 718 PRO A CA 1
ATOM 5338 C C . PRO A 1 718 ? 13.776 -18.828 19.152 1.00 69.69 718 PRO A C 1
ATOM 5340 O O . PRO A 1 718 ? 14.775 -19.524 19.367 1.00 69.69 718 PRO A O 1
ATOM 5343 N N . PRO A 1 719 ? 12.770 -19.281 18.385 1.00 72.69 719 PRO A N 1
ATOM 5344 C CA . PRO A 1 719 ? 12.856 -20.584 17.753 1.00 72.69 719 PRO A CA 1
ATOM 5345 C C . PRO A 1 719 ? 13.919 -20.581 16.656 1.00 72.69 719 PRO A C 1
ATOM 5347 O O . PRO A 1 719 ? 14.368 -19.543 16.166 1.00 72.69 719 PRO A O 1
ATOM 5350 N N . LYS A 1 720 ? 14.303 -21.787 16.233 1.00 78.50 720 LYS A N 1
ATOM 5351 C CA . LYS A 1 720 ? 15.253 -21.962 15.136 1.00 78.50 720 LYS A CA 1
ATOM 5352 C C . LYS A 1 720 ? 14.765 -21.252 13.873 1.00 78.50 720 LYS A C 1
ATOM 5354 O O . LYS A 1 720 ? 13.580 -21.294 13.541 1.00 78.50 720 LYS A O 1
ATOM 5359 N N . ALA A 1 721 ? 15.724 -20.659 13.166 1.00 78.00 721 ALA A N 1
ATOM 5360 C CA . ALA A 1 721 ? 15.519 -20.082 11.849 1.00 78.00 721 ALA A CA 1
ATOM 5361 C C . ALA A 1 721 ? 14.862 -21.090 10.894 1.00 78.00 721 ALA A C 1
ATOM 5363 O O . ALA A 1 721 ? 15.175 -22.283 10.931 1.00 78.00 721 ALA A O 1
ATOM 5364 N N . LEU A 1 722 ? 14.001 -20.596 10.003 1.00 83.12 722 LEU A N 1
ATOM 5365 C CA . LEU A 1 722 ? 13.497 -21.391 8.889 1.00 83.12 722 LEU A CA 1
ATOM 5366 C C . LEU A 1 722 ? 14.661 -21.867 8.015 1.00 83.12 722 LEU A C 1
ATOM 5368 O O . LEU A 1 722 ? 15.536 -21.083 7.649 1.00 83.12 722 LEU A O 1
ATOM 5372 N N . SER A 1 723 ? 14.640 -23.152 7.665 1.00 77.56 723 SER A N 1
ATOM 5373 C CA . SER A 1 723 ? 15.683 -23.794 6.868 1.00 77.56 723 SER A CA 1
ATOM 5374 C C . SER A 1 723 ? 15.777 -23.154 5.477 1.00 77.56 723 SER A C 1
ATOM 5376 O O . SER A 1 723 ? 14.853 -23.261 4.671 1.00 77.56 723 SER A O 1
ATOM 5378 N N . THR A 1 724 ? 16.883 -22.466 5.188 1.00 72.44 724 THR A N 1
ATOM 5379 C CA . THR A 1 724 ? 17.173 -21.876 3.866 1.00 72.44 724 THR A CA 1
ATOM 5380 C C . THR A 1 724 ? 17.633 -22.921 2.849 1.00 72.44 724 THR A C 1
ATOM 5382 O O . THR A 1 724 ? 17.506 -22.703 1.646 1.00 72.44 724 THR A O 1
ATOM 5385 N N . ASP A 1 725 ? 18.122 -24.068 3.326 1.00 78.75 725 ASP A N 1
ATOM 5386 C CA . ASP A 1 725 ? 18.645 -25.167 2.506 1.00 78.75 725 ASP A CA 1
ATOM 5387 C C . ASP A 1 725 ? 17.598 -26.244 2.185 1.00 78.75 725 ASP A C 1
ATOM 5389 O O . ASP A 1 725 ? 17.784 -27.031 1.258 1.00 78.75 725 ASP A O 1
ATOM 5393 N N . ASN A 1 726 ? 16.495 -26.296 2.939 1.00 83.25 726 ASN A N 1
ATOM 5394 C CA . ASN A 1 726 ? 15.485 -27.348 2.838 1.00 83.25 726 ASN A CA 1
ATOM 5395 C C . ASN A 1 726 ? 14.065 -26.749 2.794 1.00 83.25 726 ASN A C 1
ATOM 5397 O O . ASN A 1 726 ? 13.403 -26.635 3.831 1.00 83.25 726 ASN A O 1
ATOM 5401 N N . PRO A 1 727 ? 13.554 -26.400 1.597 1.00 81.94 727 PRO A N 1
ATOM 5402 C CA . PRO A 1 727 ? 12.228 -25.797 1.436 1.00 81.94 727 PRO A CA 1
ATOM 5403 C C . PRO A 1 727 ? 11.093 -26.649 2.019 1.00 81.94 727 PRO A C 1
ATOM 5405 O O . PRO A 1 727 ? 10.139 -26.113 2.574 1.00 81.94 727 PRO A O 1
ATOM 5408 N N . GLY A 1 728 ? 11.215 -27.981 1.974 1.00 85.81 728 GLY A N 1
ATOM 5409 C CA . GLY A 1 728 ? 10.233 -28.886 2.573 1.00 85.81 728 GLY A CA 1
ATOM 5410 C C . GLY A 1 728 ? 10.229 -28.859 4.106 1.00 85.81 728 GLY A C 1
ATOM 5411 O O . GLY A 1 728 ? 9.181 -29.027 4.721 1.00 85.81 728 GLY A O 1
ATOM 5412 N N . GLU A 1 729 ? 11.379 -28.644 4.747 1.00 88.69 729 GLU A N 1
ATOM 5413 C CA . GLU A 1 729 ? 11.473 -28.425 6.199 1.00 88.69 729 GLU A CA 1
ATOM 5414 C C . GLU A 1 729 ? 10.937 -27.047 6.595 1.00 88.69 729 GLU A C 1
ATOM 5416 O O . GLU A 1 729 ? 10.195 -26.944 7.572 1.00 88.69 729 GLU A O 1
ATOM 5421 N N . ARG A 1 730 ? 11.243 -26.013 5.806 1.00 87.50 730 ARG A N 1
ATOM 5422 C CA . ARG A 1 730 ? 10.699 -24.659 5.966 1.00 87.50 730 ARG A CA 1
ATOM 5423 C C . ARG A 1 730 ? 9.172 -24.647 5.880 1.00 87.50 730 ARG A C 1
ATOM 5425 O O . ARG A 1 730 ? 8.538 -24.228 6.843 1.00 87.50 730 ARG A O 1
ATOM 5432 N N . ALA A 1 731 ? 8.593 -25.212 4.820 1.00 86.94 731 ALA A N 1
ATOM 5433 C CA . ALA A 1 731 ? 7.144 -25.342 4.664 1.00 86.94 731 ALA A CA 1
ATOM 5434 C C . ALA A 1 731 ? 6.504 -26.110 5.836 1.00 86.94 731 ALA A C 1
ATOM 5436 O O . ALA A 1 731 ? 5.592 -25.596 6.475 1.00 86.94 731 ALA A O 1
ATOM 5437 N N . ARG A 1 732 ? 7.042 -27.285 6.213 1.00 91.19 732 ARG A N 1
ATOM 5438 C CA . ARG A 1 732 ? 6.553 -28.037 7.390 1.00 91.19 732 ARG A CA 1
ATOM 5439 C C . ARG A 1 732 ? 6.631 -27.233 8.692 1.00 91.19 732 ARG A C 1
ATOM 5441 O O . ARG A 1 732 ? 5.764 -27.395 9.544 1.00 91.19 732 ARG A O 1
ATOM 5448 N N . THR A 1 733 ? 7.649 -26.390 8.859 1.00 90.56 733 THR A N 1
ATOM 5449 C CA . THR A 1 733 ? 7.805 -25.541 10.052 1.00 90.56 733 THR A CA 1
ATOM 5450 C C . THR A 1 733 ? 6.768 -24.419 10.080 1.00 90.56 733 THR A C 1
ATOM 5452 O O . THR A 1 733 ? 6.190 -24.168 11.134 1.00 90.56 733 THR A O 1
ATOM 5455 N N . ILE A 1 734 ? 6.489 -23.792 8.933 1.00 90.44 734 ILE A N 1
ATOM 5456 C CA . ILE A 1 734 ? 5.447 -22.765 8.786 1.00 90.44 734 ILE A CA 1
ATOM 5457 C C . ILE A 1 734 ? 4.065 -23.374 9.061 1.00 90.44 734 ILE A C 1
ATOM 5459 O O . ILE A 1 734 ? 3.389 -22.944 9.994 1.00 90.44 734 ILE A O 1
ATOM 5463 N N . SER A 1 735 ? 3.684 -24.439 8.342 1.00 90.00 735 SER A N 1
ATOM 5464 C CA . SER A 1 735 ? 2.388 -25.113 8.526 1.00 90.00 735 SER A CA 1
ATOM 5465 C C . SER A 1 735 ? 2.173 -25.588 9.964 1.00 90.00 735 SER A C 1
ATOM 5467 O O . SER A 1 735 ? 1.073 -25.457 10.491 1.00 90.00 735 SER A O 1
ATOM 5469 N N . LYS A 1 736 ? 3.222 -26.090 10.631 1.00 91.00 736 LYS A N 1
ATOM 5470 C CA . LYS A 1 736 ? 3.139 -26.521 12.032 1.00 91.00 736 LYS A CA 1
ATOM 5471 C C . LYS A 1 736 ? 2.811 -25.365 12.986 1.00 91.00 736 LYS A C 1
ATOM 5473 O O . LYS A 1 736 ? 2.009 -25.567 13.887 1.00 91.00 736 LYS A O 1
ATOM 5478 N N . ARG A 1 737 ? 3.388 -24.172 12.797 1.00 88.38 737 ARG A N 1
ATOM 5479 C CA . ARG A 1 737 ? 3.092 -23.007 13.656 1.00 88.38 737 ARG A CA 1
ATOM 5480 C C . ARG A 1 737 ? 1.697 -22.437 13.407 1.00 88.38 737 ARG A C 1
ATOM 5482 O O . ARG A 1 737 ? 1.034 -22.023 14.357 1.00 88.38 737 ARG A O 1
ATOM 5489 N N . HIS A 1 738 ? 1.241 -22.449 12.155 1.00 89.56 738 HIS A N 1
ATOM 5490 C CA . HIS A 1 738 ? -0.145 -22.106 11.833 1.00 89.56 738 HIS A CA 1
ATOM 5491 C C . HIS A 1 738 ? -1.100 -23.066 12.541 1.00 89.56 738 HIS A C 1
ATOM 5493 O O . HIS A 1 738 ? -1.981 -22.607 13.254 1.00 89.56 738 HIS A O 1
ATOM 5499 N N . GLU A 1 739 ? -0.859 -24.377 12.481 1.00 89.62 739 GLU A N 1
ATOM 5500 C CA . GLU A 1 739 ? -1.660 -25.376 13.205 1.00 89.62 739 GLU A CA 1
ATOM 5501 C C . GLU A 1 739 ? -1.607 -25.202 14.738 1.00 89.62 739 GLU A C 1
ATOM 5503 O O . GLU A 1 739 ? -2.637 -25.237 15.406 1.00 89.62 739 GLU A O 1
ATOM 5508 N N . GLU A 1 740 ? -0.428 -24.923 15.308 1.00 90.69 740 GLU A N 1
ATOM 5509 C CA . GLU A 1 740 ? -0.248 -24.670 16.751 1.00 90.69 740 GLU A CA 1
ATOM 5510 C C . GLU A 1 740 ? -0.996 -23.423 17.261 1.00 90.69 740 GLU A C 1
ATOM 5512 O O . GLU A 1 740 ? -1.261 -23.317 18.459 1.00 90.69 740 GLU A O 1
ATOM 5517 N N . THR A 1 741 ? -1.356 -22.488 16.377 1.00 91.38 741 THR A N 1
ATOM 5518 C CA . THR A 1 741 ? -2.046 -21.232 16.729 1.00 91.38 741 THR A CA 1
ATOM 5519 C C . THR A 1 741 ? -3.508 -21.190 16.267 1.00 91.38 741 THR A C 1
ATOM 5521 O O . THR A 1 741 ? -4.338 -20.546 16.915 1.00 91.38 741 THR A O 1
ATOM 5524 N N . ARG A 1 742 ? -3.852 -21.954 15.221 1.00 89.00 742 ARG A N 1
ATOM 5525 C CA . ARG A 1 742 ? -5.166 -22.116 14.572 1.00 89.00 742 ARG A CA 1
ATOM 5526 C C . ARG A 1 742 ? -6.347 -22.084 15.535 1.00 89.00 742 ARG A C 1
ATOM 5528 O O . ARG A 1 742 ? -7.224 -21.235 15.403 1.00 89.00 742 ARG A O 1
ATOM 5535 N N . GLY A 1 743 ? -6.354 -22.965 16.536 1.00 91.12 743 GLY A N 1
ATOM 5536 C CA . GLY A 1 743 ? -7.461 -23.072 17.494 1.00 91.12 743 GLY A CA 1
ATOM 5537 C C . GLY A 1 743 ? -7.729 -21.775 18.267 1.00 91.12 743 GLY A C 1
ATOM 5538 O O . GLY A 1 743 ? -8.885 -21.421 18.487 1.00 91.12 743 GLY A O 1
ATOM 5539 N N . LYS A 1 744 ? -6.679 -21.020 18.617 1.00 93.38 744 LYS A N 1
ATOM 5540 C CA . LYS A 1 744 ? -6.786 -19.734 19.327 1.00 93.38 744 LYS A CA 1
ATOM 5541 C C . LYS A 1 744 ? -7.204 -18.581 18.418 1.00 93.38 744 LYS A C 1
ATOM 5543 O O . LYS A 1 744 ? -7.937 -17.697 18.859 1.00 93.38 744 LYS A O 1
ATOM 5548 N N . VAL A 1 745 ? -6.805 -18.613 17.148 1.00 93.06 745 VAL A N 1
ATOM 5549 C CA . VAL A 1 745 ? -7.274 -17.651 16.139 1.00 93.06 745 VAL A CA 1
ATOM 5550 C C . VAL A 1 745 ? -8.760 -17.874 15.836 1.00 93.06 745 VAL A C 1
ATOM 5552 O O . VAL A 1 745 ? -9.528 -16.916 15.802 1.00 93.06 745 VAL A O 1
ATOM 5555 N N . LEU A 1 746 ? -9.210 -19.127 15.722 1.00 91.62 746 LEU A N 1
ATOM 5556 C CA . LEU A 1 746 ? -10.631 -19.454 15.545 1.00 91.62 746 LEU A CA 1
ATOM 5557 C C . LEU A 1 746 ? -11.472 -19.151 16.804 1.00 91.62 746 LEU A C 1
ATOM 5559 O O . LEU A 1 746 ? -12.611 -18.700 16.674 1.00 91.62 746 LEU A O 1
ATOM 5563 N N . GLU A 1 747 ? -10.911 -19.299 18.014 1.00 93.50 747 GLU A N 1
ATOM 5564 C CA . GLU A 1 747 ? -11.530 -18.833 19.272 1.00 93.50 747 GLU A CA 1
ATOM 5565 C C . GLU A 1 747 ? -11.770 -17.308 19.248 1.00 93.50 747 GLU A C 1
ATOM 5567 O O . GLU A 1 747 ? -12.831 -16.832 19.654 1.00 93.50 747 GLU A O 1
ATOM 5572 N N . LEU A 1 748 ? -10.807 -16.533 18.732 1.00 95.50 748 LEU A N 1
ATOM 5573 C CA . LEU A 1 748 ? -10.931 -15.084 18.536 1.00 95.50 748 LEU A CA 1
ATOM 5574 C C . LEU A 1 748 ? -11.984 -14.730 17.471 1.00 95.50 748 LEU A C 1
ATOM 5576 O O . LEU A 1 748 ? -12.822 -13.867 17.722 1.00 95.50 748 LEU A O 1
ATOM 5580 N N . VAL A 1 749 ? -11.998 -15.411 16.322 1.00 95.06 749 VAL A N 1
ATOM 5581 C CA . VAL A 1 749 ? -13.019 -15.210 15.273 1.00 95.06 749 VAL A CA 1
ATOM 5582 C C . VAL A 1 749 ? -14.431 -15.443 15.822 1.00 95.06 749 VAL A C 1
ATOM 5584 O O . VAL A 1 749 ? -15.317 -14.617 15.605 1.00 95.06 749 VAL A O 1
ATOM 5587 N N . GLY A 1 750 ? -14.640 -16.506 16.607 1.00 94.12 750 GLY A N 1
ATOM 5588 C CA . GLY A 1 750 ? -15.924 -16.761 17.269 1.00 94.12 750 GLY A CA 1
ATOM 5589 C C . GLY A 1 750 ? -16.348 -15.630 18.217 1.00 94.12 750 GLY A C 1
ATOM 5590 O O . GLY A 1 750 ? -17.527 -15.275 18.269 1.00 94.12 750 GLY A O 1
ATOM 5591 N N . LYS A 1 751 ? -15.395 -14.998 18.920 1.00 95.94 751 LYS A N 1
ATOM 5592 C CA . LYS A 1 751 ? -15.656 -13.809 19.755 1.00 95.94 751 LYS A CA 1
ATOM 5593 C C . LYS A 1 751 ? -16.006 -12.578 18.915 1.00 95.94 751 LYS A C 1
ATOM 5595 O O . LYS A 1 751 ? -16.936 -11.872 19.285 1.00 95.94 751 LYS A O 1
ATOM 5600 N N . LEU A 1 752 ? -15.330 -12.342 17.787 1.00 96.69 752 LEU A N 1
ATOM 5601 C CA . LEU A 1 752 ? -15.631 -11.229 16.869 1.00 96.69 752 LEU A CA 1
ATOM 5602 C C . LEU A 1 752 ? -17.031 -11.359 16.250 1.00 96.69 752 LEU A C 1
ATOM 5604 O O . LEU A 1 752 ? -17.792 -10.390 16.236 1.00 96.69 752 LEU A O 1
ATOM 5608 N N . GLN A 1 753 ? -17.408 -12.566 15.820 1.00 94.56 753 GLN A N 1
ATOM 5609 C CA . GLN A 1 753 ? -18.757 -12.856 15.329 1.00 94.56 753 GLN A CA 1
ATOM 5610 C C . GLN A 1 753 ? -19.810 -12.663 16.434 1.00 94.56 753 GLN A C 1
ATOM 5612 O O . GLN A 1 753 ? -20.815 -11.989 16.215 1.00 94.56 753 GLN A O 1
ATOM 5617 N N . THR A 1 754 ? -19.561 -13.187 17.641 1.00 94.50 754 THR A N 1
ATOM 5618 C CA . THR A 1 754 ? -20.457 -13.022 18.807 1.00 94.50 754 THR A CA 1
ATOM 5619 C C . THR A 1 754 ? -20.601 -11.553 19.220 1.00 94.50 754 THR A C 1
ATOM 5621 O O . THR A 1 754 ? -21.672 -11.131 19.645 1.00 94.50 754 THR A O 1
ATOM 5624 N N . ALA A 1 755 ? -19.546 -10.753 19.055 1.00 95.25 755 ALA A N 1
ATOM 5625 C CA . ALA A 1 755 ? -19.542 -9.317 19.314 1.00 95.25 755 ALA A CA 1
ATOM 5626 C C . ALA A 1 755 ? -20.196 -8.477 18.194 1.00 95.25 755 ALA A C 1
ATOM 5628 O O . ALA A 1 755 ? -20.143 -7.253 18.265 1.00 95.25 755 ALA A O 1
ATOM 5629 N N . ASN A 1 756 ? -20.816 -9.092 17.177 1.00 95.94 756 ASN A N 1
ATOM 5630 C CA . ASN A 1 756 ? -21.455 -8.407 16.043 1.00 95.94 756 ASN A CA 1
ATOM 5631 C C . ASN A 1 756 ? -20.496 -7.469 15.275 1.00 95.94 756 ASN A C 1
ATOM 5633 O O . ASN A 1 756 ? -20.857 -6.353 14.885 1.00 95.94 756 ASN A O 1
ATOM 5637 N N . VAL A 1 757 ? -19.243 -7.898 15.084 1.00 97.94 757 VAL A N 1
ATOM 5638 C CA . VAL A 1 757 ? -18.249 -7.149 14.304 1.00 97.94 757 VAL A CA 1
ATOM 5639 C C . VAL A 1 757 ? -18.532 -7.313 12.808 1.00 97.94 757 VAL A C 1
ATOM 5641 O O . VAL A 1 757 ? -18.316 -8.379 12.240 1.00 97.94 757 VAL A O 1
ATOM 5644 N N . GLY A 1 758 ? -19.013 -6.245 12.166 1.00 97.12 758 GLY A N 1
ATOM 5645 C CA . GLY A 1 758 ? -19.323 -6.225 10.725 1.00 97.12 758 GLY A CA 1
ATOM 5646 C C . GLY A 1 758 ? -18.286 -5.494 9.864 1.00 97.12 758 GLY A C 1
ATOM 5647 O O . GLY A 1 758 ? -18.340 -5.562 8.637 1.00 97.12 758 GLY A O 1
ATOM 5648 N N . THR A 1 759 ? -17.333 -4.808 10.497 1.00 98.56 759 THR A N 1
ATOM 5649 C CA . THR A 1 759 ? -16.212 -4.118 9.842 1.00 98.56 759 THR A CA 1
ATOM 5650 C C . THR A 1 759 ? -14.928 -4.494 10.565 1.00 98.56 759 THR A C 1
ATOM 5652 O O . THR A 1 759 ? -14.907 -4.435 11.791 1.00 98.56 759 THR A O 1
ATOM 5655 N N . MET A 1 760 ? -13.868 -4.833 9.837 1.00 98.62 760 MET A N 1
ATOM 5656 C CA . MET A 1 760 ? -12.538 -5.104 10.388 1.00 98.62 760 MET A CA 1
ATOM 5657 C C . MET A 1 760 ? -11.503 -4.201 9.727 1.00 98.62 760 MET A C 1
ATOM 5659 O O . MET A 1 760 ? -11.433 -4.119 8.503 1.00 98.62 760 MET A O 1
ATOM 5663 N N . ILE A 1 761 ? -10.689 -3.537 10.537 1.00 98.81 761 ILE A N 1
ATOM 5664 C CA . ILE A 1 761 ? -9.612 -2.664 10.072 1.00 98.81 761 ILE A CA 1
ATOM 5665 C C . ILE A 1 761 ? -8.289 -3.238 10.559 1.00 98.81 761 ILE A C 1
ATOM 5667 O O . ILE A 1 761 ? -8.173 -3.571 11.732 1.00 98.81 761 ILE A O 1
ATOM 5671 N N . SER A 1 762 ? -7.313 -3.367 9.673 1.00 98.69 762 SER A N 1
ATOM 5672 C CA . SER A 1 762 ? -5.957 -3.823 9.968 1.00 98.69 762 SER A CA 1
ATOM 5673 C C . SER A 1 762 ? -5.004 -2.633 9.865 1.00 98.69 762 SER A C 1
ATOM 5675 O O . SER A 1 762 ? -5.009 -1.955 8.838 1.00 98.69 762 SER A O 1
ATOM 5677 N N . ILE A 1 763 ? -4.233 -2.353 10.920 1.00 98.62 763 ILE A N 1
ATOM 5678 C CA . ILE A 1 763 ? -3.218 -1.285 10.955 1.00 98.62 763 ILE A CA 1
ATOM 5679 C C . ILE A 1 763 ? -1.937 -1.840 11.567 1.00 98.62 763 ILE A C 1
ATOM 5681 O O . ILE A 1 763 ? -1.941 -2.239 12.731 1.00 98.62 763 ILE A O 1
ATOM 5685 N N . GLU A 1 764 ? -0.858 -1.849 10.793 1.00 97.75 764 GLU A N 1
ATOM 5686 C CA . GLU A 1 764 ? 0.440 -2.427 11.158 1.00 97.75 764 GLU A CA 1
ATOM 5687 C C . GLU A 1 764 ? 0.332 -3.806 11.816 1.00 97.75 764 GLU A C 1
ATOM 5689 O O . GLU A 1 764 ? 0.616 -4.033 12.996 1.00 97.75 764 GLU A O 1
ATOM 5694 N N . ARG A 1 765 ? -0.203 -4.742 11.032 1.00 97.56 765 ARG A N 1
ATOM 5695 C CA . ARG A 1 765 ? -0.344 -6.146 11.399 1.00 97.56 765 ARG A CA 1
ATOM 5696 C C . ARG A 1 765 ? 0.397 -6.982 10.364 1.00 97.56 765 ARG A C 1
ATOM 5698 O O . ARG A 1 765 ? 0.007 -6.920 9.205 1.00 97.56 765 ARG A O 1
ATOM 5705 N N . PRO A 1 766 ? 1.376 -7.821 10.728 1.00 96.94 766 PRO A N 1
ATOM 5706 C CA . PRO A 1 766 ? 2.082 -8.638 9.746 1.00 96.94 766 PRO A CA 1
ATOM 5707 C C . PRO A 1 766 ? 1.167 -9.667 9.061 1.00 96.94 766 PRO A C 1
ATOM 5709 O O . PRO A 1 766 ? 0.282 -10.248 9.697 1.00 96.94 766 PRO A O 1
ATOM 5712 N N . SER A 1 767 ? 1.416 -9.918 7.773 1.00 96.62 767 SER A N 1
ATOM 5713 C CA . SER A 1 767 ? 0.676 -10.865 6.926 1.00 96.62 767 SER A CA 1
ATOM 5714 C C . SER A 1 767 ? 1.459 -12.141 6.624 1.00 96.62 767 SER A C 1
ATOM 5716 O O . SER A 1 767 ? 2.689 -12.179 6.699 1.00 96.62 767 SER A O 1
ATOM 5718 N N . VAL A 1 768 ? 0.741 -13.176 6.187 1.00 95.44 768 VAL A N 1
ATOM 5719 C CA . VAL A 1 768 ? 1.342 -14.331 5.507 1.00 95.44 768 VAL A CA 1
ATOM 5720 C C . VAL A 1 768 ? 1.727 -13.964 4.073 1.00 95.44 768 VAL A C 1
ATOM 5722 O O . VAL A 1 768 ? 0.959 -13.315 3.357 1.00 95.44 768 VAL A O 1
ATOM 5725 N N . THR A 1 769 ? 2.916 -14.369 3.629 1.00 92.69 769 THR A N 1
ATOM 5726 C CA . THR A 1 769 ? 3.465 -13.940 2.332 1.00 92.69 769 THR A CA 1
ATOM 5727 C C . THR A 1 769 ? 3.166 -14.906 1.195 1.00 92.69 769 THR A C 1
ATOM 5729 O O . THR A 1 769 ? 2.954 -16.105 1.391 1.00 92.69 769 THR A O 1
ATOM 5732 N N . GLN A 1 770 ? 3.191 -14.375 -0.032 1.00 85.69 770 GLN A N 1
ATOM 5733 C CA . GLN A 1 770 ? 2.924 -15.139 -1.258 1.00 85.69 770 GLN A CA 1
ATOM 5734 C C . GLN A 1 770 ? 3.931 -16.281 -1.508 1.00 85.69 770 GLN A C 1
ATOM 5736 O O . GLN A 1 770 ? 3.635 -17.204 -2.266 1.00 85.69 770 GLN A O 1
ATOM 5741 N N . LEU A 1 771 ? 5.116 -16.197 -0.891 1.00 85.19 771 LEU A N 1
ATOM 5742 C CA . LEU A 1 771 ? 6.256 -17.096 -1.077 1.00 85.19 771 LEU A CA 1
ATOM 5743 C C . LEU A 1 771 ? 6.006 -18.508 -0.527 1.00 85.19 771 LEU A C 1
ATOM 5745 O O . LEU A 1 771 ? 6.219 -19.499 -1.225 1.00 85.19 771 LEU A O 1
ATOM 5749 N N . ASP A 1 772 ? 5.642 -18.590 0.753 1.00 86.19 772 ASP A N 1
ATOM 5750 C CA . ASP A 1 772 ? 5.587 -19.844 1.514 1.00 86.19 772 ASP A CA 1
ATOM 5751 C C . ASP A 1 772 ? 4.562 -19.837 2.660 1.00 86.19 772 ASP A C 1
ATOM 5753 O O . ASP A 1 772 ? 4.514 -20.783 3.447 1.00 86.19 772 ASP A O 1
ATOM 5757 N N . GLY A 1 773 ? 3.746 -18.782 2.770 1.00 90.44 773 GLY A N 1
ATOM 5758 C CA . GLY A 1 773 ? 2.815 -18.593 3.880 1.00 90.44 773 GLY A CA 1
ATOM 5759 C C . GLY A 1 773 ? 3.487 -18.263 5.217 1.00 90.44 773 GLY A C 1
ATOM 5760 O O . GLY A 1 773 ? 2.806 -18.251 6.239 1.00 90.44 773 GLY A O 1
ATOM 5761 N N . GLY A 1 774 ? 4.800 -18.020 5.255 1.00 92.31 774 GLY A N 1
ATOM 5762 C CA . GLY A 1 774 ? 5.479 -17.482 6.431 1.00 92.31 774 GLY A CA 1
ATOM 5763 C C . GLY A 1 774 ? 5.150 -16.005 6.654 1.00 92.31 774 GLY A C 1
ATOM 5764 O O . GLY A 1 774 ? 4.537 -15.359 5.808 1.00 92.31 774 GLY A O 1
ATOM 5765 N N . ILE A 1 775 ? 5.562 -15.472 7.803 1.00 94.56 775 ILE A N 1
ATOM 5766 C CA . ILE A 1 775 ? 5.263 -14.102 8.240 1.00 94.56 775 ILE A CA 1
ATOM 5767 C C . ILE A 1 775 ? 6.596 -13.419 8.551 1.00 94.56 775 ILE A C 1
ATOM 5769 O O . ILE A 1 775 ? 7.351 -13.928 9.382 1.00 94.56 775 ILE A O 1
ATOM 5773 N N . TYR A 1 776 ? 6.908 -12.295 7.899 1.00 93.06 776 TYR A N 1
ATOM 5774 C CA . TYR A 1 776 ? 8.244 -11.683 7.940 1.00 93.06 776 TYR A CA 1
ATOM 5775 C C . TYR A 1 776 ? 8.196 -10.180 8.225 1.00 93.06 776 TYR A C 1
ATOM 5777 O O . TYR A 1 776 ? 7.333 -9.463 7.727 1.00 93.06 776 TYR A O 1
ATOM 5785 N N . SER A 1 777 ? 9.179 -9.702 8.985 1.00 93.00 777 SER A N 1
ATOM 5786 C CA . SER A 1 777 ? 9.511 -8.274 9.114 1.00 93.00 777 SER A CA 1
ATOM 5787 C C . SER A 1 777 ? 10.236 -7.741 7.872 1.00 93.00 777 SER A C 1
ATOM 5789 O O . SER A 1 777 ? 10.786 -8.520 7.090 1.00 93.00 777 SER A O 1
ATOM 5791 N N . MET A 1 778 ? 10.330 -6.413 7.741 1.00 90.50 778 MET A N 1
ATOM 5792 C CA . MET A 1 778 ? 10.992 -5.716 6.621 1.00 90.50 778 MET A CA 1
ATOM 5793 C C . MET A 1 778 ? 12.466 -6.105 6.381 1.00 90.50 778 MET A C 1
ATOM 5795 O O . MET A 1 778 ? 12.994 -5.895 5.294 1.00 90.50 778 MET A O 1
ATOM 5799 N N . ILE A 1 779 ? 13.133 -6.726 7.362 1.00 87.88 779 ILE A N 1
ATOM 5800 C CA . ILE A 1 779 ? 14.498 -7.275 7.232 1.00 87.88 779 ILE A CA 1
ATOM 5801 C C . ILE A 1 779 ? 14.528 -8.781 6.894 1.00 87.88 779 ILE A C 1
ATOM 5803 O O . ILE A 1 779 ? 15.530 -9.455 7.127 1.00 87.88 779 ILE A O 1
ATOM 5807 N N . GLY A 1 780 ? 13.421 -9.352 6.411 1.00 88.25 780 GLY A N 1
ATOM 5808 C CA . GLY A 1 780 ? 13.318 -10.769 6.035 1.00 88.25 780 GLY A CA 1
ATOM 5809 C C . GLY A 1 780 ? 13.389 -11.755 7.210 1.00 88.25 780 GLY A C 1
ATOM 5810 O O . GLY A 1 780 ? 13.543 -12.960 6.996 1.00 88.25 780 GLY A O 1
ATOM 5811 N N . VAL A 1 781 ? 13.289 -11.276 8.455 1.00 88.75 781 VAL A N 1
ATOM 5812 C CA . VAL A 1 781 ? 13.261 -12.133 9.648 1.00 88.75 781 VAL A CA 1
ATOM 5813 C C . VAL A 1 781 ? 11.832 -12.594 9.916 1.00 88.75 781 VAL A C 1
ATOM 5815 O O . VAL A 1 781 ? 10.926 -11.774 10.045 1.00 88.75 781 VAL A O 1
ATOM 5818 N N . ASP A 1 782 ? 11.683 -13.913 10.016 1.00 88.69 782 ASP A N 1
ATOM 5819 C CA . ASP A 1 782 ? 10.481 -14.662 10.397 1.00 88.69 782 ASP A CA 1
ATOM 5820 C C . ASP A 1 782 ? 9.958 -14.240 11.785 1.00 88.69 782 ASP A C 1
ATOM 5822 O O . ASP A 1 782 ? 10.632 -14.452 12.795 1.00 88.69 782 ASP A O 1
ATOM 5826 N N . VAL A 1 783 ? 8.762 -13.642 11.822 1.00 91.75 783 VAL A N 1
ATOM 5827 C CA . VAL A 1 783 ? 8.062 -13.180 13.038 1.00 91.75 783 VAL A CA 1
ATOM 5828 C C . VAL A 1 783 ? 6.815 -14.002 13.376 1.00 91.75 783 VAL A C 1
ATOM 5830 O O . VAL A 1 783 ? 6.227 -13.781 14.434 1.00 91.75 783 VAL A O 1
ATOM 5833 N N . ALA A 1 784 ? 6.466 -15.016 12.571 1.00 90.56 784 ALA A N 1
ATOM 5834 C CA . ALA A 1 784 ? 5.383 -15.965 12.873 1.00 90.56 784 ALA A CA 1
ATOM 5835 C C . ALA A 1 784 ? 5.428 -16.592 14.294 1.00 90.56 784 ALA A C 1
ATOM 5837 O O . ALA A 1 784 ? 4.370 -16.917 14.828 1.00 90.56 784 ALA A O 1
ATOM 5838 N N . PRO A 1 785 ? 6.600 -16.778 14.949 1.00 88.31 785 PRO A N 1
ATOM 5839 C CA . PRO A 1 785 ? 6.663 -17.217 16.346 1.00 88.31 785 PRO A CA 1
ATOM 5840 C C . PRO A 1 785 ? 6.065 -16.250 17.367 1.00 88.31 785 PRO A C 1
ATOM 5842 O O . PRO A 1 785 ? 5.693 -16.674 18.456 1.00 88.31 785 PRO A O 1
ATOM 5845 N N . TYR A 1 786 ? 6.057 -14.956 17.056 1.00 90.56 786 TYR A N 1
ATOM 5846 C CA . TYR A 1 786 ? 5.640 -13.886 17.959 1.00 90.56 786 TYR A CA 1
ATOM 5847 C C . TYR A 1 786 ? 4.274 -13.328 17.549 1.00 90.56 786 TYR A C 1
ATOM 5849 O O . TYR A 1 786 ? 3.449 -13.036 18.410 1.00 90.56 786 TYR A O 1
ATOM 5857 N N . ASN A 1 787 ? 4.027 -13.250 16.240 1.00 93.19 787 ASN A N 1
ATOM 5858 C CA . ASN A 1 787 ? 2.781 -12.804 15.639 1.00 93.19 787 ASN A CA 1
ATOM 5859 C C . ASN A 1 787 ? 2.118 -13.966 14.868 1.00 93.19 787 ASN A C 1
ATOM 5861 O O . ASN A 1 787 ? 2.572 -14.272 13.765 1.00 93.19 787 ASN A O 1
ATOM 5865 N N . PRO A 1 788 ? 1.059 -14.617 15.395 1.00 94.19 788 PRO A N 1
ATOM 5866 C CA . PRO A 1 788 ? 0.299 -15.627 14.647 1.00 94.19 788 PRO A CA 1
ATOM 5867 C C . PRO A 1 788 ? -0.376 -15.034 13.400 1.00 94.19 788 PRO A C 1
ATOM 5869 O O . PRO A 1 788 ? -0.616 -13.821 13.344 1.00 94.19 788 PRO A O 1
ATOM 5872 N N . ASP A 1 789 ? -0.755 -15.883 12.434 1.00 94.44 789 ASP A N 1
ATOM 5873 C CA . ASP A 1 789 ? -1.607 -15.434 11.327 1.00 94.44 789 ASP A CA 1
ATOM 5874 C C . ASP A 1 789 ? -2.992 -15.042 11.866 1.00 94.44 789 ASP A C 1
ATOM 5876 O O . ASP A 1 789 ? -3.752 -15.883 12.343 1.00 94.44 789 ASP A O 1
ATOM 5880 N N . LEU A 1 790 ? -3.315 -13.750 11.791 1.00 95.75 790 LEU A N 1
ATOM 5881 C CA . LEU A 1 790 ? -4.621 -13.203 12.164 1.00 95.75 790 LEU A CA 1
ATOM 5882 C C . LEU A 1 790 ? -5.474 -12.842 10.938 1.00 95.75 790 LEU A C 1
ATOM 5884 O O . LEU A 1 790 ? -6.518 -12.213 11.082 1.00 95.75 790 LEU A O 1
ATOM 5888 N N . SER A 1 791 ? -5.097 -13.305 9.743 1.00 95.19 791 SER A N 1
ATOM 5889 C CA . SER A 1 791 ? -5.908 -13.196 8.524 1.00 95.19 791 SER A CA 1
ATOM 5890 C C . SER A 1 791 ? -7.351 -13.713 8.675 1.00 95.19 791 SER A C 1
ATOM 5892 O O . SER A 1 791 ? -8.264 -13.025 8.203 1.00 95.19 791 SER A O 1
ATOM 5894 N N . PRO A 1 792 ? -7.628 -14.822 9.400 1.00 94.25 792 PRO A N 1
ATOM 5895 C CA . PRO A 1 792 ? -9.003 -15.251 9.667 1.00 94.25 792 PRO A CA 1
ATOM 5896 C C . PRO A 1 792 ? -9.837 -14.221 10.446 1.00 94.25 792 PRO A C 1
ATOM 5898 O O . PRO A 1 792 ? -11.056 -14.185 10.295 1.00 94.25 792 PRO A O 1
ATOM 5901 N N . ALA A 1 793 ? -9.209 -13.331 11.227 1.00 95.00 793 ALA A N 1
ATOM 5902 C CA . ALA A 1 793 ? -9.905 -12.245 11.923 1.00 95.00 793 ALA A CA 1
ATOM 5903 C C . ALA A 1 793 ? -10.427 -11.152 10.971 1.00 95.00 793 ALA A C 1
ATOM 5905 O O . ALA A 1 793 ? -11.272 -10.367 11.383 1.00 95.00 793 ALA A O 1
ATOM 5906 N N . LEU A 1 794 ? -9.988 -11.121 9.707 1.00 95.50 794 LEU A N 1
ATOM 5907 C CA . LEU A 1 794 ? -10.580 -10.310 8.631 1.00 95.50 794 LEU A CA 1
ATOM 5908 C C . LEU A 1 794 ? -11.549 -11.119 7.740 1.00 95.50 794 LEU A C 1
ATOM 5910 O O . LEU A 1 794 ? -12.088 -10.585 6.776 1.00 95.50 794 LEU A O 1
ATOM 5914 N N . GLY A 1 795 ? -11.791 -12.398 8.045 1.00 92.31 795 GLY A N 1
ATOM 5915 C CA . GLY A 1 795 ? -12.573 -13.309 7.199 1.00 92.31 795 GLY A CA 1
ATOM 5916 C C . GLY A 1 795 ? -11.776 -13.948 6.052 1.00 92.31 795 GLY A C 1
ATOM 5917 O O . GLY A 1 795 ? -12.360 -14.628 5.204 1.00 92.31 795 GLY A O 1
ATOM 5918 N N . PHE A 1 796 ? -10.448 -13.770 6.011 1.00 91.25 796 PHE A N 1
ATOM 5919 C CA . PHE A 1 796 ? -9.574 -14.474 5.069 1.00 91.25 796 PHE A CA 1
ATOM 5920 C C . PHE A 1 796 ? -9.271 -15.883 5.589 1.00 91.25 796 PHE A C 1
ATOM 5922 O O . PHE A 1 796 ? -8.281 -16.117 6.281 1.00 91.25 796 PHE A O 1
ATOM 5929 N N . PHE A 1 797 ? -10.161 -16.809 5.251 1.00 84.88 797 PHE A N 1
ATOM 5930 C CA . PHE A 1 797 ? -10.083 -18.221 5.605 1.00 84.88 797 PHE A CA 1
ATOM 5931 C C . PHE A 1 797 ? -9.452 -19.052 4.485 1.00 84.88 797 PHE A C 1
ATOM 5933 O O . PHE A 1 797 ? -9.820 -18.917 3.313 1.00 84.88 797 PHE A O 1
ATOM 5940 N N . ASP A 1 798 ? -8.565 -19.974 4.846 1.00 74.50 798 ASP A N 1
ATOM 5941 C CA . ASP A 1 798 ? -8.029 -20.962 3.911 1.00 74.50 798 ASP A CA 1
ATOM 5942 C C . ASP A 1 798 ? -9.016 -22.134 3.718 1.00 74.50 798 ASP A C 1
ATOM 5944 O O . ASP A 1 798 ? -9.972 -22.328 4.474 1.00 74.50 798 ASP A O 1
ATOM 5948 N N . LYS A 1 799 ? -8.822 -22.946 2.667 1.00 63.31 799 LYS A N 1
ATOM 5949 C CA . LYS A 1 799 ? -9.788 -23.992 2.242 1.00 63.31 799 LYS A CA 1
ATOM 5950 C C . LYS A 1 799 ? -10.083 -25.078 3.287 1.00 63.31 799 LYS A C 1
ATOM 5952 O O . LYS A 1 799 ? -11.025 -25.849 3.106 1.00 63.31 799 LYS A O 1
ATOM 5957 N N . GLU A 1 800 ? -9.271 -25.178 4.331 1.00 61.50 800 GLU A N 1
ATOM 5958 C CA . GLU A 1 800 ? -9.445 -26.147 5.417 1.00 61.50 800 GLU A CA 1
ATOM 5959 C C . GLU A 1 800 ? -10.168 -25.509 6.613 1.00 61.50 800 GLU A C 1
ATOM 5961 O O . GLU A 1 800 ? -10.904 -26.184 7.325 1.00 61.50 800 GLU A O 1
ATOM 5966 N N . ASP A 1 801 ? -10.059 -24.189 6.782 1.00 62.09 801 ASP A N 1
ATOM 5967 C CA . ASP A 1 801 ? -10.754 -23.408 7.811 1.00 62.09 801 ASP A CA 1
ATOM 5968 C C . ASP A 1 801 ? -12.265 -23.445 7.567 1.00 62.09 801 ASP A C 1
ATOM 5970 O O . ASP A 1 801 ? -13.046 -23.652 8.491 1.00 62.09 801 ASP A O 1
ATOM 5974 N N . PHE A 1 802 ? -12.680 -23.358 6.298 1.00 54.56 802 PHE A N 1
ATOM 5975 C CA . PHE A 1 802 ? -14.078 -23.496 5.878 1.00 54.56 802 PHE A CA 1
ATOM 5976 C C . PHE A 1 802 ? -14.709 -24.871 6.172 1.00 54.56 802 PHE A C 1
ATOM 5978 O O . PHE A 1 802 ? -15.921 -25.010 6.013 1.00 54.56 802 PHE A O 1
ATOM 5985 N N . LYS A 1 803 ? -13.931 -25.890 6.569 1.00 57.28 803 LYS A N 1
ATOM 5986 C CA . LYS A 1 803 ? -14.456 -27.226 6.914 1.00 57.28 803 LYS A CA 1
ATOM 5987 C C . LYS A 1 803 ? -14.756 -27.392 8.406 1.00 57.28 803 LYS A C 1
ATOM 5989 O O . LYS A 1 803 ? -15.634 -28.177 8.748 1.00 57.28 803 LYS A O 1
ATOM 5994 N N . GLU A 1 804 ? -14.016 -26.697 9.273 1.00 54.44 804 GLU A N 1
ATOM 5995 C CA . GLU A 1 804 ? -14.001 -26.953 10.728 1.00 54.44 804 GLU A CA 1
ATOM 5996 C C . GLU A 1 804 ? -14.092 -25.677 11.591 1.00 54.44 804 GLU A C 1
ATOM 5998 O O . GLU A 1 804 ? -14.239 -25.758 12.810 1.00 54.44 804 GLU A O 1
ATOM 6003 N N . GLY A 1 805 ? -14.024 -24.488 10.985 1.00 56.22 805 GLY A N 1
ATOM 6004 C CA . GLY A 1 805 ? -14.110 -23.208 11.684 1.00 56.22 805 GLY A CA 1
ATOM 6005 C C . GLY A 1 805 ? -15.525 -22.885 12.193 1.00 56.22 805 GLY A C 1
ATOM 6006 O O . GLY A 1 805 ? -16.512 -23.210 11.532 1.00 56.22 805 GLY A O 1
ATOM 6007 N N . PRO A 1 806 ? -15.658 -22.177 13.332 1.00 54.59 806 PRO A N 1
ATOM 6008 C CA . PRO A 1 806 ? -16.955 -21.885 13.955 1.00 54.59 806 PRO A CA 1
ATOM 6009 C C . PRO A 1 806 ? -17.801 -20.837 13.206 1.00 54.59 806 PRO A C 1
ATOM 6011 O O . PRO A 1 806 ? -18.931 -20.579 13.608 1.00 54.59 806 PRO A O 1
ATOM 6014 N N . ALA A 1 807 ? -17.253 -20.205 12.162 1.00 64.31 807 ALA A N 1
ATOM 6015 C CA . ALA A 1 807 ? -17.746 -18.939 11.619 1.00 64.31 807 ALA A CA 1
ATOM 6016 C C . ALA A 1 807 ? -17.625 -18.821 10.075 1.00 64.31 807 ALA A C 1
ATOM 6018 O O . ALA A 1 807 ? -17.051 -17.846 9.587 1.00 64.31 807 ALA A O 1
ATOM 6019 N N . PRO A 1 808 ? -18.150 -19.772 9.271 1.00 63.00 808 PRO A N 1
ATOM 6020 C CA . PRO A 1 808 ? -17.996 -19.768 7.803 1.00 63.00 808 PRO A CA 1
ATOM 6021 C C . PRO A 1 808 ? -18.586 -18.524 7.103 1.00 63.00 808 PRO A C 1
ATOM 6023 O O . PRO A 1 808 ? -18.167 -18.168 5.995 1.00 63.00 808 PRO A O 1
ATOM 6026 N N . ASP A 1 809 ? -19.531 -17.852 7.765 1.00 78.62 809 ASP A N 1
ATOM 6027 C CA . ASP A 1 809 ? -20.215 -16.645 7.292 1.00 78.62 809 ASP A CA 1
ATOM 6028 C C . ASP A 1 809 ? -19.573 -15.331 7.788 1.00 78.62 809 ASP A C 1
ATOM 6030 O O . ASP A 1 809 ? -20.030 -14.248 7.417 1.00 78.62 809 ASP A O 1
ATOM 6034 N N . PHE A 1 810 ? -18.515 -15.381 8.612 1.00 89.38 810 PHE A N 1
ATOM 6035 C CA . PHE A 1 810 ? -17.846 -14.176 9.121 1.00 89.38 810 PHE A CA 1
ATOM 6036 C C . PHE A 1 810 ? -17.021 -13.497 8.017 1.00 89.38 810 PHE A C 1
ATOM 6038 O O . PHE A 1 810 ? -15.851 -13.800 7.793 1.00 89.38 810 PHE A O 1
ATOM 6045 N N . ARG A 1 811 ? -17.670 -12.583 7.289 1.00 90.81 811 ARG A N 1
ATOM 6046 C CA . ARG A 1 811 ? -17.108 -11.857 6.137 1.00 90.81 811 ARG A CA 1
ATOM 6047 C C . ARG A 1 811 ? -17.297 -10.342 6.293 1.00 90.81 811 ARG A C 1
ATOM 6049 O O . ARG A 1 811 ? -18.030 -9.744 5.493 1.00 90.81 811 ARG A O 1
ATOM 6056 N N . PRO A 1 812 ? -16.687 -9.727 7.328 1.00 96.38 812 PRO A N 1
ATOM 6057 C CA . PRO A 1 812 ? -16.790 -8.289 7.576 1.00 96.38 812 PRO A CA 1
ATOM 6058 C C . PRO A 1 812 ? -16.336 -7.486 6.352 1.00 96.38 812 PRO A C 1
ATOM 6060 O O . PRO A 1 812 ? -15.623 -8.004 5.494 1.00 96.38 812 PRO A O 1
ATOM 6063 N N . PHE A 1 813 ? -16.725 -6.216 6.259 1.00 98.12 813 PHE A N 1
ATOM 6064 C CA . PHE A 1 813 ? -16.066 -5.289 5.334 1.00 98.12 813 PHE A CA 1
ATOM 6065 C C . PHE A 1 813 ? -14.669 -4.959 5.867 1.00 98.12 813 PHE A C 1
ATOM 6067 O O . PHE A 1 813 ? -14.516 -4.704 7.064 1.00 98.12 813 PHE A O 1
ATOM 6074 N N . THR A 1 814 ? -13.658 -4.969 5.004 1.00 98.56 814 THR A N 1
ATOM 6075 C CA . THR A 1 814 ? -12.252 -4.933 5.413 1.00 98.56 814 THR A CA 1
ATOM 6076 C C . THR A 1 814 ? -11.508 -3.699 4.909 1.00 98.56 814 THR A C 1
ATOM 6078 O O . THR A 1 814 ? -11.599 -3.316 3.743 1.00 98.56 814 THR A O 1
ATOM 6081 N N . ILE A 1 815 ? -10.734 -3.078 5.798 1.00 98.75 815 ILE A N 1
ATOM 6082 C CA . ILE A 1 815 ? -9.844 -1.951 5.491 1.00 98.75 815 ILE A CA 1
ATOM 6083 C C . ILE A 1 815 ? -8.433 -2.337 5.952 1.00 98.75 815 ILE A C 1
ATOM 6085 O O . ILE A 1 815 ? -8.268 -2.805 7.075 1.00 98.75 815 ILE A O 1
ATOM 6089 N N . GLY A 1 816 ? -7.423 -2.162 5.105 1.00 98.44 816 GLY A N 1
ATOM 6090 C CA . GLY A 1 816 ? -6.017 -2.426 5.428 1.00 98.44 816 GLY A CA 1
ATOM 6091 C C . GLY A 1 816 ? -5.173 -1.158 5.327 1.00 98.44 816 GLY A C 1
ATOM 6092 O O . GLY A 1 816 ? -5.360 -0.386 4.386 1.00 98.44 816 GLY A O 1
ATOM 6093 N N . ILE A 1 817 ? -4.272 -0.954 6.288 1.00 98.44 817 ILE A N 1
ATOM 6094 C CA . ILE A 1 817 ? -3.285 0.131 6.363 1.00 98.44 817 ILE A CA 1
ATOM 6095 C C . ILE A 1 817 ? -1.909 -0.499 6.649 1.00 98.44 817 ILE A C 1
ATOM 6097 O O . ILE A 1 817 ? -1.785 -1.297 7.581 1.00 98.44 817 ILE A O 1
ATOM 6101 N N . GLY A 1 818 ? -0.908 -0.139 5.839 1.00 96.56 818 GLY A N 1
ATOM 6102 C CA . GLY A 1 818 ? 0.480 -0.618 5.916 1.00 96.56 818 GLY A CA 1
ATOM 6103 C C . GLY A 1 818 ? 1.488 0.405 5.364 1.00 96.56 818 GLY A C 1
ATOM 6104 O O . GLY A 1 818 ? 1.085 1.357 4.678 1.00 96.56 818 GLY A O 1
ATOM 6105 N N . ASP A 1 819 ? 2.782 0.218 5.643 1.00 95.00 819 ASP A N 1
ATOM 6106 C CA . ASP A 1 819 ? 3.862 1.175 5.320 1.00 95.00 819 ASP A CA 1
ATOM 6107 C C . ASP A 1 819 ? 5.096 0.584 4.598 1.00 95.00 819 ASP A C 1
ATOM 6109 O O . ASP A 1 819 ? 5.934 1.328 4.078 1.00 95.00 819 ASP A O 1
ATOM 6113 N N . GLY A 1 820 ? 5.158 -0.743 4.483 1.00 91.75 820 GLY A N 1
ATOM 6114 C CA . GLY A 1 820 ? 6.221 -1.533 3.866 1.00 91.75 820 GLY A CA 1
ATOM 6115 C C . GLY A 1 820 ? 5.747 -2.624 2.889 1.00 91.75 820 GLY A C 1
ATOM 6116 O O . GLY A 1 820 ? 6.532 -3.066 2.050 1.00 91.75 820 GLY A O 1
ATOM 6117 N N . GLY A 1 821 ? 4.476 -3.036 2.906 1.00 93.00 821 GLY A N 1
ATOM 6118 C CA . GLY A 1 821 ? 3.882 -3.992 1.954 1.00 93.00 821 GLY A CA 1
ATOM 6119 C C . GLY A 1 821 ? 3.936 -5.471 2.373 1.00 93.00 821 GLY A C 1
ATOM 6120 O O . GLY A 1 821 ? 3.725 -6.359 1.538 1.00 93.00 821 GLY A O 1
ATOM 6121 N N . ASN A 1 822 ? 4.240 -5.751 3.641 1.00 95.62 822 ASN A N 1
ATOM 6122 C CA . ASN A 1 822 ? 4.222 -7.072 4.288 1.00 95.62 822 ASN A CA 1
ATOM 6123 C C . ASN A 1 822 ? 3.042 -7.249 5.274 1.00 95.62 822 ASN A C 1
ATOM 6125 O O . ASN A 1 822 ? 2.957 -8.259 5.978 1.00 95.62 822 ASN A O 1
ATOM 6129 N N . GLU A 1 823 ? 2.125 -6.285 5.324 1.00 97.44 823 GLU A N 1
ATOM 6130 C CA . GLU A 1 823 ? 1.030 -6.164 6.287 1.00 97.44 823 GLU A CA 1
ATOM 6131 C C . GLU A 1 823 ? -0.282 -6.770 5.784 1.00 97.44 823 GLU A C 1
ATOM 6133 O O . GLU A 1 823 ? -0.542 -6.975 4.594 1.00 97.44 823 GLU A O 1
ATOM 6138 N N . LEU A 1 824 ? -1.145 -7.108 6.732 1.00 97.31 824 LEU A N 1
ATOM 6139 C CA . LEU A 1 824 ? -2.406 -7.771 6.487 1.00 97.31 824 LEU A CA 1
ATOM 6140 C C . LEU A 1 824 ? -3.385 -6.776 5.856 1.00 97.31 824 LEU A C 1
ATOM 6142 O O . LEU A 1 824 ? -3.926 -5.900 6.528 1.00 97.31 824 LEU A O 1
ATOM 6146 N N . GLY A 1 825 ? -3.594 -6.933 4.550 1.00 94.56 825 GLY A N 1
ATOM 6147 C CA . GLY A 1 825 ? -4.409 -6.069 3.700 1.00 94.56 825 GLY A CA 1
ATOM 6148 C C . GLY A 1 825 ? -3.667 -5.524 2.481 1.00 94.56 825 GLY A C 1
ATOM 6149 O O . GLY A 1 825 ? -4.308 -5.253 1.466 1.00 94.56 825 GLY A O 1
ATOM 6150 N N . THR A 1 826 ? -2.329 -5.455 2.506 1.00 95.06 826 THR A N 1
ATOM 6151 C CA . THR A 1 826 ? -1.530 -4.918 1.385 1.00 95.06 826 THR A CA 1
ATOM 6152 C C . THR A 1 826 ? -1.301 -5.919 0.242 1.00 95.06 826 THR A C 1
ATOM 6154 O O . THR A 1 826 ? -0.627 -5.613 -0.740 1.00 95.06 826 THR A O 1
ATOM 6157 N N . GLY A 1 827 ? -1.953 -7.090 0.273 1.00 93.31 827 GLY A N 1
ATOM 6158 C CA . GLY A 1 827 ? -1.884 -8.101 -0.794 1.00 93.31 827 GLY A CA 1
ATOM 6159 C C . GLY A 1 827 ? -2.252 -7.585 -2.197 1.00 93.31 827 GLY A C 1
ATOM 6160 O O . GLY A 1 827 ? -1.767 -8.116 -3.197 1.00 93.31 827 GLY A O 1
ATOM 6161 N N . GLY A 1 828 ? -3.046 -6.512 -2.297 1.00 89.44 828 GLY A N 1
ATOM 6162 C CA . GLY A 1 828 ? -3.411 -5.872 -3.566 1.00 89.44 828 GLY A CA 1
ATOM 6163 C C . GLY A 1 828 ? -2.245 -5.203 -4.312 1.00 89.44 828 GLY A C 1
ATOM 6164 O O . GLY A 1 828 ? -2.330 -5.039 -5.532 1.00 89.44 828 GLY A O 1
ATOM 6165 N N . ILE A 1 829 ? -1.148 -4.868 -3.616 1.00 89.81 829 ILE A N 1
ATOM 6166 C CA . ILE A 1 829 ? 0.108 -4.363 -4.207 1.00 89.81 829 ILE A CA 1
ATOM 6167 C C . ILE A 1 829 ? 1.224 -5.416 -4.285 1.00 89.81 829 ILE A C 1
ATOM 6169 O O . ILE A 1 829 ? 2.328 -5.071 -4.697 1.00 89.81 829 ILE A O 1
ATOM 6173 N N . GLN A 1 830 ? 0.977 -6.690 -3.950 1.00 89.31 830 GLN A N 1
ATOM 6174 C CA . GLN A 1 830 ? 2.023 -7.727 -3.852 1.00 89.31 830 GLN A CA 1
ATOM 6175 C C . GLN A 1 830 ? 2.955 -7.783 -5.076 1.00 89.31 830 GLN A C 1
ATOM 6177 O O . GLN A 1 830 ? 4.167 -7.919 -4.917 1.00 89.31 830 GLN A O 1
ATOM 6182 N N . PHE A 1 831 ? 2.419 -7.615 -6.289 1.00 81.44 831 PHE A N 1
ATOM 6183 C CA . PHE A 1 831 ? 3.210 -7.593 -7.523 1.00 81.44 831 PHE A CA 1
ATOM 6184 C C . PHE A 1 831 ? 4.112 -6.350 -7.634 1.00 81.44 831 PHE A C 1
ATOM 6186 O O . PHE A 1 831 ? 5.225 -6.433 -8.140 1.00 81.44 831 PHE A O 1
ATOM 6193 N N . MET A 1 832 ? 3.692 -5.195 -7.114 1.00 82.94 832 MET A N 1
ATOM 6194 C CA . MET A 1 832 ? 4.522 -3.986 -7.053 1.00 82.94 832 MET A CA 1
ATOM 6195 C C . MET A 1 832 ? 5.648 -4.155 -6.024 1.00 82.94 832 MET A C 1
ATOM 6197 O O . MET A 1 832 ? 6.796 -3.817 -6.304 1.00 82.94 832 MET A O 1
ATOM 6201 N N . THR A 1 833 ? 5.327 -4.755 -4.875 1.00 81.00 833 THR A N 1
ATOM 6202 C CA . THR A 1 833 ? 6.265 -5.112 -3.802 1.00 81.00 833 THR A CA 1
ATOM 6203 C C . THR A 1 833 ? 7.319 -6.121 -4.286 1.00 81.00 833 THR A C 1
ATOM 6205 O O . THR A 1 833 ? 8.515 -5.923 -4.081 1.00 81.00 833 THR A O 1
ATOM 6208 N N . ALA A 1 834 ? 6.907 -7.190 -4.977 1.00 80.88 834 ALA A N 1
ATOM 6209 C CA . ALA A 1 834 ? 7.780 -8.293 -5.392 1.00 80.88 834 ALA A CA 1
ATOM 6210 C C . ALA A 1 834 ? 8.459 -8.103 -6.764 1.00 80.88 834 ALA A C 1
ATOM 6212 O O . ALA A 1 834 ? 9.636 -8.449 -6.934 1.00 80.88 834 ALA A O 1
ATOM 6213 N N . GLU A 1 835 ? 7.747 -7.555 -7.749 1.00 73.50 835 GLU A N 1
ATOM 6214 C CA . GLU A 1 835 ? 8.155 -7.485 -9.164 1.00 73.50 835 GLU A CA 1
ATOM 6215 C C . GLU A 1 835 ? 8.430 -6.060 -9.652 1.00 73.50 835 GLU A C 1
ATOM 6217 O O . GLU A 1 835 ? 9.240 -5.893 -10.561 1.00 73.50 835 GLU A O 1
ATOM 6222 N N . GLY A 1 836 ? 7.827 -5.037 -9.038 1.00 65.81 836 GLY A N 1
ATOM 6223 C CA . GLY A 1 836 ? 8.086 -3.630 -9.359 1.00 65.81 836 GLY A CA 1
ATOM 6224 C C . GLY A 1 836 ? 9.562 -3.264 -9.178 1.00 65.81 836 GLY A C 1
ATOM 6225 O O . GLY A 1 836 ? 10.215 -3.750 -8.249 1.00 65.81 836 GLY A O 1
ATOM 6226 N N . ARG A 1 837 ? 10.118 -2.455 -10.091 1.00 67.62 837 ARG A N 1
ATOM 6227 C CA . ARG A 1 837 ? 11.550 -2.113 -10.130 1.00 67.62 837 ARG A CA 1
ATOM 6228 C C . ARG A 1 837 ? 11.788 -0.622 -10.301 1.00 67.62 837 ARG A C 1
ATOM 6230 O O . ARG A 1 837 ? 11.138 0.019 -11.123 1.00 67.62 837 ARG A O 1
ATOM 6237 N N . ASP A 1 838 ? 12.770 -0.100 -9.575 1.00 60.03 838 ASP A N 1
ATOM 6238 C CA . ASP A 1 838 ? 13.235 1.274 -9.738 1.00 60.03 838 ASP A CA 1
ATOM 6239 C C . ASP A 1 838 ? 14.231 1.439 -10.903 1.00 60.03 838 ASP A C 1
ATOM 6241 O O . ASP A 1 838 ? 14.572 0.491 -11.616 1.00 60.03 838 ASP A O 1
ATOM 6245 N N . HIS A 1 839 ? 14.726 2.666 -11.094 1.00 52.81 839 HIS A N 1
ATOM 6246 C CA . HIS A 1 839 ? 15.692 3.001 -12.147 1.00 52.81 839 HIS A CA 1
ATOM 6247 C C . HIS A 1 839 ? 17.063 2.305 -12.000 1.00 52.81 839 HIS A C 1
ATOM 6249 O O . HIS A 1 839 ? 17.897 2.427 -12.894 1.00 52.81 839 HIS A O 1
ATOM 6255 N N . LYS A 1 840 ? 17.311 1.587 -10.895 1.00 50.06 840 LYS A N 1
ATOM 6256 C CA . LYS A 1 840 ? 18.511 0.774 -10.638 1.00 50.06 840 LYS A CA 1
ATOM 6257 C C . LYS A 1 840 ? 18.225 -0.730 -10.715 1.00 50.06 840 LYS A C 1
ATOM 6259 O O . LYS A 1 840 ? 19.079 -1.526 -10.336 1.00 50.06 840 LYS A O 1
ATOM 6264 N N . LEU A 1 841 ? 17.039 -1.120 -11.197 1.00 51.88 841 LEU A N 1
ATOM 6265 C CA . LEU A 1 841 ? 16.551 -2.504 -11.254 1.00 51.88 841 LEU A CA 1
ATOM 6266 C C . LEU A 1 841 ? 16.440 -3.189 -9.879 1.00 51.88 841 LEU A C 1
ATOM 6268 O O . LEU A 1 841 ? 16.389 -4.419 -9.800 1.00 51.88 841 LEU A O 1
ATOM 6272 N N . LEU A 1 842 ? 16.346 -2.414 -8.795 1.00 54.34 842 LEU A N 1
ATOM 6273 C CA . LEU A 1 842 ? 16.056 -2.943 -7.464 1.00 54.34 842 LEU A CA 1
ATOM 6274 C C . LEU A 1 842 ? 14.537 -3.058 -7.262 1.00 54.34 842 LEU A C 1
ATOM 6276 O O . LEU A 1 842 ? 13.802 -2.221 -7.789 1.00 54.34 842 LEU A O 1
ATOM 6280 N N . PRO A 1 843 ? 14.044 -4.064 -6.510 1.00 65.56 843 PRO A N 1
ATOM 6281 C CA . PRO A 1 843 ? 12.669 -4.081 -6.016 1.00 65.56 843 PRO A CA 1
ATOM 6282 C C . PRO A 1 843 ? 12.274 -2.740 -5.392 1.00 65.56 843 PRO A C 1
ATOM 6284 O O . PRO A 1 843 ? 13.086 -2.171 -4.665 1.00 65.56 843 PRO A O 1
ATOM 6287 N N . PHE A 1 844 ? 11.056 -2.245 -5.658 1.00 77.94 844 PHE A N 1
ATOM 6288 C CA . PHE A 1 844 ? 10.578 -1.008 -5.023 1.00 77.94 844 PHE A CA 1
ATOM 6289 C C . PHE A 1 844 ? 10.667 -1.118 -3.500 1.00 77.94 844 PHE A C 1
ATOM 6291 O O . PHE A 1 844 ? 11.314 -0.284 -2.878 1.00 77.94 844 PHE A O 1
ATOM 6298 N N . VAL A 1 845 ? 10.095 -2.190 -2.943 1.00 84.88 845 VAL A N 1
ATOM 6299 C CA . VAL A 1 845 ? 10.256 -2.589 -1.542 1.00 84.88 845 VAL A CA 1
ATOM 6300 C C . VAL A 1 845 ? 11.418 -3.566 -1.420 1.00 84.88 845 VAL A C 1
ATOM 6302 O O . VAL A 1 845 ? 11.444 -4.622 -2.063 1.00 84.88 845 VAL A O 1
ATOM 6305 N N . HIS A 1 846 ? 12.371 -3.244 -0.550 1.00 83.06 846 HIS A N 1
ATOM 6306 C CA . HIS A 1 846 ? 13.541 -4.078 -0.303 1.00 83.06 846 HIS A CA 1
ATOM 6307 C C . HIS A 1 846 ? 13.155 -5.504 0.140 1.00 83.06 846 HIS A C 1
ATOM 6309 O O . HIS A 1 846 ? 12.436 -5.698 1.113 1.00 83.06 846 HIS A O 1
ATOM 6315 N N . GLY A 1 847 ? 13.622 -6.527 -0.587 1.00 85.12 847 GLY A N 1
ATOM 6316 C CA . GLY A 1 847 ? 13.287 -7.928 -0.289 1.00 85.12 847 GLY A CA 1
ATOM 6317 C C . GLY A 1 847 ? 11.824 -8.328 -0.553 1.00 85.12 847 GLY A C 1
ATOM 6318 O O . GLY A 1 847 ? 11.430 -9.434 -0.181 1.00 85.12 847 GLY A O 1
ATOM 6319 N N . GLY A 1 848 ? 11.025 -7.484 -1.218 1.00 86.38 848 GLY A N 1
ATOM 6320 C CA . GLY A 1 848 ? 9.573 -7.644 -1.372 1.00 86.38 848 GLY A CA 1
ATOM 6321 C C . GLY A 1 848 ? 9.079 -8.960 -1.993 1.00 86.38 848 GLY A C 1
ATOM 6322 O O . GLY A 1 848 ? 7.957 -9.378 -1.723 1.00 86.38 848 GLY A O 1
ATOM 6323 N N . SER A 1 849 ? 9.915 -9.682 -2.747 1.00 83.50 849 SER A N 1
ATOM 6324 C CA . SER A 1 849 ? 9.601 -11.031 -3.260 1.00 83.50 849 SER A CA 1
ATOM 6325 C C . SER A 1 849 ? 9.648 -12.147 -2.203 1.00 83.50 849 SER A C 1
ATOM 6327 O O . SER A 1 849 ? 9.277 -13.282 -2.494 1.00 83.50 849 SER A O 1
ATOM 6329 N N . VAL A 1 850 ? 10.093 -11.832 -0.983 1.00 86.81 850 VAL A N 1
ATOM 6330 C CA . VAL A 1 850 ? 10.090 -12.715 0.196 1.00 86.81 850 VAL A CA 1
ATOM 6331 C C . VAL A 1 850 ? 9.073 -12.237 1.231 1.00 86.81 850 VAL A C 1
ATOM 6333 O O . VAL A 1 850 ? 8.336 -13.053 1.786 1.00 86.81 850 VAL A O 1
ATOM 6336 N N . ILE A 1 851 ? 9.038 -10.923 1.483 1.00 91.88 851 ILE A N 1
ATOM 6337 C CA . ILE A 1 851 ? 8.244 -10.321 2.565 1.00 91.88 851 ILE A CA 1
ATOM 6338 C C . ILE A 1 851 ? 6.840 -9.865 2.140 1.00 91.88 851 ILE A C 1
ATOM 6340 O O . ILE A 1 851 ? 6.006 -9.643 3.006 1.00 91.88 851 ILE A O 1
ATOM 6344 N N . GLY A 1 852 ? 6.560 -9.730 0.839 1.00 93.38 852 GLY A N 1
ATOM 6345 C CA . GLY A 1 852 ? 5.298 -9.167 0.355 1.00 93.38 852 GLY A CA 1
ATOM 6346 C C . GLY A 1 852 ? 4.070 -9.991 0.751 1.00 93.38 852 GLY A C 1
ATOM 6347 O O . GLY A 1 852 ? 4.026 -11.206 0.514 1.00 93.38 852 GLY A O 1
ATOM 6348 N N . ALA A 1 853 ? 3.067 -9.320 1.323 1.00 94.81 853 ALA A N 1
ATOM 6349 C CA . ALA A 1 853 ? 1.805 -9.923 1.751 1.00 94.81 853 ALA A CA 1
ATOM 6350 C C . ALA A 1 853 ? 1.144 -10.723 0.613 1.00 94.81 853 ALA A C 1
ATOM 6352 O O . ALA A 1 853 ? 1.167 -10.307 -0.544 1.00 94.81 853 ALA A O 1
ATOM 6353 N N . SER A 1 854 ? 0.558 -11.884 0.918 1.00 93.62 854 SER A N 1
ATOM 6354 C CA . SER A 1 854 ? -0.080 -12.737 -0.094 1.00 93.62 854 SER A CA 1
ATOM 6355 C C . SER A 1 854 ? -1.226 -12.016 -0.812 1.00 93.62 854 SER A C 1
ATOM 6357 O O . SER A 1 854 ? -2.035 -11.335 -0.181 1.00 93.62 854 SER A O 1
ATOM 6359 N N . THR A 1 855 ? -1.356 -12.232 -2.124 1.00 91.00 855 THR A N 1
ATOM 6360 C CA . THR A 1 855 ? -2.449 -11.675 -2.949 1.00 91.00 855 THR A CA 1
ATOM 6361 C C . THR A 1 855 ? -3.839 -12.061 -2.429 1.00 91.00 855 THR A C 1
ATOM 6363 O O . THR A 1 855 ? -4.788 -11.290 -2.555 1.00 91.00 855 THR A O 1
ATOM 6366 N N . SER A 1 856 ? -3.951 -13.219 -1.766 1.00 89.94 856 SER A N 1
ATOM 6367 C CA . SER A 1 856 ? -5.170 -13.704 -1.101 1.00 89.94 856 SER A CA 1
ATOM 6368 C C . SER A 1 856 ? -5.555 -12.943 0.176 1.00 89.94 856 SER A C 1
ATOM 6370 O O . SER A 1 856 ? -6.606 -13.224 0.749 1.00 89.94 856 SER A O 1
ATOM 6372 N N . ARG A 1 857 ? -4.714 -12.010 0.638 1.00 93.69 857 ARG A N 1
ATOM 6373 C CA . ARG A 1 857 ? -4.902 -11.188 1.843 1.00 93.69 857 ARG A CA 1
ATOM 6374 C C . ARG A 1 857 ? -5.027 -9.691 1.492 1.00 93.69 857 ARG A C 1
ATOM 6376 O O . ARG A 1 857 ? -4.548 -8.835 2.232 1.00 93.69 857 ARG A O 1
ATOM 6383 N N . SER A 1 858 ? -5.628 -9.374 0.339 1.00 94.31 858 SER A N 1
ATOM 6384 C CA . SER A 1 858 ? -6.026 -8.009 -0.048 1.00 94.31 858 SER A CA 1
ATOM 6385 C C . SER A 1 858 ? -7.381 -7.648 0.562 1.00 94.31 858 SER A C 1
ATOM 6387 O O . SER A 1 858 ? -8.329 -8.419 0.431 1.00 94.31 858 SER A O 1
ATOM 6389 N N . THR A 1 859 ? -7.495 -6.474 1.180 1.00 96.81 859 THR A N 1
ATOM 6390 C CA . THR A 1 859 ? -8.754 -5.956 1.751 1.00 96.81 859 THR A CA 1
ATOM 6391 C C . THR A 1 859 ? -9.666 -5.278 0.722 1.00 96.81 859 THR A C 1
ATOM 6393 O O . THR A 1 859 ? -9.221 -4.913 -0.367 1.00 96.81 859 THR A O 1
ATOM 6396 N N . ASP A 1 860 ? -10.945 -5.092 1.082 1.00 97.75 860 ASP A N 1
ATOM 6397 C CA . ASP A 1 860 ? -11.955 -4.382 0.273 1.00 97.75 860 ASP A CA 1
ATOM 6398 C C . ASP A 1 860 ? -11.535 -2.919 0.016 1.00 97.75 860 ASP A C 1
ATOM 6400 O O . ASP A 1 860 ? -11.769 -2.370 -1.062 1.00 97.75 860 ASP A O 1
ATOM 6404 N N . VAL A 1 861 ? -10.867 -2.299 0.995 1.00 98.38 861 VAL A N 1
ATOM 6405 C CA . VAL A 1 861 ? -10.144 -1.024 0.863 1.00 98.38 861 VAL A CA 1
ATOM 6406 C C . VAL A 1 861 ? -8.701 -1.212 1.321 1.00 98.38 861 VAL A C 1
ATOM 6408 O O . VAL A 1 861 ? -8.456 -1.780 2.386 1.00 98.38 861 VAL A O 1
ATOM 6411 N N . MET A 1 862 ? -7.743 -0.701 0.553 1.00 96.81 862 MET A N 1
ATOM 6412 C CA . MET A 1 862 ? -6.310 -0.798 0.838 1.00 96.81 862 MET A CA 1
ATOM 6413 C C . MET A 1 862 ? -5.676 0.594 0.795 1.00 96.81 862 MET A C 1
ATOM 6415 O O . MET A 1 862 ? -5.612 1.238 -0.255 1.00 96.81 862 MET A O 1
ATOM 6419 N N . LEU A 1 863 ? -5.203 1.050 1.948 1.00 97.56 863 LEU A N 1
ATOM 6420 C CA . LEU A 1 863 ? -4.493 2.306 2.147 1.00 97.56 863 LEU A CA 1
ATOM 6421 C C . LEU A 1 863 ? -3.011 1.997 2.355 1.00 97.56 863 LEU A C 1
ATOM 6423 O O . LEU A 1 863 ? -2.664 1.037 3.040 1.00 97.56 863 LEU A O 1
ATOM 6427 N N . LEU A 1 864 ? -2.144 2.822 1.775 1.00 96.12 864 LEU A N 1
ATOM 6428 C CA . LEU A 1 864 ? -0.708 2.781 2.061 1.00 96.12 864 LEU A CA 1
ATOM 6429 C C . LEU A 1 864 ? -0.317 4.110 2.696 1.00 96.12 864 LEU A C 1
ATOM 6431 O O . LEU A 1 864 ? -0.890 5.144 2.356 1.00 96.12 864 LEU A O 1
ATOM 6435 N N . SER A 1 865 ? 0.663 4.092 3.584 1.00 94.31 865 SER A N 1
ATOM 6436 C CA . SER A 1 865 ? 1.107 5.274 4.322 1.00 94.31 865 SER A CA 1
ATOM 6437 C C . SER A 1 865 ? 2.625 5.304 4.458 1.00 94.31 865 SER A C 1
ATOM 6439 O O . SER A 1 865 ? 3.293 4.317 4.188 1.00 94.31 865 SER A O 1
ATOM 6441 N N . SER A 1 866 ? 3.187 6.446 4.859 1.00 91.88 866 SER A N 1
ATOM 6442 C CA . SER A 1 866 ? 4.624 6.554 5.154 1.00 91.88 866 SER A CA 1
ATOM 6443 C C . SER A 1 866 ? 5.021 6.008 6.535 1.00 91.88 866 SER A C 1
ATOM 6445 O O . SER A 1 866 ? 6.207 5.864 6.803 1.00 91.88 866 SER A O 1
ATOM 6447 N N . VAL A 1 867 ? 4.021 5.878 7.417 1.00 95.06 867 VAL A N 1
ATOM 6448 C CA . VAL A 1 867 ? 4.004 5.265 8.760 1.00 95.06 867 VAL A CA 1
ATOM 6449 C C . VAL A 1 867 ? 2.536 4.873 8.993 1.00 95.06 867 VAL A C 1
ATOM 6451 O O . VAL A 1 867 ? 1.667 5.724 8.767 1.00 95.06 867 VAL A O 1
ATOM 6454 N N . SER A 1 868 ? 2.209 3.648 9.397 1.00 97.25 868 SER A N 1
ATOM 6455 C CA . SER A 1 868 ? 0.823 3.132 9.467 1.00 97.25 868 SER A CA 1
ATOM 6456 C C . SER A 1 868 ? -0.083 3.914 10.423 1.00 97.25 868 SER A C 1
ATOM 6458 O O . SER A 1 868 ? -1.265 4.152 10.144 1.00 97.25 868 SER A O 1
ATOM 6460 N N . ASN A 1 869 ? 0.488 4.446 11.498 1.00 97.81 869 ASN A N 1
ATOM 6461 C CA . ASN A 1 869 ? -0.124 5.409 12.405 1.00 97.81 869 ASN A CA 1
ATOM 6462 C C . ASN A 1 869 ? -0.683 6.632 11.662 1.00 97.81 869 ASN A C 1
ATOM 6464 O O . ASN A 1 869 ? -1.790 7.085 11.967 1.00 97.81 869 ASN A O 1
ATOM 6468 N N . ASN A 1 870 ? 0.034 7.142 10.652 1.00 96.00 870 ASN A N 1
ATOM 6469 C CA . ASN A 1 870 ? -0.429 8.270 9.842 1.00 96.00 870 ASN A CA 1
ATOM 6470 C C . ASN A 1 870 ? -1.659 7.892 9.005 1.00 96.00 870 ASN A C 1
ATOM 6472 O O . ASN A 1 870 ? -2.530 8.739 8.813 1.00 96.00 870 ASN A O 1
ATOM 6476 N N . GLY A 1 871 ? -1.766 6.639 8.550 1.00 97.12 871 GLY A N 1
ATOM 6477 C CA . GLY A 1 871 ? -2.962 6.124 7.880 1.00 97.12 871 GLY A CA 1
ATOM 6478 C C . GLY A 1 871 ? -4.177 6.080 8.811 1.00 97.12 871 GLY A C 1
ATOM 6479 O O . GLY A 1 871 ? -5.248 6.576 8.454 1.00 97.12 871 GLY A O 1
ATOM 6480 N N . GLY A 1 872 ? -4.002 5.587 10.042 1.00 98.06 872 GLY A N 1
ATOM 6481 C CA . GLY A 1 872 ? -5.050 5.606 11.073 1.00 98.06 872 GLY A CA 1
ATOM 6482 C C . GLY A 1 872 ? -5.540 7.023 11.402 1.00 98.06 872 GLY A C 1
ATOM 6483 O O . GLY A 1 872 ? -6.747 7.280 11.415 1.00 98.06 872 GLY A O 1
ATOM 6484 N N . VAL A 1 873 ? -4.614 7.975 11.579 1.00 98.31 873 VAL A N 1
ATOM 6485 C CA . VAL A 1 873 ? -4.946 9.396 11.797 1.00 98.31 873 VAL A CA 1
ATOM 6486 C C . VAL A 1 873 ? -5.630 10.016 10.570 1.00 98.31 873 VAL A C 1
ATOM 6488 O O . VAL A 1 873 ? -6.631 10.715 10.728 1.00 98.31 873 VAL A O 1
ATOM 6491 N N . ALA A 1 874 ? -5.173 9.730 9.346 1.00 98.00 874 ALA A N 1
ATOM 6492 C CA . ALA A 1 874 ? -5.804 10.230 8.121 1.00 98.00 874 ALA A CA 1
ATOM 6493 C C . ALA A 1 874 ? -7.260 9.751 7.978 1.00 98.00 874 ALA A C 1
ATOM 6495 O O . ALA A 1 874 ? -8.137 10.557 7.658 1.00 98.00 874 ALA A O 1
ATOM 6496 N N . VAL A 1 875 ? -7.546 8.477 8.275 1.00 98.50 875 VAL A N 1
ATOM 6497 C CA . VAL A 1 875 ? -8.918 7.932 8.284 1.00 98.50 875 VAL A CA 1
ATOM 6498 C C . VAL A 1 875 ? -9.774 8.592 9.367 1.00 98.50 875 VAL A C 1
ATOM 6500 O O . VAL A 1 875 ? -10.910 8.974 9.081 1.00 98.50 875 VAL A O 1
ATOM 6503 N N . ALA A 1 876 ? -9.242 8.791 10.578 1.00 98.50 876 ALA A N 1
ATOM 6504 C CA . ALA A 1 876 ? -9.946 9.472 11.669 1.00 98.50 876 ALA A CA 1
ATOM 6505 C C . ALA A 1 876 ? -10.328 10.920 11.300 1.00 98.50 876 ALA A C 1
ATOM 6507 O O . ALA A 1 876 ? -11.485 11.325 11.439 1.00 98.50 876 ALA A O 1
ATOM 6508 N N . MET A 1 877 ? -9.377 11.682 10.755 1.00 97.81 877 MET A N 1
ATOM 6509 C CA . MET A 1 877 ? -9.579 13.066 10.315 1.00 97.81 877 MET A CA 1
ATOM 6510 C C . MET A 1 877 ? -10.549 13.160 9.123 1.00 97.81 877 MET A C 1
ATOM 6512 O O . MET A 1 877 ? -11.429 14.023 9.104 1.00 97.81 877 MET A O 1
ATOM 6516 N N . ALA A 1 878 ? -10.449 12.245 8.152 1.00 97.56 878 ALA A N 1
ATOM 6517 C CA . ALA A 1 878 ? -11.381 12.155 7.027 1.00 97.56 878 ALA A CA 1
ATOM 6518 C C . ALA A 1 878 ? -12.813 11.816 7.482 1.00 97.56 878 ALA A C 1
ATOM 6520 O O . ALA A 1 878 ? -13.773 12.407 6.986 1.00 97.56 878 ALA A O 1
ATOM 6521 N N . LEU A 1 879 ? -12.963 10.919 8.463 1.00 97.69 879 LEU A N 1
ATOM 6522 C CA . LEU A 1 879 ? -14.246 10.567 9.075 1.00 97.69 879 LEU A CA 1
ATOM 6523 C C . LEU A 1 879 ? -14.882 11.759 9.798 1.00 97.69 879 LEU A C 1
ATOM 6525 O O . LEU A 1 879 ? -16.051 12.065 9.562 1.00 97.69 879 LEU A O 1
ATOM 6529 N N . GLN A 1 880 ? -14.109 12.482 10.610 1.00 95.56 880 GLN A N 1
ATOM 6530 C CA . GLN A 1 880 ? -14.576 13.705 11.268 1.00 95.56 880 GLN A CA 1
ATOM 6531 C C . GLN A 1 880 ? -15.011 14.772 10.255 1.00 95.56 880 GLN A C 1
ATOM 6533 O O . GLN A 1 880 ? -16.079 15.358 10.424 1.00 95.56 880 GLN A O 1
ATOM 6538 N N . ALA A 1 881 ? -14.243 14.991 9.182 1.00 94.56 881 ALA A N 1
ATOM 6539 C CA . ALA A 1 881 ? -14.595 15.936 8.119 1.00 94.56 881 ALA A CA 1
ATOM 6540 C C . ALA A 1 881 ? -15.856 15.516 7.340 1.00 94.56 881 ALA A C 1
ATOM 6542 O O . ALA A 1 881 ? -16.718 16.352 7.063 1.00 94.56 881 ALA A O 1
ATOM 6543 N N . GLY A 1 882 ? -16.001 14.224 7.032 1.00 94.75 882 GLY A N 1
ATOM 6544 C CA . GLY A 1 882 ? -17.171 13.674 6.344 1.00 94.75 882 GLY A CA 1
ATOM 6545 C C . GLY A 1 882 ? -18.460 13.773 7.165 1.00 94.75 882 GLY A C 1
ATOM 6546 O O . GLY A 1 882 ? -19.504 14.143 6.628 1.00 94.75 882 GLY A O 1
ATOM 6547 N N . LEU A 1 883 ? -18.391 13.499 8.472 1.00 93.06 883 LEU A N 1
ATOM 6548 C CA . LEU A 1 883 ? -19.520 13.652 9.401 1.00 93.06 883 LEU A CA 1
ATOM 6549 C C . LEU A 1 883 ? -19.855 15.123 9.685 1.00 93.06 883 LEU A C 1
ATOM 6551 O O . LEU A 1 883 ? -21.020 15.467 9.865 1.00 93.06 883 LEU A O 1
ATOM 6555 N N . ALA A 1 884 ? -18.848 15.997 9.708 1.00 89.38 884 ALA A N 1
ATOM 6556 C CA . ALA A 1 884 ? -19.016 17.432 9.912 1.00 89.38 884 ALA A CA 1
ATOM 6557 C C . ALA A 1 884 ? -19.673 18.145 8.716 1.00 89.38 884 ALA A C 1
ATOM 6559 O O . ALA A 1 884 ? -20.504 19.036 8.908 1.00 89.38 884 ALA A O 1
ATOM 6560 N N . GLY A 1 885 ? -19.286 17.781 7.490 1.00 75.00 885 GLY A N 1
ATOM 6561 C CA . GLY A 1 885 ? -19.657 18.511 6.278 1.00 75.00 885 GLY A CA 1
ATOM 6562 C C . GLY A 1 885 ? -19.067 19.930 6.217 1.00 75.00 885 GLY A C 1
ATOM 6563 O O . GLY A 1 885 ? -18.378 20.398 7.121 1.00 75.00 885 GLY A O 1
ATOM 6564 N N . GLU A 1 886 ? -19.355 20.653 5.132 1.00 61.88 886 GLU A N 1
ATOM 6565 C CA . GLU A 1 886 ? -18.686 21.925 4.790 1.00 61.88 886 GLU A CA 1
ATOM 6566 C C . GLU A 1 886 ? -18.862 23.084 5.792 1.00 61.88 886 GLU A C 1
ATOM 6568 O O . GLU A 1 886 ? -18.178 24.099 5.679 1.00 61.88 886 GLU A O 1
ATOM 6573 N N . LYS A 1 887 ? -19.833 22.999 6.711 1.00 61.03 887 LYS A N 1
ATOM 6574 C CA . LYS A 1 887 ? -20.330 24.155 7.488 1.00 61.03 887 LYS A CA 1
ATOM 6575 C C . LYS A 1 887 ? -20.104 24.047 8.995 1.00 61.03 887 LYS A C 1
ATOM 6577 O O . LYS A 1 887 ? -20.540 24.933 9.732 1.00 61.03 887 LYS A O 1
ATOM 6582 N N . ASN A 1 888 ? -19.446 22.989 9.461 1.00 71.94 888 ASN A N 1
ATOM 6583 C CA . ASN A 1 888 ? -19.190 22.803 10.883 1.00 71.94 888 ASN A CA 1
ATOM 6584 C C . ASN A 1 888 ? -18.025 23.686 11.359 1.00 71.94 888 ASN A C 1
ATOM 6586 O O . ASN A 1 888 ? -16.917 23.602 10.833 1.00 71.94 888 ASN A O 1
ATOM 6590 N N . ARG A 1 889 ? -18.273 24.508 12.382 1.00 69.62 889 ARG A N 1
ATOM 6591 C CA . ARG A 1 889 ? -17.259 25.376 13.004 1.00 69.62 889 ARG A CA 1
ATOM 6592 C C . ARG A 1 889 ? -16.328 24.618 13.949 1.00 69.62 889 ARG A C 1
ATOM 6594 O O . ARG A 1 889 ? -15.214 25.070 14.182 1.00 69.62 889 ARG A O 1
ATOM 6601 N N . ASP A 1 890 ? -16.757 23.455 14.426 1.00 85.25 890 ASP A N 1
ATOM 6602 C CA . ASP A 1 890 ? -16.030 22.650 15.406 1.00 85.25 890 ASP A CA 1
ATOM 6603 C C . ASP A 1 890 ? -15.073 21.648 14.733 1.00 85.25 890 ASP A C 1
ATOM 6605 O O . ASP A 1 890 ? -14.372 20.902 15.414 1.00 85.25 890 ASP A O 1
ATOM 6609 N N . LEU A 1 891 ? -15.020 21.617 13.392 1.00 89.56 891 LEU A N 1
ATOM 6610 C CA . LEU A 1 891 ? -14.136 20.713 12.654 1.00 89.56 891 LEU A CA 1
ATOM 6611 C C . LEU A 1 891 ? -12.656 21.018 12.926 1.00 89.56 891 LEU A C 1
ATOM 6613 O O . LEU A 1 891 ? -11.903 20.091 13.198 1.00 89.56 891 LEU A O 1
ATOM 6617 N N . GLU A 1 892 ? -12.237 22.290 12.924 1.00 89.94 892 GLU A N 1
ATOM 6618 C CA . GLU A 1 892 ? -10.846 22.661 13.254 1.00 89.94 892 GLU A CA 1
ATOM 6619 C C . GLU A 1 892 ? -10.455 22.202 14.668 1.00 89.94 892 GLU A C 1
ATOM 6621 O O . GLU A 1 892 ? -9.335 21.737 14.871 1.00 89.94 892 GLU A O 1
ATOM 6626 N N . THR A 1 893 ? -11.397 22.253 15.618 1.00 90.62 893 THR A N 1
ATOM 6627 C CA . THR A 1 893 ? -11.230 21.727 16.979 1.00 90.62 893 THR A CA 1
ATOM 6628 C C . THR A 1 893 ? -11.041 20.212 16.965 1.00 90.62 893 THR A C 1
ATOM 6630 O O . THR A 1 893 ? -9.989 19.751 17.392 1.00 90.62 893 THR A O 1
ATOM 6633 N N . LYS A 1 894 ? -11.974 19.442 16.382 1.00 92.56 894 LYS A N 1
ATOM 6634 C CA . LYS A 1 894 ? -11.866 17.971 16.299 1.00 92.56 894 LYS A CA 1
ATOM 6635 C C . LYS A 1 894 ? -10.574 17.509 15.614 1.00 92.56 894 LYS A C 1
ATOM 6637 O O . LYS A 1 894 ? -9.895 16.615 16.118 1.00 92.56 894 LYS A O 1
ATOM 6642 N N . LEU A 1 895 ? -10.198 18.151 14.504 1.00 94.19 895 LEU A N 1
ATOM 6643 C CA . LEU A 1 895 ? -8.968 17.830 13.779 1.00 94.19 895 LEU A CA 1
ATOM 6644 C C . LEU A 1 895 ? -7.711 18.144 14.604 1.00 94.19 895 LEU A C 1
ATOM 6646 O O . LEU A 1 895 ? -6.762 17.371 14.548 1.00 94.19 895 LEU A O 1
ATOM 6650 N N . THR A 1 896 ? -7.690 19.232 15.382 1.00 93.38 896 THR A N 1
ATOM 6651 C CA . THR A 1 896 ? -6.575 19.523 16.300 1.00 93.38 896 THR A CA 1
ATOM 6652 C C . THR A 1 896 ? -6.538 18.549 17.478 1.00 93.38 896 THR A C 1
ATOM 6654 O O . THR A 1 896 ? -5.476 18.026 17.804 1.00 93.38 896 THR A O 1
ATOM 6657 N N . ASP A 1 897 ? -7.678 18.265 18.105 1.00 93.69 897 ASP A N 1
ATOM 6658 C CA . ASP A 1 897 ? -7.747 17.415 19.299 1.00 93.69 897 ASP A CA 1
ATOM 6659 C C . ASP A 1 897 ? -7.377 15.951 18.972 1.00 93.69 897 ASP A C 1
ATOM 6661 O O . ASP A 1 897 ? -6.797 15.247 19.797 1.00 93.69 897 ASP A O 1
ATOM 6665 N N . THR A 1 898 ? -7.596 15.526 17.721 1.00 95.94 898 THR A N 1
ATOM 6666 C CA . THR A 1 898 ? -7.091 14.259 17.153 1.00 95.94 898 THR A CA 1
ATOM 6667 C C . THR A 1 898 ? -5.558 14.197 17.132 1.00 95.94 898 THR A C 1
ATOM 6669 O O . THR A 1 898 ? -4.975 13.156 17.429 1.00 95.94 898 THR A O 1
ATOM 6672 N N . ILE A 1 899 ? -4.893 15.312 16.811 1.00 95.56 899 ILE A N 1
ATOM 6673 C CA . ILE A 1 899 ? -3.425 15.409 16.759 1.00 95.56 899 ILE A CA 1
ATOM 6674 C C . ILE A 1 899 ? -2.844 15.490 18.172 1.00 95.56 899 ILE A C 1
ATOM 6676 O O . ILE A 1 899 ? -1.861 14.815 18.476 1.00 95.56 899 ILE A O 1
ATOM 6680 N N . ILE A 1 900 ? -3.487 16.257 19.059 1.00 93.88 900 ILE A N 1
ATOM 6681 C CA . ILE A 1 900 ? -3.131 16.321 20.483 1.00 93.88 900 ILE A CA 1
ATOM 6682 C C . ILE A 1 900 ? -3.208 14.921 21.101 1.00 93.88 900 ILE A C 1
ATOM 6684 O O . ILE A 1 900 ? -2.214 14.468 21.659 1.00 93.88 900 ILE A O 1
ATOM 6688 N N . GLY A 1 901 ? -4.310 14.190 20.902 1.00 95.25 901 GLY A N 1
ATOM 6689 C CA . GLY A 1 901 ? -4.456 12.824 21.410 1.00 95.25 901 GLY A CA 1
ATOM 6690 C C . GLY A 1 901 ? -3.403 11.847 20.873 1.00 95.25 901 GLY A C 1
ATOM 6691 O O . GLY A 1 901 ? -2.942 10.979 21.610 1.00 95.25 901 GLY A O 1
ATOM 6692 N N . TYR A 1 902 ? -2.972 11.985 19.611 1.00 97.19 902 TYR A N 1
ATOM 6693 C CA . TYR A 1 902 ? -1.872 11.171 19.076 1.00 97.19 902 TYR A CA 1
ATOM 6694 C C . TYR A 1 902 ? -0.546 11.495 19.778 1.00 97.19 902 TYR A C 1
ATOM 6696 O O . TYR A 1 902 ? 0.177 10.593 20.201 1.00 97.19 902 TYR A O 1
ATOM 6704 N N . ASN A 1 903 ? -0.243 12.784 19.945 1.00 94.50 903 ASN A N 1
ATOM 6705 C CA . ASN A 1 903 ? 0.965 13.238 20.629 1.00 94.50 903 ASN A CA 1
ATOM 6706 C C . ASN A 1 903 ? 0.979 12.794 22.103 1.00 94.50 903 ASN A C 1
ATOM 6708 O O . ASN A 1 903 ? 2.010 12.325 22.583 1.00 94.50 903 ASN A O 1
ATOM 6712 N N . GLU A 1 904 ? -0.162 12.858 22.795 1.00 93.50 904 GLU A N 1
ATOM 6713 C CA . GLU A 1 904 ? -0.341 12.338 24.157 1.00 93.50 904 GLU A CA 1
ATOM 6714 C C . GLU A 1 904 ? -0.066 10.828 24.229 1.00 93.50 904 GLU A C 1
ATOM 6716 O O . GLU A 1 904 ? 0.674 10.394 25.112 1.00 93.50 904 GLU A O 1
ATOM 6721 N N . ILE A 1 905 ? -0.554 10.030 23.268 1.00 96.06 905 ILE A N 1
ATOM 6722 C CA . ILE A 1 905 ? -0.249 8.591 23.182 1.00 96.06 905 ILE A CA 1
ATOM 6723 C C . ILE A 1 905 ? 1.253 8.339 22.998 1.00 96.06 905 ILE A C 1
ATOM 6725 O O . ILE A 1 905 ? 1.823 7.543 23.744 1.00 96.06 905 ILE A O 1
ATOM 6729 N N . ILE A 1 906 ? 1.916 9.001 22.041 1.00 94.75 906 ILE A N 1
ATOM 6730 C CA . ILE A 1 906 ? 3.348 8.767 21.771 1.00 94.75 906 ILE A CA 1
ATOM 6731 C C . ILE A 1 906 ? 4.221 9.210 22.954 1.00 94.75 906 ILE A C 1
ATOM 6733 O O . ILE A 1 906 ? 5.135 8.481 23.348 1.00 94.75 906 ILE A O 1
ATOM 6737 N N . VAL A 1 907 ? 3.913 10.349 23.584 1.00 91.38 907 VAL A N 1
ATOM 6738 C CA . VAL A 1 907 ? 4.575 10.777 24.829 1.00 91.38 907 VAL A CA 1
ATOM 6739 C C . VAL A 1 907 ? 4.346 9.744 25.933 1.00 91.38 907 VAL A C 1
ATOM 6741 O O . VAL A 1 907 ? 5.312 9.320 26.570 1.00 91.38 907 VAL A O 1
ATOM 6744 N N . LYS A 1 908 ? 3.112 9.255 26.117 1.00 90.31 908 LYS A N 1
ATOM 6745 C CA . LYS A 1 908 ? 2.799 8.256 27.148 1.00 90.31 908 LYS A CA 1
ATOM 6746 C C . LYS A 1 908 ? 3.526 6.935 26.922 1.00 90.31 908 LYS A C 1
ATOM 6748 O O . LYS A 1 908 ? 4.051 6.363 27.878 1.00 90.31 908 LYS A O 1
ATOM 6753 N N . LEU A 1 909 ? 3.609 6.468 25.679 1.00 90.50 909 LEU A N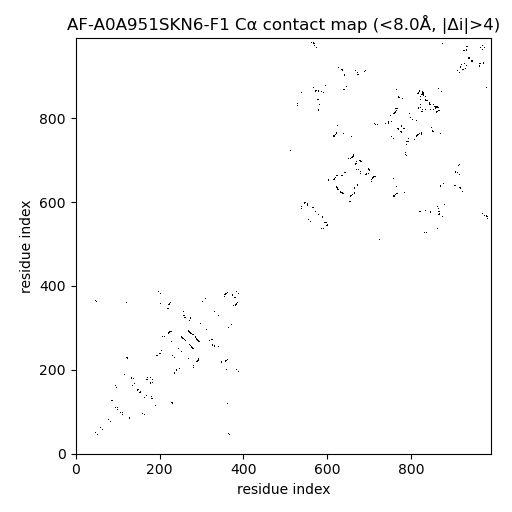 1
ATOM 6754 C CA . LEU A 1 909 ? 4.409 5.299 25.324 1.00 90.50 909 LEU A CA 1
ATOM 6755 C C . LEU A 1 909 ? 5.891 5.538 25.653 1.00 90.50 909 LEU A C 1
ATOM 6757 O O . LEU A 1 909 ? 6.536 4.671 26.244 1.00 90.50 909 LEU A O 1
ATOM 6761 N N . HIS A 1 910 ? 6.434 6.712 25.327 1.00 91.25 910 HIS A N 1
ATOM 6762 C CA . HIS A 1 910 ? 7.851 7.010 25.530 1.00 91.25 910 HIS A CA 1
ATOM 6763 C C . HIS A 1 910 ? 8.232 7.105 27.013 1.00 91.25 910 HIS A C 1
ATOM 6765 O O . HIS A 1 910 ? 9.182 6.443 27.438 1.00 91.25 910 HIS A O 1
ATOM 6771 N N . GLU A 1 911 ? 7.472 7.857 27.814 1.00 90.00 911 GLU A N 1
ATOM 6772 C CA . GLU A 1 911 ? 7.682 7.998 29.264 1.00 90.00 911 GLU A CA 1
ATOM 6773 C C . GLU A 1 911 ? 7.734 6.648 29.991 1.00 90.00 911 GLU A C 1
ATOM 6775 O O . GLU A 1 911 ? 8.479 6.482 30.956 1.00 90.00 911 GLU A O 1
ATOM 6780 N N . ASN A 1 912 ? 6.936 5.681 29.531 1.00 85.69 912 ASN A N 1
ATOM 6781 C CA . ASN A 1 912 ? 6.679 4.436 30.249 1.00 85.69 912 ASN A CA 1
ATOM 6782 C C . ASN A 1 912 ? 7.440 3.220 29.680 1.00 85.69 912 ASN A C 1
ATOM 6784 O O . ASN A 1 912 ? 7.211 2.090 30.115 1.00 85.69 912 ASN A O 1
ATOM 6788 N N . GLY A 1 913 ? 8.384 3.438 28.754 1.00 84.38 913 GLY A N 1
ATOM 6789 C CA . GLY A 1 913 ? 9.257 2.385 28.212 1.00 84.38 913 GLY A CA 1
ATOM 6790 C C . GLY A 1 913 ? 8.607 1.515 27.130 1.00 84.38 913 GLY A C 1
ATOM 6791 O O . GLY A 1 913 ? 8.951 0.340 26.994 1.00 84.38 913 GLY A O 1
ATOM 6792 N N . MET A 1 914 ? 7.644 2.079 26.403 1.00 84.44 914 MET A N 1
ATOM 6793 C CA . MET A 1 914 ? 6.733 1.382 25.491 1.00 84.44 914 MET A CA 1
ATOM 6794 C C . MET A 1 914 ? 6.778 1.901 24.050 1.00 84.44 914 MET A C 1
ATOM 6796 O O . MET A 1 914 ? 6.220 1.264 23.162 1.00 84.44 914 MET A O 1
ATOM 6800 N N . SER A 1 915 ? 7.461 3.018 23.792 1.00 77.88 915 SER A N 1
ATOM 6801 C CA . SER A 1 915 ? 7.614 3.608 22.457 1.00 77.88 915 SER A CA 1
ATOM 6802 C C . SER A 1 915 ? 8.783 2.959 21.711 1.00 77.88 915 SER A C 1
ATOM 6804 O O . SER A 1 915 ? 9.789 3.609 21.420 1.00 77.88 915 SER A O 1
ATOM 6806 N N . ILE A 1 916 ? 8.697 1.642 21.492 1.00 90.44 916 ILE A N 1
ATOM 6807 C CA . ILE A 1 916 ? 9.729 0.879 20.781 1.00 90.44 916 ILE A CA 1
ATOM 6808 C C . ILE A 1 916 ? 9.555 1.079 19.274 1.00 90.44 916 ILE A C 1
ATOM 6810 O O . ILE A 1 916 ? 8.757 0.402 18.635 1.00 90.44 916 ILE A O 1
ATOM 6814 N N . ASP A 1 917 ? 10.339 2.009 18.741 1.00 91.69 917 ASP A N 1
ATOM 6815 C CA . ASP A 1 917 ? 10.477 2.316 17.314 1.00 91.69 917 ASP A CA 1
ATOM 6816 C C . ASP A 1 917 ? 10.989 1.085 16.533 1.00 91.69 917 ASP A C 1
ATOM 6818 O O . ASP A 1 917 ? 12.012 0.498 16.912 1.00 91.69 917 ASP A O 1
ATOM 6822 N N . GLY A 1 918 ? 10.299 0.693 15.453 1.00 88.50 918 GLY A N 1
ATOM 6823 C CA . GLY A 1 918 ? 10.609 -0.504 14.657 1.00 88.50 918 GLY A CA 1
ATOM 6824 C C . GLY A 1 918 ? 11.959 -0.446 13.929 1.00 88.50 918 GLY A C 1
ATOM 6825 O O . GLY A 1 918 ? 12.655 -1.462 13.797 1.00 88.50 918 GLY A O 1
ATOM 6826 N N . VAL A 1 919 ? 12.396 0.755 13.542 1.00 89.69 919 VAL A N 1
ATOM 6827 C CA . VAL A 1 919 ? 13.656 1.023 12.830 1.00 89.69 919 VAL A CA 1
ATOM 6828 C C . VAL A 1 919 ? 14.824 1.162 13.813 1.00 89.69 919 VAL A C 1
ATOM 6830 O O . VAL A 1 919 ? 15.848 0.489 13.667 1.00 89.69 919 VAL A O 1
ATOM 6833 N N . ASN A 1 920 ? 14.673 1.999 14.844 1.00 88.31 920 ASN A N 1
ATOM 6834 C CA . ASN A 1 920 ? 15.702 2.281 15.854 1.00 88.31 920 ASN A CA 1
ATOM 6835 C C . ASN A 1 920 ? 15.852 1.177 16.910 1.00 88.31 920 ASN A C 1
ATOM 6837 O O . ASN A 1 920 ? 16.919 1.064 17.524 1.00 88.31 920 ASN A O 1
ATOM 6841 N N . LYS A 1 921 ? 14.796 0.388 17.145 1.00 89.69 921 LYS A N 1
ATOM 6842 C CA . LYS A 1 921 ? 14.726 -0.744 18.094 1.00 89.69 921 LYS A CA 1
ATOM 6843 C C . LYS A 1 921 ? 15.016 -0.331 19.542 1.00 89.69 921 LYS A C 1
ATOM 6845 O O . LYS A 1 921 ? 15.674 -1.048 20.296 1.00 89.69 921 LYS A O 1
ATOM 6850 N N . LYS A 1 922 ? 14.544 0.865 19.912 1.00 90.19 922 LYS A N 1
ATOM 6851 C CA . LYS A 1 922 ? 14.786 1.572 21.183 1.00 90.19 922 LYS A CA 1
ATOM 6852 C C . LYS A 1 922 ? 13.523 2.313 21.623 1.00 90.19 922 LYS A C 1
ATOM 6854 O O . LYS A 1 922 ? 12.736 2.718 20.778 1.00 90.19 922 LYS A O 1
ATOM 6859 N N . ASN A 1 923 ? 13.396 2.571 22.927 1.00 90.81 923 ASN A N 1
ATOM 6860 C CA . ASN A 1 923 ? 12.370 3.470 23.458 1.00 90.81 923 ASN A CA 1
ATOM 6861 C C . ASN A 1 923 ? 12.727 4.938 23.165 1.00 90.81 923 ASN A C 1
ATOM 6863 O O . ASN A 1 923 ? 13.574 5.510 23.854 1.00 90.81 923 ASN A O 1
ATOM 6867 N N . LEU A 1 924 ? 12.092 5.539 22.160 1.00 90.38 924 LEU A N 1
ATOM 6868 C CA . LEU A 1 924 ? 12.362 6.900 21.672 1.00 90.38 924 LEU A CA 1
ATOM 6869 C C . LEU A 1 924 ? 11.050 7.658 21.417 1.00 90.38 924 LEU A C 1
ATOM 6871 O O . LEU A 1 924 ? 9.990 7.044 21.324 1.00 90.38 924 LEU A O 1
ATOM 6875 N N . LEU A 1 925 ? 11.108 8.988 21.296 1.00 90.94 925 LEU A N 1
ATOM 6876 C CA . LEU A 1 925 ? 9.963 9.820 20.886 1.00 90.94 925 LEU A CA 1
ATOM 6877 C C . LEU A 1 925 ? 9.854 9.886 19.345 1.00 90.94 925 LEU A C 1
ATOM 6879 O O . LEU A 1 925 ? 9.716 10.952 18.737 1.00 90.94 925 LEU A O 1
ATOM 6883 N N . THR A 1 926 ? 9.994 8.718 18.723 1.00 91.56 926 THR A N 1
ATOM 6884 C CA . THR A 1 926 ? 10.025 8.482 17.280 1.00 91.56 926 THR A CA 1
ATOM 6885 C C . THR A 1 926 ? 9.178 7.250 16.959 1.00 91.56 926 THR A C 1
ATOM 6887 O O . THR A 1 926 ? 9.119 6.323 17.768 1.00 91.56 926 THR A O 1
ATOM 6890 N N . VAL A 1 927 ? 8.539 7.219 15.792 1.00 92.69 927 VAL A N 1
ATOM 6891 C CA . VAL A 1 927 ? 7.909 6.016 15.218 1.00 92.69 927 VAL A CA 1
ATOM 6892 C C . VAL A 1 927 ? 8.579 5.784 13.868 1.00 92.69 927 VAL A C 1
ATOM 6894 O O . VAL A 1 927 ? 8.747 6.733 13.110 1.00 92.69 927 VAL A O 1
ATOM 6897 N N . ASP A 1 928 ? 9.038 4.566 13.596 1.00 91.56 928 ASP A N 1
ATOM 6898 C CA . ASP A 1 928 ? 9.748 4.195 12.363 1.00 91.56 928 ASP A CA 1
ATOM 6899 C C . ASP A 1 928 ? 10.841 5.174 11.898 1.00 91.56 928 ASP A C 1
ATOM 6901 O O . ASP A 1 928 ? 10.892 5.659 10.767 1.00 91.56 928 ASP A O 1
ATOM 6905 N N . GLY A 1 929 ? 11.749 5.494 12.823 1.00 89.69 929 GLY A N 1
ATOM 6906 C CA . GLY A 1 929 ? 12.846 6.438 12.608 1.00 89.69 929 GLY A CA 1
ATOM 6907 C C . GLY A 1 929 ? 12.441 7.909 12.704 1.00 89.69 929 GLY A C 1
ATOM 6908 O O . GLY A 1 929 ? 13.308 8.774 12.825 1.00 89.69 929 GLY A O 1
ATOM 6909 N N . ARG A 1 930 ? 11.142 8.208 12.673 1.00 89.12 930 ARG A N 1
ATOM 6910 C CA . ARG A 1 930 ? 10.589 9.539 12.432 1.00 89.12 930 ARG A CA 1
ATOM 6911 C C . ARG A 1 930 ? 10.205 10.236 13.731 1.00 89.12 930 ARG A C 1
ATOM 6913 O O . ARG A 1 930 ? 9.379 9.748 14.496 1.00 89.12 930 ARG A O 1
ATOM 6920 N N . ALA A 1 931 ? 10.787 11.406 13.982 1.00 90.00 931 ALA A N 1
ATOM 6921 C CA . ALA A 1 931 ? 10.475 12.204 15.166 1.00 90.00 931 ALA A CA 1
ATOM 6922 C C . ALA A 1 931 ? 9.011 12.663 15.198 1.00 90.00 931 ALA A C 1
ATOM 6924 O O . ALA A 1 931 ? 8.430 13.023 14.168 1.00 90.00 931 ALA A O 1
ATOM 6925 N N . LEU A 1 932 ? 8.441 12.715 16.408 1.00 87.81 932 LEU A N 1
ATOM 6926 C CA . LEU A 1 932 ? 7.105 13.269 16.641 1.00 87.81 932 LEU A CA 1
ATOM 6927 C C . LEU A 1 932 ? 7.004 14.721 16.136 1.00 87.81 932 LEU A C 1
ATOM 6929 O O . LEU A 1 932 ? 6.040 15.080 15.463 1.00 87.81 932 LEU A O 1
ATOM 6933 N N . GLY A 1 933 ? 8.053 15.512 16.384 1.00 83.81 933 GLY A N 1
ATOM 6934 C CA . GLY A 1 933 ? 8.124 16.938 16.058 1.00 83.81 933 GLY A CA 1
ATOM 6935 C C . GLY A 1 933 ? 7.429 17.819 17.091 1.00 83.81 933 GLY A C 1
ATOM 6936 O O . GLY A 1 933 ? 6.641 17.336 17.905 1.00 83.81 933 GLY A O 1
ATOM 6937 N N . GLU A 1 934 ? 7.716 19.116 17.059 1.00 81.50 934 GLU A N 1
ATOM 6938 C CA . GLU A 1 934 ? 7.023 20.096 17.897 1.00 81.50 934 GLU A CA 1
ATOM 6939 C C . GLU A 1 934 ? 5.601 20.338 17.358 1.00 81.50 934 GLU A C 1
ATOM 6941 O O . GLU A 1 934 ? 5.383 20.384 16.147 1.00 81.50 934 GLU A O 1
ATOM 6946 N N . TRP A 1 935 ? 4.619 20.471 18.256 1.00 79.88 935 TRP A N 1
ATOM 6947 C CA . TRP A 1 935 ? 3.240 20.814 17.902 1.00 79.88 935 TRP A CA 1
ATOM 6948 C C . TRP A 1 935 ? 2.898 22.216 18.405 1.00 79.88 935 TRP A C 1
ATOM 6950 O O . TRP A 1 935 ? 2.673 22.433 19.597 1.00 79.88 935 TRP A O 1
ATOM 6960 N N . GLU A 1 936 ? 2.818 23.164 17.475 1.00 76.25 936 GLU A N 1
ATOM 6961 C CA . GLU A 1 936 ? 2.230 24.479 17.710 1.00 76.25 936 GLU A CA 1
ATOM 6962 C C . GLU A 1 936 ? 0.734 24.437 17.374 1.00 76.25 936 GLU A C 1
ATOM 6964 O O . GLU A 1 936 ? 0.362 24.312 16.209 1.00 76.25 936 GLU A O 1
ATOM 6969 N N . ASP A 1 937 ? -0.141 24.568 18.379 1.00 75.25 937 ASP A N 1
ATOM 6970 C CA . ASP A 1 937 ? -1.592 24.589 18.148 1.00 75.25 937 ASP A CA 1
ATOM 6971 C C . ASP A 1 937 ? -1.975 25.804 17.267 1.00 75.25 937 ASP A C 1
ATOM 6973 O O . ASP A 1 937 ? -1.821 26.953 17.710 1.00 75.25 937 ASP A O 1
ATOM 6977 N N . PRO A 1 938 ? -2.501 25.591 16.039 1.00 69.44 938 PRO A N 1
ATOM 6978 C CA . PRO A 1 938 ? -2.806 26.663 15.090 1.00 69.44 938 PRO A CA 1
ATOM 6979 C C . PRO A 1 938 ? -4.005 27.526 15.517 1.00 69.44 938 PRO A C 1
ATOM 6981 O O . PRO A 1 938 ? -4.306 28.530 14.868 1.00 69.44 938 PRO A O 1
ATOM 6984 N N . ARG A 1 939 ? -4.697 27.166 16.608 1.00 72.56 939 ARG A N 1
ATOM 6985 C CA . ARG A 1 939 ? -5.767 27.966 17.224 1.00 72.56 939 ARG A CA 1
ATOM 6986 C C . ARG A 1 939 ? -5.224 29.128 18.070 1.00 72.56 939 ARG A C 1
ATOM 6988 O O . ARG A 1 939 ? -5.991 30.031 18.408 1.00 72.56 939 ARG A O 1
ATOM 6995 N N . GLN A 1 940 ? -3.938 29.131 18.446 1.00 70.31 940 GLN A N 1
ATOM 6996 C CA . GLN A 1 940 ? -3.396 30.119 19.388 1.00 70.31 940 GLN A CA 1
ATOM 6997 C C . GLN A 1 940 ? -3.125 31.498 18.740 1.00 70.31 940 GLN A C 1
ATOM 6999 O O . GLN A 1 940 ? -2.441 31.571 17.714 1.00 70.31 940 GLN A O 1
ATOM 7004 N N . PRO A 1 941 ? -3.598 32.622 19.332 1.00 48.88 941 PRO A N 1
ATOM 7005 C CA . PRO A 1 941 ? -3.386 33.974 18.799 1.00 48.88 941 PRO A CA 1
ATOM 7006 C C . PRO A 1 941 ? -1.911 34.415 18.780 1.00 48.88 941 PRO A C 1
ATOM 7008 O O . PRO A 1 941 ? -1.406 35.035 19.711 1.00 48.88 941 PRO A O 1
ATOM 7011 N N . GLY A 1 942 ? -1.231 34.118 17.677 1.00 56.97 942 GLY A N 1
ATOM 7012 C CA . GLY A 1 942 ? 0.193 34.392 17.471 1.00 56.97 942 GLY A CA 1
ATOM 7013 C C . GLY A 1 942 ? 0.803 33.411 16.475 1.00 56.97 942 GLY A C 1
ATOM 7014 O O . GLY A 1 942 ? 1.542 33.832 15.585 1.00 56.97 942 GLY A O 1
ATOM 7015 N N . ASN A 1 943 ? 0.368 32.148 16.539 1.00 54.56 943 ASN A N 1
ATOM 7016 C CA . ASN A 1 943 ? 0.808 31.052 15.677 1.00 54.56 943 ASN A CA 1
ATOM 7017 C C . ASN A 1 943 ? 0.180 31.153 14.283 1.00 54.56 943 ASN A C 1
ATOM 7019 O O . ASN A 1 943 ? -0.611 30.320 13.843 1.00 54.56 943 ASN A O 1
ATOM 7023 N N . LYS A 1 944 ? 0.583 32.184 13.536 1.00 47.06 944 LYS A N 1
ATOM 7024 C CA . LYS A 1 944 ? 0.531 32.150 12.075 1.00 47.06 944 LYS A CA 1
ATOM 7025 C C . LYS A 1 944 ? 1.646 31.231 11.585 1.00 47.06 944 LYS A C 1
ATOM 7027 O O . LYS A 1 944 ? 2.637 31.715 11.041 1.00 47.06 944 LYS A O 1
ATOM 7032 N N . THR A 1 945 ? 1.470 29.923 11.778 1.00 46.53 945 THR A N 1
ATOM 7033 C CA . THR A 1 945 ? 2.294 28.895 11.132 1.00 46.53 945 THR A CA 1
ATOM 7034 C C . THR A 1 945 ? 2.377 29.248 9.650 1.00 46.53 945 THR A C 1
ATOM 7036 O O . THR A 1 945 ? 1.345 29.285 8.967 1.00 46.53 945 THR A O 1
ATOM 7039 N N . ALA A 1 946 ? 3.569 29.595 9.160 1.00 40.00 946 ALA A N 1
ATOM 7040 C CA . ALA A 1 946 ? 3.738 29.928 7.752 1.00 40.00 946 ALA A CA 1
ATOM 7041 C C . ALA A 1 946 ? 3.268 28.725 6.914 1.00 40.00 946 ALA A C 1
ATOM 7043 O O . ALA A 1 946 ? 3.537 27.588 7.309 1.00 40.00 946 ALA A O 1
ATOM 7044 N N . PRO A 1 947 ? 2.539 28.929 5.800 1.00 43.88 947 PRO A N 1
ATOM 7045 C CA . PRO A 1 947 ? 2.064 27.813 4.992 1.00 43.88 947 PRO A CA 1
ATOM 7046 C C . PRO A 1 947 ? 3.271 26.991 4.534 1.00 43.88 947 PRO A C 1
ATOM 7048 O O . PRO A 1 947 ? 4.107 27.499 3.786 1.00 43.88 947 PRO A O 1
ATOM 7051 N N . VAL A 1 948 ? 3.370 25.749 5.027 1.00 39.56 948 VAL A N 1
ATOM 7052 C CA . VAL A 1 948 ? 4.502 24.849 4.764 1.00 39.56 948 VAL A CA 1
ATOM 7053 C C . VAL A 1 948 ? 4.691 24.753 3.247 1.00 39.56 948 VAL A C 1
ATOM 7055 O O . VAL A 1 948 ? 3.765 24.286 2.574 1.00 39.56 948 VAL A O 1
ATOM 7058 N N . PRO A 1 949 ? 5.825 25.220 2.684 1.00 32.59 949 PRO A N 1
ATOM 7059 C CA . PRO A 1 949 ? 5.942 25.376 1.241 1.00 32.59 949 PRO A CA 1
ATOM 7060 C C . PRO A 1 949 ? 5.748 24.042 0.504 1.00 32.59 949 PRO A C 1
ATOM 7062 O O . PRO A 1 949 ? 6.443 23.068 0.816 1.00 32.59 949 PRO A O 1
ATOM 7065 N N . PRO A 1 950 ? 4.832 23.963 -0.479 1.00 32.34 950 PRO A N 1
ATOM 7066 C CA . PRO A 1 950 ? 4.688 22.767 -1.296 1.00 32.34 950 PRO A CA 1
ATOM 7067 C C . PRO A 1 950 ? 5.934 22.614 -2.181 1.00 32.34 950 PRO A C 1
ATOM 7069 O O . PRO A 1 950 ? 6.108 23.369 -3.135 1.00 32.34 950 PRO A O 1
ATOM 7072 N N . GLY A 1 951 ? 6.805 21.654 -1.849 1.00 31.53 951 GLY A N 1
ATOM 7073 C CA . GLY A 1 951 ? 8.021 21.366 -2.625 1.00 31.53 951 GLY A CA 1
ATOM 7074 C C . GLY A 1 951 ? 9.280 20.978 -1.837 1.00 31.53 951 GLY A C 1
ATOM 7075 O O . GLY A 1 951 ? 10.323 20.807 -2.457 1.00 31.53 951 GLY A O 1
ATOM 7076 N N . VAL A 1 952 ? 9.235 20.837 -0.506 1.00 32.53 952 VAL A N 1
ATOM 7077 C CA . VAL A 1 952 ? 10.397 20.341 0.264 1.00 32.53 952 VAL A CA 1
ATOM 7078 C C . VAL A 1 952 ? 10.499 18.813 0.150 1.00 32.53 952 VAL A C 1
ATOM 7080 O O . VAL A 1 952 ? 9.813 18.084 0.869 1.00 32.53 952 VAL A O 1
ATOM 7083 N N . GLU A 1 953 ? 11.345 18.330 -0.758 1.00 29.52 953 GLU A N 1
ATOM 7084 C CA . GLU A 1 953 ? 11.692 16.906 -0.890 1.00 29.52 953 GLU A CA 1
ATOM 7085 C C . GLU A 1 953 ? 12.461 16.388 0.348 1.00 29.52 953 GLU A C 1
ATOM 7087 O O . GLU A 1 953 ? 13.228 17.143 0.953 1.00 29.52 953 GLU A O 1
ATOM 7092 N N . PRO A 1 954 ? 12.280 15.116 0.759 1.00 34.88 954 PRO A N 1
ATOM 7093 C CA . PRO A 1 954 ? 13.011 14.539 1.887 1.00 34.88 954 PRO A CA 1
ATOM 7094 C C . PRO A 1 954 ? 14.487 14.282 1.536 1.00 34.88 954 PRO A C 1
ATOM 7096 O O . PRO A 1 954 ? 14.801 13.619 0.547 1.00 34.88 954 PRO A O 1
ATOM 7099 N N . SER A 1 955 ? 15.409 14.760 2.377 1.00 30.66 955 SER A N 1
ATOM 7100 C CA . SER A 1 955 ? 16.849 14.501 2.213 1.00 30.66 955 SER A CA 1
ATOM 7101 C C . SER A 1 955 ? 17.242 13.100 2.722 1.00 30.66 955 SER A C 1
ATOM 7103 O O . SER A 1 955 ? 16.852 12.745 3.833 1.00 30.66 955 SER A O 1
ATOM 7105 N N . PRO A 1 956 ? 18.038 12.292 1.987 1.00 30.80 956 PRO A N 1
ATOM 7106 C CA . PRO A 1 956 ? 18.296 10.905 2.388 1.00 30.80 956 PRO A CA 1
ATOM 7107 C C . PRO A 1 956 ? 19.194 10.699 3.627 1.00 30.80 956 PRO A C 1
ATOM 7109 O O . PRO A 1 956 ? 20.308 11.226 3.725 1.00 30.80 956 PRO A O 1
ATOM 7112 N N . GLY A 1 957 ? 18.752 9.778 4.491 1.00 35.31 957 GLY A N 1
ATOM 7113 C CA . GLY A 1 957 ? 19.559 9.041 5.474 1.00 35.31 957 GLY A CA 1
ATOM 7114 C C . GLY A 1 957 ? 19.526 9.608 6.895 1.00 35.31 957 GLY A C 1
ATOM 7115 O O . GLY A 1 957 ? 19.837 10.773 7.090 1.00 35.31 957 GLY A O 1
ATOM 7116 N N . ALA A 1 958 ? 19.241 8.769 7.892 1.00 34.91 958 ALA A N 1
ATOM 7117 C CA . ALA A 1 958 ? 19.124 9.168 9.299 1.00 34.91 958 ALA A CA 1
ATOM 7118 C C . ALA A 1 958 ? 20.476 9.436 10.005 1.00 34.91 958 ALA A C 1
ATOM 7120 O O . ALA A 1 958 ? 21.544 9.033 9.530 1.00 34.91 958 ALA A O 1
ATOM 7121 N N . VAL A 1 959 ? 20.422 10.054 11.193 1.00 33.81 959 VAL A N 1
ATOM 7122 C CA . VAL A 1 959 ? 21.509 10.070 12.197 1.00 33.81 959 VAL A CA 1
ATOM 7123 C C . VAL A 1 959 ? 21.030 9.366 13.472 1.00 33.81 959 VAL A C 1
ATOM 7125 O O . VAL A 1 959 ? 19.871 9.462 13.859 1.00 33.81 959 VAL A O 1
ATOM 7128 N N . ALA A 1 960 ? 21.920 8.627 14.138 1.00 36.34 960 ALA A N 1
ATOM 7129 C CA . ALA A 1 960 ? 21.565 7.726 15.239 1.00 36.34 960 ALA A CA 1
ATOM 7130 C C . ALA A 1 960 ? 21.306 8.404 16.611 1.00 36.34 960 ALA A C 1
ATOM 7132 O O . ALA A 1 960 ? 21.260 7.697 17.623 1.00 36.34 960 ALA A O 1
ATOM 7133 N N . ASP A 1 961 ? 21.174 9.737 16.668 1.00 38.75 961 ASP A N 1
ATOM 7134 C CA . ASP A 1 961 ? 20.957 10.520 17.898 1.00 38.75 961 ASP A CA 1
ATOM 7135 C C . ASP A 1 961 ? 19.505 11.001 18.101 1.00 38.75 961 ASP A C 1
ATOM 7137 O O . ASP A 1 961 ? 19.202 11.583 19.142 1.00 38.75 961 ASP A O 1
ATOM 7141 N N . GLY A 1 962 ? 18.595 10.707 17.163 1.00 40.97 962 GLY A N 1
ATOM 7142 C CA . GLY A 1 962 ? 17.153 10.948 17.316 1.00 40.97 962 GLY A CA 1
ATOM 7143 C C . GLY A 1 962 ? 16.714 12.405 17.144 1.00 40.97 962 GLY A C 1
ATOM 7144 O O . GLY A 1 962 ? 15.580 12.742 17.482 1.00 40.97 962 GLY A O 1
ATOM 7145 N N . LYS A 1 963 ? 17.589 13.271 16.623 1.00 37.59 963 LYS A N 1
ATOM 7146 C CA . LYS A 1 963 ? 17.214 14.610 16.158 1.00 37.59 963 LYS A CA 1
ATOM 7147 C C . LYS A 1 963 ? 16.806 14.555 14.686 1.00 37.59 963 LYS A C 1
ATOM 7149 O O . LYS A 1 963 ? 17.484 13.858 13.932 1.00 37.59 963 LYS A O 1
ATOM 7154 N N . PRO A 1 964 ? 15.789 15.323 14.254 1.00 41.69 964 PRO A N 1
ATOM 7155 C CA . PRO A 1 964 ? 15.566 15.550 12.834 1.00 41.69 964 PRO A CA 1
ATOM 7156 C C . PRO A 1 964 ? 16.813 16.177 12.204 1.00 41.69 964 PRO A C 1
ATOM 7158 O O . PRO A 1 964 ? 17.386 17.119 12.763 1.00 41.69 964 PRO A O 1
ATOM 7161 N N . LYS A 1 965 ? 17.212 15.706 11.024 1.00 49.66 965 LYS A N 1
ATOM 7162 C CA . LYS A 1 965 ? 18.057 16.504 10.127 1.00 49.66 965 LYS A CA 1
ATOM 7163 C C . LYS A 1 965 ? 17.295 17.732 9.630 1.00 49.66 965 LYS A C 1
ATOM 7165 O O . LYS A 1 965 ? 16.070 17.715 9.514 1.00 49.66 965 LYS A O 1
ATOM 7170 N N . ASP A 1 966 ? 18.041 18.755 9.219 1.00 42.62 966 ASP A N 1
ATOM 7171 C CA . ASP A 1 966 ? 17.502 19.863 8.428 1.00 42.62 966 ASP A CA 1
ATOM 7172 C C . ASP A 1 966 ? 16.794 19.312 7.170 1.00 42.62 966 ASP A C 1
ATOM 7174 O O . ASP A 1 966 ? 17.442 18.824 6.241 1.00 42.62 966 ASP A O 1
ATOM 7178 N N . GLY A 1 967 ? 15.457 19.358 7.156 1.00 54.69 967 GLY A N 1
ATOM 7179 C CA . GLY A 1 967 ? 14.611 18.843 6.068 1.00 54.69 967 GLY A CA 1
ATOM 7180 C C . GLY A 1 967 ? 13.944 17.476 6.300 1.00 54.69 967 GLY A C 1
ATOM 7181 O O . GLY A 1 967 ? 13.231 17.008 5.412 1.00 54.69 967 GLY A O 1
ATOM 7182 N N . GLU A 1 968 ? 14.115 16.829 7.458 1.00 61.97 968 GLU A N 1
ATOM 7183 C CA . GLU A 1 968 ? 13.327 15.639 7.822 1.00 61.97 968 GLU A CA 1
ATOM 7184 C C . GLU A 1 968 ? 11.925 16.035 8.318 1.00 61.97 968 GLU A C 1
ATOM 7186 O O . GLU A 1 968 ? 11.765 16.661 9.362 1.00 61.97 968 GLU A O 1
ATOM 7191 N N . HIS A 1 969 ? 10.886 15.652 7.566 1.00 75.88 969 HIS A N 1
ATOM 7192 C CA . HIS A 1 969 ? 9.485 15.922 7.918 1.00 75.88 969 HIS A CA 1
ATOM 7193 C C . HIS A 1 969 ? 9.048 15.079 9.121 1.00 75.88 969 HIS A C 1
ATOM 7195 O O . HIS A 1 969 ? 9.059 13.852 9.042 1.00 75.88 969 HIS A O 1
ATOM 7201 N N . THR A 1 970 ? 8.543 15.696 10.182 1.00 88.75 970 THR A N 1
ATOM 7202 C CA . THR A 1 970 ? 8.060 15.002 11.392 1.00 88.75 970 THR A CA 1
ATOM 7203 C C . THR A 1 970 ? 6.643 14.419 11.235 1.00 88.75 970 THR A C 1
ATOM 7205 O O . THR A 1 970 ? 5.997 14.560 10.184 1.00 88.75 970 THR A O 1
ATOM 7208 N N . HIS A 1 971 ? 6.130 13.753 12.276 1.00 89.19 971 HIS A N 1
ATOM 7209 C CA . HIS A 1 971 ? 4.704 13.402 12.355 1.00 89.19 971 HIS A CA 1
ATOM 7210 C C . HIS A 1 971 ? 3.821 14.651 12.414 1.00 89.19 971 HIS A C 1
ATOM 7212 O O . HIS A 1 971 ? 2.896 14.776 11.610 1.00 89.19 971 HIS A O 1
ATOM 7218 N N . ASN A 1 972 ? 4.142 15.615 13.280 1.00 90.50 972 ASN A N 1
ATOM 7219 C CA . ASN A 1 972 ? 3.379 16.858 13.395 1.00 90.50 972 ASN A CA 1
ATOM 7220 C C . ASN A 1 972 ? 3.385 17.678 12.089 1.00 90.50 972 ASN A C 1
ATOM 7222 O O . ASN A 1 972 ? 2.330 18.166 11.691 1.00 90.50 972 ASN A O 1
ATOM 7226 N N . ASP A 1 973 ? 4.483 17.703 11.321 1.00 89.69 973 ASP A N 1
ATOM 7227 C CA . ASP A 1 973 ? 4.493 18.279 9.959 1.00 89.69 973 ASP A CA 1
ATOM 7228 C C . ASP A 1 973 ? 3.515 17.586 9.000 1.00 89.69 973 ASP A C 1
ATOM 7230 O O . ASP A 1 973 ? 2.984 18.201 8.073 1.00 89.69 973 ASP A O 1
ATOM 7234 N N . THR A 1 974 ? 3.304 16.283 9.175 1.00 90.69 974 THR A N 1
ATOM 7235 C CA . THR A 1 974 ? 2.395 15.482 8.344 1.00 90.69 974 THR A CA 1
ATOM 7236 C C . THR A 1 974 ? 0.948 15.773 8.721 1.00 90.69 974 THR A C 1
ATOM 7238 O O . THR A 1 974 ? 0.129 16.078 7.852 1.00 90.69 974 THR A O 1
ATOM 7241 N N . PHE A 1 975 ? 0.647 15.808 10.018 1.00 93.88 975 PHE A N 1
ATOM 7242 C CA . PHE A 1 975 ? -0.688 16.124 10.513 1.00 93.88 975 PHE A CA 1
ATOM 7243 C C . PHE A 1 975 ? -1.084 17.591 10.289 1.00 93.88 975 PHE A C 1
ATOM 7245 O O . PHE A 1 975 ? -2.234 17.857 9.945 1.00 93.88 975 PHE A O 1
ATOM 7252 N N . LEU A 1 976 ? -0.144 18.544 10.347 1.00 90.62 976 LEU A N 1
ATOM 7253 C CA . LEU A 1 976 ? -0.372 19.931 9.915 1.00 90.62 976 LEU A CA 1
ATOM 7254 C C . LEU A 1 976 ? -0.781 20.006 8.436 1.00 90.62 976 LEU A C 1
ATOM 7256 O O . LEU A 1 976 ? -1.656 20.800 8.075 1.00 90.62 976 LEU A O 1
ATOM 7260 N N . LYS A 1 977 ? -0.201 19.171 7.563 1.00 91.62 977 LYS A N 1
ATOM 7261 C CA . LYS A 1 977 ? -0.604 19.094 6.147 1.00 91.62 977 LYS A CA 1
ATOM 7262 C C . LYS A 1 977 ? -1.992 18.464 5.996 1.00 91.62 977 LYS A C 1
ATOM 7264 O O . LYS A 1 977 ? -2.781 18.979 5.204 1.00 91.62 977 LYS A O 1
ATOM 7269 N N . PHE A 1 978 ? -2.321 17.422 6.769 1.00 94.19 978 PHE A N 1
ATOM 7270 C CA . PHE A 1 978 ? -3.664 16.817 6.792 1.00 94.19 978 PHE A CA 1
ATOM 7271 C C . PHE A 1 978 ? -4.730 17.836 7.229 1.00 94.19 978 PHE A C 1
ATOM 7273 O O . PHE A 1 978 ? -5.730 18.038 6.538 1.00 94.19 978 PHE A O 1
ATOM 7280 N N . TRP A 1 979 ? -4.482 18.523 8.347 1.00 93.06 979 TRP A N 1
ATOM 7281 C CA . TRP A 1 979 ? -5.356 19.541 8.932 1.00 93.06 979 TRP A CA 1
ATOM 7282 C C . TRP A 1 979 ? -5.617 20.688 7.945 1.00 93.06 979 TRP A C 1
ATOM 7284 O O . TRP A 1 979 ? -6.770 21.040 7.692 1.00 93.06 979 TRP A O 1
ATOM 7294 N N . ASN A 1 980 ? -4.570 21.210 7.292 1.00 89.50 980 ASN A N 1
ATOM 7295 C CA . ASN A 1 980 ? -4.732 22.248 6.270 1.00 89.50 980 ASN A CA 1
ATOM 7296 C C . ASN A 1 980 ? -5.480 21.745 5.021 1.00 89.50 980 ASN A C 1
ATOM 7298 O O . ASN A 1 980 ? -6.382 22.438 4.551 1.00 89.50 980 ASN A O 1
ATOM 7302 N N . ALA A 1 981 ? -5.180 20.540 4.518 1.00 90.50 981 ALA A N 1
ATOM 7303 C CA . ALA A 1 981 ? -5.867 19.970 3.353 1.00 90.50 981 ALA A CA 1
ATOM 7304 C C . ALA A 1 981 ? -7.375 19.764 3.589 1.00 90.50 981 ALA A C 1
ATOM 7306 O O . ALA A 1 981 ? -8.176 19.974 2.677 1.00 90.50 981 ALA A O 1
ATOM 7307 N N . LEU A 1 982 ? -7.779 19.405 4.813 1.00 89.81 982 LEU A N 1
ATOM 7308 C CA . LEU A 1 982 ? -9.190 19.299 5.187 1.00 89.81 982 LEU A CA 1
ATOM 7309 C C . LEU A 1 982 ? -9.843 20.667 5.438 1.00 89.81 982 LEU A C 1
ATOM 7311 O O . LEU A 1 982 ? -11.008 20.852 5.075 1.00 89.81 982 LEU A O 1
ATOM 7315 N N . ARG A 1 983 ? -9.113 21.646 5.988 1.00 83.19 983 ARG A N 1
ATOM 7316 C CA . ARG A 1 983 ? -9.641 22.990 6.278 1.00 83.19 983 ARG A CA 1
ATOM 7317 C C . ARG A 1 983 ? -9.868 23.856 5.035 1.00 83.19 983 ARG A C 1
ATOM 7319 O O . ARG A 1 983 ? -10.872 24.560 4.989 1.00 83.19 983 ARG A O 1
ATOM 7326 N N . GLU A 1 984 ? -8.969 23.826 4.046 1.00 66.12 984 GLU A N 1
ATOM 7327 C CA . GLU A 1 984 ? -8.991 24.725 2.872 1.00 66.12 984 GLU A CA 1
ATOM 7328 C C . GLU A 1 984 ? -10.398 24.884 2.257 1.00 66.12 984 GLU A C 1
ATOM 7330 O O . GLU A 1 984 ? -11.029 23.909 1.850 1.00 66.12 984 GLU A O 1
ATOM 7335 N N . THR A 1 985 ? -10.924 26.109 2.184 1.00 55.03 985 THR A N 1
ATOM 7336 C CA . THR A 1 985 ? -12.230 26.368 1.557 1.00 55.03 985 THR A CA 1
ATOM 7337 C C . THR A 1 985 ? -12.078 26.558 0.039 1.00 55.03 985 THR A C 1
ATOM 7339 O O . THR A 1 985 ? -11.145 27.239 -0.395 1.00 55.03 985 THR A O 1
ATOM 7342 N N . PRO A 1 986 ? -12.998 26.030 -0.801 1.00 47.50 986 PRO A N 1
ATOM 7343 C CA . PRO A 1 986 ? -12.877 26.107 -2.266 1.00 47.50 986 PRO A CA 1
ATOM 7344 C C . PRO A 1 986 ? -12.776 27.524 -2.861 1.00 47.50 986 PRO A C 1
ATOM 7346 O O . PRO A 1 986 ? -12.342 27.686 -3.997 1.00 47.50 986 PRO A O 1
ATOM 7349 N N . ALA A 1 987 ? -13.146 28.561 -2.103 1.00 39.00 987 ALA A N 1
ATOM 7350 C CA . ALA A 1 987 ? -13.111 29.960 -2.531 1.00 39.00 987 ALA A CA 1
ATOM 7351 C C . ALA A 1 987 ? -11.703 30.609 -2.523 1.00 39.00 987 ALA A C 1
ATOM 7353 O O . ALA A 1 987 ? -11.583 31.789 -2.842 1.00 39.00 987 ALA A O 1
ATOM 7354 N N . GLY A 1 988 ? -10.648 29.884 -2.124 1.00 36.94 988 GLY A N 1
ATOM 7355 C CA . GLY A 1 988 ? -9.350 30.475 -1.763 1.00 36.94 988 GLY A CA 1
ATOM 7356 C C . GLY A 1 988 ? -8.313 30.710 -2.873 1.00 36.94 988 GLY A C 1
ATOM 7357 O O . GLY A 1 988 ? -7.324 31.388 -2.609 1.00 36.94 988 GLY A O 1
ATOM 7358 N N . ARG A 1 989 ? -8.471 30.180 -4.098 1.00 36.34 989 ARG A N 1
ATOM 7359 C CA . ARG A 1 989 ? -7.425 30.270 -5.150 1.00 36.34 989 ARG A CA 1
ATOM 7360 C C . ARG A 1 989 ? -7.441 31.588 -5.947 1.00 36.34 989 ARG A C 1
ATOM 7362 O O . ARG A 1 989 ? -7.606 31.593 -7.164 1.00 36.34 989 ARG A O 1
ATOM 7369 N N . GLN A 1 990 ? -7.197 32.692 -5.243 1.00 31.17 990 GLN A N 1
ATOM 7370 C CA . GLN A 1 990 ? -6.547 33.893 -5.785 1.00 31.17 990 GLN A CA 1
ATOM 7371 C C . GLN A 1 990 ? -5.469 34.380 -4.805 1.00 31.17 990 GLN A C 1
ATOM 7373 O O . GLN A 1 990 ? -5.695 35.302 -4.023 1.00 31.17 990 GLN A O 1
ATOM 7378 N N . LEU A 1 991 ? -4.306 33.728 -4.870 1.00 28.36 991 LEU A N 1
ATOM 7379 C CA . LEU A 1 991 ? -3.016 34.142 -4.311 1.00 28.36 991 LEU A CA 1
ATOM 7380 C C . LEU A 1 991 ? -1.909 33.554 -5.195 1.00 28.36 991 LEU A C 1
ATOM 7382 O O . LEU A 1 991 ? -2.082 32.380 -5.597 1.00 28.36 991 LEU A O 1
#

Solvent-accessible surface area (backbone atoms only — not comparable to full-atom values): 56552 Å² total; per-residue (Å²): 138,80,91,88,83,91,87,83,88,88,87,82,91,88,85,90,90,81,89,82,91,88,83,85,92,85,84,85,91,81,82,92,77,88,76,94,79,58,80,87,70,76,83,80,89,78,80,91,55,43,70,49,57,52,49,47,58,34,55,77,73,67,72,66,78,80,68,72,83,79,71,87,74,89,58,89,89,46,55,72,70,53,40,21,48,54,40,23,51,56,45,41,46,28,51,28,56,43,49,55,47,102,84,66,52,64,51,37,66,67,44,45,56,60,45,38,54,68,47,54,53,55,72,45,45,67,62,15,45,51,51,45,31,50,55,37,56,42,42,76,70,67,63,57,57,44,46,78,61,93,81,47,72,46,68,58,52,68,63,54,52,51,12,35,47,49,45,45,47,60,50,41,75,76,29,97,63,80,48,70,64,51,43,41,50,52,54,52,45,55,56,48,46,55,48,31,54,54,18,33,52,53,29,51,54,50,51,54,55,56,70,73,49,64,99,84,60,79,58,46,37,38,31,36,51,28,42,46,56,49,41,72,64,48,54,54,67,54,30,23,52,51,32,37,18,70,77,57,36,64,91,27,34,45,78,52,46,76,41,77,36,70,51,92,93,41,95,69,39,40,39,33,45,39,30,30,41,34,43,59,96,89,40,83,46,44,41,35,38,40,34,28,16,51,50,74,40,54,59,41,57,75,71,64,56,88,78,56,53,67,42,49,52,49,53,49,51,57,48,50,55,37,49,52,52,39,52,71,65,56,67,56,86,80,60,44,23,56,60,43,37,51,46,50,49,52,55,72,69,40,94,68,82,56,50,70,32,35,36,48,63,66,57,55,50,69,66,54,51,49,50,46,33,72,70,61,33,85,85,55,42,74,52,47,60,51,65,47,51,52,54,49,50,58,71,71,60,76,83,75,94,72,86,75,79,74,81,78,85,81,82,80,84,73,93,77,74,68,94,89,70,87,72,87,84,79,80,70,75,80,80,47,71,70,61,56,50,53,55,54,56,59,64,74,71,62,90,68,56,78,75,63,58,78,67,67,71,88,83,83,84,82,92,72,83,80,92,72,87,50,70,72,65,57,62,60,51,63,70,56,50,59,58,55,49,49,52,53,46,54,52,40,61,72,40,40,75,57,45,50,55,52,52,53,28,54,78,70,75,45,62,81,67,72,88,78,50,94,82,62,100,65,78,88,77,68,77,75,42,74,74,79,47,84,59,52,51,67,44,52,68,86,77,48,50,76,64,17,49,52,44,29,49,54,41,46,78,76,40,33,74,35,38,32,50,40,29,54,57,32,26,56,84,35,85,67,23,40,51,75,49,44,80,50,35,36,31,24,60,13,48,40,47,52,36,15,46,52,54,36,53,34,57,64,23,74,78,40,59,83,94,70,35,58,18,41,30,39,36,29,35,35,68,31,61,48,95,89,57,39,75,75,45,19,23,42,47,5,28,47,10,47,41,50,29,44,46,59,40,34,79,59,78,28,36,30,34,40,32,32,34,68,42,18,34,25,33,39,48,46,19,31,41,35,57,67,50,27,45,71,36,88,91,40,68,85,54,57,57,75,74,40,45,78,86,35,41,44,58,35,92,91,47,55,60,46,80,46,65,35,80,51,80,59,62,93,58,72,74,82,76,73,46,77,88,36,65,70,59,25,44,52,52,40,56,49,53,50,61,75,37,44,68,40,45,47,54,42,36,48,49,40,56,74,58,40,41,50,30,27,33,26,24,28,22,63,16,44,12,67,69,69,57,45,27,32,42,88,83,68,47,76,39,44,73,54,48,65,78,55,52,51,66,53,41,50,65,55,90,65,42,68,76,74,50,92,52,83,80,52,66,36,51,33,38,12,26,22,44,72,38,22,17,40,12,36,6,76,46,22,61,47,23,38,58,25,62,47,100,84,72,41,45,36,16,63,66,14,65,61,27,12,6,14,62,85,42,42,36,45,20,50,44,64,11,42,44,22,28,49,36,26,44,49,51,27,46,49,35,53,48,65,75,49,47,100,79,49,83,60,50,68,53,54,50,47,53,55,51,52,38,47,52,42,16,49,50,45,22,30,81,52,68,36,12,24,10,63,68,70,71,42,67,37,71,31,44,66,72,35,36,43,62,80,80,78,64,69,85,46,99,79,50,74,72,71,79,78,70,92,79,77,70,72,66,89,78,89,63,99,82,76,62,74,57,98,58,55,77,27,50,37,61,48,50,54,51,43,50,48,47,68,62,64,61,93,87,62,91,81,124